Protein AF-0000000081139483 (afdb_homodimer)

Radius of gyration: 36.7 Å; Cα contacts (8 Å, |Δi|>4): 2029; chains: 2; bounding box: 140×143×116 Å

pLDDT: mean 90.01, std 19.85, range [19.95, 98.94]

Secondary structure (DSSP, 8-state):
---------------------------------------SSEEEEEEEEE---GGGGHHHHHHHHHHHHHHHHHHHHHHHHHHHTTPPEEEEEEEES-GGGTT--SSS-HHHHHHHHHHHHHHTT---EEEEEE--HHHHHHHHHHHHHSTT--EEEEEE--TT-HHHHHHHHHHHHHHHT--SSGGGGGGGGGGGEEEEES--S--STTT--PPTT--TT--EEEEEEE-HHHHHHHHHHH-SGGGHHHHHHHHHHHHHHHHHHHHHHHHHHH-PEEEEEE--B---SSTT--HHHHHTTSTT-SSTTSTTHHHHHHHHHHHHTT-TT--B-S--SB---GGG-HHHHH-TT--HHHHHHHHTTSS-EEEEEEEETT--HHHHHHHHHHHHHHHHHHT--EEEEEEEETT--TTSBP----TT----BPPP--/---------------------------------------SSEEEEEEEEE---GGGGHHHHHHHHHHHHHHHHHHHHHHHHHHHTTPPEEEEEEEES-GGGTT--SSS-HHHHHHHHHHHHHHTT---EEEEEE--HHHHHHHHHHHHHSTT--EEEEEE--TT-HHHHHHHHHHHHHHHT--SSGGGGGGGGGGGEEEEES--S--STTT--PPTT--TT--EEEEEEE-HHHHHHHHHHH-SGGGHHHHHHHHHHHHHHHHHHHHHHHHHHH-PEEEEEE--B---SSTT--HHHHHTTSTT-SSTTSTTHHHHHHHHHHHHTT-TT--B-S--SB---GGG-HHHHH-TT--HHHHHHHHTTSS-EEEEEEEETT--HHHHHHHHHHHHHHHHHHT--EEEEEEEETT--TTSBP----TT----BPPP--

Organism: NCBI:txid267567

Structure (mmCIF, N/CA/C/O backbone):
data_AF-0000000081139483-model_v1
#
loop_
_entity.id
_entity.type
_entity.pdbx_description
1 polymer 'DUF711 domain-containing protein'
#
loop_
_atom_site.group_PDB
_atom_site.id
_atom_site.type_symbol
_atom_site.label_atom_id
_atom_site.label_alt_id
_atom_site.label_comp_id
_atom_site.label_asym_id
_atom_site.label_entity_id
_atom_site.label_seq_id
_atom_site.pdbx_PDB_ins_code
_atom_site.Cartn_x
_atom_site.Cartn_y
_atom_site.Cartn_z
_atom_site.occupancy
_atom_site.B_iso_or_equiv
_atom_site.auth_seq_id
_atom_site.auth_comp_id
_atom_site.auth_asym_id
_atom_site.auth_atom_id
_atom_site.pdbx_PDB_model_num
ATOM 1 N N . MET A 1 1 ? -52.719 -104.25 30.328 1 21.84 1 MET A N 1
ATOM 2 C CA . MET A 1 1 ? -52 -103.75 29.172 1 21.84 1 MET A CA 1
ATOM 3 C C . MET A 1 1 ? -52.938 -103.25 28.109 1 21.84 1 MET A C 1
ATOM 5 O O . MET A 1 1 ? -52.562 -103.125 26.938 1 21.84 1 MET A O 1
ATOM 9 N N . HIS A 1 2 ? -54.094 -102.812 28.469 1 23.08 2 HIS A N 1
ATOM 10 C CA . HIS A 1 2 ? -55.281 -102.812 27.609 1 23.08 2 HIS A CA 1
ATOM 11 C C . HIS A 1 2 ? -55.156 -101.812 26.469 1 23.08 2 HIS A C 1
ATOM 13 O O . HIS A 1 2 ? -54.844 -100.625 26.719 1 23.08 2 HIS A O 1
ATOM 19 N N . LEU A 1 3 ? -55.094 -102.188 25.172 1 20.56 3 LEU A N 1
ATOM 20 C CA . LEU A 1 3 ? -54.625 -101.938 23.812 1 20.56 3 LEU A CA 1
ATOM 21 C C . LEU A 1 3 ? -55.469 -100.875 23.094 1 20.56 3 LEU A C 1
ATOM 23 O O . LEU A 1 3 ? -54.969 -100.188 22.219 1 20.56 3 LEU A O 1
ATOM 27 N N . SER A 1 4 ? -56.75 -100.812 23.328 1 19.95 4 SER A N 1
ATOM 28 C CA . SER A 1 4 ? -57.531 -100.875 22.094 1 19.95 4 SER A CA 1
ATOM 29 C C . SER A 1 4 ? -57.375 -99.625 21.25 1 19.95 4 SER A C 1
ATOM 31 O O . SER A 1 4 ? -56.875 -98.562 21.75 1 19.95 4 SER A O 1
ATOM 33 N N . PHE A 1 5 ? -58.5 -99.125 20.625 1 21.5 5 PHE A N 1
ATOM 34 C CA . PHE A 1 5 ? -59 -98.875 19.266 1 21.5 5 PHE A CA 1
ATOM 35 C C . PHE A 1 5 ? -58.75 -97.438 18.859 1 21.5 5 PHE A C 1
ATOM 37 O O . PHE A 1 5 ? -58.625 -96.562 19.703 1 21.5 5 PHE A O 1
ATOM 44 N N . PHE A 1 6 ? -58.688 -97.125 17.516 1 21.31 6 PHE A N 1
ATOM 45 C CA . PHE A 1 6 ? -58.062 -96.438 16.359 1 21.31 6 PHE A CA 1
ATOM 46 C C . PHE A 1 6 ? -58.75 -95.125 16.016 1 21.31 6 PHE A C 1
ATOM 48 O O . PHE A 1 6 ? -58.5 -94.562 14.945 1 21.31 6 PHE A O 1
ATOM 55 N N . PHE A 1 7 ? -59.625 -94.5 16.859 1 22.58 7 PHE A N 1
ATOM 56 C CA . PHE A 1 7 ? -60.531 -93.562 16.188 1 22.58 7 PHE A CA 1
ATOM 57 C C . PHE A 1 7 ? -59.781 -92.5 15.445 1 22.58 7 PHE A C 1
ATOM 59 O O . PHE A 1 7 ? -58.969 -91.75 16.031 1 22.58 7 PHE A O 1
ATOM 66 N N . ILE A 1 8 ? -59.594 -92.562 14.062 1 21 8 ILE A N 1
ATOM 67 C CA . ILE A 1 8 ? -58.844 -92 12.945 1 21 8 ILE A CA 1
ATOM 68 C C . ILE A 1 8 ? -59.375 -90.625 12.641 1 21 8 ILE A C 1
ATOM 70 O O . ILE A 1 8 ? -60.469 -90.438 12.07 1 21 8 ILE A O 1
ATOM 74 N N . SER A 1 9 ? -59.781 -89.812 13.648 1 21.33 9 SER A N 1
ATOM 75 C CA . SER A 1 9 ? -60.5 -88.562 13.242 1 21.33 9 SER A CA 1
ATOM 76 C C . SER A 1 9 ? -59.719 -87.75 12.227 1 21.33 9 SER A C 1
ATOM 78 O O . SER A 1 9 ? -58.5 -87.562 12.422 1 21.33 9 SER A O 1
ATOM 80 N N . ALA A 1 10 ? -60.156 -87.75 10.914 1 21.66 10 ALA A N 1
ATOM 81 C CA . ALA A 1 10 ? -59.781 -87.312 9.578 1 21.66 10 ALA A CA 1
ATOM 82 C C . ALA A 1 10 ? -59.5 -85.812 9.57 1 21.66 10 ALA A C 1
ATOM 84 O O . ALA A 1 10 ? -60.344 -85 9.891 1 21.66 10 ALA A O 1
ATOM 85 N N . VAL A 1 11 ? -58.312 -85.312 10.008 1 21.98 11 VAL A N 1
ATOM 86 C CA . VAL A 1 11 ? -57.688 -84 10.109 1 21.98 11 VAL A CA 1
ATOM 87 C C . VAL A 1 11 ? -57.656 -83.375 8.734 1 21.98 11 VAL A C 1
ATOM 89 O O . VAL A 1 11 ? -56.969 -83.812 7.828 1 21.98 11 VAL A O 1
ATOM 92 N N . GLY A 1 12 ? -58.906 -83.062 8.117 1 20.3 12 GLY A N 1
ATOM 93 C CA . GLY A 1 12 ? -58.969 -82.5 6.77 1 20.3 12 GLY A CA 1
ATOM 94 C C . GLY A 1 12 ? -58.031 -81.375 6.531 1 20.3 12 GLY A C 1
ATOM 95 O O . GLY A 1 12 ? -57.969 -80.438 7.332 1 20.3 12 GLY A O 1
ATOM 96 N N . SER A 1 13 ? -56.844 -81.562 5.875 1 20.36 13 SER A N 1
ATOM 97 C CA . SER A 1 13 ? -55.688 -80.812 5.465 1 20.36 13 SER A CA 1
ATOM 98 C C . SER A 1 13 ? -56.094 -79.625 4.562 1 20.36 13 SER A C 1
ATOM 100 O O . SER A 1 13 ? -56.438 -79.812 3.4 1 20.36 13 SER A O 1
ATOM 102 N N . CYS A 1 14 ? -57.156 -78.812 4.883 1 20.94 14 CYS A N 1
ATOM 103 C CA . CYS A 1 14 ? -57.5 -77.812 3.873 1 20.94 14 CYS A CA 1
ATOM 104 C C . CYS A 1 14 ? -56.281 -77 3.49 1 20.94 14 CYS A C 1
ATOM 106 O O . CYS A 1 14 ? -55.75 -76.25 4.328 1 20.94 14 CYS A O 1
ATOM 108 N N . LEU A 1 15 ? -55.406 -77.5 2.641 1 20.06 15 LEU A N 1
ATOM 109 C CA . LEU A 1 15 ? -54.188 -76.875 2.111 1 20.06 15 LEU A CA 1
ATOM 110 C C . LEU A 1 15 ? -54.531 -75.562 1.419 1 20.06 15 LEU A C 1
ATOM 112 O O . LEU A 1 15 ? -55.25 -75.562 0.403 1 20.06 15 LEU A O 1
ATOM 116 N N . ILE A 1 16 ? -55 -74.562 2.18 1 20.98 16 ILE A N 1
ATOM 117 C CA . ILE A 1 16 ? -55.281 -73.25 1.604 1 20.98 16 ILE A CA 1
ATOM 118 C C . ILE A 1 16 ? -54.094 -72.75 0.771 1 20.98 16 ILE A C 1
ATOM 120 O O . ILE A 1 16 ? -52.969 -72.688 1.283 1 20.98 16 ILE A O 1
ATOM 124 N N . THR A 1 17 ? -54.031 -73.188 -0.533 1 21.34 17 THR A N 1
ATOM 125 C CA . THR A 1 17 ? -53.031 -72.75 -1.516 1 21.34 17 THR A CA 1
ATOM 126 C C . THR A 1 17 ? -52.969 -71.25 -1.59 1 21.34 17 THR A C 1
ATOM 128 O O . THR A 1 17 ? -53.938 -70.562 -1.928 1 21.34 17 THR A O 1
ATOM 131 N N . ALA A 1 18 ? -52.438 -70.625 -0.51 1 21.91 18 ALA A N 1
ATOM 132 C CA . ALA A 1 18 ? -52.188 -69.188 -0.488 1 21.91 18 ALA A CA 1
ATOM 133 C C . ALA A 1 18 ? -51.469 -68.75 -1.761 1 21.91 18 ALA A C 1
ATOM 135 O O . ALA A 1 18 ? -50.375 -69.188 -2.07 1 21.91 18 ALA A O 1
ATOM 136 N N . LEU A 1 19 ? -52.281 -68.562 -2.85 1 23.58 19 LEU A N 1
ATOM 137 C CA . LEU A 1 19 ? -51.781 -67.938 -4.098 1 23.58 19 LEU A CA 1
ATOM 138 C C . LEU A 1 19 ? -50.938 -66.75 -3.834 1 23.58 19 LEU A C 1
ATOM 140 O O . LEU A 1 19 ? -51.438 -65.688 -3.338 1 23.58 19 LEU A O 1
ATOM 144 N N . LEU A 1 20 ? -49.75 -66.938 -3.246 1 22.45 20 LEU A N 1
ATOM 145 C CA . LEU A 1 20 ? -48.812 -65.812 -3.057 1 22.45 20 LEU A CA 1
ATOM 146 C C . LEU A 1 20 ? -48.531 -65.125 -4.379 1 22.45 20 LEU A C 1
ATOM 148 O O . LEU A 1 20 ? -47.969 -65.688 -5.297 1 22.45 20 LEU A O 1
ATOM 152 N N . VAL A 1 21 ? -49.562 -64.375 -4.941 1 26.05 21 VAL A N 1
ATOM 153 C CA . VAL A 1 21 ? -49.25 -63.625 -6.152 1 26.05 21 VAL A CA 1
ATOM 154 C C . VAL A 1 21 ? -48 -62.75 -5.914 1 26.05 21 VAL A C 1
ATOM 156 O O . VAL A 1 21 ? -47.969 -62 -4.93 1 26.05 21 VAL A O 1
ATOM 159 N N . PRO A 1 22 ? -46.844 -63.188 -6.43 1 25.05 22 PRO A N 1
ATOM 160 C CA . PRO A 1 22 ? -45.656 -62.375 -6.285 1 25.05 22 PRO A CA 1
ATOM 161 C C . PRO A 1 22 ? -45.844 -60.969 -6.785 1 25.05 22 PRO A C 1
ATOM 163 O O . PRO A 1 22 ? -46.281 -60.75 -7.91 1 25.05 22 PRO A O 1
ATOM 166 N N . CYS A 1 23 ? -46.469 -60.094 -6.012 1 23.02 23 CYS A N 1
ATOM 167 C CA . CYS A 1 23 ? -46.531 -58.719 -6.445 1 23.02 23 CYS A CA 1
ATOM 168 C C . CYS A 1 23 ? -45.156 -58.219 -6.84 1 23.02 23 CYS A C 1
ATOM 170 O O . CYS A 1 23 ? -44.25 -58.188 -6.016 1 23.02 23 CYS A O 1
ATOM 172 N N . SER A 1 24 ? -44.781 -58.5 -8.055 1 23.52 24 SER A N 1
ATOM 173 C CA . SER A 1 24 ? -43.594 -57.875 -8.641 1 23.52 24 SER A CA 1
ATOM 174 C C . SER A 1 24 ? -43.594 -56.375 -8.43 1 23.52 24 SER A C 1
ATOM 176 O O . SER A 1 24 ? -44.406 -55.656 -9.008 1 23.52 24 SER A O 1
ATOM 178 N N . HIS A 1 25 ? -43.562 -55.938 -7.215 1 24.97 25 HIS A N 1
ATOM 179 C CA . HIS A 1 25 ? -43.375 -54.5 -7.117 1 24.97 25 HIS A CA 1
ATOM 180 C C . HIS A 1 25 ? -42.188 -54.031 -7.953 1 24.97 25 HIS A C 1
ATOM 182 O O . HIS A 1 25 ? -41.062 -54.531 -7.75 1 24.97 25 HIS A O 1
ATOM 188 N N . ALA A 1 26 ? -42.5 -53.531 -9.148 1 29.14 26 ALA A N 1
ATOM 189 C CA . ALA A 1 26 ? -41.5 -52.844 -9.961 1 29.14 26 ALA A CA 1
ATOM 190 C C . ALA A 1 26 ? -40.781 -51.781 -9.148 1 29.14 26 ALA A C 1
ATOM 192 O O . ALA A 1 26 ? -41.406 -50.812 -8.695 1 29.14 26 ALA A O 1
ATOM 193 N N . PHE A 1 27 ? -39.781 -52.188 -8.344 1 25.66 27 PHE A N 1
ATOM 194 C CA . PHE A 1 27 ? -38.875 -51.156 -7.871 1 25.66 27 PHE A CA 1
ATOM 195 C C . PHE A 1 27 ? -38.375 -50.312 -9.031 1 25.66 27 PHE A C 1
ATOM 197 O O . PHE A 1 27 ? -37.656 -50.812 -9.891 1 25.66 27 PHE A O 1
ATOM 204 N N . SER A 1 28 ? -39.219 -49.562 -9.625 1 28.81 28 SER A N 1
ATOM 205 C CA . SER A 1 28 ? -38.594 -48.594 -10.531 1 28.81 28 SER A CA 1
ATOM 206 C C . SER A 1 28 ? -37.406 -47.906 -9.867 1 28.81 28 SER A C 1
ATOM 208 O O . SER A 1 28 ? -37.562 -47.281 -8.812 1 28.81 28 SER A O 1
ATOM 210 N N . ALA A 1 29 ? -36.219 -48.344 -10.086 1 30.84 29 ALA A N 1
ATOM 211 C CA . ALA A 1 29 ? -34.938 -47.656 -9.883 1 30.84 29 ALA A CA 1
ATOM 212 C C . ALA A 1 29 ? -35.031 -46.219 -10.367 1 30.84 29 ALA A C 1
ATOM 214 O O . ALA A 1 29 ? -34.906 -45.969 -11.57 1 30.84 29 ALA A O 1
ATOM 215 N N . THR A 1 30 ? -35.906 -45.5 -9.867 1 31.39 30 THR A N 1
ATOM 216 C CA . THR A 1 30 ? -35.656 -44.094 -10.203 1 31.39 30 THR A CA 1
ATOM 217 C C . THR A 1 30 ? -34.188 -43.75 -9.969 1 31.39 30 THR A C 1
ATOM 219 O O . THR A 1 30 ? -33.688 -43.875 -8.844 1 31.39 30 THR A O 1
ATOM 222 N N . ASN A 1 31 ? -33.312 -44.062 -10.891 1 28.66 31 ASN A N 1
ATOM 223 C CA . ASN A 1 31 ? -32 -43.406 -10.953 1 28.66 31 ASN A CA 1
ATOM 224 C C . ASN A 1 31 ? -32.094 -41.938 -10.547 1 28.66 31 ASN A C 1
ATOM 226 O O . ASN A 1 31 ? -32.656 -41.125 -11.273 1 28.66 31 ASN A O 1
ATOM 230 N N . ASN A 1 32 ? -32.469 -41.688 -9.281 1 31.19 32 ASN A N 1
ATOM 231 C CA . ASN A 1 32 ? -32.188 -40.312 -8.852 1 31.19 32 ASN A CA 1
ATOM 232 C C . ASN A 1 32 ? -30.891 -39.781 -9.461 1 31.19 32 ASN A C 1
ATOM 234 O O . ASN A 1 32 ? -29.797 -40.156 -9.047 1 31.19 32 ASN A O 1
ATOM 238 N N . ASN A 1 33 ? -30.797 -39.75 -10.75 1 31.94 33 ASN A N 1
ATOM 239 C CA . ASN A 1 33 ? -29.797 -38.844 -11.32 1 31.94 33 ASN A CA 1
ATOM 240 C C . ASN A 1 33 ? -29.594 -37.625 -10.461 1 31.94 33 ASN A C 1
ATOM 242 O O . ASN A 1 33 ? -30.422 -36.719 -10.469 1 31.94 33 ASN A O 1
ATOM 246 N N . ILE A 1 34 ? -29.203 -37.75 -9.242 1 35.56 34 ILE A N 1
ATOM 247 C CA . ILE A 1 34 ? -28.688 -36.531 -8.617 1 35.56 34 ILE A CA 1
ATOM 248 C C . ILE A 1 34 ? -28 -35.656 -9.672 1 35.56 34 ILE A C 1
ATOM 250 O O . ILE A 1 34 ? -26.984 -36.062 -10.234 1 35.56 34 ILE A O 1
ATOM 254 N N . MET A 1 35 ? -28.719 -35.188 -10.586 1 36.69 35 MET A N 1
ATOM 255 C CA . MET A 1 35 ? -28.172 -34.062 -11.359 1 36.69 35 MET A CA 1
ATOM 256 C C . MET A 1 35 ? -27.172 -33.281 -10.523 1 36.69 35 MET A C 1
ATOM 258 O O . MET A 1 35 ? -27.562 -32.531 -9.602 1 36.69 35 MET A O 1
ATOM 262 N N . THR A 1 36 ? -26.062 -33.781 -10.102 1 43.81 36 THR A N 1
ATOM 263 C CA . THR A 1 36 ? -24.984 -33.031 -9.484 1 43.81 36 THR A CA 1
ATOM 264 C C . THR A 1 36 ? -24.875 -31.641 -10.086 1 43.81 36 THR A C 1
ATOM 266 O O . THR A 1 36 ? -24.672 -31.484 -11.289 1 43.81 36 THR A O 1
ATOM 269 N N . SER A 1 37 ? -25.703 -30.734 -9.805 1 53.78 37 SER A N 1
ATOM 270 C CA . SER A 1 37 ? -25.688 -29.328 -10.195 1 53.78 37 SER A CA 1
ATOM 271 C C . SER A 1 37 ? -24.25 -28.812 -10.336 1 53.78 37 SER A C 1
ATOM 273 O O . SER A 1 37 ? -23.406 -29.078 -9.477 1 53.78 37 SER A O 1
ATOM 275 N N . ALA A 1 38 ? -23.812 -28.469 -11.531 1 72.75 38 ALA A N 1
ATOM 276 C CA . ALA A 1 38 ? -22.5 -27.953 -11.93 1 72.75 38 ALA A CA 1
ATOM 277 C C . ALA A 1 38 ? -22.031 -26.859 -10.969 1 72.75 38 ALA A C 1
ATOM 279 O O . ALA A 1 38 ? -22.797 -25.969 -10.594 1 72.75 38 ALA A O 1
ATOM 280 N N . ARG A 1 39 ? -20.906 -27.125 -10.281 1 87.5 39 ARG A N 1
ATOM 281 C CA . ARG A 1 39 ? -20.281 -26.172 -9.375 1 87.5 39 ARG A CA 1
ATOM 282 C C . ARG A 1 39 ? -19.984 -24.859 -10.086 1 87.5 39 ARG A C 1
ATOM 284 O O . ARG A 1 39 ? -19.797 -24.828 -11.305 1 87.5 39 ARG A O 1
ATOM 291 N N . PRO A 1 40 ? -20 -23.812 -9.352 1 93.5 40 PRO A N 1
ATOM 292 C CA . PRO A 1 40 ? -19.906 -22.5 -9.984 1 93.5 40 PRO A CA 1
ATOM 293 C C . PRO A 1 40 ? -18.484 -22.141 -10.383 1 93.5 40 PRO A C 1
ATOM 295 O O . PRO A 1 40 ? -18.25 -21.109 -11.016 1 93.5 40 PRO A O 1
ATOM 298 N N . PHE A 1 41 ? -17.5 -22.938 -9.984 1 97.12 41 PHE A N 1
ATOM 299 C CA . PHE A 1 41 ? -16.109 -22.688 -10.375 1 97.12 41 PHE A CA 1
ATOM 300 C C . PHE A 1 41 ? -15.32 -24 -10.43 1 97.12 41 PHE A C 1
ATOM 302 O O . PHE A 1 41 ? -15.859 -25.062 -10.141 1 97.12 41 PHE A O 1
ATOM 309 N N . ARG A 1 42 ? -14.109 -23.938 -10.852 1 97.12 42 ARG A N 1
ATOM 310 C CA . ARG A 1 42 ? -13.211 -25.078 -10.992 1 97.12 42 ARG A CA 1
ATOM 311 C C . ARG A 1 42 ? -12.055 -24.984 -10 1 97.12 42 ARG A C 1
ATOM 313 O O . ARG A 1 42 ? -11.789 -23.922 -9.445 1 97.12 42 ARG A O 1
ATOM 320 N N . ILE A 1 43 ? -11.523 -26.125 -9.773 1 98.25 43 ILE A N 1
ATOM 321 C CA . ILE A 1 43 ? -10.258 -26.188 -9.047 1 98.25 43 ILE A CA 1
ATOM 322 C C . ILE A 1 43 ? -9.094 -26.109 -10.031 1 98.25 43 ILE A C 1
ATOM 324 O O . ILE A 1 43 ? -8.883 -27.016 -10.836 1 98.25 43 ILE A O 1
ATOM 328 N N . ARG A 1 44 ? -8.406 -25.031 -9.898 1 97.69 44 ARG A N 1
ATOM 329 C CA . ARG A 1 44 ? -7.301 -24.828 -10.828 1 97.69 44 ARG A CA 1
ATOM 330 C C . ARG A 1 44 ? -6.16 -25.797 -10.555 1 97.69 44 ARG A C 1
ATOM 332 O O . ARG A 1 44 ? -5.539 -26.312 -11.492 1 97.69 44 ARG A O 1
ATOM 339 N N . THR A 1 45 ? -5.961 -26 -9.258 1 98.25 45 THR A N 1
ATOM 340 C CA . THR A 1 45 ? -4.836 -26.875 -8.969 1 98.25 45 THR A CA 1
ATOM 341 C C . THR A 1 45 ? -4.984 -27.5 -7.582 1 98.25 45 THR A C 1
ATOM 343 O O . THR A 1 45 ? -5.535 -26.875 -6.668 1 98.25 45 THR A O 1
ATOM 346 N N . ILE A 1 46 ? -4.555 -28.672 -7.465 1 98.56 46 ILE A N 1
ATOM 347 C CA . ILE A 1 46 ? -4.078 -29.266 -6.219 1 98.56 46 ILE A CA 1
ATOM 348 C C . ILE A 1 46 ? -2.555 -29.375 -6.25 1 98.56 46 ILE A C 1
ATOM 350 O O . ILE A 1 46 ? -1.995 -30.109 -7.066 1 98.56 46 ILE A O 1
ATOM 354 N N . THR A 1 47 ? -1.9 -28.578 -5.418 1 98.62 47 THR A N 1
ATOM 355 C CA . THR A 1 47 ? -0.442 -28.547 -5.41 1 98.62 47 THR A CA 1
ATOM 356 C C . THR A 1 47 ? 0.106 -29.234 -4.16 1 98.62 47 THR A C 1
ATOM 358 O O . THR A 1 47 ? -0.243 -28.859 -3.037 1 98.62 47 THR A O 1
ATOM 361 N N . SER A 1 48 ? 0.909 -30.203 -4.41 1 98.31 48 SER A N 1
ATOM 362 C CA . SER A 1 48 ? 1.613 -30.859 -3.311 1 98.31 48 SER A CA 1
ATOM 363 C C . SER A 1 48 ? 2.977 -30.219 -3.074 1 98.31 48 SER A C 1
ATOM 365 O O . SER A 1 48 ? 3.629 -29.766 -4.02 1 98.31 48 SER A O 1
ATOM 367 N N . PHE A 1 49 ? 3.355 -30.188 -1.861 1 98.38 49 PHE A N 1
ATOM 368 C CA . PHE A 1 49 ? 4.641 -29.656 -1.44 1 98.38 49 PHE A CA 1
ATOM 369 C C . PHE A 1 49 ? 5.512 -30.734 -0.816 1 98.38 49 PHE A C 1
ATOM 371 O O . PHE A 1 49 ? 5.066 -31.453 0.086 1 98.38 49 PHE A O 1
ATOM 378 N N . ILE A 1 50 ? 6.734 -30.812 -1.274 1 97.88 50 ILE A N 1
ATOM 379 C CA . ILE A 1 50 ? 7.652 -31.812 -0.746 1 97.88 50 ILE A CA 1
ATOM 380 C C . ILE A 1 50 ? 9.031 -31.188 -0.539 1 97.88 50 ILE A C 1
ATOM 382 O O . ILE A 1 50 ? 9.352 -30.172 -1.139 1 97.88 50 ILE A O 1
ATOM 386 N N . THR A 1 51 ? 9.797 -31.844 0.284 1 97.5 51 THR A N 1
ATOM 387 C CA . THR A 1 51 ? 11.188 -31.453 0.511 1 97.5 51 THR A CA 1
ATOM 388 C C . THR A 1 51 ? 12.141 -32.406 -0.181 1 97.5 51 THR A C 1
ATOM 390 O O . THR A 1 51 ? 12.055 -33.625 0.009 1 97.5 51 THR A O 1
ATOM 393 N N . ILE A 1 52 ? 13.016 -31.875 -0.979 1 97.25 52 ILE A N 1
ATOM 394 C CA . ILE A 1 52 ? 14.031 -32.688 -1.652 1 97.25 52 ILE A CA 1
ATOM 395 C C . ILE A 1 52 ? 15.391 -32.469 -0.993 1 97.25 52 ILE A C 1
ATOM 397 O O . ILE A 1 52 ? 15.758 -31.328 -0.685 1 97.25 52 ILE A O 1
ATOM 401 N N . ASP A 1 53 ? 16.047 -33.562 -0.778 1 95.44 53 ASP A N 1
ATOM 402 C CA . ASP A 1 53 ? 17.422 -33.594 -0.302 1 95.44 53 ASP A CA 1
ATOM 403 C C . ASP A 1 53 ? 18.375 -34.031 -1.404 1 95.44 53 ASP A C 1
ATOM 405 O O . ASP A 1 53 ? 18.047 -34.875 -2.219 1 95.44 53 ASP A O 1
ATOM 409 N N . PRO A 1 54 ? 19.625 -33.469 -1.375 1 94.19 54 PRO A N 1
ATOM 410 C CA . PRO A 1 54 ? 20.578 -33.906 -2.389 1 94.19 54 PRO A CA 1
ATOM 411 C C . PRO A 1 54 ? 20.734 -35.438 -2.43 1 94.19 54 PRO A C 1
ATOM 413 O O . PRO A 1 54 ? 20.906 -36 -3.506 1 94.19 54 PRO A O 1
ATOM 416 N N . SER A 1 55 ? 20.594 -36.094 -1.33 1 93.31 55 SER A N 1
ATOM 417 C CA . SER A 1 55 ? 20.781 -37.531 -1.236 1 93.31 55 SER A CA 1
ATOM 418 C C . SER A 1 55 ? 19.625 -38.281 -1.906 1 93.31 55 SER A C 1
ATOM 420 O O . SER A 1 55 ? 19.734 -39.5 -2.164 1 93.31 55 SER A O 1
ATOM 422 N N . ASP A 1 56 ? 18.578 -37.594 -2.229 1 94.75 56 ASP A N 1
ATOM 423 C CA . ASP A 1 56 ? 17.469 -38.219 -2.906 1 94.75 56 ASP A CA 1
ATOM 424 C C . ASP A 1 56 ? 17.844 -38.625 -4.332 1 94.75 56 ASP A C 1
ATOM 426 O O . ASP A 1 56 ? 17.156 -39.438 -4.953 1 94.75 56 ASP A O 1
ATOM 430 N N . PHE A 1 57 ? 18.891 -38.094 -4.824 1 94.12 57 PHE A N 1
ATOM 431 C CA . PHE A 1 57 ? 19.328 -38.375 -6.18 1 94.12 57 PHE A CA 1
ATOM 432 C C . PHE A 1 57 ? 20.328 -39.531 -6.184 1 94.12 57 PHE A C 1
ATOM 434 O O . PHE A 1 57 ? 20.734 -40 -7.246 1 94.12 57 PHE A O 1
ATOM 441 N N . ASP A 1 58 ? 20.672 -40.031 -5.012 1 91 58 ASP A N 1
ATOM 442 C CA . ASP A 1 58 ? 21.609 -41.125 -4.914 1 91 58 ASP A CA 1
ATOM 443 C C . ASP A 1 58 ? 20.969 -42.438 -5.344 1 91 58 ASP A C 1
ATOM 445 O O . ASP A 1 58 ? 19.734 -42.531 -5.441 1 91 58 ASP A O 1
ATOM 449 N N . ASN A 1 59 ? 21.812 -43.438 -5.641 1 91.31 59 ASN A N 1
ATOM 450 C CA . ASN A 1 59 ? 21.344 -44.781 -5.945 1 91.31 59 ASN A CA 1
ATOM 451 C C . ASN A 1 59 ? 20.266 -44.781 -7.016 1 91.31 59 ASN A C 1
ATOM 453 O O . ASN A 1 59 ? 19.172 -45.312 -6.793 1 91.31 59 ASN A O 1
ATOM 457 N N . GLU A 1 60 ? 20.578 -44.156 -8.125 1 89 60 GLU A N 1
ATOM 458 C CA . GLU A 1 60 ? 19.672 -44.062 -9.266 1 89 60 GLU A CA 1
ATOM 459 C C . GLU A 1 60 ? 18.375 -43.375 -8.891 1 89 60 GLU A C 1
ATOM 461 O O . GLU A 1 60 ? 17.297 -43.719 -9.375 1 89 60 GLU A O 1
ATOM 466 N N . ALA A 1 61 ? 18.406 -42.5 -7.844 1 90.94 61 ALA A N 1
ATOM 467 C CA . ALA A 1 61 ? 17.328 -41.625 -7.398 1 90.94 61 ALA A CA 1
ATOM 468 C C . ALA A 1 61 ? 16.156 -42.438 -6.848 1 90.94 61 ALA A C 1
ATOM 470 O O . ALA A 1 61 ? 14.992 -42.094 -7.07 1 90.94 61 ALA A O 1
ATOM 471 N N . SER A 1 62 ? 16.422 -43.5 -6.141 1 90.94 62 SER A N 1
ATOM 472 C CA . SER A 1 62 ? 15.359 -44.375 -5.633 1 90.94 62 SER A CA 1
ATOM 473 C C . SER A 1 62 ? 14.469 -43.656 -4.641 1 90.94 62 SER A C 1
ATOM 475 O O . SER A 1 62 ? 13.242 -43.781 -4.695 1 90.94 62 SER A O 1
ATOM 477 N N . SER A 1 63 ? 15.086 -42.906 -3.773 1 93.69 63 SER A N 1
ATOM 478 C CA . SER A 1 63 ? 14.305 -42.188 -2.785 1 93.69 63 SER A CA 1
ATOM 479 C C . SER A 1 63 ? 13.445 -41.094 -3.445 1 93.69 63 SER A C 1
ATOM 481 O O . SER A 1 63 ? 12.297 -40.875 -3.041 1 93.69 63 SER A O 1
ATOM 483 N N . LEU A 1 64 ? 13.977 -40.438 -4.414 1 95.5 64 LEU A N 1
ATOM 484 C CA . LEU A 1 64 ? 13.219 -39.438 -5.16 1 95.5 64 LEU A CA 1
ATOM 485 C C . LEU A 1 64 ? 12.039 -40.094 -5.887 1 95.5 64 LEU A C 1
ATOM 487 O O . LEU A 1 64 ? 10.93 -39.531 -5.879 1 95.5 64 LEU A O 1
ATOM 491 N N . LYS A 1 65 ? 12.273 -41.156 -6.477 1 96.38 65 LYS A N 1
ATOM 492 C CA . LYS A 1 65 ? 11.234 -41.875 -7.184 1 96.38 65 LYS A CA 1
ATOM 493 C C . LYS A 1 65 ? 10.086 -42.25 -6.246 1 96.38 65 LYS A C 1
ATOM 495 O O . LYS A 1 65 ? 8.914 -42.094 -6.598 1 96.38 65 LYS A O 1
ATOM 500 N N . GLU A 1 66 ? 10.445 -42.719 -5.125 1 95.38 66 GLU A N 1
ATOM 501 C CA . GLU A 1 66 ? 9.43 -43.094 -4.141 1 95.38 66 GLU A CA 1
ATOM 502 C C . GLU A 1 66 ? 8.617 -41.875 -3.711 1 95.38 66 GLU A C 1
ATOM 504 O O . GLU A 1 66 ? 7.391 -41.938 -3.584 1 95.38 66 GLU A O 1
ATOM 509 N N . LYS A 1 67 ? 9.258 -40.812 -3.5 1 94.56 67 LYS A N 1
ATOM 510 C CA . LYS A 1 67 ? 8.609 -39.594 -3.082 1 94.56 67 LYS A CA 1
ATOM 511 C C . LYS A 1 67 ? 7.633 -39.094 -4.148 1 94.56 67 LYS A C 1
ATOM 513 O O . LYS A 1 67 ? 6.496 -38.719 -3.838 1 94.56 67 LYS A O 1
ATOM 518 N N . ILE A 1 68 ? 8.039 -39.062 -5.367 1 96.88 68 ILE A N 1
ATOM 519 C CA . ILE A 1 68 ? 7.227 -38.531 -6.461 1 96.88 68 ILE A CA 1
ATOM 520 C C . ILE A 1 68 ? 6.047 -39.469 -6.723 1 96.88 68 ILE A C 1
ATOM 522 O O . ILE A 1 68 ? 4.934 -39 -6.984 1 96.88 68 ILE A O 1
ATOM 526 N N . HIS A 1 69 ? 6.258 -40.75 -6.625 1 96.62 69 HIS A N 1
ATOM 527 C CA . HIS A 1 69 ? 5.168 -41.688 -6.789 1 96.62 69 HIS A CA 1
ATOM 528 C C . HIS A 1 69 ? 4.121 -41.531 -5.691 1 96.62 69 HIS A C 1
ATOM 530 O O . HIS A 1 69 ? 2.918 -41.594 -5.961 1 96.62 69 HIS A O 1
ATOM 536 N N . ALA A 1 70 ? 4.609 -41.406 -4.5 1 94.94 70 ALA A N 1
ATOM 537 C CA . ALA A 1 70 ? 3.693 -41.188 -3.379 1 94.94 70 ALA A CA 1
ATOM 538 C C . ALA A 1 70 ? 2.883 -39.906 -3.564 1 94.94 70 ALA A C 1
ATOM 540 O O . ALA A 1 70 ? 1.669 -39.906 -3.342 1 94.94 70 ALA A O 1
ATOM 541 N N . CYS A 1 71 ? 3.527 -38.906 -3.99 1 95.38 71 CYS A N 1
ATOM 542 C CA . CYS A 1 71 ? 2.869 -37.625 -4.242 1 95.38 71 CYS A CA 1
ATOM 543 C C . CYS A 1 71 ? 1.818 -37.75 -5.34 1 95.38 71 CYS A C 1
ATOM 545 O O . CYS A 1 71 ? 0.692 -37.281 -5.188 1 95.38 71 CYS A O 1
ATOM 547 N N . SER A 1 72 ? 2.207 -38.344 -6.367 1 96.81 72 SER A N 1
ATOM 548 C CA . SER A 1 72 ? 1.305 -38.531 -7.5 1 96.81 72 SER A CA 1
ATOM 549 C C . SER A 1 72 ? 0.059 -39.312 -7.094 1 96.81 72 SER A C 1
ATOM 551 O O . SER A 1 72 ? -1.059 -38.969 -7.461 1 96.81 72 SER A O 1
ATOM 553 N N . ARG A 1 73 ? 0.241 -40.344 -6.359 1 95.62 73 ARG A N 1
ATOM 554 C CA . ARG A 1 73 ? -0.878 -41.156 -5.906 1 95.62 73 ARG A CA 1
ATOM 555 C C . ARG A 1 73 ? -1.843 -40.344 -5.055 1 95.62 73 ARG A C 1
ATOM 557 O O . ARG A 1 73 ? -3.059 -40.406 -5.246 1 95.62 73 ARG A O 1
ATOM 564 N N . LEU A 1 74 ? -1.32 -39.656 -4.203 1 94.88 74 LEU A N 1
ATOM 565 C CA . LEU A 1 74 ? -2.133 -38.875 -3.281 1 94.88 74 LEU A CA 1
ATOM 566 C C . LEU A 1 74 ? -2.855 -37.75 -4.012 1 94.88 74 LEU A C 1
ATOM 568 O O . LEU A 1 74 ? -4.023 -37.469 -3.736 1 94.88 74 LEU A O 1
ATOM 572 N N . LEU A 1 75 ? -2.182 -37.125 -4.949 1 97.25 75 LEU A N 1
ATOM 573 C CA . LEU A 1 75 ? -2.785 -36.062 -5.762 1 97.25 75 LEU A CA 1
ATOM 574 C C . LEU A 1 75 ? -3.928 -36.625 -6.605 1 97.25 75 LEU A C 1
ATOM 576 O O . LEU A 1 75 ? -4.973 -35.969 -6.738 1 97.25 75 LEU A O 1
ATOM 580 N N . ARG A 1 76 ? -3.777 -37.781 -7.105 1 96.88 76 ARG A N 1
ATOM 581 C CA . ARG A 1 76 ? -4.82 -38.406 -7.91 1 96.88 76 ARG A CA 1
ATOM 582 C C . ARG A 1 76 ? -6.023 -38.781 -7.055 1 96.88 76 ARG A C 1
ATOM 584 O O . ARG A 1 76 ? -7.164 -38.719 -7.52 1 96.88 76 ARG A O 1
ATOM 591 N N . ASP A 1 77 ? -5.734 -39.188 -5.891 1 96.5 77 ASP A N 1
ATOM 592 C CA . ASP A 1 77 ? -6.828 -39.469 -4.961 1 96.5 77 ASP A CA 1
ATOM 593 C C . ASP A 1 77 ? -7.629 -38.188 -4.68 1 96.5 77 ASP A C 1
ATOM 595 O O . ASP A 1 77 ? -8.859 -38.219 -4.684 1 96.5 77 ASP A O 1
ATOM 599 N N . GLY A 1 78 ? -6.93 -37.156 -4.402 1 97.12 78 GLY A N 1
ATOM 600 C CA . GLY A 1 78 ? -7.598 -35.875 -4.211 1 97.12 78 GLY A CA 1
ATOM 601 C C . GLY A 1 78 ? -8.406 -35.438 -5.418 1 97.12 78 GLY A C 1
ATOM 602 O O . GLY A 1 78 ? -9.555 -35 -5.281 1 97.12 78 GLY A O 1
ATOM 603 N N . GLU A 1 79 ? -7.777 -35.531 -6.547 1 97.81 79 GLU A N 1
ATOM 604 C CA . GLU A 1 79 ? -8.453 -35.219 -7.797 1 97.81 79 GLU A CA 1
ATOM 605 C C . GLU A 1 79 ? -9.742 -36.031 -7.953 1 97.81 79 GLU A C 1
ATOM 607 O O . GLU A 1 79 ? -10.781 -35.469 -8.32 1 97.81 79 GLU A O 1
ATOM 612 N N . SER A 1 80 ? -9.703 -37.25 -7.695 1 97.25 80 SER A N 1
ATOM 613 C CA . SER A 1 80 ? -10.852 -38.125 -7.828 1 97.25 80 SER A CA 1
ATOM 614 C C . SER A 1 80 ? -11.969 -37.75 -6.863 1 97.25 80 SER A C 1
ATOM 616 O O . SER A 1 80 ? -13.141 -37.719 -7.242 1 97.25 80 SER A O 1
ATOM 618 N N . GLN A 1 81 ? -11.633 -37.438 -5.672 1 96.88 81 GLN A N 1
ATOM 619 C CA . GLN A 1 81 ? -12.633 -37.062 -4.676 1 96.88 81 GLN A CA 1
ATOM 620 C C . GLN A 1 81 ? -13.289 -35.75 -5.031 1 96.88 81 GLN A C 1
ATOM 622 O O . GLN A 1 81 ? -14.5 -35.594 -4.875 1 96.88 81 GLN A O 1
ATOM 627 N N . MET A 1 82 ? -12.508 -34.844 -5.484 1 97.75 82 MET A N 1
ATOM 628 C CA . MET A 1 82 ? -13.047 -33.562 -5.91 1 97.75 82 MET A CA 1
ATOM 629 C C . MET A 1 82 ? -14.016 -33.75 -7.078 1 97.75 82 MET A C 1
ATOM 631 O O . MET A 1 82 ? -15.086 -33.125 -7.098 1 97.75 82 MET A O 1
ATOM 635 N N . THR A 1 83 ? -13.609 -34.562 -8 1 97.25 83 THR A N 1
ATOM 636 C CA . THR A 1 83 ? -14.43 -34.844 -9.172 1 97.25 83 THR A CA 1
ATOM 637 C C . THR A 1 83 ? -15.742 -35.5 -8.773 1 97.25 83 THR A C 1
ATOM 639 O O . THR A 1 83 ? -16.812 -35.156 -9.312 1 97.25 83 THR A O 1
ATOM 642 N N . THR A 1 84 ? -15.672 -36.375 -7.863 1 96.56 84 THR A N 1
ATOM 643 C CA . THR A 1 84 ? -16.859 -37.031 -7.363 1 96.56 84 THR A CA 1
ATOM 644 C C . THR A 1 84 ? -17.812 -36.031 -6.699 1 96.56 84 THR A C 1
ATOM 646 O O . THR A 1 84 ? -19.031 -36.188 -6.781 1 96.56 84 THR A O 1
ATOM 649 N N . ALA A 1 85 ? -17.188 -35.062 -6.145 1 96.12 85 ALA A N 1
ATOM 650 C CA . ALA A 1 85 ? -17.984 -34.031 -5.461 1 96.12 85 ALA A CA 1
ATOM 651 C C . ALA A 1 85 ? -18.516 -33 -6.449 1 96.12 85 ALA A C 1
ATOM 653 O O . ALA A 1 85 ? -19.188 -32.062 -6.055 1 96.12 85 ALA A O 1
ATOM 654 N N . GLY A 1 86 ? -18.156 -33.125 -7.754 1 96.31 86 GLY A N 1
ATOM 655 C CA . GLY A 1 86 ? -18.734 -32.281 -8.781 1 96.31 86 GLY A CA 1
ATOM 656 C C . GLY A 1 86 ? -17.797 -31.188 -9.258 1 96.31 86 GLY A C 1
ATOM 657 O O . GLY A 1 86 ? -18.172 -30.344 -10.086 1 96.31 86 GLY A O 1
ATOM 658 N N . PHE A 1 87 ? -16.547 -31.172 -8.75 1 97.25 87 PHE A N 1
ATOM 659 C CA . PHE A 1 87 ? -15.594 -30.156 -9.156 1 97.25 87 PHE A CA 1
ATOM 660 C C . PHE A 1 87 ? -14.734 -30.641 -10.32 1 97.25 87 PHE A C 1
ATOM 662 O O . PHE A 1 87 ? -14.344 -31.812 -10.352 1 97.25 87 PHE A O 1
ATOM 669 N N . GLU A 1 88 ? -14.578 -29.75 -11.219 1 96.94 88 GLU A N 1
ATOM 670 C CA . GLU A 1 88 ? -13.547 -30 -12.227 1 96.94 88 GLU A CA 1
ATOM 671 C C . GLU A 1 88 ? -12.164 -29.609 -11.711 1 96.94 88 GLU A C 1
ATOM 673 O O . GLU A 1 88 ? -11.961 -28.5 -11.227 1 96.94 88 GLU A O 1
ATOM 678 N N . VAL A 1 89 ? -11.242 -30.547 -11.742 1 97.69 89 VAL A N 1
ATOM 679 C CA . VAL A 1 89 ? -9.852 -30.281 -11.391 1 97.69 89 VAL A CA 1
ATOM 680 C C . VAL A 1 89 ? -9.016 -30.141 -12.656 1 97.69 89 VAL A C 1
ATOM 682 O O . VAL A 1 89 ? -8.953 -31.062 -13.477 1 97.69 89 VAL A O 1
ATOM 685 N N . GLN A 1 90 ? -8.328 -29.016 -12.766 1 96.06 90 GLN A N 1
ATOM 686 C CA . GLN A 1 90 ? -7.629 -28.734 -14.016 1 96.06 90 GLN A CA 1
ATOM 687 C C . GLN A 1 90 ? -6.211 -29.297 -13.992 1 96.06 90 GLN A C 1
ATOM 689 O O . GLN A 1 90 ? -5.734 -29.828 -14.992 1 96.06 90 GLN A O 1
ATOM 694 N N . THR A 1 91 ? -5.52 -29.078 -12.836 1 96.94 91 THR A N 1
ATOM 695 C CA . THR A 1 91 ? -4.133 -29.531 -12.797 1 96.94 91 THR A CA 1
ATOM 696 C C . THR A 1 91 ? -3.777 -30.062 -11.406 1 96.94 91 THR A C 1
ATOM 698 O O . THR A 1 91 ? -4.379 -29.656 -10.414 1 96.94 91 THR A O 1
ATOM 701 N N . ILE A 1 92 ? -2.881 -31.016 -11.367 1 98 92 ILE A N 1
ATOM 702 C CA . ILE A 1 92 ? -2.156 -31.422 -10.164 1 98 92 ILE A CA 1
ATOM 703 C C . ILE A 1 92 ? -0.684 -31.031 -10.305 1 98 92 ILE A C 1
ATOM 705 O O . ILE A 1 92 ? -0.1 -31.156 -11.383 1 98 92 ILE A O 1
ATOM 709 N N . ARG A 1 93 ? -0.125 -30.453 -9.25 1 98.44 93 ARG A N 1
ATOM 710 C CA . ARG A 1 93 ? 1.203 -29.859 -9.336 1 98.44 93 ARG A CA 1
ATOM 711 C C . ARG A 1 93 ? 2.061 -30.25 -8.141 1 98.44 93 ARG A C 1
ATOM 713 O O . ARG A 1 93 ? 1.54 -30.719 -7.125 1 98.44 93 ARG A O 1
ATOM 720 N N . ILE A 1 94 ? 3.359 -30.094 -8.312 1 98.56 94 ILE A N 1
ATOM 721 C CA . ILE A 1 94 ? 4.297 -30.297 -7.211 1 98.56 94 ILE A CA 1
ATOM 722 C C . ILE A 1 94 ? 5.18 -29.062 -7.047 1 98.56 94 ILE A C 1
ATOM 724 O O . ILE A 1 94 ? 5.598 -28.453 -8.039 1 98.56 94 ILE A O 1
ATOM 728 N N . ALA A 1 95 ? 5.418 -28.656 -5.867 1 98.56 95 ALA A N 1
ATOM 729 C CA . ALA A 1 95 ? 6.387 -27.609 -5.531 1 98.56 95 ALA A CA 1
ATOM 730 C C . ALA A 1 95 ? 7.395 -28.109 -4.5 1 98.56 95 ALA A C 1
ATOM 732 O O . ALA A 1 95 ? 7.031 -28.828 -3.561 1 98.56 95 A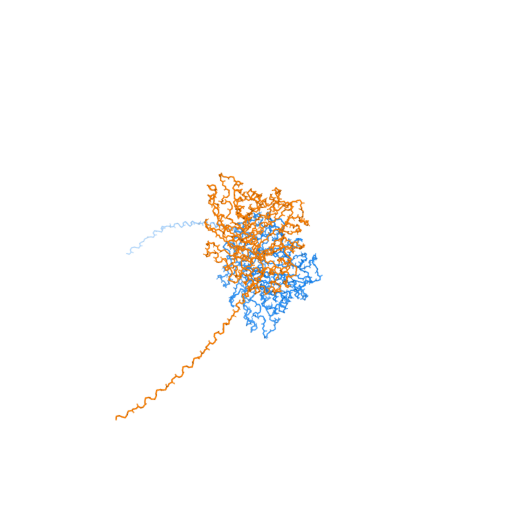LA A O 1
ATOM 733 N N . THR A 1 96 ? 8.641 -27.75 -4.625 1 98.31 96 THR A N 1
ATOM 734 C CA . THR A 1 96 ? 9.695 -28.219 -3.734 1 98.31 96 THR A CA 1
ATOM 735 C C . THR A 1 96 ? 10.227 -27.078 -2.875 1 98.31 96 THR A C 1
ATOM 737 O O . THR A 1 96 ? 9.805 -25.922 -3.027 1 98.31 96 THR A O 1
ATOM 740 N N . ASN A 1 97 ? 11.125 -27.438 -1.898 1 97.75 97 ASN A N 1
ATOM 741 C CA . ASN A 1 97 ? 11.93 -26.438 -1.214 1 97.75 97 ASN A CA 1
ATOM 742 C C . ASN A 1 97 ? 12.867 -25.719 -2.178 1 97.75 97 ASN A C 1
ATOM 744 O O . ASN A 1 97 ? 12.992 -26.109 -3.338 1 97.75 97 ASN A O 1
ATOM 748 N N . PRO A 1 98 ? 13.469 -24.641 -1.732 1 97.31 98 PRO A N 1
ATOM 749 C CA . PRO A 1 98 ? 14.359 -23.891 -2.627 1 97.31 98 PRO A CA 1
ATOM 750 C C . PRO A 1 98 ? 15.391 -24.781 -3.318 1 97.31 98 PRO A C 1
ATOM 752 O O . PRO A 1 98 ? 16.094 -25.547 -2.654 1 97.31 98 PRO A O 1
ATOM 755 N N . PHE A 1 99 ? 15.531 -24.609 -4.594 1 98.12 99 PHE A N 1
ATOM 756 C CA . PHE A 1 99 ? 16.328 -25.531 -5.383 1 98.12 99 PHE A CA 1
ATOM 757 C C . PHE A 1 99 ? 17.797 -25.438 -5.008 1 98.12 99 PHE A C 1
ATOM 759 O O . PHE A 1 99 ? 18.562 -26.406 -5.199 1 98.12 99 PHE A O 1
ATOM 766 N N . GLY A 1 100 ? 18.203 -24.281 -4.492 1 96.94 100 GLY A N 1
ATOM 767 C CA . GLY A 1 100 ? 19.594 -24.141 -4.074 1 96.94 100 GLY A CA 1
ATOM 768 C C . GLY A 1 100 ? 20 -25.141 -3.008 1 96.94 100 GLY A C 1
ATOM 769 O O . GLY A 1 100 ? 21.188 -25.391 -2.811 1 96.94 100 GLY A O 1
ATOM 770 N N . GLU A 1 101 ? 19.078 -25.719 -2.406 1 96.12 101 GLU A N 1
ATOM 771 C CA . GLU A 1 101 ? 19.344 -26.641 -1.303 1 96.12 101 GLU A CA 1
ATOM 772 C C . GLU A 1 101 ? 19.641 -28.047 -1.813 1 96.12 101 GLU A C 1
ATOM 774 O O . GLU A 1 101 ? 20.156 -28.891 -1.07 1 96.12 101 GLU A O 1
ATOM 779 N N . TRP A 1 102 ? 19.328 -28.375 -3.066 1 96.12 102 TRP A N 1
ATOM 780 C CA . TRP A 1 102 ? 19.469 -29.766 -3.455 1 96.12 102 TRP A CA 1
ATOM 781 C C . TRP A 1 102 ? 19.922 -29.891 -4.906 1 96.12 102 TRP A C 1
ATOM 783 O O . TRP A 1 102 ? 20.422 -30.938 -5.32 1 96.12 102 TRP A O 1
ATOM 793 N N . LEU A 1 103 ? 19.734 -28.906 -5.703 1 96.81 103 LEU A N 1
ATOM 794 C CA . LEU A 1 103 ? 20 -29 -7.133 1 96.81 103 LEU A CA 1
ATOM 795 C C . LEU A 1 103 ? 21.453 -28.703 -7.434 1 96.81 103 LEU A C 1
ATOM 797 O O . LEU A 1 103 ? 22.062 -29.328 -8.305 1 96.81 103 LEU A O 1
ATOM 801 N N . VAL A 1 104 ? 22.016 -27.656 -6.746 1 92.31 104 VAL A N 1
ATOM 802 C CA . VAL A 1 104 ? 23.391 -27.234 -6.992 1 92.31 104 VAL A CA 1
ATOM 803 C C . VAL A 1 104 ? 24.344 -27.984 -6.062 1 92.31 104 VAL A C 1
ATOM 805 O O . VAL A 1 104 ? 24.406 -27.703 -4.863 1 92.31 104 VAL A O 1
ATOM 808 N N . THR A 1 105 ? 25.031 -28.984 -6.645 1 86.69 105 THR A N 1
ATOM 809 C CA . THR A 1 105 ? 25.969 -29.797 -5.883 1 86.69 105 THR A CA 1
ATOM 810 C C . THR A 1 105 ? 27.328 -29.859 -6.574 1 86.69 105 THR A C 1
ATOM 812 O O . THR A 1 105 ? 27.484 -29.375 -7.703 1 86.69 105 THR A O 1
ATOM 815 N N . ASN A 1 106 ? 28.312 -30.328 -5.859 1 80.56 106 ASN A N 1
ATOM 816 C CA . ASN A 1 106 ? 29.672 -30.453 -6.398 1 80.56 106 ASN A CA 1
ATOM 817 C C . ASN A 1 106 ? 29.828 -31.734 -7.215 1 80.56 106 ASN A C 1
ATOM 819 O O . ASN A 1 106 ? 30.797 -31.859 -7.98 1 80.56 106 ASN A O 1
ATOM 823 N N . ASN A 1 107 ? 29.031 -32.562 -7.238 1 74 107 ASN A N 1
ATOM 824 C CA . ASN A 1 107 ? 29.266 -33.906 -7.746 1 74 107 ASN A CA 1
ATOM 825 C C . ASN A 1 107 ? 28.547 -34.156 -9.07 1 74 107 ASN A C 1
ATOM 827 O O . ASN A 1 107 ? 28.844 -35.094 -9.789 1 74 107 ASN A O 1
ATOM 831 N N . GLU A 1 108 ? 27.531 -33.531 -9.281 1 77.38 108 GLU A N 1
ATOM 832 C CA . GLU A 1 108 ? 26.734 -33.75 -10.484 1 77.38 108 GLU A CA 1
ATOM 833 C C . GLU A 1 108 ? 26.375 -32.438 -11.156 1 77.38 108 GLU A C 1
ATOM 835 O O . GLU A 1 108 ? 26.125 -31.438 -10.477 1 77.38 108 GLU A O 1
ATOM 840 N N . ASP A 1 109 ? 26.234 -32.594 -12.414 1 89.88 109 ASP A N 1
ATOM 841 C CA . ASP A 1 109 ? 25.844 -31.453 -13.242 1 89.88 109 ASP A CA 1
ATOM 842 C C . ASP A 1 109 ? 24.359 -31.109 -13.047 1 89.88 109 ASP A C 1
ATOM 844 O O . ASP A 1 109 ? 23.516 -32 -12.961 1 89.88 109 ASP A O 1
ATOM 848 N N . VAL A 1 110 ? 24.031 -29.875 -12.945 1 94.81 110 VAL A N 1
ATOM 849 C CA . VAL A 1 110 ? 22.688 -29.344 -12.727 1 94.81 110 VAL A CA 1
ATOM 850 C C . VAL A 1 110 ? 21.75 -29.828 -13.828 1 94.81 110 VAL A C 1
ATOM 852 O O . VAL A 1 110 ? 20.641 -30.281 -13.547 1 94.81 110 VAL A O 1
ATOM 855 N N . ASN A 1 111 ? 22.188 -29.781 -15.039 1 95.31 111 ASN A N 1
ATOM 856 C CA . ASN A 1 111 ? 21.359 -30.188 -16.172 1 95.31 111 ASN A CA 1
ATOM 857 C C . ASN A 1 111 ? 21 -31.672 -16.109 1 95.31 111 ASN A C 1
ATOM 859 O O . ASN A 1 111 ? 19.891 -32.062 -16.438 1 95.31 111 ASN A O 1
ATOM 863 N N . GLU A 1 112 ? 21.922 -32.469 -15.734 1 94.19 112 GLU A N 1
ATOM 864 C CA . GLU A 1 112 ? 21.672 -33.906 -15.617 1 94.19 112 GLU A CA 1
ATOM 865 C C . GLU A 1 112 ? 20.641 -34.188 -14.547 1 94.19 112 GLU A C 1
ATOM 867 O O . GLU A 1 112 ? 19.75 -35.031 -14.75 1 94.19 112 GLU A O 1
ATOM 872 N N . ARG A 1 113 ? 20.766 -33.531 -13.477 1 94.94 113 ARG A N 1
ATOM 873 C CA . ARG A 1 113 ? 19.812 -33.719 -12.391 1 94.94 113 ARG A CA 1
ATOM 874 C C . ARG A 1 113 ? 18.422 -33.281 -12.82 1 94.94 113 ARG A C 1
ATOM 876 O O . ARG A 1 113 ? 17.422 -33.938 -12.516 1 94.94 113 ARG A O 1
ATOM 883 N N . LEU A 1 114 ? 18.328 -32.188 -13.516 1 97.25 114 LEU A N 1
ATOM 884 C CA . LEU A 1 114 ? 17.062 -31.656 -14 1 97.25 114 LEU A CA 1
ATOM 885 C C . LEU A 1 114 ? 16.406 -32.625 -14.977 1 97.25 114 LEU A C 1
ATOM 887 O O . LEU A 1 114 ? 15.203 -32.875 -14.93 1 97.25 114 LEU A O 1
ATOM 891 N N . GLN A 1 115 ? 17.234 -33.219 -15.836 1 96 115 GLN A N 1
ATOM 892 C CA . GLN A 1 115 ? 16.719 -34.188 -16.812 1 96 115 GLN A CA 1
ATOM 893 C C . GLN A 1 115 ? 16.188 -35.438 -16.125 1 96 115 GLN A C 1
ATOM 895 O O . GLN A 1 115 ? 15.125 -35.938 -16.5 1 96 115 GLN A O 1
ATOM 900 N N . ARG A 1 116 ? 16.875 -35.844 -15.148 1 95.12 116 ARG A N 1
ATOM 901 C CA . ARG A 1 116 ? 16.422 -37.031 -14.398 1 95.12 116 ARG A CA 1
ATOM 902 C C . ARG A 1 116 ? 15.109 -36.719 -13.68 1 95.12 116 ARG A C 1
ATOM 904 O O . ARG A 1 116 ? 14.18 -37.531 -13.695 1 95.12 116 ARG A O 1
ATOM 911 N N . PHE A 1 117 ? 15.086 -35.625 -13.047 1 97.62 117 PHE A N 1
ATOM 912 C CA . PHE A 1 117 ? 13.875 -35.219 -12.336 1 97.62 117 PHE A CA 1
ATOM 913 C C . PHE A 1 117 ? 12.711 -35.062 -13.305 1 97.62 117 PHE A C 1
ATOM 915 O O . PHE A 1 117 ? 11.602 -35.5 -13.031 1 97.62 117 PHE A O 1
ATOM 922 N N . ASN A 1 118 ? 12.945 -34.406 -14.438 1 97.88 118 ASN A N 1
ATOM 923 C CA . ASN A 1 118 ? 11.945 -34.219 -15.484 1 97.88 118 ASN A CA 1
ATOM 924 C C . ASN A 1 118 ? 11.359 -35.531 -15.969 1 97.88 118 ASN A C 1
ATOM 926 O O . ASN A 1 118 ? 10.148 -35.625 -16.172 1 97.88 118 ASN A O 1
ATOM 930 N N . LYS A 1 119 ? 12.195 -36.469 -16.156 1 97.06 119 LYS A N 1
ATOM 931 C CA . LYS A 1 119 ? 11.758 -37.781 -16.594 1 97.06 119 LYS A CA 1
ATOM 932 C C . LYS A 1 119 ? 10.859 -38.438 -15.562 1 97.06 119 LYS A C 1
ATOM 934 O O . LYS A 1 119 ? 9.828 -39.031 -15.906 1 97.06 119 LYS A O 1
ATOM 939 N N . LEU A 1 120 ? 11.266 -38.375 -14.359 1 96.88 120 LEU A N 1
ATOM 940 C CA . LEU A 1 120 ? 10.484 -38.938 -13.281 1 96.88 120 LEU A CA 1
ATOM 941 C C . LEU A 1 120 ? 9.094 -38.344 -13.219 1 96.88 120 LEU A C 1
ATOM 943 O O . LEU A 1 120 ? 8.102 -39.031 -13.055 1 96.88 120 LEU A O 1
ATOM 947 N N . LEU A 1 121 ? 8.969 -37.031 -13.32 1 98.19 121 LEU A N 1
ATOM 948 C CA . LEU A 1 121 ? 7.688 -36.344 -13.312 1 98.19 121 LEU A CA 1
ATOM 949 C C . LEU A 1 121 ? 6.84 -36.75 -14.508 1 98.19 121 LEU A C 1
ATOM 951 O O . LEU A 1 121 ? 5.633 -36.969 -14.367 1 98.19 121 LEU A O 1
ATOM 955 N N . SER A 1 122 ? 7.488 -36.875 -15.633 1 97.5 122 SER A N 1
ATOM 956 C CA . SER A 1 122 ? 6.797 -37.312 -16.844 1 97.5 122 SER A CA 1
ATOM 957 C C . SER A 1 122 ? 6.203 -38.688 -16.672 1 97.5 122 SER A C 1
ATOM 959 O O . SER A 1 122 ? 5.066 -38.938 -17.062 1 97.5 122 SER A O 1
ATOM 961 N N . ASP A 1 123 ? 6.91 -39.531 -16.094 1 96.81 123 ASP A N 1
ATOM 962 C CA . ASP A 1 123 ? 6.469 -40.906 -15.867 1 96.81 123 ASP A CA 1
ATOM 963 C C . ASP A 1 123 ? 5.238 -40.969 -14.961 1 96.81 123 ASP A C 1
ATOM 965 O O . ASP A 1 123 ? 4.438 -41.875 -15.039 1 96.81 123 ASP A O 1
ATOM 969 N N . CYS A 1 124 ? 5.102 -39.969 -14.125 1 96.81 124 CYS A N 1
ATOM 970 C CA . CYS A 1 124 ? 3.98 -39.906 -13.195 1 96.81 124 CYS A CA 1
ATOM 971 C C . CYS A 1 124 ? 2.896 -38.969 -13.703 1 96.81 124 CYS A C 1
ATOM 973 O O . CYS A 1 124 ? 1.959 -38.656 -12.969 1 96.81 124 CYS A O 1
ATOM 975 N N . ASP A 1 125 ? 3.041 -38.438 -14.883 1 96.06 125 ASP A N 1
ATOM 976 C CA . ASP A 1 125 ? 2.098 -37.531 -15.547 1 96.06 125 ASP A CA 1
ATOM 977 C C . ASP A 1 125 ? 1.896 -36.25 -14.734 1 96.06 125 ASP A C 1
ATOM 979 O O . ASP A 1 125 ? 0.764 -35.812 -14.547 1 96.06 125 ASP A O 1
ATOM 983 N N . ILE A 1 126 ? 2.943 -35.844 -14.156 1 97.38 126 ILE A N 1
ATOM 984 C CA . ILE A 1 126 ? 2.98 -34.531 -13.523 1 97.38 126 ILE A CA 1
ATOM 985 C C . ILE A 1 126 ? 3.602 -33.5 -14.477 1 97.38 126 ILE A C 1
ATOM 987 O O . ILE A 1 126 ? 4.805 -33.562 -14.742 1 97.38 126 ILE A O 1
ATOM 991 N N . ASN A 1 127 ? 2.867 -32.531 -14.836 1 96.31 127 ASN A N 1
ATOM 992 C CA . ASN A 1 127 ? 3.307 -31.656 -15.922 1 96.31 127 ASN A CA 1
ATOM 993 C C . ASN A 1 127 ? 3.77 -30.297 -15.406 1 96.31 127 ASN A C 1
ATOM 995 O O . ASN A 1 127 ? 4.324 -29.5 -16.156 1 96.31 127 ASN A O 1
ATOM 999 N N . PHE A 1 128 ? 3.543 -30.016 -14.133 1 97.75 128 PHE A N 1
ATOM 1000 C CA . PHE A 1 128 ? 3.906 -28.734 -13.547 1 97.75 128 PHE A CA 1
ATOM 1001 C C . PHE A 1 128 ? 4.637 -28.922 -12.219 1 97.75 128 PHE A C 1
ATOM 1003 O O . PHE A 1 128 ? 4.117 -29.562 -11.305 1 97.75 128 PHE A O 1
ATOM 1010 N N . CYS A 1 129 ? 5.816 -28.297 -12.141 1 98.75 129 CYS A N 1
ATOM 1011 C CA . CYS A 1 129 ? 6.609 -28.406 -10.922 1 98.75 129 CYS A CA 1
ATOM 1012 C C . CYS A 1 129 ? 7.383 -27.125 -10.656 1 98.75 129 CYS A C 1
ATOM 1014 O O . C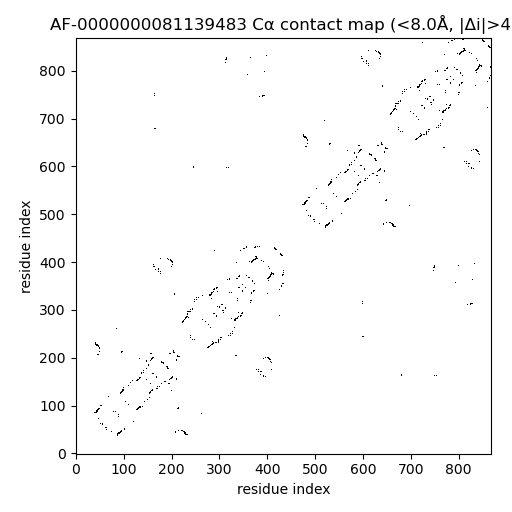YS A 1 129 ? 8.156 -26.672 -11.508 1 98.75 129 CYS A O 1
ATOM 1016 N N . SER A 1 130 ? 7.141 -26.547 -9.531 1 98.62 130 SER A N 1
ATOM 1017 C CA . SER A 1 130 ? 7.938 -25.406 -9.094 1 98.62 130 SER A CA 1
ATOM 1018 C C . SER A 1 130 ? 9.117 -25.844 -8.227 1 98.62 130 SER A C 1
ATOM 1020 O O . SER A 1 130 ? 8.93 -26.547 -7.234 1 98.62 130 SER A O 1
ATOM 1022 N N . LEU A 1 131 ? 10.312 -25.406 -8.531 1 98.56 131 LEU A N 1
ATOM 1023 C CA . LEU A 1 131 ? 11.5 -25.859 -7.816 1 98.56 131 LEU A CA 1
ATOM 1024 C C . LEU A 1 131 ? 11.836 -24.922 -6.668 1 98.56 131 LEU A C 1
ATOM 1026 O O . LEU A 1 131 ? 12.883 -25.062 -6.031 1 98.56 131 LEU A O 1
ATOM 1030 N N . GLY A 1 132 ? 10.953 -23.922 -6.406 1 97.94 132 GLY A N 1
ATOM 1031 C CA . GLY A 1 132 ? 11.172 -22.984 -5.324 1 97.94 132 GLY A CA 1
ATOM 1032 C C . GLY A 1 132 ? 12.062 -21.812 -5.723 1 97.94 132 GLY A C 1
ATOM 1033 O O . GLY A 1 132 ? 12.492 -21.719 -6.871 1 97.94 132 GLY A O 1
ATOM 1034 N N . PRO A 1 133 ? 12.305 -20.938 -4.809 1 98.25 133 PRO A N 1
ATOM 1035 C CA . PRO A 1 133 ? 13.031 -19.703 -5.094 1 98.25 133 PRO A CA 1
ATOM 1036 C C . PRO A 1 133 ? 14.547 -19.859 -4.98 1 98.25 133 PRO A C 1
ATOM 1038 O O . PRO A 1 133 ? 15.023 -20.672 -4.188 1 98.25 133 PRO A O 1
ATOM 1041 N N . SER A 1 134 ? 15.273 -19.062 -5.797 1 98.31 134 SER A N 1
ATOM 1042 C CA . SER A 1 134 ? 16.688 -18.812 -5.562 1 98.31 134 SER A CA 1
ATOM 1043 C C . SER A 1 134 ? 16.891 -17.781 -4.449 1 98.31 134 SER A C 1
ATOM 1045 O O . SER A 1 134 ? 16.172 -16.797 -4.367 1 98.31 134 SER A O 1
ATOM 1047 N N . TYR A 1 135 ? 17.891 -18.047 -3.58 1 97.69 135 TYR A N 1
ATOM 1048 C CA . TYR A 1 135 ? 18.312 -17.078 -2.574 1 97.69 135 TYR A CA 1
ATOM 1049 C C . TYR A 1 135 ? 19.719 -16.578 -2.855 1 97.69 135 TYR A C 1
ATOM 1051 O O . TYR A 1 135 ? 20.297 -15.844 -2.051 1 97.69 135 TYR A O 1
ATOM 1059 N N . ASP A 1 136 ? 20.281 -16.984 -3.941 1 98 136 ASP A N 1
ATOM 1060 C CA . ASP A 1 136 ? 21.625 -16.641 -4.363 1 98 136 ASP A CA 1
ATOM 1061 C C . ASP A 1 136 ? 21.625 -15.945 -5.723 1 98 136 ASP A C 1
ATOM 1063 O O . ASP A 1 136 ? 21.281 -16.562 -6.738 1 98 136 ASP A O 1
ATOM 1067 N N . PRO A 1 137 ? 22.109 -14.695 -5.75 1 98.31 137 PRO A N 1
ATOM 1068 C CA . PRO A 1 137 ? 22.109 -13.953 -7.012 1 98.31 137 PRO A CA 1
ATOM 1069 C C . PRO A 1 137 ? 22.844 -14.695 -8.133 1 98.31 137 PRO A C 1
ATOM 1071 O O . PRO A 1 137 ? 22.453 -14.586 -9.297 1 98.31 137 PRO A O 1
ATOM 1074 N N . GLU A 1 138 ? 23.844 -15.398 -7.809 1 97.62 138 GLU A N 1
ATOM 1075 C CA . GLU A 1 138 ? 24.562 -16.172 -8.82 1 97.62 138 GLU A CA 1
ATOM 1076 C C . GLU A 1 138 ? 23.688 -17.297 -9.367 1 97.62 138 GLU A C 1
ATOM 1078 O O . GLU A 1 138 ? 23.641 -17.531 -10.578 1 97.62 138 GLU A O 1
ATOM 1083 N N . HIS A 1 139 ? 22.984 -18.031 -8.516 1 97.88 139 HIS A N 1
ATOM 1084 C CA . HIS A 1 139 ? 22.047 -19.047 -8.961 1 97.88 139 HIS A CA 1
ATOM 1085 C C . HIS A 1 139 ? 20.922 -18.453 -9.797 1 97.88 139 HIS A C 1
ATOM 1087 O O . HIS A 1 139 ? 20.5 -19.047 -10.789 1 97.88 139 HIS A O 1
ATOM 1093 N N . THR A 1 140 ? 20.484 -17.281 -9.352 1 98.75 140 THR A N 1
ATOM 1094 C CA . THR A 1 140 ? 19.406 -16.609 -10.07 1 98.75 140 THR A CA 1
ATOM 1095 C C . THR A 1 140 ? 19.812 -16.359 -11.523 1 98.75 140 THR A C 1
ATOM 1097 O O . THR A 1 140 ? 19.031 -16.625 -12.445 1 98.75 140 THR A O 1
ATOM 1100 N N . THR A 1 141 ? 21.031 -15.953 -11.766 1 98.5 141 THR A N 1
ATOM 1101 C CA . THR A 1 141 ? 21.453 -15.523 -13.094 1 98.5 141 THR A CA 1
ATOM 1102 C C . THR A 1 141 ? 21.875 -16.719 -13.938 1 98.5 141 THR A C 1
ATOM 1104 O O . THR A 1 141 ? 21.797 -16.688 -15.164 1 98.5 141 THR A O 1
ATOM 1107 N N . THR A 1 142 ? 22.297 -17.828 -13.281 1 97.38 142 THR A N 1
ATOM 1108 C CA . THR A 1 142 ? 22.922 -18.906 -14.055 1 97.38 142 THR A CA 1
ATOM 1109 C C . THR A 1 142 ? 22.031 -20.141 -14.086 1 97.38 142 THR A C 1
ATOM 1111 O O . THR A 1 142 ? 21.906 -20.797 -15.117 1 97.38 142 THR A O 1
ATOM 1114 N N . ILE A 1 143 ? 21.359 -20.438 -12.961 1 98.12 143 ILE A N 1
ATOM 1115 C CA . ILE A 1 143 ? 20.656 -21.703 -12.82 1 98.12 143 ILE A CA 1
ATOM 1116 C C . ILE A 1 143 ? 19.188 -21.516 -13.203 1 98.12 143 ILE A C 1
ATOM 1118 O O . ILE A 1 143 ? 18.594 -22.375 -13.852 1 98.12 143 ILE A O 1
ATOM 1122 N N . CYS A 1 144 ? 18.531 -20.422 -12.852 1 98.69 144 CYS A N 1
ATOM 1123 C CA . CYS A 1 144 ? 17.125 -20.203 -13.141 1 98.69 144 CYS A CA 1
ATOM 1124 C C . CYS A 1 144 ? 16.859 -20.266 -14.641 1 98.69 144 CYS A C 1
ATOM 1126 O O . CYS A 1 144 ? 15.906 -20.906 -15.078 1 98.69 144 CYS A O 1
ATOM 1128 N N . PRO A 1 145 ? 17.75 -19.594 -15.453 1 98.12 145 PRO A N 1
ATOM 1129 C CA . PRO A 1 145 ? 17.516 -19.734 -16.891 1 98.12 145 PRO A CA 1
ATOM 1130 C C . PRO A 1 145 ? 17.609 -21.172 -17.375 1 98.12 145 PRO A C 1
ATOM 1132 O O . PRO A 1 145 ? 16.859 -21.562 -18.297 1 98.12 145 PRO A O 1
ATOM 1135 N N . GLU A 1 146 ? 18.406 -21.984 -16.797 1 97.12 146 GLU A N 1
ATOM 1136 C CA . GLU A 1 146 ? 18.516 -23.391 -17.156 1 97.12 146 GLU A CA 1
ATOM 1137 C C . GLU A 1 146 ? 17.266 -24.172 -16.781 1 97.12 146 GLU A C 1
ATOM 1139 O O . GLU A 1 146 ? 16.766 -24.984 -17.562 1 97.12 146 GLU A O 1
ATOM 1144 N N . ILE A 1 147 ? 16.75 -23.875 -15.633 1 98.38 147 ILE A N 1
ATOM 1145 C CA . ILE A 1 147 ? 15.562 -24.531 -15.125 1 98.38 147 ILE A CA 1
ATOM 1146 C C . ILE A 1 147 ? 14.398 -24.312 -16.078 1 98.38 147 ILE A C 1
ATOM 1148 O O . ILE A 1 147 ? 13.75 -25.25 -16.531 1 98.38 147 ILE A O 1
ATOM 1152 N N . VAL A 1 148 ? 14.211 -23.094 -16.5 1 97.75 148 VAL A N 1
ATOM 1153 C CA . VAL A 1 148 ? 13.055 -22.688 -17.297 1 97.75 148 VAL A CA 1
ATOM 1154 C C . VAL A 1 148 ? 13.195 -23.219 -18.719 1 97.75 148 VAL A C 1
ATOM 1156 O O . VAL A 1 148 ? 12.195 -23.453 -19.406 1 97.75 148 VAL A O 1
ATOM 1159 N N . SER A 1 149 ? 14.406 -23.531 -19.109 1 96.56 149 SER A N 1
ATOM 1160 C CA . SER A 1 149 ? 14.688 -23.906 -20.484 1 96.56 149 SER A CA 1
ATOM 1161 C C . SER A 1 149 ? 14.445 -25.391 -20.734 1 96.56 149 SER A C 1
ATOM 1163 O O . SER A 1 149 ? 14.391 -25.844 -21.875 1 96.56 149 SER A O 1
ATOM 1165 N N . ILE A 1 150 ? 14.289 -26.188 -19.672 1 96.88 150 ILE A N 1
ATOM 1166 C CA . ILE A 1 150 ? 14.102 -27.625 -19.844 1 96.88 150 ILE A CA 1
ATOM 1167 C C . ILE A 1 150 ? 12.789 -27.906 -20.547 1 96.88 150 ILE A C 1
ATOM 1169 O O . ILE A 1 150 ? 11.727 -27.438 -20.125 1 96.88 150 ILE A O 1
ATOM 1173 N N . ALA A 1 151 ? 12.82 -28.578 -21.656 1 94.69 151 ALA A N 1
ATOM 1174 C CA . ALA A 1 151 ? 11.633 -28.984 -22.406 1 94.69 151 ALA A CA 1
ATOM 1175 C C . ALA A 1 151 ? 10.859 -30.078 -21.688 1 94.69 151 ALA A C 1
ATOM 1177 O O . ALA A 1 151 ? 11.461 -30.953 -21.047 1 94.69 151 ALA A O 1
ATOM 1178 N N . PRO A 1 152 ? 9.555 -30.109 -21.75 1 95.06 152 PRO A N 1
ATOM 1179 C CA . PRO A 1 152 ? 8.68 -29.234 -22.547 1 95.06 152 PRO A CA 1
ATOM 1180 C C . PRO A 1 152 ? 8.18 -28.031 -21.75 1 95.06 152 PRO A C 1
ATOM 1182 O O . PRO A 1 152 ? 7.125 -27.469 -22.078 1 95.06 152 PRO A O 1
ATOM 1185 N N . GLY A 1 153 ? 8.812 -27.688 -20.656 1 94.94 153 GLY A N 1
ATOM 1186 C CA . GLY A 1 153 ? 8.391 -26.562 -19.859 1 94.94 153 GLY A CA 1
ATOM 1187 C C . GLY A 1 153 ? 7.672 -26.953 -18.578 1 94.94 153 GLY A C 1
ATOM 1188 O O . GLY A 1 153 ? 6.727 -26.281 -18.172 1 94.94 153 GLY A O 1
ATOM 1189 N N . ARG A 1 154 ? 8.109 -28 -17.953 1 97.12 154 ARG A N 1
ATOM 1190 C CA . ARG A 1 154 ? 7.492 -28.516 -16.734 1 97.12 154 ARG A CA 1
ATOM 1191 C C . ARG A 1 154 ? 7.922 -27.719 -15.508 1 97.12 154 ARG A C 1
ATOM 1193 O O . ARG A 1 154 ? 7.164 -27.578 -14.547 1 97.12 154 ARG A O 1
ATOM 1200 N N . PHE A 1 155 ? 9.117 -27.125 -15.57 1 98.44 155 PHE A N 1
ATOM 1201 C CA . PHE A 1 155 ? 9.719 -26.531 -14.383 1 98.44 155 PHE A CA 1
ATOM 1202 C C . PHE A 1 155 ? 9.484 -25.031 -14.344 1 98.44 155 PHE A C 1
ATOM 1204 O O . PHE A 1 155 ? 9.57 -24.359 -15.367 1 98.44 155 PHE A O 1
ATOM 1211 N N . SER A 1 156 ? 9.125 -24.531 -13.234 1 98.44 156 SER A N 1
ATOM 1212 C CA . SER A 1 156 ? 9.141 -23.109 -12.891 1 98.44 156 SER A CA 1
ATOM 1213 C C . SER A 1 156 ? 10.023 -22.859 -11.672 1 98.44 156 SER A C 1
ATOM 1215 O O . SER A 1 156 ? 10.383 -23.781 -10.945 1 98.44 156 SER A O 1
ATOM 1217 N N . CYS A 1 157 ? 10.422 -21.672 -11.492 1 98.62 157 CYS A N 1
ATOM 1218 C CA . CYS A 1 157 ? 11.148 -21.234 -10.297 1 98.62 157 CYS A CA 1
ATOM 1219 C C . CYS A 1 157 ? 11.031 -19.719 -10.117 1 98.62 157 CYS A C 1
ATOM 1221 O O . CYS A 1 157 ? 10.398 -19.047 -10.922 1 98.62 157 CYS A O 1
ATOM 1223 N N . SER A 1 158 ? 11.508 -19.234 -8.984 1 98.69 158 SER A N 1
ATOM 1224 C CA . SER A 1 158 ? 11.484 -17.812 -8.688 1 98.69 158 SER A CA 1
ATOM 1225 C C . SER A 1 158 ? 12.781 -17.359 -8.031 1 98.69 158 SER A C 1
ATOM 1227 O O . SER A 1 158 ? 13.688 -18.156 -7.82 1 98.69 158 SER A O 1
ATOM 1229 N N . ALA A 1 159 ? 12.945 -16.109 -7.902 1 98.88 159 ALA A N 1
ATOM 1230 C CA . ALA A 1 159 ? 14.023 -15.508 -7.129 1 98.88 159 ALA A CA 1
ATOM 1231 C C . ALA A 1 159 ? 13.477 -14.711 -5.945 1 98.88 159 ALA A C 1
ATOM 1233 O O . ALA A 1 159 ? 12.602 -13.859 -6.109 1 98.88 159 ALA A O 1
ATOM 1234 N N . ASN A 1 160 ? 13.969 -15.031 -4.789 1 98.56 160 ASN A N 1
ATOM 1235 C CA . ASN A 1 160 ? 13.539 -14.281 -3.611 1 98.56 160 ASN A CA 1
ATOM 1236 C C . ASN A 1 160 ? 14.211 -12.914 -3.549 1 98.56 160 ASN A C 1
ATOM 1238 O O . ASN A 1 160 ? 15.422 -12.797 -3.703 1 98.56 160 ASN A O 1
ATOM 1242 N N . ILE A 1 161 ? 13.453 -11.898 -3.367 1 98.69 161 ILE A N 1
ATOM 1243 C CA . ILE A 1 161 ? 13.961 -10.531 -3.252 1 98.69 161 ILE A CA 1
ATOM 1244 C C . ILE A 1 161 ? 13.508 -9.922 -1.927 1 98.69 161 ILE A C 1
ATOM 1246 O O . ILE A 1 161 ? 12.305 -9.781 -1.679 1 98.69 161 ILE A O 1
ATOM 1250 N N . ASN A 1 162 ? 14.43 -9.539 -1.104 1 98 162 ASN A N 1
ATOM 1251 C CA . ASN A 1 162 ? 14.125 -8.789 0.109 1 98 162 ASN A CA 1
ATOM 1252 C C . ASN A 1 162 ? 14.094 -7.281 -0.155 1 98 162 ASN A C 1
ATOM 1254 O O . ASN A 1 162 ? 14.664 -6.809 -1.136 1 98 162 ASN A O 1
ATOM 1258 N N . ALA A 1 163 ? 13.406 -6.566 0.718 1 97.81 163 ALA A N 1
ATOM 1259 C CA . ALA A 1 163 ? 13.375 -5.109 0.611 1 97.81 163 ALA A CA 1
ATOM 1260 C C . ALA A 1 163 ? 14.789 -4.531 0.643 1 97.81 163 ALA A C 1
ATOM 1262 O O . ALA A 1 163 ? 15.594 -4.891 1.503 1 97.81 163 ALA A O 1
ATOM 1263 N N . GLY A 1 164 ? 15.078 -3.686 -0.32 1 97.25 164 GLY A N 1
ATOM 1264 C CA . GLY A 1 164 ? 16.344 -2.963 -0.336 1 97.25 164 GLY A CA 1
ATOM 1265 C C . GLY A 1 164 ? 17.5 -3.799 -0.844 1 97.25 164 GLY A C 1
ATOM 1266 O O . GLY A 1 164 ? 18.641 -3.34 -0.856 1 97.25 164 GLY A O 1
ATOM 1267 N N . ASP A 1 165 ? 17.281 -5.027 -1.192 1 98.19 165 ASP A N 1
ATOM 1268 C CA . ASP A 1 165 ? 18.359 -5.887 -1.679 1 98.19 165 ASP A CA 1
ATOM 1269 C C . ASP A 1 165 ? 18.672 -5.609 -3.15 1 98.19 165 ASP A C 1
ATOM 1271 O O . ASP A 1 165 ? 18.172 -6.316 -4.035 1 98.19 165 ASP A O 1
ATOM 1275 N N . ILE A 1 166 ? 19.562 -4.688 -3.363 1 98.44 166 ILE A N 1
ATOM 1276 C CA . ILE A 1 166 ? 19.875 -4.203 -4.703 1 98.44 166 ILE A CA 1
ATOM 1277 C C . ILE A 1 166 ? 20.5 -5.328 -5.523 1 98.44 166 ILE A C 1
ATOM 1279 O O . ILE A 1 166 ? 20.172 -5.504 -6.699 1 98.44 166 ILE A O 1
ATOM 1283 N N . THR A 1 167 ? 21.328 -6.105 -4.93 1 98.5 167 THR A N 1
ATOM 1284 C CA . THR A 1 167 ? 22.047 -7.172 -5.621 1 98.5 167 THR A CA 1
ATOM 1285 C C . THR A 1 167 ? 21.078 -8.234 -6.125 1 98.5 167 THR A C 1
ATOM 1287 O O . THR A 1 167 ? 21.156 -8.656 -7.281 1 98.5 167 THR A O 1
ATOM 1290 N N . ALA A 1 168 ? 20.188 -8.672 -5.285 1 98.75 168 ALA A N 1
ATOM 1291 C CA . ALA A 1 168 ? 19.203 -9.68 -5.676 1 98.75 168 ALA A CA 1
ATOM 1292 C C . ALA A 1 168 ? 18.297 -9.156 -6.781 1 98.75 168 ALA A C 1
ATOM 1294 O O . ALA A 1 168 ? 17.953 -9.883 -7.715 1 98.75 168 ALA A O 1
ATOM 1295 N N . ALA A 1 169 ? 17.922 -7.898 -6.652 1 98.88 169 ALA A N 1
ATOM 1296 C CA . ALA A 1 169 ? 17.047 -7.305 -7.652 1 98.88 169 ALA A CA 1
ATOM 1297 C C . ALA A 1 169 ? 17.734 -7.23 -9.016 1 98.88 169 ALA A C 1
ATOM 1299 O O . ALA A 1 169 ? 17.109 -7.527 -10.039 1 98.88 169 ALA A O 1
ATOM 1300 N N . LEU A 1 170 ? 18.969 -6.824 -9.023 1 98.81 170 LEU A N 1
ATOM 1301 C CA . LEU A 1 170 ? 19.719 -6.75 -10.266 1 98.81 170 LEU A CA 1
ATOM 1302 C C . LEU A 1 170 ? 19.891 -8.133 -10.883 1 98.81 170 LEU A C 1
ATOM 1304 O O . LEU A 1 170 ? 19.797 -8.289 -12.102 1 98.81 170 LEU A O 1
ATOM 1308 N N . ALA A 1 171 ? 20.141 -9.117 -10.047 1 98.94 171 ALA A N 1
ATOM 1309 C CA . ALA A 1 171 ? 20.266 -10.484 -10.539 1 98.94 171 ALA A CA 1
ATOM 1310 C C . ALA A 1 171 ? 18.953 -10.961 -11.164 1 98.94 171 ALA A C 1
ATOM 1312 O O . ALA A 1 171 ? 18.969 -11.602 -12.227 1 98.94 171 ALA A O 1
ATOM 1313 N N . ALA A 1 172 ? 17.875 -10.68 -10.531 1 98.94 172 ALA A N 1
ATOM 1314 C CA . ALA A 1 172 ? 16.578 -11.07 -11.062 1 98.94 172 ALA A CA 1
ATOM 1315 C C . ALA A 1 172 ? 16.297 -10.375 -12.391 1 98.94 172 ALA A C 1
ATOM 1317 O O . ALA A 1 172 ? 15.781 -10.992 -13.328 1 98.94 172 ALA A O 1
ATOM 1318 N N . ALA A 1 173 ? 16.625 -9.094 -12.422 1 98.88 173 ALA A N 1
ATOM 1319 C CA . ALA A 1 173 ? 16.438 -8.344 -13.656 1 98.88 173 ALA A CA 1
ATOM 1320 C C . ALA A 1 173 ? 17.234 -8.961 -14.805 1 98.88 173 ALA A C 1
ATOM 1322 O O . ALA A 1 173 ? 16.719 -9.156 -15.906 1 98.88 173 ALA A O 1
ATOM 1323 N N . LYS A 1 174 ? 18.453 -9.242 -14.539 1 98.81 174 LYS A N 1
ATOM 1324 C CA . LYS A 1 174 ? 19.312 -9.883 -15.531 1 98.81 174 LYS A CA 1
ATOM 1325 C C . LYS A 1 174 ? 18.75 -11.234 -15.961 1 98.81 174 LYS A C 1
ATOM 1327 O O . LYS A 1 174 ? 18.766 -11.578 -17.141 1 98.81 174 LYS A O 1
ATOM 1332 N N . CYS A 1 175 ? 18.266 -12 -15.039 1 98.88 175 CYS A N 1
ATOM 1333 C CA . CYS A 1 175 ? 17.672 -13.312 -15.305 1 98.88 175 CYS A CA 1
ATOM 1334 C C . CYS A 1 175 ? 16.469 -13.188 -16.234 1 98.88 175 CYS A C 1
ATOM 1336 O O . CYS A 1 175 ? 16.359 -13.93 -17.203 1 98.88 175 CYS A O 1
ATOM 1338 N N . ILE A 1 176 ? 15.586 -12.266 -15.914 1 98.88 176 ILE A N 1
ATOM 1339 C CA . ILE A 1 176 ? 14.375 -12.047 -16.703 1 98.88 176 ILE A CA 1
ATOM 1340 C C . ILE A 1 176 ? 14.75 -11.727 -18.141 1 98.88 176 ILE A C 1
ATOM 1342 O O . ILE A 1 176 ? 14.156 -12.273 -19.078 1 98.88 176 ILE A O 1
ATOM 1346 N N . LYS A 1 177 ? 15.719 -10.867 -18.328 1 98.31 177 LYS A N 1
ATOM 1347 C CA . LYS A 1 177 ? 16.156 -10.508 -19.672 1 98.31 177 LYS A CA 1
ATOM 1348 C C . LYS A 1 177 ? 16.766 -11.703 -20.391 1 98.31 177 LYS A C 1
ATOM 1350 O O . LYS A 1 177 ? 16.484 -11.945 -21.562 1 98.31 177 LYS A O 1
ATOM 1355 N N . THR A 1 178 ? 17.609 -12.445 -19.719 1 98.38 178 THR A N 1
ATOM 1356 C CA . THR A 1 178 ? 18.234 -13.633 -20.297 1 98.38 178 THR A CA 1
ATOM 1357 C C . THR A 1 178 ? 17.172 -14.633 -20.75 1 98.38 178 THR A C 1
ATOM 1359 O O . THR A 1 178 ? 17.234 -15.148 -21.859 1 98.38 178 THR A O 1
ATOM 1362 N N . ILE A 1 179 ? 16.203 -14.898 -19.906 1 98.31 179 ILE A N 1
ATOM 1363 C CA . ILE A 1 179 ? 15.148 -15.852 -20.188 1 98.31 179 ILE A CA 1
ATOM 1364 C C . ILE A 1 179 ? 14.336 -15.383 -21.391 1 98.31 179 ILE A C 1
ATOM 1366 O O . ILE A 1 179 ? 13.938 -16.203 -22.234 1 98.31 179 ILE A O 1
ATOM 1370 N N . SER A 1 180 ? 14.141 -14.055 -21.5 1 97.62 180 SER A N 1
ATOM 1371 C CA . SER A 1 180 ? 13.328 -13.5 -22.562 1 97.62 180 SER A CA 1
ATOM 1372 C C . SER A 1 180 ? 13.953 -13.75 -23.938 1 97.62 180 SER A C 1
ATOM 1374 O O . SER A 1 180 ? 13.266 -13.75 -24.953 1 97.62 180 SER A O 1
ATOM 1376 N N . LEU A 1 181 ? 15.242 -14.016 -23.953 1 96.44 181 LEU A N 1
ATOM 1377 C CA . LEU A 1 181 ? 15.969 -14.156 -25.203 1 96.44 181 LEU A CA 1
ATOM 1378 C C . LEU A 1 181 ? 16.125 -15.625 -25.578 1 96.44 181 LEU A C 1
ATOM 1380 O O . LEU A 1 181 ? 16.594 -15.945 -26.672 1 96.44 181 LEU A O 1
ATOM 1384 N N . LYS A 1 182 ? 15.75 -16.516 -24.672 1 95.31 182 LYS A N 1
ATOM 1385 C CA . LYS A 1 182 ? 15.781 -17.938 -25 1 95.31 182 LYS A CA 1
ATOM 1386 C C . LYS A 1 182 ? 14.695 -18.281 -26.016 1 95.31 182 LYS A C 1
ATOM 1388 O O . LYS A 1 182 ? 13.57 -17.781 -25.922 1 95.31 182 LYS A O 1
ATOM 1393 N N . ASP A 1 183 ? 15.031 -19.125 -26.969 1 90.31 183 ASP A N 1
ATOM 1394 C CA . ASP A 1 183 ? 14.055 -19.422 -28.016 1 90.31 183 ASP A CA 1
ATOM 1395 C C . ASP A 1 183 ? 14.164 -20.875 -28.484 1 90.31 183 ASP A C 1
ATOM 1397 O O . ASP A 1 183 ? 13.594 -21.25 -29.5 1 90.31 183 ASP A O 1
ATOM 1401 N N . GLU A 1 184 ? 14.93 -21.594 -27.781 1 90.06 184 GLU A N 1
ATOM 1402 C CA . GLU A 1 184 ? 15.086 -23 -28.125 1 90.06 184 GLU A CA 1
ATOM 1403 C C . GLU A 1 184 ? 13.938 -23.844 -27.578 1 90.06 184 GLU A C 1
ATOM 1405 O O . GLU A 1 184 ? 14.031 -24.375 -26.469 1 90.06 184 GLU A O 1
ATOM 1410 N N . GLY A 1 185 ? 12.859 -24 -28.219 1 90.06 185 GLY A N 1
ATOM 1411 C CA . GLY A 1 185 ? 11.68 -24.766 -27.812 1 90.06 185 GLY A CA 1
ATOM 1412 C C . GLY A 1 185 ? 10.398 -23.953 -27.875 1 90.06 185 GLY A C 1
ATOM 1413 O O . GLY A 1 185 ? 10.414 -22.734 -27.719 1 90.06 185 GLY A O 1
ATOM 1414 N N . GLU A 1 186 ? 9.32 -24.594 -28.031 1 88.81 186 GLU A N 1
ATOM 1415 C CA . GLU A 1 186 ? 8.023 -23.953 -28.188 1 88.81 186 GLU A CA 1
ATOM 1416 C C . GLU A 1 186 ? 7.625 -23.188 -26.938 1 88.81 186 GLU A C 1
ATOM 1418 O O . GLU A 1 186 ? 7.02 -22.109 -27.016 1 88.81 186 GLU A O 1
ATOM 1423 N N . HIS A 1 187 ? 8.039 -23.719 -25.781 1 90.31 187 HIS A N 1
ATOM 1424 C CA . HIS A 1 187 ? 7.625 -23.141 -24.5 1 90.31 187 HIS A CA 1
ATOM 1425 C C . HIS A 1 187 ? 8.406 -21.859 -24.203 1 90.31 187 HIS A C 1
ATOM 1427 O O . HIS A 1 187 ? 8.086 -21.141 -23.25 1 90.31 187 HIS A O 1
ATOM 1433 N N . LEU A 1 188 ? 9.359 -21.484 -25.047 1 92.5 188 LEU A N 1
ATOM 1434 C CA . LEU A 1 188 ? 10.219 -20.312 -24.828 1 92.5 188 LEU A CA 1
ATOM 1435 C C . LEU A 1 188 ? 9.969 -19.25 -25.891 1 92.5 188 LEU A C 1
ATOM 1437 O O . LEU A 1 188 ? 10.43 -18.109 -25.766 1 92.5 188 LEU A O 1
ATOM 1441 N N . GLN A 1 189 ? 9.227 -19.547 -26.891 1 90.19 189 GLN A N 1
ATOM 1442 C CA . GLN A 1 189 ? 9.156 -18.719 -28.094 1 90.19 189 GLN A CA 1
ATOM 1443 C C . GLN A 1 189 ? 8.531 -17.359 -27.781 1 90.19 189 GLN A C 1
ATOM 1445 O O . GLN A 1 189 ? 7.555 -17.266 -27.031 1 90.19 189 GLN A O 1
ATOM 1450 N N . GLY A 1 190 ? 9.172 -16.312 -28.312 1 89.19 190 GLY A N 1
ATOM 1451 C CA . GLY A 1 190 ? 8.617 -14.977 -28.281 1 89.19 190 GLY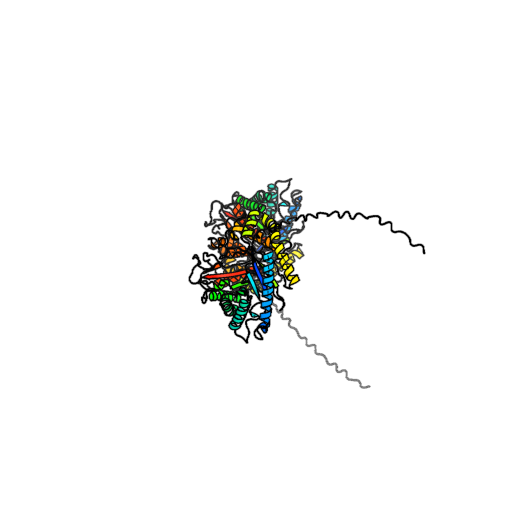 A CA 1
ATOM 1452 C C . GLY A 1 190 ? 8.695 -14.336 -26.906 1 89.19 190 GLY A C 1
ATOM 1453 O O . GLY A 1 190 ? 7.914 -13.438 -26.594 1 89.19 190 GLY A O 1
ATOM 1454 N N . GLY A 1 191 ? 9.547 -14.867 -26.062 1 91.31 191 GLY A N 1
ATOM 1455 C CA . GLY A 1 191 ? 9.672 -14.281 -24.75 1 91.31 191 GLY A CA 1
ATOM 1456 C C . GLY A 1 191 ? 8.812 -14.969 -23.703 1 91.31 191 GLY A C 1
ATOM 1457 O O . GLY A 1 191 ? 8.602 -14.438 -22.609 1 91.31 191 GLY A O 1
ATOM 1458 N N . LEU A 1 192 ? 8.336 -16.172 -23.984 1 94 192 LEU A N 1
ATOM 1459 C CA . LEU A 1 192 ? 7.375 -16.875 -23.141 1 94 192 LEU A CA 1
ATOM 1460 C C . LEU A 1 192 ? 8.078 -17.531 -21.953 1 94 192 LEU A C 1
ATOM 1462 O O . LEU A 1 192 ? 7.422 -17.984 -21.016 1 94 192 LEU A O 1
ATOM 1466 N N . GLY A 1 193 ? 9.398 -17.547 -21.984 1 95.75 193 GLY A N 1
ATOM 1467 C CA . GLY A 1 193 ? 10.133 -18.219 -20.922 1 95.75 193 GLY A CA 1
ATOM 1468 C C . GLY A 1 193 ? 9.805 -17.688 -19.547 1 95.75 193 GLY A C 1
ATOM 1469 O O . GLY A 1 193 ? 9.742 -18.453 -18.578 1 95.75 193 GLY A O 1
ATOM 1470 N N . ASN A 1 194 ? 9.516 -16.406 -19.484 1 97.06 194 ASN A N 1
ATOM 1471 C CA . ASN A 1 194 ? 9.25 -15.766 -18.203 1 97.06 194 ASN A CA 1
ATOM 1472 C C . ASN A 1 194 ? 7.863 -16.109 -17.672 1 97.06 194 ASN A C 1
ATOM 1474 O O . ASN A 1 194 ? 7.512 -15.758 -16.547 1 97.06 194 ASN A O 1
ATOM 1478 N N . PHE A 1 195 ? 7.102 -16.844 -18.438 1 96.12 195 PHE A N 1
ATOM 1479 C CA . PHE A 1 195 ? 5.879 -17.422 -17.906 1 96.12 195 PHE A CA 1
ATOM 1480 C C . PHE A 1 195 ? 6.188 -18.312 -16.703 1 96.12 195 PHE A C 1
ATOM 1482 O O . PHE A 1 195 ? 5.359 -18.453 -15.797 1 96.12 195 PHE A O 1
ATOM 1489 N N . ARG A 1 196 ? 7.398 -18.812 -16.625 1 97.56 196 ARG A N 1
ATOM 1490 C CA . ARG A 1 196 ? 7.781 -19.812 -15.633 1 97.56 196 ARG A CA 1
ATOM 1491 C C . ARG A 1 196 ? 8.797 -19.234 -14.648 1 97.56 196 ARG A C 1
ATOM 1493 O O . ARG A 1 196 ? 9.469 -19.984 -13.938 1 97.56 196 ARG A O 1
ATOM 1500 N N . PHE A 1 197 ? 8.945 -17.891 -14.594 1 98.62 197 PHE A N 1
ATOM 1501 C CA . PHE A 1 197 ? 9.875 -17.25 -13.672 1 98.62 197 PHE A CA 1
ATOM 1502 C C . PHE A 1 197 ? 9.289 -15.945 -13.133 1 98.62 197 PHE A C 1
ATOM 1504 O O . PHE A 1 197 ? 8.594 -15.227 -13.859 1 98.62 197 PHE A O 1
ATOM 1511 N N . ALA A 1 198 ? 9.539 -15.68 -11.852 1 98.62 198 ALA A N 1
ATOM 1512 C CA . ALA A 1 198 ? 9.156 -14.398 -11.258 1 98.62 198 ALA A CA 1
ATOM 1513 C C . ALA A 1 198 ? 10.102 -14.031 -10.117 1 98.62 198 ALA A C 1
ATOM 1515 O O . ALA A 1 198 ? 10.672 -14.906 -9.461 1 98.62 198 ALA A O 1
ATOM 1516 N N . ALA A 1 199 ? 10.367 -12.727 -9.969 1 98.75 199 ALA A N 1
ATOM 1517 C CA . ALA A 1 199 ? 10.867 -12.25 -8.688 1 98.75 199 ALA A CA 1
ATOM 1518 C C . ALA A 1 199 ? 9.781 -12.289 -7.617 1 98.75 199 ALA A C 1
ATOM 1520 O O . ALA A 1 199 ? 8.648 -11.859 -7.859 1 98.75 199 ALA A O 1
ATOM 1521 N N . ALA A 1 200 ? 10.094 -12.859 -6.504 1 97.06 200 ALA A N 1
ATOM 1522 C CA . ALA A 1 200 ? 9.086 -13.109 -5.477 1 97.06 200 ALA A CA 1
ATOM 1523 C C . ALA A 1 200 ? 9.555 -12.594 -4.117 1 97.06 200 ALA A C 1
ATOM 1525 O O . ALA A 1 200 ? 10.734 -12.68 -3.785 1 97.06 200 ALA A O 1
ATOM 1526 N N . SER A 1 201 ? 8.602 -12.047 -3.367 1 97.44 201 SER A N 1
ATOM 1527 C CA . SER A 1 201 ? 8.891 -11.523 -2.035 1 97.44 201 SER A CA 1
ATOM 1528 C C . SER A 1 201 ? 7.836 -11.969 -1.027 1 97.44 201 SER A C 1
ATOM 1530 O O . SER A 1 201 ? 6.637 -11.852 -1.284 1 97.44 201 SER A O 1
ATOM 1532 N N . CYS A 1 202 ? 8.258 -12.562 0.087 1 95.81 202 CYS A N 1
ATOM 1533 C CA . CYS A 1 202 ? 7.418 -12.914 1.225 1 95.81 202 CYS A CA 1
ATOM 1534 C C . CYS A 1 202 ? 6.434 -14.016 0.856 1 95.81 202 CYS A C 1
ATOM 1536 O O . CYS A 1 202 ? 5.289 -14.008 1.309 1 95.81 202 CYS A O 1
ATOM 1538 N N . ILE A 1 203 ? 6.895 -14.883 -0.049 1 93.19 203 ILE A N 1
ATOM 1539 C CA . ILE A 1 203 ? 6.012 -15.977 -0.458 1 93.19 203 ILE A CA 1
ATOM 1540 C C . ILE A 1 203 ? 6.328 -17.234 0.352 1 93.19 203 ILE A C 1
ATOM 1542 O O . ILE A 1 203 ? 7.496 -17.594 0.504 1 93.19 203 ILE A O 1
ATOM 1546 N N . ASP A 1 204 ? 5.312 -17.906 0.835 1 86.81 204 ASP A N 1
ATOM 1547 C CA . ASP A 1 204 ? 5.512 -19.141 1.588 1 86.81 204 ASP A CA 1
ATOM 1548 C C . ASP A 1 204 ? 4.582 -20.234 1.091 1 86.81 204 ASP A C 1
ATOM 1550 O O . ASP A 1 204 ? 4.949 -21.016 0.207 1 86.81 204 ASP A O 1
ATOM 1554 N N . THR A 1 205 ? 3.33 -20.344 1.424 1 88.94 205 THR A N 1
ATOM 1555 C CA . THR A 1 205 ? 2.416 -21.438 1.128 1 88.94 205 THR A CA 1
ATOM 1556 C C . THR A 1 205 ? 1.42 -21.031 0.045 1 88.94 205 THR A C 1
ATOM 1558 O O . THR A 1 205 ? 0.214 -20.969 0.297 1 88.94 205 THR A O 1
ATOM 1561 N N . VAL A 1 206 ? 1.949 -20.828 -1.172 1 94.94 206 VAL A N 1
ATOM 1562 C CA . VAL A 1 206 ? 1.099 -20.484 -2.307 1 94.94 206 VAL A CA 1
ATOM 1563 C C . VAL A 1 206 ? 1.054 -21.656 -3.293 1 94.94 206 VAL A C 1
ATOM 1565 O O . VAL A 1 206 ? 2.096 -22.188 -3.684 1 94.94 206 VAL A O 1
ATOM 1568 N N . PRO A 1 207 ? -0.087 -22.047 -3.686 1 97.5 207 PRO A N 1
ATOM 1569 C CA . PRO A 1 207 ? -0.168 -23.188 -4.609 1 97.5 207 PRO A CA 1
ATOM 1570 C C . PRO A 1 207 ? -0.023 -22.766 -6.07 1 97.5 207 PRO A C 1
ATOM 1572 O O . PRO A 1 207 ? -0.14 -23.609 -6.969 1 97.5 207 PRO A O 1
ATOM 1575 N N . PHE A 1 208 ? 0.224 -21.516 -6.301 1 97.06 208 PHE A N 1
ATOM 1576 C CA . PHE A 1 208 ? 0.294 -20.984 -7.656 1 97.06 208 PHE A CA 1
ATOM 1577 C C . PHE A 1 208 ? 1.743 -20.781 -8.086 1 97.06 208 PHE A C 1
ATOM 1579 O O . PHE A 1 208 ? 2.6 -20.469 -7.258 1 97.06 208 PHE A O 1
ATOM 1586 N N . PHE A 1 209 ? 1.977 -21 -9.336 1 96.19 209 PHE A N 1
ATOM 1587 C CA . PHE A 1 209 ? 3.297 -20.875 -9.945 1 96.19 209 PHE A CA 1
ATOM 1588 C C . PHE A 1 209 ? 3.492 -19.5 -10.547 1 96.19 209 PHE A C 1
ATOM 1590 O O . PHE A 1 209 ? 2.523 -18.844 -10.953 1 96.19 209 PHE A O 1
ATOM 1597 N N . PRO A 1 210 ? 4.699 -18.984 -10.562 1 96.88 210 PRO A N 1
ATOM 1598 C CA . PRO A 1 210 ? 5.938 -19.688 -10.227 1 96.88 210 PRO A CA 1
ATOM 1599 C C . PRO A 1 210 ? 6.379 -19.469 -8.781 1 96.88 210 PRO A C 1
ATOM 1601 O O . PRO A 1 210 ? 7.488 -19.844 -8.406 1 96.88 210 PRO A O 1
ATOM 1604 N N . GLY A 1 211 ? 5.52 -18.875 -7.992 1 95.81 211 GLY A N 1
ATOM 1605 C CA . GLY A 1 211 ? 5.895 -18.5 -6.641 1 95.81 211 GLY A CA 1
ATOM 1606 C C . GLY A 1 211 ? 5.789 -19.656 -5.652 1 95.81 211 GLY A C 1
ATOM 1607 O O . GLY A 1 211 ? 6.293 -19.562 -4.531 1 95.81 211 GLY A O 1
ATOM 1608 N N . ALA A 1 212 ? 5.316 -20.766 -6.051 1 97.56 212 ALA A N 1
ATOM 1609 C CA . ALA A 1 212 ? 5.062 -21.891 -5.152 1 97.56 212 ALA A CA 1
ATOM 1610 C C . ALA A 1 212 ? 6.371 -22.469 -4.617 1 97.56 212 ALA A C 1
ATOM 1612 O O . ALA A 1 212 ? 7.34 -22.625 -5.367 1 97.56 212 ALA A O 1
ATOM 1613 N N . ARG A 1 213 ? 6.363 -22.781 -3.389 1 96.88 213 ARG A N 1
ATOM 1614 C CA . ARG A 1 213 ? 7.477 -23.453 -2.723 1 96.88 213 ARG A CA 1
ATOM 1615 C C . ARG A 1 213 ? 6.996 -24.234 -1.511 1 96.88 213 ARG A C 1
ATOM 1617 O O . ARG A 1 213 ? 5.965 -23.906 -0.916 1 96.88 213 ARG A O 1
ATOM 1624 N N . ALA A 1 214 ? 7.746 -25.203 -1.19 1 96.81 214 ALA A N 1
ATOM 1625 C CA . ALA A 1 214 ? 7.484 -25.906 0.067 1 96.81 214 ALA A CA 1
ATOM 1626 C C . ALA A 1 214 ? 7.703 -24.984 1.262 1 96.81 214 ALA A C 1
ATOM 1628 O O . ALA A 1 214 ? 8.641 -24.188 1.271 1 96.81 214 ALA A O 1
ATOM 1629 N N . PRO A 1 215 ? 6.773 -25.172 2.246 1 95.44 215 PRO A N 1
ATOM 1630 C CA . PRO A 1 215 ? 6.953 -24.359 3.453 1 95.44 215 PRO A CA 1
ATOM 1631 C C . PRO A 1 215 ? 8.281 -24.625 4.16 1 95.44 215 PRO A C 1
ATOM 1633 O O . PRO A 1 215 ? 8.758 -25.766 4.16 1 95.44 215 PRO A O 1
ATOM 1636 N N . LYS A 1 216 ? 8.742 -23.531 4.758 1 90.81 216 LYS A N 1
ATOM 1637 C CA . LYS A 1 216 ? 9.953 -23.688 5.566 1 90.81 216 LYS A CA 1
ATOM 1638 C C . LYS A 1 216 ? 9.727 -24.672 6.711 1 90.81 216 LYS A C 1
ATOM 1640 O O . LYS A 1 216 ? 8.711 -24.594 7.406 1 90.81 216 LYS A O 1
ATOM 1645 N N . GLY A 1 217 ? 10.578 -25.609 6.82 1 90.81 217 GLY A N 1
ATOM 1646 C CA . GLY A 1 217 ? 10.516 -26.547 7.934 1 90.81 217 GLY A CA 1
ATOM 1647 C C . GLY A 1 217 ? 9.664 -27.766 7.637 1 90.81 217 GLY A C 1
ATOM 1648 O O . GLY A 1 217 ? 9.422 -28.578 8.523 1 90.81 217 GLY A O 1
ATOM 1649 N N . LEU A 1 218 ? 9.219 -27.844 6.438 1 95.12 218 LEU A N 1
ATOM 1650 C CA . LEU A 1 218 ? 8.477 -29.047 6.07 1 95.12 218 LEU A CA 1
ATOM 1651 C C . LEU A 1 218 ? 9.352 -30.281 6.211 1 95.12 218 LEU A C 1
ATOM 1653 O O . LEU A 1 218 ? 10.453 -30.344 5.656 1 95.12 218 LEU A O 1
ATOM 1657 N N . GLY A 1 219 ? 8.914 -31.25 6.906 1 93.81 219 GLY A N 1
ATOM 1658 C CA . GLY A 1 219 ? 9.672 -32.469 7.152 1 93.81 219 GLY A CA 1
ATOM 1659 C C . GLY A 1 219 ? 10.086 -33.188 5.879 1 93.81 219 GLY A C 1
ATOM 1660 O O . GLY A 1 219 ? 9.367 -33.125 4.875 1 93.81 219 GLY A O 1
ATOM 1661 N N . LYS A 1 220 ? 11.133 -33.969 5.949 1 91.62 220 LYS A N 1
ATOM 1662 C CA . LYS A 1 220 ? 11.727 -34.625 4.789 1 91.62 220 LYS A CA 1
ATOM 1663 C C . LYS A 1 220 ? 10.758 -35.625 4.164 1 91.62 220 LYS A C 1
ATOM 1665 O O . LYS A 1 220 ? 10.758 -35.812 2.947 1 91.62 220 LYS A O 1
ATOM 1670 N N . ASP A 1 221 ? 9.93 -36.219 4.98 1 91.06 221 ASP A N 1
ATOM 1671 C CA . ASP A 1 221 ? 9.047 -37.281 4.477 1 91.06 221 ASP A CA 1
ATOM 1672 C C . ASP A 1 221 ? 7.59 -36.812 4.457 1 91.06 221 ASP A C 1
ATOM 1674 O O . ASP A 1 221 ? 6.688 -37.562 4.141 1 91.06 221 ASP A O 1
ATOM 1678 N N . THR A 1 222 ? 7.445 -35.562 4.75 1 95.19 222 THR A N 1
ATOM 1679 C CA . THR A 1 222 ? 6.094 -35 4.801 1 95.19 222 THR A CA 1
ATOM 1680 C C . THR A 1 222 ? 5.641 -34.562 3.414 1 95.19 222 THR A C 1
ATOM 1682 O O . THR A 1 222 ? 6.406 -33.938 2.678 1 95.19 222 THR A O 1
ATOM 1685 N N . ILE A 1 223 ? 4.445 -34.938 3.045 1 96.75 223 ILE A N 1
ATOM 1686 C CA . ILE A 1 223 ? 3.783 -34.406 1.851 1 96.75 223 ILE A CA 1
ATOM 1687 C C . ILE A 1 223 ? 2.635 -33.5 2.252 1 96.75 223 ILE A C 1
ATOM 1689 O O . ILE A 1 223 ? 1.721 -33.906 2.971 1 96.75 223 ILE A O 1
ATOM 1693 N N . ALA A 1 224 ? 2.727 -32.25 1.92 1 97.94 224 ALA A N 1
ATOM 1694 C CA . ALA A 1 224 ? 1.669 -31.281 2.178 1 97.94 224 ALA A CA 1
ATOM 1695 C C . ALA A 1 224 ? 0.944 -30.906 0.888 1 97.94 224 ALA A C 1
ATOM 1697 O O . ALA A 1 224 ? 1.395 -31.25 -0.208 1 97.94 224 ALA A O 1
ATOM 1698 N N . PHE A 1 225 ? -0.258 -30.297 1.037 1 98.19 225 PHE A N 1
ATOM 1699 C CA . PHE A 1 225 ? -0.937 -29.875 -0.181 1 98.19 225 PHE A CA 1
ATOM 1700 C C . PHE A 1 225 ? -1.856 -28.688 0.098 1 98.19 225 PHE A C 1
ATOM 1702 O O . PHE A 1 225 ? -2.229 -28.438 1.247 1 98.19 225 PHE A O 1
ATOM 1709 N N . ALA A 1 226 ? -2.109 -27.922 -0.938 1 98.38 226 ALA A N 1
ATOM 1710 C CA . ALA A 1 226 ? -3.047 -26.797 -0.958 1 98.38 226 ALA A CA 1
ATOM 1711 C C . ALA A 1 226 ? -3.854 -26.781 -2.254 1 98.38 226 ALA A C 1
ATOM 1713 O O . ALA A 1 226 ? -3.477 -27.438 -3.234 1 98.38 226 ALA A O 1
ATOM 1714 N N . VAL A 1 227 ? -4.953 -26.094 -2.166 1 98.62 227 VAL A N 1
ATOM 1715 C CA . VAL A 1 227 ? -5.867 -26.047 -3.305 1 98.62 227 VAL A CA 1
ATOM 1716 C C . VAL A 1 227 ? -5.969 -24.625 -3.834 1 98.62 227 VAL A C 1
ATOM 1718 O O . VAL A 1 227 ? -6.031 -23.672 -3.055 1 98.62 227 VAL A O 1
ATOM 1721 N N . GLY A 1 228 ? -5.863 -24.453 -5.141 1 98.31 228 GLY A N 1
ATOM 1722 C CA . GLY A 1 228 ? -6.102 -23.188 -5.812 1 98.31 228 GLY A CA 1
ATOM 1723 C C . GLY A 1 228 ? -7.312 -23.219 -6.727 1 98.31 228 GLY A C 1
ATOM 1724 O O . GLY A 1 228 ? -7.582 -24.234 -7.379 1 98.31 228 GLY A O 1
ATOM 1725 N N . LEU A 1 229 ? -7.961 -22.141 -6.867 1 98.25 229 LEU A N 1
ATOM 1726 C CA . LEU A 1 229 ? -9.242 -22.078 -7.566 1 98.25 229 LEU A CA 1
ATOM 1727 C C . LEU A 1 229 ? -9.109 -21.328 -8.883 1 98.25 229 LEU A C 1
ATOM 1729 O O . LEU A 1 229 ? -8.133 -20.594 -9.094 1 98.25 229 LEU A O 1
ATOM 1733 N N . GLU A 1 230 ? -9.969 -21.516 -9.773 1 97.62 230 GLU A N 1
ATOM 1734 C CA . GLU A 1 230 ? -10.336 -20.656 -10.906 1 97.62 230 GLU A CA 1
ATOM 1735 C C . GLU A 1 230 ? -11.82 -20.281 -10.844 1 97.62 230 GLU A C 1
ATOM 1737 O O . GLU A 1 230 ? -12.688 -21.109 -11.102 1 97.62 230 GLU A O 1
ATOM 1742 N N . ASN A 1 231 ? -12.062 -19.016 -10.57 1 98.31 231 ASN A N 1
ATOM 1743 C CA . ASN A 1 231 ? -13.43 -18.703 -10.148 1 98.31 231 ASN A CA 1
ATOM 1744 C C . ASN A 1 231 ? -13.859 -17.312 -10.609 1 98.31 231 ASN A C 1
ATOM 1746 O O . ASN A 1 231 ? -14.648 -16.656 -9.93 1 98.31 231 ASN A O 1
ATOM 1750 N N . GLY A 1 232 ? -13.352 -16.844 -11.727 1 97.69 232 GLY A N 1
ATOM 1751 C CA . GLY A 1 232 ? -13.688 -15.523 -12.242 1 97.69 232 GLY A CA 1
ATOM 1752 C C . GLY A 1 232 ? -15.164 -15.344 -12.5 1 97.69 232 GLY A C 1
ATOM 1753 O O . GLY A 1 232 ? -15.734 -14.289 -12.195 1 97.69 232 GLY A O 1
ATOM 1754 N N . GLY A 1 233 ? -15.781 -16.391 -13.086 1 97.62 233 GLY A N 1
ATOM 1755 C CA . GLY A 1 233 ? -17.219 -16.328 -13.328 1 97.62 233 GLY A CA 1
ATOM 1756 C C . GLY A 1 233 ? -18.031 -16.234 -12.055 1 97.62 233 GLY A C 1
ATOM 1757 O O . GLY A 1 233 ? -18.984 -15.477 -11.977 1 97.62 233 GLY A O 1
ATOM 1758 N N . PHE A 1 234 ? -17.656 -17 -11.086 1 98.19 234 PHE A N 1
ATOM 1759 C CA . PHE A 1 234 ? -18.297 -16.969 -9.781 1 98.19 234 PHE A CA 1
ATOM 1760 C C . PHE A 1 234 ? -18.109 -15.609 -9.109 1 98.19 234 PHE A C 1
ATOM 1762 O O . PHE A 1 234 ? -19.031 -15.078 -8.484 1 98.19 234 PHE A O 1
ATOM 1769 N N . ALA A 1 235 ? -16.922 -15.016 -9.227 1 98.31 235 ALA A N 1
ATOM 1770 C CA . ALA A 1 235 ? -16.641 -13.68 -8.711 1 98.31 235 ALA A CA 1
ATOM 1771 C C . ALA A 1 235 ? -17.609 -12.656 -9.289 1 98.31 235 ALA A C 1
ATOM 1773 O O . ALA A 1 235 ? -18.094 -11.781 -8.562 1 98.31 235 ALA A O 1
ATOM 1774 N N . ARG A 1 236 ? -17.828 -12.742 -10.562 1 98.12 236 ARG A N 1
ATOM 1775 C CA . ARG A 1 236 ? -18.75 -11.812 -11.211 1 98.12 236 ARG A CA 1
ATOM 1776 C C . ARG A 1 236 ? -20.156 -11.938 -10.617 1 98.12 236 ARG A C 1
ATOM 1778 O O . ARG A 1 236 ? -20.812 -10.922 -10.359 1 98.12 236 ARG A O 1
ATOM 1785 N N . GLU A 1 237 ? -20.594 -13.156 -10.406 1 98.19 237 GLU A N 1
ATOM 1786 C CA . GLU A 1 237 ? -21.891 -13.383 -9.789 1 98.19 237 GLU A CA 1
ATOM 1787 C C . GLU A 1 237 ? -21.969 -12.766 -8.398 1 98.19 237 GLU A C 1
ATOM 1789 O O . GLU A 1 237 ? -22.938 -12.094 -8.062 1 98.19 237 GLU A O 1
ATOM 1794 N N . LEU A 1 238 ? -21 -12.992 -7.602 1 98.5 238 LEU A N 1
ATOM 1795 C CA . LEU A 1 238 ? -20.969 -12.5 -6.23 1 98.5 238 LEU A CA 1
ATOM 1796 C C . LEU A 1 238 ? -20.969 -10.977 -6.203 1 98.5 238 LEU A C 1
ATOM 1798 O O . LEU A 1 238 ? -21.703 -10.367 -5.414 1 98.5 238 LEU A O 1
ATOM 1802 N N . LEU A 1 239 ? -20.172 -10.352 -7.062 1 98.69 239 LEU A N 1
ATOM 1803 C CA . LEU A 1 239 ? -20.016 -8.906 -7.012 1 98.69 239 LEU A CA 1
ATOM 1804 C C . LEU A 1 239 ? -21.219 -8.203 -7.633 1 98.69 239 LEU A C 1
ATOM 1806 O O . LEU A 1 239 ? -21.594 -7.102 -7.223 1 98.69 239 LEU A O 1
ATOM 1810 N N . GLN A 1 240 ? -21.859 -8.867 -8.602 1 98.44 240 GLN A N 1
ATOM 1811 C CA . GLN A 1 240 ? -23.141 -8.359 -9.086 1 98.44 240 GLN A CA 1
ATOM 1812 C C . GLN A 1 240 ? -24.188 -8.352 -7.973 1 98.44 240 GLN A C 1
ATOM 1814 O O . GLN A 1 240 ? -24.953 -7.398 -7.844 1 98.44 240 GLN A O 1
ATOM 1819 N N . GLU A 1 241 ? -24.203 -9.398 -7.27 1 98.5 241 GLU A N 1
ATOM 1820 C CA . GLU A 1 241 ? -25.141 -9.484 -6.156 1 98.5 241 GLU A CA 1
ATOM 1821 C C . GLU A 1 241 ? -24.828 -8.438 -5.09 1 98.5 241 GLU A C 1
ATOM 1823 O O . GLU A 1 241 ? -25.75 -7.82 -4.531 1 98.5 241 GLU A O 1
ATOM 1828 N N . ALA A 1 242 ? -23.562 -8.297 -4.723 1 98.38 242 ALA A N 1
AT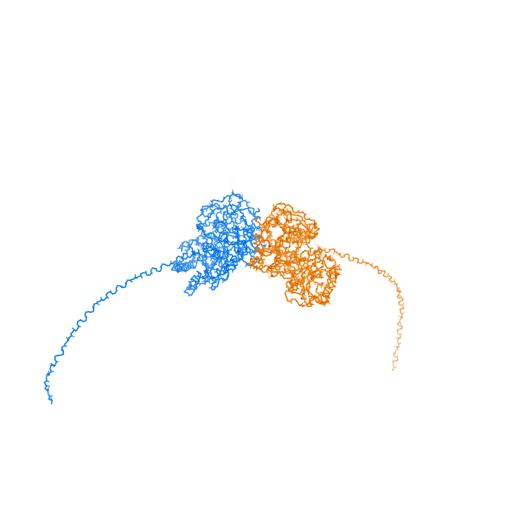OM 1829 C CA . ALA A 1 242 ? -23.203 -7.285 -3.736 1 98.38 242 ALA A CA 1
ATOM 1830 C C . ALA A 1 242 ? -23.641 -5.895 -4.18 1 98.38 242 ALA A C 1
ATOM 1832 O O . ALA A 1 242 ? -24.203 -5.133 -3.385 1 98.38 242 ALA A O 1
ATOM 1833 N N . GLY A 1 243 ? -23.344 -5.531 -5.379 1 98.38 243 GLY A N 1
ATOM 1834 C CA . GLY A 1 243 ? -23.766 -4.285 -5.992 1 98.38 243 GLY A CA 1
ATOM 1835 C C . GLY A 1 243 ? -23.031 -3.07 -5.465 1 98.38 243 GLY A C 1
ATOM 1836 O O . GLY A 1 243 ? -22.984 -2.029 -6.125 1 98.38 243 GLY A O 1
ATOM 1837 N N . SER A 1 244 ? -22.531 -3.164 -4.25 1 98.31 244 SER A N 1
ATOM 1838 C CA . SER A 1 244 ? -21.797 -2.084 -3.598 1 98.31 244 SER A CA 1
ATOM 1839 C C . SER A 1 244 ? -20.719 -2.631 -2.67 1 98.31 244 SER A C 1
ATOM 1841 O O . SER A 1 244 ? -20.859 -3.732 -2.133 1 98.31 244 SER A O 1
ATOM 1843 N N . ILE A 1 245 ? -19.703 -1.844 -2.461 1 98.31 245 ILE A N 1
ATOM 1844 C CA . ILE A 1 245 ? -18.562 -2.215 -1.621 1 98.31 245 ILE A CA 1
ATOM 1845 C C . ILE A 1 245 ? -19.062 -2.598 -0.229 1 98.31 245 ILE A C 1
ATOM 1847 O O . ILE A 1 245 ? -18.547 -3.545 0.378 1 98.31 245 ILE A O 1
ATOM 1851 N N . GLU A 1 246 ? -20.047 -1.934 0.265 1 96.69 246 GLU A N 1
ATOM 1852 C CA . GLU A 1 246 ? -20.516 -2.125 1.634 1 96.69 246 GLU A CA 1
ATOM 1853 C C . GLU A 1 246 ? -21.125 -3.512 1.819 1 96.69 246 GLU A C 1
ATOM 1855 O O . GLU A 1 246 ? -21.219 -4.012 2.943 1 96.69 246 GLU A O 1
ATOM 1860 N N . ASN A 1 247 ? -21.484 -4.207 0.713 1 98.19 247 ASN A N 1
ATOM 1861 C CA . ASN A 1 247 ? -22.172 -5.488 0.8 1 98.19 247 ASN A CA 1
ATOM 1862 C C . ASN A 1 247 ? -21.234 -6.652 0.498 1 98.19 247 ASN A C 1
ATOM 1864 O O . ASN A 1 247 ? -21.625 -7.816 0.63 1 98.19 247 ASN A O 1
ATOM 1868 N N . VAL A 1 248 ? -20.016 -6.426 0.177 1 98.44 248 VAL A N 1
ATOM 1869 C CA . VAL A 1 248 ? -19.094 -7.438 -0.336 1 98.44 248 VAL A CA 1
ATOM 1870 C C . VAL A 1 248 ? -18.844 -8.492 0.735 1 98.44 248 VAL A C 1
ATOM 1872 O O . VAL A 1 248 ? -18.969 -9.695 0.476 1 98.44 248 VAL A O 1
ATOM 1875 N N . GLN A 1 249 ? -18.578 -8.062 1.908 1 97.94 249 GLN A N 1
ATOM 1876 C CA . GLN A 1 249 ? -18.219 -9.008 2.965 1 97.94 249 GLN A CA 1
ATOM 1877 C C . GLN A 1 249 ? -19.359 -9.992 3.227 1 97.94 249 GLN A C 1
ATOM 1879 O O . GLN A 1 249 ? -19.141 -11.195 3.312 1 97.94 249 GLN A O 1
ATOM 1884 N N . LYS A 1 250 ? -20.578 -9.461 3.312 1 98.06 250 LYS A N 1
ATOM 1885 C CA . LYS A 1 250 ? -21.75 -10.297 3.607 1 98.06 250 LYS A CA 1
ATOM 1886 C C . LYS A 1 250 ? -21.969 -11.336 2.51 1 98.06 250 LYS A C 1
ATOM 1888 O O . LYS A 1 250 ? -22.141 -12.516 2.799 1 98.06 250 LYS A O 1
ATOM 1893 N N . VAL A 1 251 ? -21.922 -10.906 1.289 1 98.44 251 VAL A N 1
ATOM 1894 C CA . VAL A 1 251 ? -22.172 -11.789 0.156 1 98.44 251 VAL A CA 1
ATOM 1895 C C . VAL A 1 251 ? -21.078 -12.859 0.074 1 98.44 251 VAL A C 1
ATOM 1897 O O . VAL A 1 251 ? -21.375 -14.039 -0.107 1 98.44 251 VAL A O 1
ATOM 1900 N N . PHE A 1 252 ? -19.812 -12.484 0.247 1 98 252 PHE A N 1
ATOM 1901 C CA . PHE A 1 252 ? -18.688 -13.414 0.148 1 98 252 PHE A CA 1
ATOM 1902 C C . PHE A 1 252 ? -18.719 -14.414 1.303 1 98 252 PHE A C 1
ATOM 1904 O O . PHE A 1 252 ? -18.516 -15.609 1.099 1 98 252 PHE A O 1
ATOM 1911 N N . HIS A 1 253 ? -18.953 -13.953 2.518 1 97.94 253 HIS A N 1
ATOM 1912 C CA . HIS A 1 253 ? -18.984 -14.844 3.674 1 97.94 253 HIS A CA 1
ATOM 1913 C C . HIS A 1 253 ? -20.094 -15.883 3.543 1 97.94 253 HIS A C 1
ATOM 1915 O O . HIS A 1 253 ? -19.922 -17.031 3.947 1 97.94 253 HIS A O 1
ATOM 1921 N N . ASP A 1 254 ? -21.141 -15.508 2.902 1 97.69 254 ASP A N 1
ATOM 1922 C CA . ASP A 1 254 ? -22.281 -16.422 2.771 1 97.69 254 ASP A CA 1
ATOM 1923 C C . ASP A 1 254 ? -22.094 -17.375 1.595 1 97.69 254 ASP A C 1
ATOM 1925 O O . ASP A 1 254 ? -22.078 -18.594 1.771 1 97.69 254 ASP A O 1
ATOM 1929 N N . LYS A 1 255 ? -21.812 -16.844 0.48 1 97.56 255 LYS A N 1
ATOM 1930 C CA . LYS A 1 255 ? -21.875 -17.641 -0.748 1 97.56 255 LYS A CA 1
ATOM 1931 C C . LYS A 1 255 ? -20.562 -18.391 -0.98 1 97.56 255 LYS A C 1
ATOM 1933 O O . LYS A 1 255 ? -20.578 -19.531 -1.429 1 97.56 255 LYS A O 1
ATOM 1938 N N . MET A 1 256 ? -19.422 -17.781 -0.698 1 96.69 256 MET A N 1
ATOM 1939 C CA . MET A 1 256 ? -18.156 -18.484 -0.859 1 96.69 256 MET A CA 1
ATOM 1940 C C . MET A 1 256 ? -18.016 -19.609 0.165 1 96.69 256 MET A C 1
ATOM 1942 O O . MET A 1 256 ? -17.547 -20.703 -0.159 1 96.69 256 MET A O 1
ATOM 1946 N N . ARG A 1 257 ? -18.453 -19.281 1.349 1 96.94 257 ARG A N 1
ATOM 1947 C CA . ARG A 1 257 ? -18.406 -20.312 2.379 1 96.94 257 ARG A CA 1
ATOM 1948 C C . ARG A 1 257 ? -19.156 -21.562 1.936 1 96.94 257 ARG A C 1
ATOM 1950 O O . ARG A 1 257 ? -18.656 -22.672 2.062 1 96.94 257 ARG A O 1
ATOM 1957 N N . LYS A 1 258 ? -20.312 -21.359 1.391 1 97 258 LYS A N 1
ATOM 1958 C CA . LYS A 1 258 ? -21.172 -22.453 0.964 1 97 258 LYS A CA 1
ATOM 1959 C C . LYS A 1 258 ? -20.469 -23.328 -0.075 1 97 258 LYS A C 1
ATOM 1961 O O . LYS A 1 258 ? -20.547 -24.547 -0.011 1 97 258 LYS A O 1
ATOM 1966 N N . GLU A 1 259 ? -19.75 -22.719 -0.944 1 97.38 259 GLU A N 1
ATOM 1967 C CA . GLU A 1 259 ? -19.141 -23.438 -2.055 1 97.38 259 GLU A CA 1
ATOM 1968 C C . GLU A 1 259 ? -17.797 -24.031 -1.651 1 97.38 259 GLU A C 1
ATOM 1970 O O . GLU A 1 259 ? -17.344 -25.031 -2.232 1 97.38 259 GLU A O 1
ATOM 1975 N N . LEU A 1 260 ? -17.109 -23.484 -0.6 1 98.12 260 LEU A N 1
ATOM 1976 C CA . LEU A 1 260 ? -15.773 -23.922 -0.236 1 98.12 260 LEU A CA 1
ATOM 1977 C C . LEU A 1 260 ? -15.82 -25.016 0.82 1 98.12 260 LEU A C 1
ATOM 1979 O O . LEU A 1 260 ? -14.875 -25.812 0.944 1 98.12 260 LEU A O 1
ATOM 1983 N N . LEU A 1 261 ? -16.922 -25.156 1.557 1 97.69 261 LEU A N 1
ATOM 1984 C CA . LEU A 1 261 ? -17 -26.094 2.668 1 97.69 261 LEU A CA 1
ATOM 1985 C C . LEU A 1 261 ? -16.859 -27.531 2.176 1 97.69 261 LEU A C 1
ATOM 1987 O O . LEU A 1 261 ? -16.156 -28.328 2.799 1 97.69 261 LEU A O 1
ATOM 1991 N N . PRO A 1 262 ? -17.516 -27.891 1.014 1 97.44 262 PRO A N 1
ATOM 1992 C CA . PRO A 1 262 ? -17.297 -29.266 0.522 1 97.44 262 PRO A CA 1
ATOM 1993 C C . PRO A 1 262 ? -15.828 -29.547 0.201 1 97.44 262 PRO A C 1
ATOM 1995 O O . PRO A 1 262 ? -15.344 -30.656 0.452 1 97.44 262 PRO A O 1
ATOM 1998 N N . ILE A 1 263 ? -15.125 -28.594 -0.33 1 98.31 263 ILE A N 1
ATOM 1999 C CA . ILE A 1 263 ? -13.703 -28.75 -0.636 1 98.31 263 ILE A CA 1
ATOM 2000 C C . ILE A 1 263 ? -12.914 -28.922 0.659 1 98.31 263 ILE A C 1
ATOM 2002 O O . ILE A 1 263 ? -12.07 -29.812 0.77 1 98.31 263 ILE A O 1
ATOM 2006 N N . GLN A 1 264 ? -13.242 -28.078 1.602 1 98 264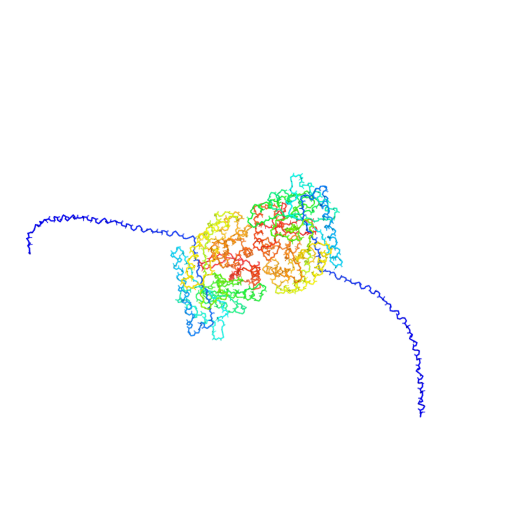 GLN A N 1
ATOM 2007 C CA . GLN A 1 264 ? -12.609 -28.125 2.914 1 98 264 GLN A CA 1
ATOM 2008 C C . GLN A 1 264 ? -12.773 -29.5 3.553 1 98 264 GLN A C 1
ATOM 2010 O O . GLN A 1 264 ? -11.82 -30.062 4.098 1 98 264 GLN A O 1
ATOM 2015 N N . GLN A 1 265 ? -13.875 -30.062 3.428 1 97.81 265 GLN A N 1
ATOM 2016 C CA . GLN A 1 265 ? -14.164 -31.359 4.031 1 97.81 265 GLN A CA 1
ATOM 2017 C C . GLN A 1 265 ? -13.367 -32.469 3.352 1 97.81 265 GLN A C 1
ATOM 2019 O O . GLN A 1 265 ? -12.836 -33.375 4.02 1 97.81 265 GLN A O 1
ATOM 2024 N N . ILE A 1 266 ? -13.328 -32.375 2.082 1 97.62 266 ILE A N 1
ATOM 2025 C CA . ILE A 1 266 ? -12.555 -33.375 1.332 1 97.62 266 ILE A CA 1
ATOM 2026 C C . ILE A 1 266 ? -11.078 -33.281 1.738 1 97.62 266 ILE A C 1
ATOM 2028 O O . ILE A 1 266 ? -10.438 -34.312 1.975 1 97.62 266 ILE A O 1
ATOM 2032 N N . CYS A 1 267 ? -10.57 -32.094 1.873 1 98.06 267 CYS A N 1
ATOM 2033 C CA . CYS A 1 267 ? -9.164 -31.875 2.193 1 98.06 267 CYS A CA 1
ATOM 2034 C C . CYS A 1 267 ? -8.844 -32.375 3.596 1 98.06 267 CYS A C 1
ATOM 2036 O O . CYS A 1 267 ? -7.801 -33 3.812 1 98.06 267 CYS A O 1
ATOM 2038 N N . VAL A 1 268 ? -9.719 -32.125 4.48 1 97.56 268 VAL A N 1
ATOM 2039 C CA . VAL A 1 268 ? -9.539 -32.594 5.844 1 97.56 268 VAL A CA 1
ATOM 2040 C C . VAL A 1 268 ? -9.562 -34.125 5.844 1 97.56 268 VAL A C 1
ATOM 2042 O O . VAL A 1 268 ? -8.797 -34.781 6.574 1 97.56 268 VAL A O 1
ATOM 2045 N N . GLY A 1 269 ? -10.352 -34.688 5.055 1 96.69 269 GLY A N 1
ATOM 2046 C CA . GLY A 1 269 ? -10.406 -36.125 4.914 1 96.69 269 GLY A CA 1
ATOM 2047 C C . GLY A 1 269 ? -9.133 -36.719 4.348 1 96.69 269 GLY A C 1
ATOM 2048 O O . GLY A 1 269 ? -8.664 -37.781 4.82 1 96.69 269 GLY A O 1
ATOM 2049 N N . LEU A 1 270 ? -8.625 -36.094 3.385 1 95.81 270 LEU A N 1
ATOM 2050 C CA . LEU A 1 270 ? -7.383 -36.562 2.779 1 95.81 270 LEU A CA 1
ATOM 2051 C C . LEU A 1 270 ? -6.242 -36.531 3.793 1 95.81 270 LEU A C 1
ATOM 2053 O O . LEU A 1 270 ? -5.383 -37.406 3.783 1 95.81 270 LEU A O 1
ATOM 2057 N N . GLU A 1 271 ? -6.23 -35.531 4.562 1 95.06 271 GLU A N 1
ATOM 2058 C CA . GLU A 1 271 ? -5.219 -35.438 5.617 1 95.06 271 GLU A CA 1
ATOM 2059 C C . GLU A 1 271 ? -5.367 -36.562 6.621 1 95.06 271 GLU A C 1
ATOM 2061 O O . GLU A 1 271 ? -4.379 -37.188 7.008 1 95.06 271 GLU A O 1
ATOM 2066 N N . SER A 1 272 ? -6.547 -36.906 7.02 1 93.88 272 SER A N 1
ATOM 2067 C CA . SER A 1 272 ? -6.824 -37.938 8.008 1 93.88 272 SER A CA 1
ATOM 2068 C C . SER A 1 272 ? -6.559 -39.312 7.438 1 93.88 272 SER A C 1
ATOM 2070 O O . SER A 1 272 ? -6.008 -40.188 8.125 1 93.88 272 SER A O 1
ATOM 2072 N N . ASP A 1 273 ? -6.844 -39.531 6.219 1 90.38 273 ASP A N 1
ATOM 2073 C CA . ASP A 1 273 ? -6.812 -40.844 5.605 1 90.38 273 ASP A CA 1
ATOM 2074 C C . ASP A 1 273 ? -5.414 -41.188 5.086 1 90.38 273 ASP A C 1
ATOM 2076 O O . ASP A 1 273 ? -4.973 -42.312 5.172 1 90.38 273 ASP A O 1
ATOM 2080 N N . ASN A 1 274 ? -4.785 -40.156 4.555 1 84.88 274 ASN A N 1
ATOM 2081 C CA . ASN A 1 274 ? -3.576 -40.438 3.789 1 84.88 274 ASN A CA 1
ATOM 2082 C C . ASN A 1 274 ? -2.34 -39.812 4.434 1 84.88 274 ASN A C 1
ATOM 2084 O O . ASN A 1 274 ? -1.225 -40 3.939 1 84.88 274 ASN A O 1
ATOM 2088 N N . GLY A 1 275 ? -2.523 -39.031 5.406 1 84.12 275 GLY A N 1
ATOM 2089 C CA . GLY A 1 275 ? -1.392 -38.469 6.125 1 84.12 275 GLY A CA 1
ATOM 2090 C C . GLY A 1 275 ? -0.793 -37.25 5.434 1 84.12 275 GLY A C 1
ATOM 2091 O O . GLY A 1 275 ? 0.325 -36.844 5.75 1 84.12 275 GLY A O 1
ATOM 2092 N N . MET A 1 276 ? -1.479 -36.781 4.457 1 91.31 276 MET A N 1
ATOM 2093 C CA . MET A 1 276 ? -1.027 -35.531 3.832 1 91.31 276 MET A CA 1
ATOM 2094 C C . MET A 1 276 ? -1.376 -34.344 4.703 1 91.31 276 MET A C 1
ATOM 2096 O O . MET A 1 276 ? -2.473 -34.25 5.262 1 91.31 276 MET A O 1
ATOM 2100 N N . GLN A 1 277 ? -0.464 -33.469 4.801 1 96.25 277 GLN A N 1
ATOM 2101 C CA . GLN A 1 277 ? -0.743 -32.25 5.566 1 96.25 277 GLN A CA 1
ATOM 2102 C C . GLN A 1 277 ? -1.516 -31.25 4.73 1 96.25 277 GLN A C 1
ATOM 2104 O O . GLN A 1 277 ? -1.021 -30.766 3.707 1 96.25 277 GLN A O 1
ATOM 2109 N N . TYR A 1 278 ? -2.674 -30.922 5.211 1 97.88 278 TYR A N 1
ATOM 2110 C CA . TYR A 1 278 ? -3.514 -29.938 4.543 1 97.88 278 TYR A CA 1
ATOM 2111 C C . TYR A 1 278 ? -3.119 -28.516 4.953 1 97.88 278 TYR A C 1
ATOM 2113 O O . TYR A 1 278 ? -3.174 -28.172 6.133 1 97.88 278 TYR A O 1
ATOM 2121 N N . LEU A 1 279 ? -2.766 -27.688 3.893 1 97.75 279 LEU A N 1
ATOM 2122 C CA . LEU A 1 279 ? -2.26 -26.359 4.195 1 97.75 279 LEU A CA 1
ATOM 2123 C C . LEU A 1 279 ? -3.35 -25.312 4.016 1 97.75 279 LEU A C 1
ATOM 2125 O O . LEU A 1 279 ? -3.215 -24.172 4.492 1 97.75 279 LEU A O 1
ATOM 2129 N N . GLY A 1 280 ? -4.434 -25.625 3.244 1 98 280 GLY A N 1
ATOM 2130 C CA . GLY A 1 280 ? -5.539 -24.688 3.086 1 98 280 GLY A CA 1
ATOM 2131 C C . GLY A 1 280 ? -5.93 -24.469 1.638 1 98 280 GLY A C 1
ATOM 2132 O O . GLY A 1 280 ? -5.359 -25.078 0.734 1 98 280 GLY A O 1
ATOM 2133 N N . ILE A 1 281 ? -6.961 -23.656 1.458 1 98.38 281 ILE A N 1
ATOM 2134 C CA . ILE A 1 281 ? -7.438 -23.234 0.148 1 98.38 281 ILE A CA 1
ATOM 2135 C C . ILE A 1 281 ? -6.984 -21.797 -0.117 1 98.38 281 ILE A C 1
ATOM 2137 O O . ILE A 1 281 ? -7.148 -20.922 0.735 1 98.38 281 ILE A O 1
ATOM 2141 N N . ASP A 1 282 ? -6.316 -21.562 -1.159 1 97.56 282 ASP A N 1
ATOM 2142 C CA . ASP A 1 282 ? -6.16 -20.203 -1.638 1 97.56 282 ASP A CA 1
ATOM 2143 C C . ASP A 1 282 ? -7.457 -19.672 -2.25 1 97.56 282 ASP A C 1
ATOM 2145 O O . ASP A 1 282 ? -7.824 -20.062 -3.361 1 97.56 282 ASP A O 1
ATOM 2149 N N . THR A 1 283 ? -8.062 -18.797 -1.579 1 97.69 283 THR A N 1
ATOM 2150 C CA . THR A 1 283 ? -9.414 -18.359 -1.925 1 97.69 283 THR A CA 1
ATOM 2151 C C . THR A 1 283 ? -9.375 -17.234 -2.955 1 97.69 283 THR A C 1
ATOM 2153 O O . THR A 1 283 ? -10.398 -16.625 -3.248 1 97.69 283 THR A O 1
ATOM 2156 N N . SER A 1 284 ? -8.242 -16.984 -3.535 1 97.44 284 SER A N 1
ATOM 2157 C CA . SER A 1 284 ? -8.078 -15.891 -4.488 1 97.44 284 SER A CA 1
ATOM 2158 C C . SER A 1 284 ? -9.117 -15.969 -5.602 1 97.44 284 SER A C 1
ATOM 2160 O O . SER A 1 284 ? -9.516 -17.062 -6.004 1 97.44 284 SER A O 1
ATOM 2162 N N . LEU A 1 285 ? -9.516 -14.805 -6.039 1 98.12 285 LEU A N 1
ATOM 2163 C CA . LEU A 1 285 ? -10.266 -14.742 -7.285 1 98.12 285 LEU A CA 1
ATOM 2164 C C . LEU A 1 285 ? -9.336 -14.836 -8.484 1 98.12 285 LEU A C 1
ATOM 2166 O O . LEU A 1 285 ? -8.461 -13.984 -8.68 1 98.12 285 LEU A O 1
ATOM 2170 N N . ASN A 1 286 ? -9.484 -15.875 -9.203 1 97.75 286 ASN A N 1
ATOM 2171 C CA . ASN A 1 286 ? -8.672 -16.125 -10.391 1 97.75 286 ASN A CA 1
ATOM 2172 C C . ASN A 1 286 ? -9.508 -16.062 -11.672 1 97.75 286 ASN A C 1
ATOM 2174 O O . ASN A 1 286 ? -10.555 -16.703 -11.766 1 97.75 286 ASN A O 1
ATOM 2178 N N . PRO A 1 287 ? -9.016 -15.328 -12.641 1 97.62 287 PRO A N 1
ATOM 2179 C CA . PRO A 1 287 ? -9.766 -15.242 -13.898 1 97.62 287 PRO A CA 1
ATOM 2180 C C . PRO A 1 287 ? -9.641 -16.516 -14.75 1 97.62 287 PRO A C 1
ATOM 2182 O O . PRO A 1 287 ? -8.805 -17.375 -14.461 1 97.62 287 PRO A O 1
ATOM 2185 N N . SER A 1 288 ? -10.539 -16.609 -15.688 1 96.06 288 SER A N 1
ATOM 2186 C CA . SER A 1 288 ? -10.438 -17.516 -16.828 1 96.06 288 SER A CA 1
ATOM 2187 C C . SER A 1 288 ? -10.625 -16.781 -18.141 1 96.06 288 SER A C 1
ATOM 2189 O O . SER A 1 288 ? -11.055 -15.617 -18.156 1 96.06 288 SER A O 1
ATOM 2191 N N . LEU A 1 289 ? -10.266 -17.406 -19.188 1 94.44 289 LEU A N 1
ATOM 2192 C CA . LEU A 1 289 ? -10.43 -16.781 -20.5 1 94.44 289 LEU A CA 1
ATOM 2193 C C . LEU A 1 289 ? -11.828 -17.031 -21.047 1 94.44 289 LEU A C 1
ATOM 2195 O O . LEU A 1 289 ? -12.164 -16.562 -22.141 1 94.44 289 LEU A O 1
ATOM 2199 N N . ASP A 1 290 ? -12.656 -17.672 -20.234 1 93.38 290 ASP A N 1
ATOM 2200 C CA . ASP A 1 290 ? -14.055 -17.859 -20.609 1 93.38 290 ASP A CA 1
ATOM 2201 C C . ASP A 1 290 ? -14.805 -16.516 -20.609 1 93.38 290 ASP A C 1
ATOM 2203 O O . ASP A 1 290 ? -14.359 -15.555 -19.984 1 93.38 290 ASP A O 1
ATOM 2207 N N . ASP A 1 291 ? -15.891 -16.547 -21.359 1 93.44 291 ASP A N 1
ATOM 2208 C CA . ASP A 1 291 ? -16.766 -15.375 -21.281 1 93.44 291 ASP A CA 1
ATOM 2209 C C . ASP A 1 291 ? -17.25 -15.141 -19.859 1 93.44 291 ASP A C 1
ATOM 2211 O O . ASP A 1 291 ? -17.734 -16.062 -19.203 1 93.44 291 ASP A O 1
ATOM 2215 N N . GLY A 1 292 ? -17.016 -13.977 -19.438 1 95.5 292 GLY A N 1
ATOM 2216 C CA . GLY A 1 292 ? -17.438 -13.617 -18.078 1 95.5 292 GLY A CA 1
ATOM 2217 C C . GLY A 1 292 ? -16.438 -14.031 -17.016 1 95.5 292 GLY A C 1
ATOM 2218 O O . GLY A 1 292 ? -16.672 -13.844 -15.828 1 95.5 292 GLY A O 1
ATOM 2219 N N . GLY A 1 293 ? -15.289 -14.531 -17.453 1 97.25 293 GLY A N 1
ATOM 2220 C CA . GLY A 1 293 ? -14.328 -15.094 -16.516 1 97.25 293 GLY A CA 1
ATOM 2221 C C . GLY A 1 293 ? -13.344 -14.062 -15.992 1 97.25 293 GLY A C 1
ATOM 2222 O O . GLY A 1 293 ? -12.445 -14.398 -15.211 1 97.25 293 GLY A O 1
ATOM 2223 N N . SER A 1 294 ? -13.547 -12.75 -16.328 1 98 294 SER A N 1
ATOM 2224 C CA . SER A 1 294 ? -12.609 -11.695 -15.938 1 98 294 SER A CA 1
ATOM 2225 C C . SER A 1 294 ? -12.844 -11.25 -14.5 1 98 294 SER A C 1
ATOM 2227 O O . SER A 1 294 ? -13.977 -10.969 -14.109 1 98 294 SER A O 1
ATOM 2229 N N . VAL A 1 295 ? -11.789 -11.156 -13.75 1 98.06 295 VAL A N 1
ATOM 2230 C CA . VAL A 1 295 ? -11.867 -10.641 -12.391 1 98.06 295 VAL A CA 1
ATOM 2231 C C . VAL A 1 295 ? -12 -9.117 -12.422 1 98.06 295 VAL A C 1
ATOM 2233 O O . VAL A 1 295 ? -12.742 -8.539 -11.625 1 98.06 295 VAL A O 1
ATOM 2236 N N . ALA A 1 296 ? -11.305 -8.453 -13.344 1 97.75 296 ALA A N 1
ATOM 2237 C CA . ALA A 1 296 ? -11.422 -7.004 -13.492 1 97.75 296 ALA A CA 1
ATOM 2238 C C . ALA A 1 296 ? -12.859 -6.594 -13.797 1 97.75 296 ALA A C 1
ATOM 2240 O O . ALA A 1 296 ? -13.383 -5.645 -13.211 1 97.75 296 ALA A O 1
ATOM 2241 N N . GLU A 1 297 ? -13.492 -7.328 -14.695 1 98 297 GLU A N 1
ATOM 2242 C CA . GLU A 1 297 ? -14.883 -7.035 -15.031 1 98 297 GLU A CA 1
ATOM 2243 C C . GLU A 1 297 ? -15.797 -7.273 -13.828 1 98 297 GLU A C 1
ATOM 2245 O O . GLU A 1 297 ? -16.797 -6.566 -13.648 1 98 297 GLU A O 1
ATOM 2250 N N . ALA A 1 298 ? -15.484 -8.297 -13.094 1 98.44 298 ALA A N 1
ATOM 2251 C CA . ALA A 1 298 ? -16.266 -8.562 -11.891 1 98.44 298 ALA A CA 1
ATOM 2252 C C . ALA A 1 298 ? -16.219 -7.375 -10.93 1 98.44 298 ALA A C 1
ATOM 2254 O O . ALA A 1 298 ? -17.25 -6.977 -10.383 1 98.44 298 ALA A O 1
ATOM 2255 N N . ILE A 1 299 ? -15.086 -6.781 -10.742 1 98.31 299 ILE A N 1
ATOM 2256 C CA . ILE A 1 299 ? -14.898 -5.652 -9.836 1 98.31 299 ILE A CA 1
ATOM 2257 C C . ILE A 1 299 ? -15.695 -4.449 -10.336 1 98.31 299 ILE A C 1
ATOM 2259 O O . ILE A 1 299 ? -16.234 -3.678 -9.547 1 98.31 299 ILE A O 1
ATOM 2263 N N . GLU A 1 300 ? -15.828 -4.328 -11.633 1 98.19 300 GLU A N 1
ATOM 2264 C CA . GLU A 1 300 ? -16.531 -3.217 -12.258 1 98.19 300 GLU A CA 1
ATOM 2265 C C . GLU A 1 300 ? -18.031 -3.305 -12.008 1 98.19 300 GLU A C 1
ATOM 2267 O O . GLU A 1 300 ? -18.781 -2.355 -12.273 1 98.19 300 GLU A O 1
ATOM 2272 N N . CYS A 1 301 ? -18.516 -4.391 -11.43 1 98.25 301 CYS A N 1
ATOM 2273 C CA . CYS A 1 301 ? -19.938 -4.555 -11.117 1 98.25 301 CYS A CA 1
ATOM 2274 C C . CYS A 1 301 ? -20.328 -3.732 -9.898 1 98.25 301 CYS A C 1
ATOM 2276 O O . CYS A 1 301 ? -21.516 -3.541 -9.625 1 98.25 301 CYS A O 1
ATOM 2278 N N . LEU A 1 302 ? -19.375 -3.283 -9.18 1 98.5 302 LEU A N 1
ATOM 2279 C CA . LEU A 1 302 ? -19.656 -2.488 -7.992 1 98.5 302 LEU A CA 1
ATOM 2280 C C . LEU A 1 302 ? -19.922 -1.033 -8.359 1 98.5 302 LEU A C 1
ATOM 2282 O O . LEU A 1 302 ? -19.219 -0.458 -9.188 1 98.5 302 LEU A O 1
ATOM 2286 N N . ASP A 1 303 ? -20.844 -0.411 -7.68 1 97.62 303 ASP A N 1
ATOM 2287 C CA . ASP A 1 303 ? -21.328 0.923 -8.008 1 97.62 303 ASP A CA 1
ATOM 2288 C C . ASP A 1 303 ? -20.219 1.962 -7.898 1 97.62 303 ASP A C 1
ATOM 2290 O O . ASP A 1 303 ? -20.219 2.967 -8.609 1 97.62 303 ASP A O 1
ATOM 2294 N N . GLU A 1 304 ? -19.344 1.712 -7.027 1 97.69 304 GLU A N 1
ATOM 2295 C CA . GLU A 1 304 ? -18.328 2.709 -6.707 1 97.69 304 GLU A CA 1
ATOM 2296 C C . GLU A 1 304 ? -17.172 2.658 -7.703 1 97.69 304 GLU A C 1
ATOM 2298 O O . GLU A 1 304 ? -16.328 3.559 -7.734 1 97.69 304 GLU A O 1
ATOM 2303 N N . VAL A 1 305 ? -17.359 1.351 -8.453 1 95.75 305 VAL A N 1
ATOM 2304 C CA . VAL A 1 305 ? -16.281 1.146 -9.406 1 95.75 305 VAL A CA 1
ATOM 2305 C C . VAL A 1 305 ? -16.75 1.473 -10.82 1 95.75 305 VAL A C 1
ATOM 2307 O O . VAL A 1 305 ? -17.828 1.048 -11.227 1 95.75 305 VAL A O 1
ATOM 2310 N N . GLY A 1 306 ? -16.453 2.346 -11.672 1 92 306 GLY A N 1
ATOM 2311 C CA . GLY A 1 306 ? -16.641 2.57 -13.094 1 92 306 GLY A CA 1
ATOM 2312 C C . GLY A 1 306 ? -15.758 1.688 -13.961 1 92 306 GLY A C 1
ATOM 2313 O O . GLY A 1 306 ? -16.094 0.528 -14.211 1 92 306 GLY A O 1
ATOM 2314 N N . VAL A 1 307 ? -14.742 2.131 -14.289 1 95.56 307 VAL A N 1
ATOM 2315 C CA . VAL A 1 307 ? -13.719 1.427 -15.047 1 95.56 307 VAL A CA 1
ATOM 2316 C C . VAL A 1 307 ? -12.609 0.945 -14.109 1 95.56 307 VAL A C 1
ATOM 2318 O O . VAL A 1 307 ? -12.117 1.712 -13.281 1 95.56 307 VAL A O 1
ATOM 2321 N N . PHE A 1 308 ? -12.258 -0.355 -14.234 1 97.06 308 PHE A N 1
ATOM 2322 C CA . PHE A 1 308 ? -11.203 -0.915 -13.398 1 97.06 308 PHE A CA 1
ATOM 2323 C C . PHE A 1 308 ? -9.93 -0.082 -13.508 1 97.06 308 PHE A C 1
ATOM 2325 O O . PHE A 1 308 ? -9.516 0.284 -14.609 1 97.06 308 PHE A O 1
ATOM 2332 N N . GLY A 1 309 ? -9.305 0.228 -12.406 1 94.75 309 GLY A N 1
ATOM 2333 C CA . GLY A 1 309 ? -8.117 1.059 -12.352 1 94.75 309 GLY A CA 1
ATOM 2334 C C . GLY A 1 309 ? -8.406 2.498 -11.977 1 94.75 309 GLY A C 1
ATOM 2335 O O . GLY A 1 309 ? -7.504 3.24 -11.586 1 94.75 309 GLY A O 1
ATOM 2336 N N . ASN A 1 310 ? -9.602 2.924 -12.102 1 94.56 310 ASN A N 1
ATOM 2337 C CA . ASN A 1 310 ? -10.031 4.258 -11.695 1 94.56 310 ASN A CA 1
ATOM 2338 C C . ASN A 1 310 ? -10.391 4.309 -10.219 1 94.56 310 ASN A C 1
ATOM 2340 O O . ASN A 1 310 ? -10.398 3.277 -9.539 1 94.56 310 ASN A O 1
ATOM 2344 N N . PRO A 1 311 ? -10.672 5.516 -9.719 1 95.88 311 PRO A N 1
ATOM 2345 C CA . PRO A 1 311 ? -11.039 5.621 -8.305 1 95.88 311 PRO A CA 1
ATOM 2346 C C . PRO A 1 311 ? -12.156 4.656 -7.914 1 95.88 311 PRO A C 1
ATOM 2348 O O . PRO A 1 311 ? -13.125 4.488 -8.664 1 95.88 311 PRO A O 1
ATOM 2351 N N . GLY A 1 312 ? -12.062 4.121 -6.805 1 97.62 312 GLY A N 1
ATOM 2352 C CA . GLY A 1 312 ? -13 3.123 -6.316 1 97.62 312 GLY A CA 1
ATOM 2353 C C . GLY A 1 312 ? -12.461 1.707 -6.418 1 97.62 312 GLY A C 1
ATOM 2354 O O . GLY A 1 312 ? -12.898 0.822 -5.676 1 97.62 312 GLY A O 1
ATOM 2355 N N . THR A 1 313 ? -11.508 1.483 -7.289 1 97.5 313 THR A N 1
ATOM 2356 C CA . THR A 1 313 ? -10.977 0.149 -7.539 1 97.5 313 THR A CA 1
ATOM 2357 C C . THR A 1 313 ? -10.219 -0.367 -6.312 1 97.5 313 THR A C 1
ATOM 2359 O O . THR A 1 313 ? -10.367 -1.53 -5.934 1 97.5 313 THR A O 1
ATOM 2362 N N . MET A 1 314 ? -9.406 0.465 -5.719 1 96.81 314 MET A N 1
ATOM 2363 C CA . MET A 1 314 ? -8.633 0.043 -4.555 1 96.81 314 MET A CA 1
ATOM 2364 C C . MET A 1 314 ? -9.555 -0.304 -3.387 1 96.81 314 MET A C 1
ATOM 2366 O O . MET A 1 314 ? -9.312 -1.275 -2.668 1 96.81 314 MET A O 1
ATOM 2370 N N . ALA A 1 315 ? -10.547 0.526 -3.191 1 98.31 315 ALA A N 1
ATOM 2371 C CA . ALA A 1 315 ? -11.508 0.25 -2.125 1 98.31 315 ALA A CA 1
ATOM 2372 C C . ALA A 1 315 ? -12.211 -1.082 -2.357 1 98.31 315 ALA A C 1
ATOM 2374 O O . ALA A 1 315 ? -12.406 -1.861 -1.42 1 98.31 315 ALA A O 1
ATOM 2375 N N . ALA A 1 316 ? -12.617 -1.289 -3.58 1 98.25 316 ALA A N 1
ATOM 2376 C CA . ALA A 1 316 ? -13.25 -2.555 -3.938 1 98.25 316 ALA A CA 1
ATOM 2377 C C . ALA A 1 316 ? -12.312 -3.73 -3.697 1 98.25 316 ALA A C 1
ATOM 2379 O O . ALA A 1 316 ? -12.695 -4.734 -3.096 1 98.25 316 ALA A O 1
ATOM 2380 N N . ALA A 1 317 ? -11.086 -3.596 -4.16 1 97.81 317 ALA A N 1
ATOM 2381 C CA . ALA A 1 317 ? -10.086 -4.645 -3.992 1 97.81 317 ALA A CA 1
ATOM 2382 C C . ALA A 1 317 ? -9.852 -4.953 -2.516 1 97.81 317 ALA A C 1
ATOM 2384 O O . ALA A 1 317 ? -9.727 -6.117 -2.129 1 97.81 317 ALA A O 1
ATOM 2385 N N . ALA A 1 318 ? -9.789 -3.926 -1.742 1 97.81 318 ALA A N 1
ATOM 2386 C CA . ALA A 1 318 ? -9.578 -4.109 -0.309 1 97.81 318 ALA A CA 1
ATOM 2387 C C . ALA A 1 318 ? -10.742 -4.867 0.323 1 97.81 318 ALA A C 1
ATOM 2389 O O . ALA A 1 318 ? -10.531 -5.773 1.133 1 97.81 318 ALA A O 1
ATOM 2390 N N . ALA A 1 319 ? -11.945 -4.48 -0.02 1 98.06 319 ALA A N 1
ATOM 2391 C CA . ALA A 1 319 ? -13.133 -5.141 0.532 1 98.06 319 ALA A CA 1
ATOM 2392 C C . ALA A 1 319 ? -13.164 -6.617 0.14 1 98.06 319 ALA A C 1
ATOM 2394 O O . ALA A 1 319 ? -13.438 -7.48 0.977 1 98.06 319 ALA A O 1
ATOM 2395 N N . VAL A 1 320 ? -12.836 -6.859 -1.055 1 98.06 320 VAL A N 1
ATOM 2396 C CA . VAL A 1 320 ? -12.836 -8.227 -1.557 1 98.06 320 VAL A CA 1
ATOM 2397 C C . VAL A 1 320 ? -11.742 -9.039 -0.865 1 98.06 320 VAL A C 1
ATOM 2399 O O . VAL A 1 320 ? -11.992 -10.141 -0.37 1 98.06 320 VAL A O 1
ATOM 2402 N N . THR A 1 321 ? -10.578 -8.508 -0.796 1 97.38 321 THR A N 1
ATOM 2403 C CA . THR A 1 321 ? -9.438 -9.211 -0.227 1 97.38 321 THR A CA 1
ATOM 2404 C C . THR A 1 321 ? -9.68 -9.539 1.243 1 97.38 321 THR A C 1
ATOM 2406 O O . THR A 1 321 ? -9.438 -10.664 1.682 1 97.38 321 THR A O 1
ATOM 2409 N N . THR A 1 322 ? -10.156 -8.586 1.976 1 96.62 322 THR A N 1
ATOM 2410 C CA . THR A 1 322 ? -10.406 -8.82 3.393 1 96.62 322 THR A CA 1
ATOM 2411 C C . THR A 1 322 ? -11.477 -9.898 3.58 1 96.62 322 THR A C 1
ATOM 2413 O O . THR A 1 322 ? -11.406 -10.688 4.523 1 96.62 322 THR A O 1
ATOM 2416 N N . SER A 1 323 ? -12.414 -9.922 2.711 1 97.69 323 SER A N 1
ATOM 2417 C CA . SER A 1 323 ? -13.461 -10.938 2.773 1 97.69 323 SER A CA 1
ATOM 2418 C C . SER A 1 323 ? -12.906 -12.32 2.455 1 97.69 323 SER A C 1
ATOM 2420 O O . SER A 1 323 ? -13.242 -13.305 3.129 1 97.69 323 SER A O 1
ATOM 2422 N N . LEU A 1 324 ? -12.062 -12.375 1.514 1 97.62 324 LEU A N 1
ATOM 2423 C CA . LEU A 1 324 ? -11.469 -13.641 1.091 1 97.62 324 LEU A CA 1
ATOM 2424 C C . LEU A 1 324 ? -10.578 -14.219 2.186 1 97.62 324 LEU A C 1
ATOM 2426 O O . LEU A 1 324 ? -10.469 -15.438 2.318 1 97.62 324 LEU A O 1
ATOM 2430 N N . GLN A 1 325 ? -9.984 -13.391 2.924 1 96.31 325 GLN A N 1
ATOM 2431 C CA . GLN A 1 325 ? -9.031 -13.812 3.943 1 96.31 325 GLN A CA 1
ATOM 2432 C C . GLN A 1 325 ? -9.742 -14.203 5.238 1 96.31 325 GLN A C 1
ATOM 2434 O O . GLN A 1 325 ? -9.117 -14.758 6.148 1 96.31 325 GLN A O 1
ATOM 2439 N N . SER A 1 326 ? -11.094 -14.016 5.262 1 96.81 326 SER A N 1
ATOM 2440 C CA . SER A 1 326 ? -11.781 -14.234 6.527 1 96.81 326 SER A CA 1
ATOM 2441 C C . SER A 1 326 ? -13.031 -15.094 6.336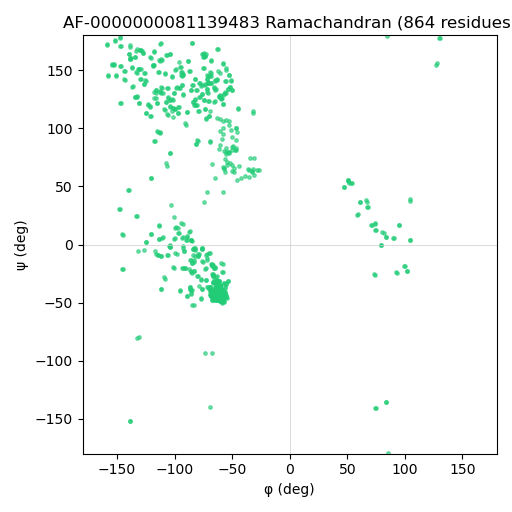 1 96.81 326 SER A C 1
ATOM 2443 O O . SER A 1 326 ? -14 -14.953 7.086 1 96.81 326 SER A O 1
ATOM 2445 N N . ILE A 1 327 ? -13.023 -15.867 5.301 1 97.38 327 ILE A N 1
ATOM 2446 C CA . ILE A 1 327 ? -14.172 -16.734 5.078 1 97.38 327 ILE A CA 1
ATOM 2447 C C . ILE A 1 327 ? -14.352 -17.672 6.27 1 97.38 327 ILE A C 1
ATOM 2449 O O . ILE A 1 327 ? -13.445 -18.438 6.605 1 97.38 327 ILE A O 1
ATOM 2453 N N . PRO A 1 328 ? -15.586 -17.688 6.891 1 96.75 328 PRO A N 1
ATOM 2454 C CA . PRO A 1 328 ? -15.773 -18.5 8.102 1 96.75 328 PRO A CA 1
ATOM 2455 C C . PRO A 1 328 ? -15.617 -19.984 7.844 1 96.75 328 PRO A C 1
ATOM 2457 O O . PRO A 1 328 ? -16.109 -20.5 6.832 1 96.75 328 PRO A O 1
ATOM 2460 N N . ASP A 1 329 ? -14.859 -20.719 8.688 1 96.31 329 ASP A N 1
ATOM 2461 C CA . ASP A 1 329 ? -14.75 -22.172 8.773 1 96.31 329 ASP A CA 1
ATOM 2462 C C . ASP A 1 329 ? -13.922 -22.734 7.617 1 96.31 329 ASP A C 1
ATOM 2464 O O . ASP A 1 329 ? -13.984 -23.938 7.328 1 96.31 329 ASP A O 1
ATOM 2468 N N . VAL A 1 330 ? -13.258 -21.938 6.902 1 97.5 330 VAL A N 1
ATOM 2469 C CA . VAL A 1 330 ? -12.398 -22.375 5.809 1 97.5 330 VAL A CA 1
ATOM 2470 C C . VAL A 1 330 ? -10.945 -22.047 6.129 1 97.5 330 VAL A C 1
ATOM 2472 O O . VAL A 1 330 ? -10.609 -20.906 6.441 1 97.5 330 VAL A O 1
ATOM 2475 N N . LYS A 1 331 ? -10.102 -23.078 6.156 1 97.44 331 LYS A N 1
ATOM 2476 C CA . LYS A 1 331 ? -8.664 -22.859 6.297 1 97.44 331 LYS A CA 1
ATOM 2477 C C . LYS A 1 331 ? -8.078 -22.234 5.031 1 97.44 331 LYS A C 1
ATOM 2479 O O . LYS A 1 331 ? -8.023 -22.891 3.986 1 97.44 331 LYS A O 1
ATOM 2484 N N . THR A 1 332 ? -7.684 -21 5.188 1 96.38 332 THR A N 1
ATOM 2485 C CA . THR A 1 332 ? -7.184 -20.266 4.027 1 96.38 332 THR A CA 1
ATOM 2486 C C . THR A 1 332 ? -5.656 -20.25 4.012 1 96.38 332 THR A C 1
ATOM 2488 O O . THR A 1 332 ? -5.02 -20.375 5.059 1 96.38 332 THR A O 1
ATOM 2491 N N . THR A 1 333 ? -5.02 -20.188 2.773 1 95.69 333 THR A N 1
ATOM 2492 C CA . THR A 1 333 ? -3.576 -20.078 2.6 1 95.69 333 THR A CA 1
ATOM 2493 C C . THR A 1 333 ? -3.236 -19.266 1.352 1 95.69 333 THR A C 1
ATOM 2495 O O . THR A 1 333 ? -4.133 -18.781 0.664 1 95.69 333 THR A O 1
ATOM 2498 N N . GLY A 1 334 ? -1.995 -19.094 1.133 1 94.19 334 GLY A N 1
ATOM 2499 C CA . GLY A 1 334 ? -1.544 -18.469 -0.102 1 94.19 334 GLY A CA 1
ATOM 2500 C C . GLY A 1 334 ? -1.789 -16.969 -0.141 1 94.19 334 GLY A C 1
ATOM 2501 O O . GLY A 1 334 ? -1.603 -16.281 0.862 1 94.19 334 GLY A O 1
ATOM 2502 N N . TYR A 1 335 ? -2.199 -16.547 -1.37 1 93.94 335 TYR A N 1
ATOM 2503 C CA . TYR A 1 335 ? -2.42 -15.117 -1.573 1 93.94 335 TYR A CA 1
ATOM 2504 C C . TYR A 1 335 ? -3.746 -14.68 -0.962 1 93.94 335 TYR A C 1
ATOM 2506 O O . TYR A 1 335 ? -3.807 -13.672 -0.25 1 93.94 335 TYR A O 1
ATOM 2514 N N . SER A 1 336 ? -4.777 -15.5 -1.271 1 94.31 336 SER A N 1
ATOM 2515 C CA . SER A 1 336 ? -6.145 -15.203 -0.862 1 94.31 336 SER A CA 1
ATOM 2516 C C . SER A 1 336 ? -6.512 -13.75 -1.171 1 94.31 336 SER A C 1
ATOM 2518 O O . SER A 1 336 ? -6.965 -13.023 -0.29 1 94.31 336 SER A O 1
ATOM 2520 N N . GLY A 1 337 ? -6.234 -13.383 -2.387 1 94.38 337 GLY A N 1
ATOM 2521 C CA . GLY A 1 337 ? -6.492 -12.039 -2.879 1 94.38 337 GLY A CA 1
ATOM 2522 C C . GLY A 1 337 ? -7.051 -12.023 -4.289 1 94.38 337 GLY A C 1
ATOM 2523 O O . GLY A 1 337 ? -7.781 -12.93 -4.688 1 94.38 337 GLY A O 1
ATOM 2524 N N . LEU A 1 338 ? -6.77 -10.922 -4.992 1 95.25 338 LEU A N 1
ATOM 2525 C CA . LEU A 1 338 ? -7.188 -10.742 -6.379 1 95.25 338 LEU A CA 1
ATOM 2526 C C . LEU A 1 338 ? -6.043 -11.055 -7.336 1 95.25 338 LEU A C 1
ATOM 2528 O O . LEU A 1 338 ? -4.973 -10.445 -7.254 1 95.25 338 LEU A O 1
ATOM 2532 N N . MET A 1 339 ? -6.242 -12.031 -8.094 1 96.12 339 MET A N 1
ATOM 2533 C CA . MET A 1 339 ? -5.27 -12.281 -9.156 1 96.12 339 MET A CA 1
ATOM 2534 C C . MET A 1 339 ? -5.543 -11.398 -10.367 1 96.12 339 MET A C 1
ATOM 2536 O O . MET A 1 339 ? -6.613 -11.469 -10.969 1 96.12 339 MET A O 1
ATOM 2540 N N . LEU A 1 340 ? -4.562 -10.602 -10.68 1 96.81 340 LEU A N 1
ATOM 2541 C CA . LEU A 1 340 ? -4.715 -9.656 -11.789 1 96.81 340 LEU A CA 1
ATOM 2542 C C . LEU A 1 340 ? -3.662 -9.906 -12.859 1 96.81 340 LEU A C 1
ATOM 2544 O O . LEU A 1 340 ? -2.92 -8.992 -13.227 1 96.81 340 LEU A O 1
ATOM 2548 N N . PRO A 1 341 ? -3.609 -11.102 -13.391 1 97.19 341 PRO A N 1
ATOM 2549 C CA . PRO A 1 341 ? -2.68 -11.383 -14.484 1 97.19 341 PRO A CA 1
ATOM 2550 C C . PRO A 1 341 ? -3.117 -10.758 -15.805 1 97.19 341 PRO A C 1
ATOM 2552 O O . PRO A 1 341 ? -4.129 -11.172 -16.391 1 97.19 341 PRO A O 1
ATOM 2555 N N . VAL A 1 342 ? -2.35 -9.844 -16.344 1 97.62 342 VAL A N 1
ATOM 2556 C CA . VAL A 1 342 ? -2.752 -9.016 -17.469 1 97.62 342 VAL A CA 1
ATOM 2557 C C . VAL A 1 342 ? -2.986 -9.883 -18.703 1 97.62 342 VAL A C 1
ATOM 2559 O O . VAL A 1 342 ? -3.971 -9.703 -19.422 1 97.62 342 VAL A O 1
ATOM 2562 N N . LEU A 1 343 ? -2.182 -10.883 -18.891 1 97.31 343 LEU A N 1
ATOM 2563 C CA . LEU A 1 343 ? -2.264 -11.688 -20.109 1 97.31 343 LEU A CA 1
ATOM 2564 C C . LEU A 1 343 ? -3.232 -12.852 -19.922 1 97.31 343 LEU A C 1
ATOM 2566 O O . LEU A 1 343 ? -3.412 -13.664 -20.844 1 97.31 343 LEU A O 1
ATOM 2570 N N . GLU A 1 344 ? -3.896 -12.922 -18.766 1 96.88 344 GLU A N 1
ATOM 2571 C CA . GLU A 1 344 ? -4.812 -14.023 -18.484 1 96.88 344 GLU A CA 1
ATOM 2572 C C . GLU A 1 344 ? -6.203 -13.508 -18.125 1 96.88 344 GLU A C 1
ATOM 2574 O O . GLU A 1 344 ? -7.082 -14.281 -17.75 1 96.88 344 GLU A O 1
ATOM 2579 N N . ASP A 1 345 ? -6.418 -12.297 -18.141 1 97.5 345 ASP A N 1
ATOM 2580 C CA . ASP A 1 345 ? -7.688 -11.617 -17.906 1 97.5 345 ASP A CA 1
ATOM 2581 C C . ASP A 1 345 ? -8.047 -10.703 -19.078 1 97.5 345 ASP A C 1
ATOM 2583 O O . ASP A 1 345 ? -7.418 -9.656 -19.266 1 97.5 345 ASP A O 1
ATOM 2587 N N . ARG A 1 346 ? -9.055 -11 -19.797 1 97.06 346 ARG A N 1
ATOM 2588 C CA . ARG A 1 346 ? -9.367 -10.32 -21.062 1 97.06 346 ARG A CA 1
ATOM 2589 C C . ARG A 1 346 ? -9.641 -8.844 -20.828 1 97.06 346 ARG A C 1
ATOM 2591 O O . ARG A 1 346 ? -9.234 -7.996 -21.625 1 97.06 346 ARG A O 1
ATOM 2598 N N . ARG A 1 347 ? -10.312 -8.539 -19.781 1 97.88 347 ARG A N 1
ATOM 2599 C CA . ARG A 1 347 ? -10.617 -7.145 -19.5 1 97.88 347 ARG A CA 1
ATOM 2600 C C . ARG A 1 347 ? -9.352 -6.355 -19.188 1 97.88 347 ARG A C 1
ATOM 2602 O O . ARG A 1 347 ? -9.172 -5.238 -19.672 1 97.88 347 ARG A O 1
ATOM 2609 N N . LEU A 1 348 ? -8.445 -6.895 -18.359 1 97.44 348 LEU A N 1
ATOM 2610 C CA . LEU A 1 348 ? -7.172 -6.238 -18.078 1 97.44 348 LEU A CA 1
ATOM 2611 C C . LEU A 1 348 ? -6.375 -6.008 -19.359 1 97.44 348 LEU A C 1
ATOM 2613 O O . LEU A 1 348 ? -5.781 -4.941 -19.531 1 97.44 348 LEU A O 1
ATOM 2617 N N . ALA A 1 349 ? -6.402 -6.965 -20.219 1 97.25 349 ALA A N 1
ATOM 2618 C CA . ALA A 1 349 ? -5.629 -6.91 -21.453 1 97.25 349 ALA A CA 1
ATOM 2619 C C . ALA A 1 349 ? -6.156 -5.816 -22.375 1 97.25 349 ALA A C 1
ATOM 2621 O O . ALA A 1 349 ? -5.402 -5.246 -23.172 1 97.25 349 ALA A O 1
ATOM 2622 N N . GLU A 1 350 ? -7.414 -5.516 -22.234 1 96.19 350 GLU A N 1
ATOM 2623 C CA . GLU A 1 350 ? -8.078 -4.598 -23.156 1 96.19 350 GLU A CA 1
ATOM 2624 C C . GLU A 1 350 ? -7.992 -3.158 -22.656 1 96.19 350 GLU A C 1
ATOM 2626 O O . GLU A 1 350 ? -8.219 -2.217 -23.422 1 96.19 350 GLU A O 1
ATOM 2631 N N . LEU A 1 351 ? -7.746 -2.979 -21.406 1 95.88 351 LEU A N 1
ATOM 2632 C CA . LEU A 1 351 ? -7.773 -1.647 -20.812 1 95.88 351 LEU A CA 1
ATOM 2633 C C . LEU A 1 351 ? -6.59 -0.812 -21.297 1 95.88 351 LEU A C 1
ATOM 2635 O O . LEU A 1 351 ? -5.441 -1.107 -20.969 1 95.88 351 LEU A O 1
ATOM 2639 N N . ASP A 1 352 ? -6.84 0.265 -21.844 1 91.88 352 ASP A N 1
ATOM 2640 C CA . ASP A 1 352 ? -5.797 1.152 -22.344 1 91.88 352 ASP A CA 1
ATOM 2641 C C . ASP A 1 352 ? -5.227 2.025 -21.234 1 91.88 352 ASP A C 1
ATOM 2643 O O . ASP A 1 352 ? -4.113 2.545 -21.359 1 91.88 352 ASP A O 1
ATOM 2647 N N . THR A 1 353 ? -5.996 2.203 -20.203 1 90.31 353 THR A N 1
ATOM 2648 C CA . THR A 1 353 ? -5.602 3.119 -19.141 1 90.31 353 THR A CA 1
ATOM 2649 C C . THR A 1 353 ? -4.84 2.379 -18.047 1 90.31 353 THR A C 1
ATOM 2651 O O . THR A 1 353 ? -4.371 2.992 -17.078 1 90.31 353 THR A O 1
ATOM 2654 N N . LEU A 1 354 ? -4.746 1.089 -18.141 1 93.75 354 LEU A N 1
ATOM 2655 C CA . LEU A 1 354 ? -4.051 0.302 -17.125 1 93.75 354 LEU A CA 1
ATOM 2656 C C . LEU A 1 354 ? -2.543 0.52 -17.219 1 93.75 354 LEU A C 1
ATOM 2658 O O . LEU A 1 354 ? -1.995 0.684 -18.312 1 93.75 354 LEU A O 1
ATOM 2662 N N . SER A 1 355 ? -1.902 0.57 -16.125 1 93.62 355 SER A N 1
ATOM 2663 C CA . SER A 1 355 ? -0.453 0.72 -16.031 1 93.62 355 SER A CA 1
ATOM 2664 C C . SER A 1 355 ? 0.131 -0.156 -14.938 1 93.62 355 SER A C 1
ATOM 2666 O O . SER A 1 355 ? -0.604 -0.67 -14.086 1 93.62 355 SER A O 1
ATOM 2668 N N . ILE A 1 356 ? 1.453 -0.351 -14.977 1 95.56 356 ILE A N 1
ATOM 2669 C CA . ILE A 1 356 ? 2.158 -1.114 -13.953 1 95.56 356 ILE A CA 1
ATOM 2670 C C . ILE A 1 356 ? 1.965 -0.452 -12.594 1 95.56 356 ILE A C 1
ATOM 2672 O O . ILE A 1 356 ? 1.772 -1.137 -11.586 1 95.56 356 ILE A O 1
ATOM 2676 N N . GLN A 1 357 ? 1.901 0.83 -12.609 1 91.62 357 GLN A N 1
ATOM 2677 C CA . GLN A 1 357 ? 1.729 1.571 -11.359 1 91.62 357 GLN A CA 1
ATOM 2678 C C . GLN A 1 357 ? 0.346 1.331 -10.766 1 91.62 357 GLN A C 1
ATOM 2680 O O . GLN A 1 357 ? 0.205 1.188 -9.547 1 91.62 357 GLN A O 1
ATOM 2685 N N . LYS A 1 358 ? -0.641 1.371 -11.625 1 93.12 358 LYS A N 1
ATOM 2686 C CA . LYS A 1 358 ? -1.988 1.097 -11.133 1 93.12 358 LYS A CA 1
ATOM 2687 C C . LYS A 1 358 ? -2.082 -0.304 -10.539 1 93.12 358 LYS A C 1
ATOM 2689 O O . LYS A 1 358 ? -2.697 -0.496 -9.484 1 93.12 358 LYS A O 1
ATOM 2694 N N . LEU A 1 359 ? -1.447 -1.247 -11.195 1 95.81 359 LEU A N 1
ATOM 2695 C CA . LEU A 1 359 ? -1.451 -2.617 -10.695 1 95.81 359 LEU A CA 1
ATOM 2696 C C . LEU A 1 359 ? -0.735 -2.709 -9.352 1 95.81 359 LEU A C 1
ATOM 2698 O O . LEU A 1 359 ? -1.214 -3.379 -8.438 1 95.81 359 LEU A O 1
ATOM 2702 N N . LEU A 1 360 ? 0.349 -2.061 -9.305 1 94.88 360 LEU A N 1
ATOM 2703 C CA . LEU A 1 360 ? 1.106 -2.068 -8.055 1 94.88 360 LEU A CA 1
ATOM 2704 C C . LEU A 1 360 ? 0.323 -1.382 -6.941 1 94.88 360 LEU A C 1
ATOM 2706 O O . LEU A 1 360 ? 0.355 -1.824 -5.793 1 94.88 360 LEU A O 1
ATOM 2710 N N . CYS A 1 361 ? -0.344 -0.313 -7.273 1 93.75 361 CYS A N 1
ATOM 2711 C CA . CYS A 1 361 ? -1.187 0.39 -6.312 1 93.75 361 CYS A CA 1
ATOM 2712 C C . CYS A 1 361 ? -2.275 -0.527 -5.77 1 93.75 361 CYS A C 1
ATOM 2714 O O . CYS A 1 361 ? -2.475 -0.607 -4.555 1 93.75 361 CYS A O 1
ATOM 2716 N N . ILE A 1 362 ? -2.926 -1.167 -6.641 1 96.06 362 ILE A N 1
ATOM 2717 C CA . ILE A 1 362 ? -3.996 -2.072 -6.238 1 96.06 362 ILE A CA 1
ATOM 2718 C C . ILE A 1 362 ? -3.422 -3.215 -5.406 1 96.06 362 ILE A C 1
ATOM 2720 O O . ILE A 1 362 ? -4.043 -3.656 -4.434 1 96.06 362 ILE A O 1
ATOM 2724 N N . SER A 1 363 ? -2.201 -3.607 -5.688 1 95.56 363 SER A N 1
ATOM 2725 C CA . SER A 1 363 ? -1.54 -4.691 -4.969 1 95.56 363 SER A CA 1
ATOM 2726 C C . SER A 1 363 ? -1.249 -4.305 -3.523 1 95.56 363 SER A C 1
ATOM 2728 O O . SER A 1 363 ? -0.959 -5.164 -2.689 1 95.56 363 SER A O 1
ATOM 2730 N N . SER A 1 364 ? -1.278 -3.062 -3.268 1 95.5 364 SER A N 1
ATOM 2731 C CA . SER A 1 364 ? -1.023 -2.621 -1.9 1 95.5 364 SER A CA 1
ATOM 2732 C C . SER A 1 364 ? -2.133 -3.076 -0.957 1 95.5 364 SER A C 1
ATOM 2734 O O . SER A 1 364 ? -1.898 -3.262 0.239 1 95.5 364 SER A O 1
ATOM 2736 N N . VAL A 1 365 ? -3.309 -3.271 -1.482 1 95.12 365 VAL A N 1
ATOM 2737 C CA . VAL A 1 365 ? -4.414 -3.684 -0.621 1 95.12 365 VAL A CA 1
ATOM 2738 C C . VAL A 1 365 ? -4.828 -5.113 -0.961 1 95.12 365 VAL A C 1
ATOM 2740 O O . VAL A 1 365 ? -5.641 -5.715 -0.253 1 95.12 365 VAL A O 1
ATOM 2743 N N . CYS A 1 366 ? -4.227 -5.477 -2.062 1 87.81 366 CYS A N 1
ATOM 2744 C CA . CYS A 1 366 ? -4.516 -6.824 -2.533 1 87.81 366 CYS A CA 1
ATOM 2745 C C . CYS A 1 366 ? -3.232 -7.559 -2.906 1 87.81 366 CYS A C 1
ATOM 2747 O O . CYS A 1 366 ? -2.152 -6.965 -2.922 1 87.81 366 CYS A O 1
ATOM 2749 N N . GLY A 1 367 ? -3.277 -8.914 -3.143 1 70.44 367 GLY A N 1
ATOM 2750 C CA . GLY A 1 367 ? -2.098 -9.75 -2.973 1 70.44 367 GLY A CA 1
ATOM 2751 C C . GLY A 1 367 ? -1.438 -10.125 -4.285 1 70.44 367 GLY A C 1
ATOM 2752 O O . GLY A 1 367 ? -0.581 -11.016 -4.324 1 70.44 367 GLY A O 1
ATOM 2753 N N . VAL A 1 368 ? -1.142 -9.766 -5.496 1 84.12 368 VAL A N 1
ATOM 2754 C CA . VAL A 1 368 ? -0.275 -10.68 -6.234 1 84.12 368 VAL A CA 1
ATOM 2755 C C . VAL A 1 368 ? 0.864 -9.906 -6.887 1 84.12 368 VAL A C 1
ATOM 2757 O O . VAL A 1 368 ? 1.758 -10.492 -7.496 1 84.12 368 VAL A O 1
ATOM 2760 N N . GLY A 1 369 ? 0.854 -8.586 -6.797 1 93.69 369 GLY A N 1
ATOM 2761 C CA . GLY A 1 369 ? 1.928 -7.797 -7.383 1 93.69 369 GLY A CA 1
ATOM 2762 C C . GLY A 1 369 ? 1.733 -7.531 -8.867 1 93.69 369 GLY A C 1
ATOM 2763 O O . GLY A 1 369 ? 0.67 -7.07 -9.281 1 93.69 369 GLY A O 1
ATOM 2764 N N . ILE A 1 370 ? 2.781 -7.699 -9.609 1 97.25 370 ILE A N 1
ATOM 2765 C CA . ILE A 1 370 ? 2.766 -7.578 -11.062 1 97.25 370 ILE A CA 1
ATOM 2766 C C . ILE A 1 370 ? 2.809 -8.961 -11.703 1 97.25 370 ILE A C 1
ATOM 2768 O O . ILE A 1 370 ? 3.773 -9.711 -11.516 1 97.25 370 ILE A O 1
ATOM 2772 N N . ASP A 1 371 ? 1.755 -9.25 -12.438 1 97.31 371 ASP A N 1
ATOM 2773 C CA . ASP A 1 371 ? 1.635 -10.625 -12.906 1 97.31 371 ASP A CA 1
ATOM 2774 C C . ASP A 1 371 ? 1.346 -10.664 -14.406 1 97.31 371 ASP A C 1
ATOM 2776 O O . ASP A 1 371 ? 0.326 -10.148 -14.859 1 97.31 371 ASP A O 1
ATOM 2780 N N . THR A 1 372 ? 2.205 -11.305 -15.125 1 97.19 372 THR A N 1
ATOM 2781 C CA . THR A 1 372 ? 2.148 -11.547 -16.562 1 97.19 372 THR A CA 1
ATOM 2782 C C . THR A 1 372 ? 1.973 -10.242 -17.328 1 97.19 372 THR A C 1
ATOM 2784 O O . THR A 1 372 ? 1.066 -10.117 -18.156 1 97.19 372 THR A O 1
ATOM 2787 N N . VAL A 1 373 ? 2.795 -9.344 -17.078 1 98 373 VAL A N 1
ATOM 2788 C CA . VAL A 1 373 ? 2.746 -8.039 -17.734 1 98 373 VAL A CA 1
ATOM 2789 C C . VAL A 1 373 ? 3.803 -7.98 -18.844 1 98 373 VAL A C 1
ATOM 2791 O O . VAL A 1 373 ? 5 -8.109 -18.578 1 98 373 VAL A O 1
ATOM 2794 N N . PRO A 1 374 ? 3.406 -7.82 -20.125 1 98.19 374 PRO A N 1
ATOM 2795 C CA . PRO A 1 374 ? 4.398 -7.633 -21.172 1 98.19 374 PRO A CA 1
ATOM 2796 C C . PRO A 1 374 ? 5.062 -6.258 -21.125 1 98.19 374 PRO A C 1
ATOM 2798 O O . PRO A 1 374 ? 4.383 -5.246 -20.938 1 98.19 374 PRO A O 1
ATOM 2801 N N . ILE A 1 375 ? 6.316 -6.215 -21.234 1 98.5 375 ILE A N 1
ATOM 2802 C CA . ILE A 1 375 ? 7.086 -4.977 -21.219 1 98.5 375 ILE A CA 1
ATOM 2803 C C . ILE A 1 375 ? 8.039 -4.949 -22.422 1 98.5 375 ILE A C 1
ATOM 2805 O O . ILE A 1 375 ? 8.211 -5.961 -23.094 1 98.5 375 ILE A O 1
ATOM 2809 N N . PRO A 1 376 ? 8.648 -3.793 -22.734 1 98.12 376 PRO A N 1
ATOM 2810 C CA . PRO A 1 376 ? 9.531 -3.697 -23.891 1 98.12 376 PRO A CA 1
ATOM 2811 C C . PRO A 1 376 ? 10.766 -4.59 -23.766 1 98.12 376 PRO A C 1
ATOM 2813 O O . PRO A 1 376 ? 11.352 -4.695 -22.688 1 98.12 376 PRO A O 1
ATOM 2816 N N . GLY A 1 377 ? 11.141 -5.16 -24.891 1 97.44 377 GLY A N 1
ATOM 2817 C CA . GLY A 1 377 ? 12.297 -6.039 -24.891 1 97.44 377 GLY A CA 1
ATOM 2818 C C . GLY A 1 377 ? 13.602 -5.32 -24.578 1 97.44 377 GLY A C 1
ATOM 2819 O O . GLY A 1 377 ? 14.57 -5.945 -24.141 1 97.44 377 GLY A O 1
ATOM 2820 N N . ASP A 1 378 ? 13.641 -4.043 -24.734 1 96.38 378 ASP A N 1
ATOM 2821 C CA . ASP A 1 378 ? 14.875 -3.283 -24.547 1 96.38 378 ASP A CA 1
ATOM 2822 C C . ASP A 1 378 ? 14.906 -2.629 -23.172 1 96.38 378 ASP A C 1
ATOM 2824 O O . ASP A 1 378 ? 15.719 -1.734 -22.922 1 96.38 378 ASP A O 1
ATOM 2828 N N . VAL A 1 379 ? 14.039 -3.033 -22.25 1 97.31 379 VAL A N 1
ATOM 2829 C CA . VAL A 1 379 ? 14.055 -2.516 -20.875 1 97.31 379 VAL A CA 1
ATOM 2830 C C . VAL A 1 379 ? 15.461 -2.646 -20.297 1 97.31 379 VAL A C 1
ATOM 2832 O O . VAL A 1 379 ? 16.156 -3.641 -20.547 1 97.31 379 VAL A O 1
ATOM 2835 N N . SER A 1 380 ? 15.914 -1.599 -19.641 1 96.56 380 SER A N 1
ATOM 2836 C CA . SER A 1 380 ? 17.219 -1.698 -19.016 1 96.56 380 SER A CA 1
ATOM 2837 C C . SER A 1 380 ? 17.156 -2.553 -17.75 1 96.56 380 SER A C 1
ATOM 2839 O O . SER A 1 380 ? 16.125 -2.607 -17.078 1 96.56 380 SER A O 1
ATOM 2841 N N . GLU A 1 381 ? 18.281 -3.184 -17.422 1 97.56 381 GLU A N 1
ATOM 2842 C CA . GLU A 1 381 ? 18.375 -3.957 -16.188 1 97.56 381 GLU A CA 1
ATOM 2843 C C . GLU A 1 381 ? 18.141 -3.076 -14.969 1 97.56 381 GLU A C 1
ATOM 2845 O O . GLU A 1 381 ? 17.516 -3.498 -14 1 97.56 381 GLU A O 1
ATOM 2850 N N . LYS A 1 382 ? 18.625 -1.893 -15.062 1 97.12 382 LYS A N 1
ATOM 2851 C CA . LYS A 1 382 ? 18.5 -0.959 -13.945 1 97.12 382 LYS A CA 1
ATOM 2852 C C . LYS A 1 382 ? 17.031 -0.612 -13.695 1 97.12 382 LYS A C 1
ATOM 2854 O O . LYS A 1 382 ? 16.562 -0.645 -12.555 1 97.12 382 LYS A O 1
ATOM 2859 N N . SER A 1 383 ? 16.312 -0.317 -14.719 1 97.12 383 SER A N 1
ATOM 2860 C CA . SER A 1 383 ? 14.898 0.032 -14.594 1 97.12 383 SER A CA 1
ATOM 2861 C C . SER A 1 383 ? 14.078 -1.15 -14.078 1 97.12 383 SER A C 1
ATOM 2863 O O . SER A 1 383 ? 13.203 -0.984 -13.234 1 97.12 383 SER A O 1
ATOM 2865 N N . LEU A 1 384 ? 14.398 -2.236 -14.625 1 98.5 384 LEU A N 1
ATOM 2866 C CA . LEU A 1 384 ? 13.695 -3.443 -14.203 1 98.5 384 LEU A CA 1
ATOM 2867 C C . LEU A 1 384 ? 14.008 -3.771 -12.75 1 98.5 384 LEU A C 1
ATOM 2869 O O . LEU A 1 384 ? 13.117 -4.156 -11.984 1 98.5 384 LEU A O 1
ATOM 2873 N N . ALA A 1 385 ? 15.25 -3.664 -12.359 1 98.69 385 ALA A N 1
ATOM 2874 C CA . ALA A 1 385 ? 15.633 -3.891 -10.969 1 98.69 385 ALA A CA 1
ATOM 2875 C C . ALA A 1 385 ? 14.898 -2.928 -10.039 1 98.69 385 ALA A C 1
ATOM 2877 O O . ALA A 1 385 ? 14.461 -3.318 -8.953 1 98.69 385 ALA A O 1
ATOM 2878 N N . SER A 1 386 ? 14.758 -1.713 -10.461 1 98.56 386 SER A N 1
ATOM 2879 C CA . SER A 1 386 ? 14.047 -0.718 -9.664 1 98.56 386 SER A CA 1
ATOM 2880 C C . SER A 1 386 ? 12.586 -1.103 -9.484 1 98.56 386 SER A C 1
ATOM 2882 O O . SER A 1 386 ? 12.023 -0.922 -8.398 1 98.56 386 SER A O 1
ATOM 2884 N N . LEU A 1 387 ? 12 -1.593 -10.516 1 98.44 387 LEU A N 1
ATOM 2885 C CA . LEU A 1 387 ? 10.617 -2.062 -10.422 1 98.44 387 LEU A CA 1
ATOM 2886 C C . LEU A 1 387 ? 10.508 -3.234 -9.453 1 98.44 387 LEU A C 1
ATOM 2888 O O . LEU A 1 387 ? 9.594 -3.281 -8.633 1 98.44 387 LEU A O 1
ATOM 2892 N N . ILE A 1 388 ? 11.414 -4.16 -9.539 1 98.81 388 ILE A N 1
ATOM 2893 C CA . ILE A 1 388 ? 11.445 -5.324 -8.656 1 98.81 388 ILE A CA 1
ATOM 2894 C C . ILE A 1 388 ? 11.625 -4.879 -7.211 1 98.81 388 ILE A C 1
ATOM 2896 O O . ILE A 1 388 ? 10.969 -5.41 -6.309 1 98.81 388 ILE A O 1
ATOM 2900 N N . LEU A 1 389 ? 12.477 -3.875 -7.027 1 98.75 389 LEU A N 1
ATOM 2901 C CA . LEU A 1 389 ? 12.688 -3.324 -5.691 1 98.75 389 LEU A CA 1
ATOM 2902 C C . LEU A 1 389 ? 11.391 -2.725 -5.145 1 98.75 389 LEU A C 1
ATOM 2904 O O . LEU A 1 389 ? 11.109 -2.836 -3.951 1 98.75 389 LEU A O 1
ATOM 2908 N N . ASP A 1 390 ? 10.625 -2.094 -5.957 1 98.19 390 ASP A N 1
ATOM 2909 C CA . ASP A 1 390 ? 9.344 -1.526 -5.535 1 98.19 390 ASP A CA 1
ATOM 2910 C C . ASP A 1 390 ? 8.391 -2.617 -5.051 1 98.19 390 ASP A C 1
ATOM 2912 O O . ASP A 1 390 ? 7.77 -2.479 -3.998 1 98.19 390 ASP A O 1
ATOM 2916 N N . VAL A 1 391 ? 8.305 -3.654 -5.812 1 98.38 391 VAL A N 1
ATOM 2917 C CA . VAL A 1 391 ? 7.426 -4.758 -5.453 1 98.38 391 VAL A CA 1
ATOM 2918 C C . VAL A 1 391 ? 7.891 -5.387 -4.141 1 98.38 391 VAL A C 1
ATOM 2920 O O . VAL A 1 391 ? 7.078 -5.656 -3.252 1 98.38 391 VAL A O 1
ATOM 2923 N N . ALA A 1 392 ? 9.18 -5.59 -4.023 1 98.44 392 ALA A N 1
ATOM 2924 C CA . ALA A 1 392 ? 9.734 -6.195 -2.818 1 98.44 392 ALA A CA 1
ATOM 2925 C C . ALA A 1 392 ? 9.5 -5.305 -1.601 1 98.44 392 ALA A C 1
ATOM 2927 O O . ALA A 1 392 ? 9.188 -5.801 -0.515 1 98.44 392 ALA A O 1
ATOM 2928 N N . ALA A 1 393 ? 9.664 -4.043 -1.804 1 98.06 393 ALA A N 1
ATOM 2929 C CA . ALA A 1 393 ? 9.445 -3.102 -0.708 1 98.06 393 ALA A CA 1
ATOM 2930 C C . ALA A 1 393 ? 8.008 -3.166 -0.208 1 98.06 393 ALA A C 1
ATOM 2932 O O . ALA A 1 393 ? 7.766 -3.203 1.001 1 98.06 393 ALA A O 1
ATOM 2933 N N . LEU A 1 394 ? 7.113 -3.158 -1.085 1 97.5 394 LEU A N 1
ATOM 2934 C CA . LEU A 1 394 ? 5.703 -3.25 -0.727 1 97.5 394 LEU A CA 1
ATOM 2935 C C . LEU A 1 394 ? 5.41 -4.559 -0.003 1 97.5 394 LEU A C 1
ATOM 2937 O O . LEU A 1 394 ? 4.734 -4.566 1.028 1 97.5 394 LEU A O 1
ATOM 2941 N N . ALA A 1 395 ? 5.902 -5.637 -0.513 1 97.31 395 ALA A N 1
ATOM 2942 C CA . ALA A 1 395 ? 5.695 -6.957 0.077 1 97.31 395 ALA A CA 1
ATOM 2943 C C . ALA A 1 395 ? 6.219 -7.004 1.509 1 97.31 395 ALA A C 1
ATOM 2945 O O . ALA A 1 395 ? 5.5 -7.402 2.428 1 97.31 395 ALA A O 1
ATOM 2946 N N . CYS A 1 396 ? 7.402 -6.574 1.667 1 97.12 396 CYS A N 1
ATOM 2947 C CA . CYS A 1 396 ? 8.078 -6.695 2.953 1 97.12 396 CYS A CA 1
ATOM 2948 C C . CYS A 1 396 ? 7.508 -5.711 3.967 1 97.12 396 CYS A C 1
ATOM 2950 O O . CYS A 1 396 ? 7.449 -6.012 5.16 1 97.12 396 CYS A O 1
ATOM 2952 N N . ARG A 1 397 ? 7.023 -4.562 3.475 1 95.75 397 ARG A N 1
ATOM 2953 C CA . ARG A 1 397 ? 6.453 -3.559 4.363 1 95.75 397 ARG A CA 1
ATOM 2954 C C . ARG A 1 397 ? 5.254 -4.117 5.125 1 95.75 397 ARG A C 1
ATOM 2956 O O . ARG A 1 397 ? 5.051 -3.795 6.297 1 95.75 397 ARG A O 1
ATOM 2963 N N . TRP A 1 398 ? 4.531 -4.949 4.449 1 95.06 398 TRP A N 1
ATOM 2964 C CA . TRP A 1 398 ? 3.273 -5.387 5.043 1 95.06 398 TRP A CA 1
ATOM 2965 C C . TRP A 1 398 ? 3.254 -6.902 5.219 1 95.06 398 TRP A C 1
ATOM 2967 O O . TRP A 1 398 ? 2.209 -7.484 5.523 1 95.06 398 TRP A O 1
ATOM 2977 N N . ASN A 1 399 ? 4.398 -7.559 4.992 1 93.94 399 ASN A N 1
ATOM 2978 C CA . ASN A 1 399 ? 4.535 -9.008 5.102 1 93.94 399 ASN A CA 1
ATOM 2979 C C . ASN A 1 399 ? 3.443 -9.734 4.32 1 93.94 399 ASN A C 1
ATOM 2981 O O . ASN A 1 399 ? 2.715 -10.555 4.883 1 93.94 399 ASN A O 1
ATOM 2985 N N . LYS A 1 400 ? 3.375 -9.391 3.057 1 93.81 400 LYS A N 1
ATOM 2986 C CA . LYS A 1 400 ? 2.422 -10.023 2.152 1 93.81 400 LYS A CA 1
ATOM 2987 C C . LYS A 1 400 ? 3.125 -10.586 0.919 1 93.81 400 LYS A C 1
ATOM 2989 O O . LYS A 1 400 ? 4.078 -9.984 0.417 1 93.81 400 LYS A O 1
ATOM 2994 N N . PRO A 1 401 ? 2.6 -11.656 0.405 1 95.31 401 PRO A N 1
ATOM 2995 C CA . PRO A 1 401 ? 3.242 -12.25 -0.771 1 95.31 401 PRO A CA 1
ATOM 2996 C C . PRO A 1 401 ? 2.982 -11.453 -2.049 1 95.31 401 PRO A C 1
ATOM 2998 O O . PRO A 1 401 ? 1.827 -11.203 -2.4 1 95.31 401 PRO A O 1
ATOM 3001 N N . LEU A 1 402 ? 4.047 -11.055 -2.705 1 96.94 402 LEU A N 1
ATOM 3002 C CA . LEU A 1 402 ? 3.934 -10.398 -4.004 1 96.94 402 LEU A CA 1
ATOM 3003 C C . LEU A 1 402 ? 4.973 -10.938 -4.977 1 96.94 402 LEU A C 1
ATOM 3005 O O . LEU A 1 402 ? 6.047 -11.383 -4.566 1 96.94 402 LEU A O 1
ATOM 3009 N N . SER A 1 403 ? 4.645 -10.867 -6.195 1 96.94 403 SER A N 1
ATOM 3010 C CA . SER A 1 403 ? 5.582 -11.25 -7.246 1 96.94 403 SER A CA 1
ATOM 3011 C C . SER A 1 403 ? 5.672 -10.18 -8.328 1 96.94 403 SER A C 1
ATOM 3013 O O . SER A 1 403 ? 4.77 -9.352 -8.461 1 96.94 403 SER A O 1
ATOM 3015 N N . CYS A 1 404 ? 6.766 -10.102 -8.922 1 98.38 404 CYS A N 1
ATOM 3016 C CA . CYS A 1 404 ? 6.988 -9.328 -10.141 1 98.38 404 CYS A CA 1
ATOM 3017 C C . CYS A 1 404 ? 7.281 -10.242 -11.32 1 98.38 404 CYS A C 1
ATOM 3019 O O . CYS A 1 404 ? 8.422 -10.656 -11.523 1 98.38 404 CYS A O 1
ATOM 3021 N N . ARG A 1 405 ? 6.273 -10.508 -12.07 1 98.44 405 ARG A N 1
ATOM 3022 C CA . ARG A 1 405 ? 6.336 -11.398 -13.227 1 98.44 405 ARG A CA 1
ATOM 3023 C C . ARG A 1 405 ? 6.062 -10.625 -14.516 1 98.44 405 ARG A C 1
ATOM 3025 O O . ARG A 1 405 ? 4.906 -10.445 -14.898 1 98.44 405 ARG A O 1
ATOM 3032 N N . VAL A 1 406 ? 7.148 -10.258 -15.18 1 98.44 406 VAL A N 1
ATOM 3033 C CA . VAL A 1 406 ? 7.039 -9.445 -16.391 1 98.44 406 VAL A CA 1
ATOM 3034 C C . VAL A 1 406 ? 7.613 -10.203 -17.578 1 98.44 406 VAL A C 1
ATOM 3036 O O . VAL A 1 406 ? 8.453 -11.086 -17.406 1 98.44 406 VAL A O 1
ATOM 3039 N N . PHE A 1 407 ? 7.113 -9.844 -18.797 1 97.69 407 PHE A N 1
ATOM 3040 C CA . PHE A 1 407 ? 7.527 -10.469 -20.047 1 97.69 407 PHE A CA 1
ATOM 3041 C C . PHE A 1 407 ? 8.18 -9.445 -20.969 1 97.69 407 PHE A C 1
ATOM 3043 O O . PHE A 1 407 ? 7.512 -8.844 -21.812 1 97.69 407 PHE A O 1
ATOM 3050 N N . PRO A 1 408 ? 9.516 -9.258 -20.859 1 98.19 408 PRO A N 1
ATOM 3051 C CA . PRO A 1 408 ? 10.125 -8.523 -21.969 1 98.19 408 PRO A CA 1
ATOM 3052 C C . PRO A 1 408 ? 9.891 -9.195 -23.312 1 98.19 408 PRO A C 1
ATOM 3054 O O . PRO A 1 408 ? 10.242 -10.367 -23.5 1 98.19 408 PRO A O 1
ATOM 3057 N N . VAL A 1 409 ? 9.273 -8.531 -24.219 1 97.31 409 VAL A N 1
ATOM 3058 C CA . VAL A 1 409 ? 8.969 -9.078 -25.547 1 97.31 409 VAL A CA 1
ATOM 3059 C C . VAL A 1 409 ? 10.031 -8.633 -26.547 1 97.31 409 VAL A C 1
ATOM 3061 O O . VAL A 1 409 ? 10.109 -7.457 -26.906 1 97.31 409 VAL A O 1
ATOM 3064 N N . PRO A 1 410 ? 10.797 -9.617 -27.016 1 95.56 410 PRO A N 1
ATOM 3065 C CA . PRO A 1 410 ? 11.93 -9.258 -27.875 1 95.56 410 PRO A CA 1
ATOM 3066 C C . PRO A 1 410 ? 11.508 -8.43 -29.078 1 95.56 410 PRO A C 1
ATOM 3068 O O . PRO A 1 410 ? 10.516 -8.75 -29.734 1 95.56 410 PRO A O 1
ATOM 3071 N N . SER A 1 411 ? 12.188 -7.316 -29.328 1 94.38 411 SER A N 1
ATOM 3072 C CA . SER A 1 411 ? 12.102 -6.441 -30.484 1 94.38 411 SER A CA 1
ATOM 3073 C C . SER A 1 411 ? 10.789 -5.668 -30.5 1 94.38 411 SER A C 1
ATOM 3075 O O . SER A 1 411 ? 10.336 -5.219 -31.547 1 94.38 411 SER A O 1
ATOM 3077 N N . ARG A 1 412 ? 10.102 -5.582 -29.453 1 95.81 412 ARG A N 1
ATOM 3078 C CA . ARG A 1 412 ? 8.859 -4.82 -29.391 1 95.81 412 ARG A CA 1
ATOM 3079 C C . ARG A 1 412 ? 8.969 -3.689 -28.375 1 95.81 412 ARG A C 1
ATOM 3081 O O . ARG A 1 412 ? 9.734 -3.781 -27.406 1 95.81 412 ARG A O 1
ATOM 3088 N N . LEU A 1 413 ? 8.172 -2.664 -28.609 1 96.31 413 LEU A N 1
ATOM 3089 C CA . LEU A 1 413 ? 8.203 -1.454 -27.797 1 96.31 413 LEU A CA 1
ATOM 3090 C C . LEU A 1 413 ? 6.867 -1.235 -27.094 1 96.31 413 LEU A C 1
ATOM 3092 O O . LEU A 1 413 ? 5.867 -1.867 -27.438 1 96.31 413 LEU A O 1
ATOM 3096 N N . ALA A 1 414 ? 6.93 -0.324 -26.109 1 96.25 414 ALA A N 1
ATOM 3097 C CA . ALA A 1 414 ? 5.703 0.039 -25.406 1 96.25 414 ALA A CA 1
ATOM 3098 C C . ALA A 1 414 ? 4.629 0.51 -26.375 1 96.25 414 ALA A C 1
ATOM 3100 O O . ALA A 1 414 ? 4.922 1.232 -27.328 1 96.25 414 ALA A O 1
ATOM 3101 N N . GLY A 1 415 ? 3.395 0.104 -26.094 1 96.06 415 GLY A N 1
ATOM 3102 C CA . GLY A 1 415 ? 2.285 0.502 -26.938 1 96.06 415 GLY A CA 1
ATOM 3103 C C . GLY A 1 415 ? 1.982 -0.5 -28.047 1 96.06 415 GLY A C 1
ATOM 3104 O O . GLY A 1 415 ? 0.863 -0.548 -28.547 1 96.06 415 GLY A O 1
ATOM 3105 N N . MET A 1 416 ? 2.955 -1.321 -28.453 1 96.31 416 MET A N 1
ATOM 3106 C CA . MET A 1 416 ? 2.721 -2.379 -29.438 1 96.31 416 MET A CA 1
ATOM 3107 C C . MET A 1 416 ? 1.956 -3.541 -28.812 1 96.31 416 MET A C 1
ATOM 3109 O O . MET A 1 416 ? 1.869 -3.645 -27.594 1 96.31 416 MET A O 1
ATOM 3113 N N . ALA A 1 417 ? 1.423 -4.406 -29.656 1 95.88 417 ALA A N 1
ATOM 3114 C CA . ALA A 1 417 ? 0.653 -5.555 -29.172 1 95.88 417 ALA A CA 1
ATOM 3115 C C . ALA A 1 417 ? 1.534 -6.793 -29.047 1 95.88 417 ALA A C 1
ATOM 3117 O O . ALA A 1 417 ? 2.449 -6.996 -29.859 1 95.88 417 ALA A O 1
ATOM 3118 N N . THR A 1 418 ? 1.202 -7.562 -28.047 1 95.62 418 THR A N 1
ATOM 3119 C CA . THR A 1 418 ? 1.802 -8.891 -27.984 1 95.62 418 THR A CA 1
ATOM 3120 C C . THR A 1 418 ? 1.146 -9.82 -29.016 1 95.62 418 THR A C 1
ATOM 3122 O O . THR A 1 418 ? 0.068 -9.523 -29.531 1 95.62 418 THR A O 1
ATOM 3125 N N . SER A 1 419 ? 1.875 -10.953 -29.344 1 93 419 SER A N 1
ATOM 3126 C CA . SER A 1 419 ? 1.345 -11.945 -30.281 1 93 419 SER A CA 1
ATOM 3127 C C . SER A 1 419 ? 1.667 -13.359 -29.828 1 93 419 SER A C 1
ATOM 3129 O O . SER A 1 419 ? 2.154 -14.18 -30.625 1 93 419 SER A O 1
ATOM 3131 N N . PHE A 1 420 ? 1.428 -13.578 -28.578 1 90.44 420 PHE A N 1
ATOM 3132 C CA . PHE A 1 420 ? 1.674 -14.914 -28.047 1 90.44 420 PHE A CA 1
ATOM 3133 C C . PHE A 1 420 ? 0.643 -15.906 -28.578 1 90.44 420 PHE A C 1
ATOM 3135 O O . PHE A 1 420 ? -0.536 -15.57 -28.703 1 90.44 420 PHE A O 1
ATOM 3142 N N . ASP A 1 421 ? 1.123 -17.062 -28.906 1 87.19 421 ASP A N 1
ATOM 3143 C CA . ASP A 1 421 ? 0.255 -18.172 -29.312 1 87.19 421 ASP A CA 1
ATOM 3144 C C . ASP A 1 421 ? 0.117 -19.203 -28.188 1 87.19 421 ASP A C 1
ATOM 3146 O O . ASP A 1 421 ? 0.797 -20.234 -28.203 1 87.19 421 ASP A O 1
ATOM 3150 N N . SER A 1 422 ? -0.672 -18.922 -27.266 1 84.81 422 SER A N 1
ATOM 3151 C CA . SER A 1 422 ? -0.92 -19.766 -26.109 1 84.81 422 SER A CA 1
ATOM 3152 C C . SER A 1 422 ? -2.41 -19.844 -25.781 1 84.81 422 SER A C 1
ATOM 3154 O O . SER A 1 422 ? -3.115 -18.844 -25.844 1 84.81 422 SER A O 1
ATOM 3156 N N . PRO A 1 423 ? -2.83 -21.062 -25.516 1 81.81 423 PRO A N 1
ATOM 3157 C CA . PRO A 1 423 ? -4.238 -21.188 -25.141 1 81.81 423 PRO A CA 1
ATOM 3158 C C . PRO A 1 423 ? -4.531 -20.641 -23.734 1 81.81 423 PRO A C 1
ATOM 3160 O O . PRO A 1 423 ? -5.699 -20.484 -23.375 1 81.81 423 PRO A O 1
ATOM 3163 N N . TYR A 1 424 ? -3.588 -20.297 -23 1 84 424 TYR A N 1
ATOM 3164 C CA . TYR A 1 424 ? -3.758 -19.891 -21.609 1 84 424 TYR A CA 1
ATOM 3165 C C . TYR A 1 424 ? -3.625 -18.375 -21.469 1 84 424 TYR A C 1
ATOM 3167 O O . TYR A 1 424 ? -3.785 -17.828 -20.375 1 84 424 TYR A O 1
ATOM 3175 N N . MET A 1 425 ? -3.346 -17.688 -22.641 1 92.44 425 MET A N 1
ATOM 3176 C CA . MET A 1 425 ? -3.076 -16.266 -22.562 1 92.44 425 MET A CA 1
ATOM 3177 C C . MET A 1 425 ? -3.863 -15.492 -23.609 1 92.44 425 MET A C 1
ATOM 3179 O O . MET A 1 425 ? -4.203 -16.047 -24.656 1 92.44 425 MET A O 1
ATOM 3183 N N . CYS A 1 426 ? -4.223 -14.359 -23.297 1 94.81 426 CYS A N 1
ATOM 3184 C CA . CYS A 1 426 ? -4.688 -13.391 -24.281 1 94.81 426 CYS A CA 1
ATOM 3185 C C . CYS A 1 426 ? -3.617 -12.344 -24.562 1 94.81 426 CYS A C 1
ATOM 3187 O O . CYS A 1 426 ? -2.582 -12.312 -23.891 1 94.81 426 CYS A O 1
ATOM 3189 N N . ASN A 1 427 ? -3.756 -11.625 -25.609 1 95.5 427 ASN A N 1
ATOM 3190 C CA . ASN A 1 427 ? -2.777 -10.609 -25.984 1 95.5 427 ASN A CA 1
ATOM 3191 C C . ASN A 1 427 ? -3.172 -9.227 -25.469 1 95.5 427 ASN A C 1
ATOM 3193 O O . ASN A 1 427 ? -4.352 -8.969 -25.219 1 95.5 427 ASN A O 1
ATOM 3197 N N . SER A 1 428 ? -2.189 -8.438 -25.266 1 97.06 428 SER A N 1
ATOM 3198 C CA . SER A 1 428 ? -2.373 -7.098 -24.719 1 97.06 428 SER A CA 1
ATOM 3199 C C . SER A 1 428 ? -1.343 -6.125 -25.297 1 97.06 428 SER A C 1
ATOM 3201 O O . SER A 1 428 ? -0.44 -6.531 -26.031 1 97.06 428 SER A O 1
ATOM 3203 N N . SER A 1 429 ? -1.583 -4.867 -24.984 1 96.81 429 SER A N 1
ATOM 3204 C CA . SER A 1 429 ? -0.545 -3.879 -25.266 1 96.81 429 SER A CA 1
ATOM 3205 C C . SER A 1 429 ? 0.659 -4.066 -24.344 1 96.81 429 SER A C 1
ATOM 3207 O O . SER A 1 429 ? 0.521 -4.562 -23.234 1 96.81 429 SER A O 1
ATOM 3209 N N . ILE A 1 430 ? 1.811 -3.734 -24.859 1 97.94 430 ILE A N 1
ATOM 3210 C CA . ILE A 1 430 ? 3.037 -3.756 -24.078 1 97.94 430 ILE A CA 1
ATOM 3211 C C . ILE A 1 430 ? 3.107 -2.51 -23.188 1 97.94 430 ILE A C 1
ATOM 3213 O O . ILE A 1 430 ? 2.971 -1.388 -23.688 1 97.94 430 ILE A O 1
ATOM 3217 N N . PHE A 1 431 ? 3.311 -2.725 -21.875 1 97.5 431 PHE A N 1
ATOM 3218 C CA . PHE A 1 431 ? 3.289 -1.644 -20.891 1 97.5 431 PHE A CA 1
ATOM 3219 C C . PHE A 1 431 ? 4.652 -0.97 -20.797 1 97.5 431 PHE A C 1
ATOM 3221 O O . PHE A 1 431 ? 5.688 -1.644 -20.812 1 97.5 431 PHE A O 1
ATOM 3228 N N . PRO A 1 432 ? 4.641 0.359 -20.734 1 95.88 432 PRO A N 1
ATOM 3229 C CA . PRO A 1 432 ? 5.906 1.006 -20.391 1 95.88 432 PRO A CA 1
ATOM 3230 C C . PRO A 1 432 ? 6.324 0.742 -18.938 1 95.88 432 PRO A C 1
ATOM 3232 O O . PRO A 1 432 ? 5.473 0.667 -18.047 1 95.88 432 PRO A O 1
ATOM 3235 N N . VAL A 1 433 ? 7.594 0.607 -18.656 1 94.25 433 VAL A N 1
ATOM 3236 C CA . VAL A 1 433 ? 8.102 0.433 -17.297 1 94.25 433 VAL A CA 1
ATOM 3237 C C . VAL A 1 433 ? 8.312 1.797 -16.656 1 94.25 433 VAL A C 1
ATOM 3239 O O . VAL A 1 433 ? 8.117 1.952 -15.445 1 94.25 433 VAL A O 1
ATOM 3242 N N . GLU A 1 434 ? 8.789 2.797 -17.562 1 84.19 434 GLU A N 1
ATOM 3243 C CA . GLU A 1 434 ? 8.984 4.176 -17.125 1 84.19 434 GLU A CA 1
ATOM 3244 C C . GLU A 1 434 ? 8.016 5.121 -17.828 1 84.19 434 GLU A C 1
ATOM 3246 O O . GLU A 1 434 ? 7.578 4.855 -18.953 1 84.19 434 GLU A O 1
ATOM 3251 N N . MET B 1 1 ? 79.062 8.148 85.625 1 23.7 1 MET B N 1
ATOM 3252 C CA . MET B 1 1 ? 77.875 8.992 85.562 1 23.7 1 MET B CA 1
ATOM 3253 C C . MET B 1 1 ? 78.062 10.109 84.562 1 23.7 1 MET B C 1
ATOM 3255 O O . MET B 1 1 ? 78.562 11.164 84.875 1 23.7 1 MET B O 1
ATOM 3259 N N . HIS B 1 2 ? 78.562 9.688 83.312 1 25.56 2 HIS B N 1
ATOM 3260 C CA . HIS B 1 2 ? 79.188 10.164 82.125 1 25.56 2 HIS B CA 1
ATOM 3261 C C . HIS B 1 2 ? 78.188 11.023 81.312 1 25.56 2 HIS B C 1
ATOM 3263 O O . HIS B 1 2 ? 77.125 10.578 80.938 1 25.56 2 HIS B O 1
ATOM 3269 N N . LEU B 1 3 ? 78.188 12.352 81.625 1 25.42 3 LEU B N 1
ATOM 3270 C CA . LEU B 1 3 ? 77.562 13.633 81.375 1 25.42 3 LEU B CA 1
ATOM 3271 C C . LEU B 1 3 ? 77.562 13.969 79.875 1 25.42 3 LEU B C 1
ATOM 3273 O O . LEU B 1 3 ? 78.625 14.219 79.312 1 25.42 3 LEU B O 1
ATOM 3277 N N . SER B 1 4 ? 76.688 13.125 79.062 1 25.47 4 SER B N 1
ATOM 3278 C CA . SER B 1 4 ? 76.5 12.945 77.625 1 25.47 4 SER B CA 1
ATOM 3279 C C . SER B 1 4 ? 76.062 14.234 77 1 25.47 4 SER B C 1
ATOM 3281 O O . SER B 1 4 ? 75.125 14.867 77.438 1 25.47 4 SER B O 1
ATOM 3283 N N . PHE B 1 5 ? 77 14.922 76.188 1 24.48 5 PHE B N 1
ATOM 3284 C CA . PHE B 1 5 ? 77.25 16.188 75.562 1 24.48 5 PHE B CA 1
ATOM 3285 C C . PHE B 1 5 ? 76.188 16.547 74.5 1 24.48 5 PHE B C 1
ATOM 3287 O O . PHE B 1 5 ? 75.812 15.711 73.688 1 24.48 5 PHE B O 1
ATOM 3294 N N . PHE B 1 6 ? 75.25 17.594 74.75 1 23.23 6 PHE B N 1
ATOM 3295 C CA . PHE B 1 6 ? 74 18.25 74.438 1 23.23 6 PHE B CA 1
ATOM 3296 C C . PHE B 1 6 ? 74.125 18.969 73.125 1 23.23 6 PHE B C 1
ATOM 3298 O O . PHE B 1 6 ? 74.5 20.141 73.062 1 23.23 6 PHE B O 1
ATOM 3305 N N . PHE B 1 7 ? 74.75 18.359 71.938 1 23.7 7 PHE B N 1
ATOM 3306 C CA . PHE B 1 7 ? 75.188 19.172 70.812 1 23.7 7 PHE B CA 1
ATOM 3307 C C . PHE B 1 7 ? 73.938 19.766 70.062 1 23.7 7 PHE B C 1
ATOM 3309 O O . PHE B 1 7 ? 73.062 19.016 69.625 1 23.7 7 PHE B O 1
ATOM 3316 N N . ILE B 1 8 ? 73.375 20.969 70.438 1 22.72 8 ILE B N 1
ATOM 3317 C CA . ILE B 1 8 ? 72.188 21.719 70.125 1 22.72 8 ILE B CA 1
ATOM 3318 C C . ILE B 1 8 ? 72.188 22.234 68.688 1 22.72 8 ILE B C 1
ATOM 3320 O O . ILE B 1 8 ? 73.062 23.062 68.375 1 22.72 8 ILE B O 1
ATOM 3324 N N . SER B 1 9 ? 72.062 21.328 67.625 1 21.56 9 SER B N 1
ATOM 3325 C CA . SER B 1 9 ? 72.25 21.625 66.188 1 21.56 9 SER B CA 1
ATOM 3326 C C . SER B 1 9 ? 71.25 22.672 65.75 1 21.56 9 SER B C 1
ATOM 3328 O O . SER B 1 9 ? 70.062 22.516 65.938 1 21.56 9 SER B O 1
ATOM 3330 N N . ALA B 1 10 ? 71.625 24 65.688 1 24 10 ALA B N 1
ATOM 3331 C CA . ALA B 1 10 ? 71 25.297 65.438 1 24 10 ALA B CA 1
ATOM 3332 C C . ALA B 1 10 ? 70.375 25.344 64 1 24 10 ALA B C 1
ATOM 3334 O O . ALA B 1 10 ? 71.125 25.219 63 1 24 10 ALA B O 1
ATOM 3335 N N . VAL B 1 11 ? 69.125 24.812 63.719 1 23.25 11 VAL B N 1
ATOM 3336 C CA . VAL B 1 11 ? 68.312 24.609 62.531 1 23.25 11 VAL B CA 1
ATOM 3337 C C . VAL B 1 11 ? 68.062 25.953 61.875 1 23.25 11 VAL B C 1
ATOM 3339 O O . VAL B 1 11 ? 67.5 26.875 62.5 1 23.25 11 VAL B O 1
ATOM 3342 N N . GLY B 1 12 ? 68.875 26.484 60.906 1 21.41 12 GLY B N 1
ATOM 3343 C CA . GLY B 1 12 ? 68.938 27.734 60.156 1 21.41 12 GLY B CA 1
ATOM 3344 C C . GLY B 1 12 ? 67.688 28.031 59.375 1 21.41 12 GLY B C 1
ATOM 3345 O O . GLY B 1 12 ? 67.188 27.172 58.688 1 21.41 12 GLY B O 1
ATOM 3346 N N . SER B 1 13 ? 66.812 29 59.781 1 22.34 13 SER B N 1
ATOM 3347 C CA . SER B 1 13 ? 65.5 29.531 59.438 1 22.34 13 SER B CA 1
ATOM 3348 C C . SER B 1 13 ? 65.5 30.172 58.062 1 22.34 13 SER B C 1
ATOM 3350 O O . SER B 1 13 ? 66.125 31.25 57.875 1 22.34 13 SER B O 1
ATOM 3352 N N . CYS B 1 14 ? 65.875 29.453 56.938 1 21.42 14 CYS B N 1
ATOM 3353 C CA . CYS B 1 14 ? 66 30.094 55.625 1 21.42 14 CYS B CA 1
ATOM 3354 C C . CYS B 1 14 ? 64.688 30.75 55.219 1 21.42 14 CYS B C 1
ATOM 3356 O O . CYS B 1 14 ? 63.656 30.078 55.156 1 21.42 14 CYS B O 1
ATOM 3358 N N . LEU B 1 15 ? 64.5 32.031 55.469 1 21.94 15 LEU B N 1
ATOM 3359 C CA . LEU B 1 15 ? 63.406 32.969 55.188 1 21.94 15 LEU B CA 1
ATOM 3360 C C . LEU B 1 15 ? 63.125 33.031 53.688 1 21.94 15 LEU B C 1
ATOM 3362 O O . LEU B 1 15 ? 63.938 33.531 52.938 1 21.94 15 LEU B O 1
ATOM 3366 N N . ILE B 1 16 ? 62.625 31.969 53.031 1 21.05 16 ILE B N 1
ATOM 3367 C CA . ILE B 1 16 ? 62.344 31.969 51.594 1 21.05 16 ILE B CA 1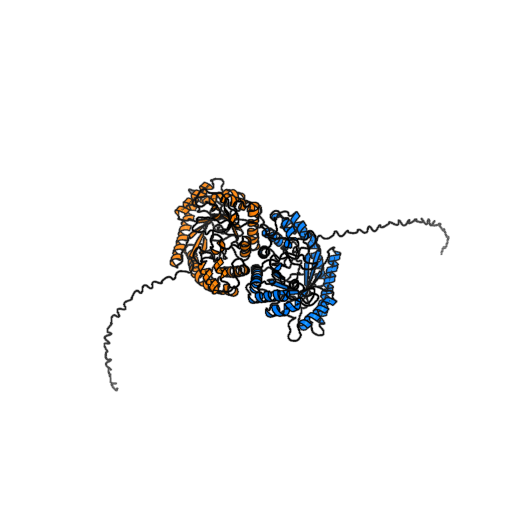
ATOM 3368 C C . ILE B 1 16 ? 61.312 33.031 51.281 1 21.05 16 ILE B C 1
ATOM 3370 O O . ILE B 1 16 ? 60.188 33 51.781 1 21.05 16 ILE B O 1
ATOM 3374 N N . THR B 1 17 ? 61.719 34.312 51.062 1 22.86 17 THR B N 1
ATOM 3375 C CA . THR B 1 17 ? 60.875 35.469 50.656 1 22.86 17 THR B CA 1
ATOM 3376 C C . THR B 1 17 ? 60.125 35.156 49.375 1 22.86 17 THR B C 1
ATOM 3378 O O . THR B 1 17 ? 60.75 34.906 48.312 1 22.86 17 THR B O 1
ATOM 3381 N N . ALA B 1 18 ? 59.094 34.312 49.406 1 22.48 18 ALA B N 1
ATOM 3382 C CA . ALA B 1 18 ? 58.25 33.938 48.281 1 22.48 18 ALA B CA 1
ATOM 3383 C C . ALA B 1 18 ? 57.625 35.156 47.594 1 22.48 18 ALA B C 1
ATOM 3385 O O . ALA B 1 18 ? 56.875 35.906 48.219 1 22.48 18 ALA B O 1
ATOM 3386 N N . LEU B 1 19 ? 58.469 35.844 46.75 1 24.69 19 LEU B N 1
ATOM 3387 C CA . LEU B 1 19 ? 57.969 36.969 45.938 1 24.69 19 LEU B CA 1
ATOM 3388 C C . LEU B 1 19 ? 56.719 36.562 45.188 1 24.69 19 LEU B C 1
ATOM 3390 O O . LEU B 1 19 ? 56.688 35.594 44.438 1 24.69 19 LEU B O 1
ATOM 3394 N N . LEU B 1 20 ? 55.562 36.812 45.781 1 23.66 20 LEU B N 1
ATOM 3395 C CA . LEU B 1 20 ? 54.188 36.656 45.281 1 23.66 20 LEU B CA 1
ATOM 3396 C C . LEU B 1 20 ? 53.969 37.438 44 1 23.66 20 LEU B C 1
ATOM 3398 O O . LEU B 1 20 ? 54 38.688 44 1 23.66 20 LEU B O 1
ATOM 3402 N N . VAL B 1 21 ? 54.719 37.094 42.875 1 25.39 21 VAL B N 1
ATOM 3403 C CA . VAL B 1 21 ? 54.406 37.844 41.688 1 25.39 21 VAL B CA 1
ATOM 3404 C C . VAL B 1 21 ? 52.906 37.75 41.344 1 25.39 21 VAL B C 1
ATOM 3406 O O . VAL B 1 21 ? 52.375 36.625 41.312 1 25.39 21 VAL B O 1
ATOM 3409 N N . PRO B 1 22 ? 52.188 38.844 41.562 1 24.3 22 PRO B N 1
ATOM 3410 C CA . PRO B 1 22 ? 50.75 38.812 41.25 1 24.3 22 PRO B CA 1
ATOM 3411 C C . PRO B 1 22 ? 50.5 38.438 39.781 1 24.3 22 PRO B C 1
ATOM 3413 O O . PRO B 1 22 ? 51.031 39.031 38.875 1 24.3 22 PRO B O 1
ATOM 3416 N N . CYS B 1 23 ? 50.562 37.125 39.469 1 22.05 23 CYS B N 1
ATOM 3417 C CA . CYS B 1 23 ? 50.188 36.75 38.094 1 22.05 23 CYS B CA 1
ATOM 3418 C C . CYS B 1 23 ? 48.812 37.312 37.75 1 22.05 23 CYS B C 1
ATOM 3420 O O . CYS B 1 23 ? 47.812 36.938 38.344 1 22.05 23 CYS B O 1
ATOM 3422 N N . SER B 1 24 ? 48.781 38.594 37.438 1 23.62 24 SER B N 1
ATOM 3423 C CA . SER B 1 24 ? 47.562 39.094 36.875 1 23.62 24 SER B CA 1
ATOM 3424 C C . SER B 1 24 ? 47.062 38.219 35.75 1 23.62 24 SER B C 1
ATOM 3426 O O . SER B 1 24 ? 47.688 38.156 34.688 1 23.62 24 SER B O 1
ATOM 3428 N N . HIS B 1 25 ? 46.688 37.031 36.062 1 25.22 25 HIS B N 1
ATOM 3429 C CA . HIS B 1 25 ? 46.062 36.25 34.969 1 25.22 25 HIS B CA 1
ATOM 3430 C C . HIS B 1 25 ? 44.875 37.031 34.375 1 25.22 25 HIS B C 1
ATOM 3432 O O . HIS B 1 25 ? 43.906 37.312 35.094 1 25.22 25 HIS B O 1
ATOM 3438 N N . ALA B 1 26 ? 45.188 37.969 33.438 1 28.94 26 ALA B N 1
ATOM 3439 C CA . ALA B 1 26 ? 44.062 38.5 32.688 1 28.94 26 ALA B CA 1
ATOM 3440 C C . ALA B 1 26 ? 43.125 37.375 32.188 1 28.94 26 ALA B C 1
ATOM 3442 O O . ALA B 1 26 ? 43.562 36.5 31.453 1 28.94 26 ALA B O 1
ATOM 3443 N N . PHE B 1 27 ? 42.125 37.062 33.062 1 26.31 27 PHE B N 1
ATOM 3444 C CA . PHE B 1 27 ? 41 36.281 32.562 1 26.31 27 PHE B CA 1
ATOM 3445 C C . PHE B 1 27 ? 40.438 36.875 31.297 1 26.31 27 PHE B C 1
ATOM 3447 O O . PHE B 1 27 ? 39.875 37.969 31.328 1 26.31 27 PHE B O 1
ATOM 3454 N N . SER B 1 28 ? 41.156 36.938 30.234 1 29.95 28 SER B N 1
ATOM 3455 C CA . SER B 1 28 ? 40.438 37.312 29.047 1 29.95 28 SER B CA 1
ATOM 3456 C C . SER B 1 28 ? 39.125 36.531 28.906 1 29.95 28 SER B C 1
ATOM 3458 O O . SER B 1 28 ? 39.156 35.312 28.922 1 29.95 28 SER B O 1
ATOM 3460 N N . ALA B 1 29 ? 38 37.125 29.266 1 31.38 29 ALA B N 1
ATOM 3461 C CA . ALA B 1 29 ? 36.656 36.688 28.938 1 31.38 29 ALA B CA 1
ATOM 3462 C C . ALA B 1 29 ? 36.531 36.312 27.469 1 31.38 29 ALA B C 1
ATOM 3464 O O . ALA B 1 29 ? 36.406 37.156 26.594 1 31.38 29 ALA B O 1
ATOM 3465 N N . THR B 1 30 ? 37.344 35.438 27.031 1 31.17 30 THR B N 1
ATOM 3466 C CA . THR B 1 30 ? 36.938 34.969 25.703 1 31.17 30 THR B CA 1
ATOM 3467 C C . THR B 1 30 ? 35.438 34.656 25.688 1 31.17 30 THR B C 1
ATOM 3469 O O . THR B 1 30 ? 34.969 33.812 26.453 1 31.17 30 THR B O 1
ATOM 3472 N N . ASN B 1 31 ? 34.625 35.656 25.5 1 28.02 31 ASN B N 1
ATOM 3473 C CA . ASN B 1 31 ? 33.25 35.406 25.062 1 28.02 31 ASN B CA 1
ATOM 3474 C C . ASN B 1 31 ? 33.188 34.219 24.078 1 28.02 31 ASN B C 1
ATOM 3476 O O . ASN B 1 31 ? 33.625 34.344 22.938 1 28.02 31 ASN B O 1
ATOM 3480 N N . ASN B 1 32 ? 33.531 33.031 24.578 1 30.91 32 ASN B N 1
ATOM 3481 C CA . ASN B 1 32 ? 33.156 31.906 23.734 1 30.91 32 ASN B CA 1
ATOM 3482 C C . ASN B 1 32 ? 31.797 32.094 23.078 1 30.91 32 ASN B C 1
ATOM 3484 O O . ASN B 1 32 ? 30.766 31.969 23.719 1 30.91 32 ASN B O 1
ATOM 3488 N N . ASN B 1 33 ? 31.641 33.156 22.297 1 32.38 33 ASN B N 1
ATOM 3489 C CA . ASN B 1 33 ? 30.531 33.094 21.359 1 32.38 33 ASN B CA 1
ATOM 3490 C C . ASN B 1 33 ? 30.266 31.672 20.875 1 32.38 33 ASN B C 1
ATOM 3492 O O . ASN B 1 33 ? 31.031 31.125 20.078 1 32.38 33 ASN B O 1
ATOM 3496 N N . ILE B 1 34 ? 29.906 30.797 21.719 1 36.03 34 ILE B N 1
ATOM 3497 C CA . ILE B 1 34 ? 29.328 29.562 21.188 1 36.03 34 ILE B CA 1
ATOM 3498 C C . ILE B 1 34 ? 28.562 29.875 19.906 1 36.03 34 ILE B C 1
ATOM 3500 O O . ILE B 1 34 ? 27.531 30.562 19.953 1 36.03 34 ILE B O 1
ATOM 3504 N N . MET B 1 35 ? 29.156 30.328 18.906 1 36.91 35 MET B N 1
ATOM 3505 C CA . MET B 1 35 ? 28.5 30.281 17.594 1 36.91 35 MET B CA 1
ATOM 3506 C C . MET B 1 35 ? 27.531 29.109 17.516 1 36.91 35 MET B C 1
ATOM 3508 O O . MET B 1 35 ? 27.953 27.953 17.469 1 36.91 35 MET B O 1
ATOM 3512 N N . THR B 1 36 ? 26.469 29.016 18.266 1 44.09 36 THR B N 1
ATOM 3513 C CA . THR B 1 36 ? 25.391 28.047 18.125 1 44.09 36 THR B CA 1
ATOM 3514 C C . THR B 1 36 ? 25.203 27.656 16.656 1 44.09 36 THR B C 1
ATOM 3516 O O . THR B 1 36 ? 24.906 28.516 15.82 1 44.09 36 THR B O 1
ATOM 3519 N N . SER B 1 37 ? 26 26.891 16.031 1 53.94 37 SER B N 1
ATOM 3520 C CA . SER B 1 37 ? 25.906 26.344 14.688 1 53.94 37 SER B CA 1
ATOM 3521 C C . SER B 1 37 ? 24.469 26.094 14.289 1 53.94 37 SER B C 1
ATOM 3523 O O . SER B 1 37 ? 23.688 25.562 15.078 1 53.94 37 SER B O 1
ATOM 3525 N N . ALA B 1 38 ? 23.938 26.797 13.289 1 73.19 38 ALA B N 1
ATOM 3526 C CA . ALA B 1 38 ? 22.594 26.75 12.711 1 73.19 38 ALA B CA 1
ATOM 3527 C C . ALA B 1 38 ? 22.141 25.297 12.492 1 73.19 38 ALA B C 1
ATOM 3529 O O . ALA B 1 38 ? 22.922 24.469 12 1 73.19 38 ALA B O 1
ATOM 3530 N N . ARG B 1 39 ? 21.078 24.906 13.195 1 87.69 39 ARG B N 1
ATOM 3531 C CA . ARG B 1 39 ? 20.484 23.578 13.047 1 87.69 39 ARG B CA 1
ATOM 3532 C C . ARG B 1 39 ? 20.109 23.312 11.594 1 87.69 39 ARG B C 1
ATOM 3534 O O . ARG B 1 39 ? 19.828 24.234 10.836 1 87.69 39 ARG B O 1
ATOM 3541 N N . PRO B 1 40 ? 20.125 22.094 11.25 1 93.5 40 PRO B N 1
ATOM 3542 C CA . PRO B 1 40 ? 19.953 21.766 9.836 1 93.5 40 PRO B CA 1
ATOM 3543 C C . PRO B 1 40 ? 18.484 21.812 9.398 1 93.5 40 PRO B C 1
ATOM 3545 O O . PRO B 1 40 ? 18.188 21.656 8.211 1 93.5 40 PRO B O 1
ATOM 3548 N N . PHE B 1 41 ? 17.547 21.969 10.336 1 97.12 41 PHE B N 1
ATOM 3549 C CA . PHE B 1 41 ? 16.141 22.078 9.984 1 97.12 41 PHE B CA 1
ATOM 3550 C C . PHE B 1 41 ? 15.391 22.906 11.016 1 97.12 41 PHE B C 1
ATOM 3552 O O . PHE B 1 41 ? 15.977 23.359 12 1 97.12 41 PHE B O 1
ATOM 3559 N N . ARG B 1 42 ? 14.164 23.156 10.797 1 97.06 42 ARG B N 1
ATOM 3560 C CA . ARG B 1 42 ? 13.297 23.953 11.664 1 97.06 42 ARG B CA 1
ATOM 3561 C C . ARG B 1 42 ? 12.203 23.078 12.281 1 97.06 42 ARG B C 1
ATOM 3563 O O . ARG B 1 42 ? 11.938 21.984 11.812 1 97.06 42 ARG B O 1
ATOM 3570 N N . ILE B 1 43 ? 11.719 23.594 13.344 1 98.25 43 ILE B N 1
ATOM 3571 C CA . ILE B 1 43 ? 10.508 23.031 13.93 1 98.25 43 ILE B CA 1
ATOM 3572 C C . ILE B 1 43 ? 9.281 23.719 13.328 1 98.25 43 ILE B C 1
ATOM 3574 O O . ILE B 1 43 ? 9.047 24.906 13.547 1 98.25 43 ILE B O 1
ATOM 3578 N N . ARG B 1 44 ? 8.57 22.922 12.617 1 97.69 44 ARG B N 1
ATOM 3579 C CA . ARG B 1 44 ? 7.398 23.469 11.945 1 97.69 44 ARG B CA 1
ATOM 3580 C C . ARG B 1 44 ? 6.312 23.844 12.945 1 97.69 44 ARG B C 1
ATOM 3582 O O . ARG B 1 44 ? 5.641 24.859 12.805 1 97.69 44 ARG B O 1
ATOM 3589 N N . THR B 1 45 ? 6.199 22.938 13.93 1 98.25 45 THR B N 1
ATOM 3590 C CA . THR B 1 45 ? 5.125 23.234 14.875 1 98.25 45 THR B CA 1
ATOM 3591 C C . THR B 1 45 ? 5.383 22.531 16.203 1 98.25 45 THR B C 1
ATOM 3593 O O . THR B 1 45 ? 5.977 21.453 16.25 1 98.25 45 THR B O 1
ATOM 3596 N N . ILE B 1 46 ? 4.996 23.172 17.219 1 98.56 46 ILE B N 1
ATOM 3597 C CA . ILE B 1 46 ? 4.621 22.531 18.484 1 98.56 46 ILE B CA 1
ATOM 3598 C C . ILE B 1 46 ? 3.104 22.578 18.641 1 98.56 46 ILE B C 1
ATOM 3600 O O . ILE B 1 46 ? 2.514 23.656 18.75 1 98.56 46 ILE B O 1
ATOM 3604 N N . THR B 1 47 ? 2.477 21.422 18.578 1 98.62 47 THR B N 1
ATOM 3605 C CA . THR B 1 47 ? 1.022 21.344 18.656 1 98.62 47 THR B CA 1
ATOM 3606 C C . THR B 1 47 ? 0.577 20.781 20 1 98.62 47 THR B C 1
ATOM 3608 O O . THR B 1 47 ? 0.983 19.672 20.375 1 98.62 47 THR B O 1
ATOM 3611 N N . SER B 1 48 ? -0.207 21.562 20.656 1 98.31 48 SER B N 1
ATOM 3612 C CA . SER B 1 48 ? -0.816 21.078 21.891 1 98.31 48 SER B CA 1
ATOM 3613 C C . SER B 1 48 ? -2.184 20.453 21.625 1 98.31 48 SER B C 1
ATOM 3615 O O . SER B 1 48 ? -2.91 20.891 20.734 1 98.31 48 SER B O 1
ATOM 3617 N N . PHE B 1 49 ? -2.484 19.484 22.391 1 98.38 49 PHE B N 1
ATOM 3618 C CA . PHE B 1 49 ? -3.758 18.781 22.297 1 98.38 49 PHE B CA 1
ATOM 3619 C C . PHE B 1 49 ? -4.551 18.938 23.594 1 98.38 49 PHE B C 1
ATOM 3621 O O . PHE B 1 49 ? -4.031 18.688 24.688 1 98.38 49 PHE B O 1
ATOM 3628 N N . ILE B 1 50 ? -5.797 19.297 23.453 1 97.88 50 ILE B N 1
ATOM 3629 C CA . ILE B 1 50 ? -6.645 19.484 24.625 1 97.88 50 ILE B CA 1
ATOM 3630 C C . ILE B 1 50 ? -8.031 18.891 24.344 1 97.88 50 ILE B C 1
ATOM 3632 O O . ILE B 1 50 ? -8.422 18.719 23.188 1 97.88 50 ILE B O 1
ATOM 3636 N N . THR B 1 51 ? -8.719 18.641 25.422 1 97.5 51 THR B N 1
ATOM 3637 C CA . THR B 1 51 ? -10.102 18.172 25.344 1 97.5 51 THR B CA 1
ATOM 3638 C C . THR B 1 51 ? -11.07 19.281 25.719 1 97.5 51 THR B C 1
ATOM 3640 O O . THR B 1 51 ? -10.938 19.891 26.781 1 97.5 51 THR B O 1
ATOM 3643 N N . ILE B 1 52 ? -12.008 19.531 24.875 1 97.19 52 ILE B N 1
ATOM 3644 C CA . ILE B 1 52 ? -13.039 20.531 25.156 1 97.19 52 ILE B CA 1
ATOM 3645 C C . ILE B 1 52 ? -14.359 19.828 25.469 1 97.19 52 ILE B C 1
ATOM 3647 O O . ILE B 1 52 ? -14.742 18.875 24.797 1 97.19 52 ILE B O 1
ATOM 3651 N N . ASP B 1 53 ? -14.961 20.328 26.5 1 95.38 53 ASP B N 1
ATOM 3652 C CA . ASP B 1 53 ? -16.312 19.922 26.906 1 95.38 53 ASP B CA 1
ATOM 3653 C C . ASP B 1 53 ? -17.312 21.047 26.625 1 95.38 53 ASP B C 1
ATOM 3655 O O . ASP B 1 53 ? -17 22.219 26.781 1 95.38 53 ASP B O 1
ATOM 3659 N N . PRO B 1 54 ? -18.578 20.641 26.297 1 94.12 54 PRO B N 1
ATOM 3660 C CA . PRO B 1 54 ? -19.578 21.688 26.078 1 94.12 54 PRO B CA 1
ATOM 3661 C C . PRO B 1 54 ? -19.688 22.656 27.25 1 94.12 54 PRO B C 1
ATOM 3663 O O . PRO B 1 54 ? -19.906 23.844 27.047 1 94.12 54 PRO B O 1
ATOM 3666 N N . SER B 1 55 ? -19.453 22.203 28.438 1 93.31 55 SER B N 1
ATOM 3667 C CA . SER B 1 55 ? -19.594 23.016 29.641 1 93.31 55 SER B CA 1
ATOM 3668 C C . SER B 1 55 ? -18.469 24.047 29.734 1 93.31 55 SER B C 1
ATOM 3670 O O . SER B 1 55 ? -18.547 25 30.516 1 93.31 55 SER B O 1
ATOM 3672 N N . ASP B 1 56 ? -17.469 23.891 28.938 1 94.75 56 ASP B N 1
ATOM 3673 C CA . ASP B 1 56 ? -16.359 24.859 28.938 1 94.75 56 ASP B CA 1
ATOM 3674 C C . ASP B 1 56 ? -16.812 26.219 28.406 1 94.75 56 ASP B C 1
ATOM 3676 O O . ASP B 1 56 ? -16.156 27.219 28.609 1 94.75 56 ASP B O 1
ATOM 3680 N N . PHE B 1 57 ? -17.922 26.219 27.734 1 94.06 57 PHE B N 1
ATOM 3681 C CA . PHE B 1 57 ? -18.422 27.469 27.156 1 94.06 57 PHE B CA 1
ATOM 3682 C C . PHE B 1 57 ? -19.391 28.156 28.109 1 94.06 57 PHE B C 1
ATOM 3684 O O . PHE B 1 57 ? -19.844 29.266 27.859 1 94.06 57 PHE B O 1
ATOM 3691 N N . ASP B 1 58 ? -19.641 27.531 29.234 1 91 58 ASP B N 1
ATOM 3692 C CA . ASP B 1 58 ? -20.547 28.109 30.234 1 91 58 ASP B CA 1
ATOM 3693 C C . ASP B 1 58 ? -19.875 29.281 30.953 1 91 58 ASP B C 1
ATOM 3695 O O . ASP B 1 58 ? -18.656 29.453 30.891 1 91 58 ASP B O 1
ATOM 3699 N N . ASN B 1 59 ? -20.703 30.109 31.594 1 91.31 59 ASN B N 1
ATOM 3700 C CA . ASN B 1 59 ? -20.219 31.219 32.438 1 91.31 59 ASN B CA 1
ATOM 3701 C C . ASN B 1 59 ? -19.203 32.062 31.703 1 91.31 59 ASN B C 1
ATOM 3703 O O . ASN B 1 59 ? -18.078 32.25 32.188 1 91.31 59 ASN B O 1
ATOM 3707 N N . GLU B 1 60 ? -19.609 32.562 30.547 1 88.94 60 GLU B N 1
ATOM 3708 C CA . GLU B 1 60 ? -18.781 33.406 29.719 1 88.94 60 GLU B CA 1
ATOM 3709 C C . GLU B 1 60 ? -17.484 32.719 29.312 1 88.94 60 GLU B C 1
ATOM 3711 O O . GLU B 1 60 ? -16.422 33.344 29.219 1 88.94 60 GLU B O 1
ATOM 3716 N N . ALA B 1 61 ? -17.484 31.359 29.281 1 90.81 61 ALA B N 1
ATOM 3717 C CA . ALA B 1 61 ? -16.406 30.5 28.797 1 90.81 61 ALA B CA 1
ATOM 3718 C C . ALA B 1 61 ? -15.18 30.594 29.703 1 90.81 61 ALA B C 1
ATOM 3720 O O . ALA B 1 61 ? -14.047 30.594 29.219 1 90.81 61 ALA B O 1
ATOM 3721 N N . SER B 1 62 ? -15.359 30.719 31 1 90.62 62 SER B N 1
ATOM 3722 C CA . SER B 1 62 ? -14.25 30.891 31.938 1 90.62 62 SER B CA 1
ATOM 3723 C C . SER B 1 62 ? -13.32 29.688 31.922 1 90.62 62 SER B C 1
ATOM 3725 O O . SER B 1 62 ? -12.094 29.844 31.891 1 90.62 62 SER B O 1
ATOM 3727 N N . SER B 1 63 ? -13.914 28.531 31.906 1 93.5 63 SER B N 1
ATOM 3728 C CA . SER B 1 63 ? -13.094 27.312 31.891 1 93.5 63 SER B CA 1
ATOM 3729 C C . SER B 1 63 ? -12.305 27.203 30.594 1 93.5 63 SER B C 1
ATOM 3731 O O . SER B 1 63 ? -11.148 26.781 30.609 1 93.5 63 SER B O 1
ATOM 3733 N N . LEU B 1 64 ? -12.914 27.531 29.5 1 95.44 64 LEU B N 1
ATOM 3734 C CA . LEU B 1 64 ? -12.242 27.516 28.203 1 95.44 64 LEU B CA 1
ATOM 3735 C C . LEU B 1 64 ? -11.094 28.516 28.188 1 95.44 64 LEU B C 1
ATOM 3737 O O . LEU B 1 64 ? -10.008 28.203 27.688 1 95.44 64 LEU B O 1
ATOM 3741 N N . LYS B 1 65 ? -11.328 29.641 28.688 1 96.25 65 LYS B N 1
ATOM 3742 C CA . LYS B 1 65 ? -10.312 30.672 28.75 1 96.25 65 LYS B CA 1
ATOM 3743 C C . LYS B 1 65 ? -9.094 30.203 29.547 1 96.25 65 LYS B C 1
ATOM 3745 O O . LYS B 1 65 ? -7.953 30.406 29.125 1 96.25 65 LYS B O 1
ATOM 3750 N N . GLU B 1 66 ? -9.367 29.609 30.625 1 95.31 66 GLU B N 1
ATOM 3751 C CA . GLU B 1 66 ? -8.281 29.094 31.453 1 95.31 66 GLU B CA 1
ATOM 3752 C C . GLU B 1 66 ? -7.477 28.016 30.719 1 95.31 66 GLU B C 1
ATOM 3754 O O . GLU B 1 66 ? -6.246 28.016 30.781 1 95.31 66 GLU B O 1
ATOM 3759 N N . LYS B 1 67 ? -8.148 27.203 30.062 1 94.5 67 LYS B N 1
ATOM 3760 C CA . LYS B 1 67 ? -7.504 26.125 29.312 1 94.5 67 LYS B CA 1
ATOM 3761 C C . LYS B 1 67 ? -6.617 26.672 28.203 1 94.5 67 LYS B C 1
ATOM 3763 O O . LYS B 1 67 ? -5.473 26.25 28.047 1 94.5 67 LYS B O 1
ATOM 3768 N N . ILE B 1 68 ? -7.098 27.594 27.453 1 96.81 68 ILE B N 1
ATOM 3769 C CA . ILE B 1 68 ? -6.375 28.156 26.312 1 96.81 68 ILE B CA 1
ATOM 3770 C C . ILE B 1 68 ? -5.188 28.984 26.797 1 96.81 68 ILE B C 1
ATOM 3772 O O . ILE B 1 68 ? -4.105 28.938 26.219 1 96.81 68 ILE B O 1
ATOM 3776 N N . HIS B 1 69 ? -5.348 29.672 27.891 1 96.56 69 HIS B N 1
ATOM 3777 C CA . HIS B 1 69 ? -4.242 30.438 28.453 1 96.56 69 HIS B CA 1
ATOM 3778 C C . HIS B 1 69 ? -3.133 29.5 28.938 1 96.56 69 HIS B C 1
ATOM 3780 O O . HIS B 1 69 ? -1.949 29.781 28.734 1 96.56 69 HIS B O 1
ATOM 3786 N N . ALA B 1 70 ? -3.543 28.469 29.609 1 94.88 70 ALA B N 1
ATOM 3787 C CA . ALA B 1 70 ? -2.566 27.5 30.078 1 94.88 70 ALA B CA 1
ATOM 3788 C C . ALA B 1 70 ? -1.808 26.875 28.906 1 94.88 70 ALA B C 1
ATOM 3790 O O . ALA B 1 70 ? -0.584 26.719 28.953 1 94.88 70 ALA B O 1
ATOM 3791 N N . CYS B 1 71 ? -2.51 26.562 27.891 1 95.38 71 CYS B N 1
ATOM 3792 C CA . CYS B 1 71 ? -1.911 25.984 26.703 1 95.38 71 CYS B CA 1
ATOM 3793 C C . CYS B 1 71 ? -0.929 26.953 26.062 1 95.38 71 CYS B C 1
ATOM 3795 O O . CYS B 1 71 ? 0.19 26.578 25.703 1 95.38 71 CYS B O 1
ATOM 3797 N N . SER B 1 72 ? -1.361 28.125 25.922 1 96.75 72 SER B N 1
ATOM 3798 C CA . SER B 1 72 ? -0.529 29.156 25.297 1 96.75 72 SER B CA 1
ATOM 3799 C C . SER B 1 72 ? 0.763 29.359 26.078 1 96.75 72 SER B C 1
ATOM 3801 O O . SER B 1 72 ? 1.843 29.453 25.5 1 96.75 72 SER B O 1
ATOM 3803 N N . ARG B 1 73 ? 0.665 29.406 27.344 1 95.62 73 ARG B N 1
ATOM 3804 C CA . ARG B 1 73 ? 1.836 29.594 28.188 1 95.62 73 ARG B CA 1
ATOM 3805 C C . ARG B 1 73 ? 2.828 28.453 28.031 1 95.62 73 ARG B C 1
ATOM 3807 O O . ARG B 1 73 ? 4.031 28.672 27.875 1 95.62 73 ARG B O 1
ATOM 3814 N N . LEU B 1 74 ? 2.336 27.344 28.047 1 94.94 74 LEU B N 1
ATOM 3815 C CA . LEU B 1 74 ? 3.182 26.156 27.953 1 94.94 74 LEU B CA 1
ATOM 3816 C C . LEU B 1 74 ? 3.82 26.062 26.562 1 94.94 74 LEU B C 1
ATOM 3818 O O . LEU B 1 74 ? 4.996 25.703 26.438 1 94.94 74 LEU B O 1
ATOM 3822 N N . LEU B 1 75 ? 3.066 26.375 25.531 1 97.25 75 LEU B N 1
ATOM 3823 C CA . LEU B 1 75 ? 3.582 26.375 24.156 1 97.25 75 LEU B CA 1
ATOM 3824 C C . LEU B 1 75 ? 4.684 27.406 24 1 97.25 75 LEU B C 1
ATOM 3826 O O . LEU B 1 75 ? 5.699 27.156 23.344 1 97.25 75 LEU B O 1
ATOM 3830 N N . ARG B 1 76 ? 4.543 28.531 24.609 1 96.88 76 ARG B N 1
ATOM 3831 C CA . ARG B 1 76 ? 5.547 29.594 24.531 1 96.88 76 ARG B CA 1
ATOM 3832 C C . ARG B 1 76 ? 6.816 29.188 25.281 1 96.88 76 ARG B C 1
ATOM 3834 O O . ARG B 1 76 ? 7.922 29.547 24.875 1 96.88 76 ARG B O 1
ATOM 3841 N N . ASP B 1 77 ? 6.617 28.516 26.344 1 96.5 77 ASP B N 1
ATOM 3842 C CA . ASP B 1 77 ? 7.777 27.984 27.062 1 96.5 77 ASP B CA 1
ATOM 3843 C C . ASP B 1 77 ? 8.547 27 26.188 1 96.5 77 ASP B C 1
ATOM 3845 O O . ASP B 1 77 ? 9.781 27.062 26.125 1 96.5 77 ASP B O 1
ATOM 3849 N N . GLY B 1 78 ? 7.844 26.125 25.594 1 97.12 78 GLY B N 1
ATOM 3850 C CA . GLY B 1 78 ? 8.484 25.203 24.672 1 97.12 78 GLY B CA 1
ATOM 3851 C C . GLY B 1 78 ? 9.195 25.891 23.531 1 97.12 78 GLY B C 1
ATOM 3852 O O . GLY B 1 78 ? 10.336 25.562 23.203 1 97.12 78 GLY B O 1
ATOM 3853 N N . GLU B 1 79 ? 8.492 26.828 22.938 1 97.81 79 GLU B N 1
ATOM 3854 C CA . GLU B 1 79 ? 9.078 27.609 21.875 1 97.81 79 GLU B CA 1
ATOM 3855 C C . GLU B 1 79 ? 10.375 28.281 22.312 1 97.81 79 GLU B C 1
ATOM 3857 O O . GLU B 1 79 ? 11.375 28.266 21.594 1 97.81 79 GLU B O 1
ATOM 3862 N N . SER B 1 80 ? 10.406 28.844 23.438 1 97.25 80 SER B N 1
ATOM 3863 C CA . SER B 1 80 ? 11.57 29.531 23.969 1 97.25 80 SER B CA 1
ATOM 3864 C C . SER B 1 80 ? 12.734 28.578 24.188 1 97.25 80 SER B C 1
ATOM 3866 O O . SER B 1 80 ? 13.875 28.891 23.859 1 97.25 80 SER B O 1
ATOM 3868 N N . GLN B 1 81 ? 12.469 27.438 24.719 1 96.88 81 GLN B N 1
ATOM 3869 C CA . GLN B 1 81 ? 13.516 26.469 24.984 1 96.88 81 GLN B CA 1
ATOM 3870 C C . GLN B 1 81 ? 14.102 25.938 23.672 1 96.88 81 GLN B C 1
ATOM 3872 O O . GLN B 1 81 ? 15.32 25.75 23.578 1 96.88 81 GLN B O 1
ATOM 3877 N N . MET B 1 82 ? 13.266 25.703 22.75 1 97.69 82 MET B N 1
ATOM 3878 C CA . MET B 1 82 ? 13.742 25.266 21.438 1 97.69 82 MET B CA 1
ATOM 3879 C C . MET B 1 82 ? 14.633 26.312 20.797 1 97.69 82 MET B C 1
ATOM 3881 O O . MET B 1 82 ? 15.68 25.984 20.234 1 97.69 82 MET B O 1
ATOM 3885 N N . THR B 1 83 ? 14.188 27.531 20.891 1 97.25 83 THR B N 1
ATOM 3886 C CA . THR B 1 83 ? 14.938 28.641 20.312 1 97.25 83 THR B CA 1
ATOM 3887 C C . THR B 1 83 ? 16.297 28.781 21 1 97.25 83 THR B C 1
ATOM 3889 O O . THR B 1 83 ? 17.312 29.031 20.328 1 97.25 83 THR B O 1
ATOM 3892 N N . THR B 1 84 ? 16.328 28.609 22.25 1 96.5 84 THR B N 1
ATOM 3893 C CA . THR B 1 84 ? 17.562 28.672 23 1 96.5 84 THR B CA 1
ATOM 3894 C C . THR B 1 84 ? 18.516 27.562 22.578 1 96.5 84 THR B C 1
ATOM 3896 O O . THR B 1 84 ? 19.734 27.75 22.562 1 96.5 84 THR B O 1
ATOM 3899 N N . ALA B 1 85 ? 17.906 26.5 22.188 1 96.06 85 ALA B N 1
ATOM 3900 C CA . ALA B 1 85 ? 18.703 25.359 21.766 1 96.06 85 ALA B CA 1
ATOM 3901 C C . ALA B 1 85 ? 19.141 25.5 20.312 1 96.06 85 ALA B C 1
ATOM 3903 O O . ALA B 1 85 ? 19.812 24.609 19.766 1 96.06 85 ALA B O 1
ATOM 3904 N N . GLY B 1 86 ? 18.703 26.578 19.625 1 96.25 86 GLY B N 1
ATOM 3905 C CA . GLY B 1 86 ? 19.188 26.875 18.281 1 96.25 86 GLY B CA 1
ATOM 3906 C C . GLY B 1 86 ? 18.172 26.531 17.188 1 96.25 86 GLY B C 1
ATOM 3907 O O . GLY B 1 86 ? 18.469 26.672 16 1 96.25 86 GLY B O 1
ATOM 3908 N N . PHE B 1 87 ? 16.969 26.094 17.594 1 97.19 87 PHE B N 1
ATOM 3909 C CA . PHE B 1 87 ? 15.945 25.75 16.594 1 97.19 87 PHE B CA 1
ATOM 3910 C C . PHE B 1 87 ? 15.031 26.938 16.328 1 97.19 87 PHE B C 1
ATOM 3912 O O . PHE B 1 87 ? 14.68 27.672 17.234 1 97.19 87 PHE B O 1
ATOM 3919 N N . GLU B 1 88 ? 14.789 27.078 15.078 1 96.88 88 GLU B N 1
ATOM 3920 C CA . GLU B 1 88 ? 13.711 28 14.719 1 96.88 88 GLU B CA 1
ATOM 3921 C C . GLU B 1 88 ? 12.344 27.312 14.836 1 96.88 88 GLU B C 1
ATOM 3923 O O . GLU B 1 88 ? 12.141 26.234 14.266 1 96.88 88 GLU B O 1
ATOM 3928 N N . VAL B 1 89 ? 11.461 27.891 15.594 1 97.69 89 VAL B N 1
ATOM 3929 C CA . VAL B 1 89 ? 10.094 27.406 15.695 1 97.69 89 VAL B CA 1
ATOM 3930 C C . VAL B 1 89 ? 9.164 28.281 14.859 1 97.69 89 VAL B C 1
ATOM 3932 O O . VAL B 1 89 ? 9.086 29.484 15.07 1 97.69 89 VAL B O 1
ATOM 3935 N N . GLN B 1 90 ? 8.43 27.641 13.961 1 96.06 90 GLN B N 1
ATOM 3936 C CA . GLN B 1 90 ? 7.641 28.422 13.016 1 96.06 90 GLN B CA 1
ATOM 3937 C C . GLN B 1 90 ? 6.246 28.719 13.57 1 96.06 90 GLN B C 1
ATOM 3939 O O . GLN B 1 90 ? 5.723 29.812 13.398 1 96.06 90 GLN B O 1
ATOM 3944 N N . THR B 1 91 ? 5.629 27.656 14.156 1 96.94 91 THR B N 1
ATOM 3945 C CA . THR B 1 91 ? 4.262 27.859 14.625 1 96.94 91 THR B CA 1
ATOM 3946 C C . THR B 1 91 ? 4.016 27.094 15.922 1 96.94 91 THR B C 1
ATOM 3948 O O . THR B 1 91 ? 4.668 26.078 16.188 1 96.94 91 THR B O 1
ATOM 3951 N N . ILE B 1 92 ? 3.152 27.625 16.75 1 98 92 ILE B N 1
ATOM 3952 C CA . ILE B 1 92 ? 2.518 26.906 17.844 1 98 92 ILE B CA 1
ATOM 3953 C C . ILE B 1 92 ? 1.03 26.734 17.562 1 98 92 ILE B C 1
ATOM 3955 O O . ILE B 1 92 ? 0.381 27.625 17.031 1 98 92 ILE B O 1
ATOM 3959 N N . ARG B 1 93 ? 0.517 25.531 17.797 1 98.44 93 ARG B N 1
ATOM 3960 C CA . ARG B 1 93 ? -0.832 25.188 17.359 1 98.44 93 ARG B CA 1
ATOM 3961 C C . ARG B 1 93 ? -1.599 24.469 18.469 1 98.44 93 ARG B C 1
ATOM 3963 O O . ARG B 1 93 ? -1.001 23.984 19.422 1 98.44 93 ARG B O 1
ATOM 3970 N N . ILE B 1 94 ? -2.9 24.469 18.312 1 98.56 94 ILE B N 1
ATOM 3971 C CA . ILE B 1 94 ? -3.758 23.703 19.219 1 98.56 94 ILE B CA 1
ATOM 3972 C C . ILE B 1 94 ? -4.668 22.781 18.406 1 98.56 94 ILE B C 1
ATOM 3974 O O . ILE B 1 94 ? -5.168 23.172 17.344 1 98.56 94 ILE B O 1
ATOM 3978 N N . ALA B 1 95 ? -4.848 21.594 18.844 1 98.56 95 ALA B N 1
ATOM 3979 C CA . ALA B 1 95 ? -5.82 20.656 18.297 1 98.56 95 ALA B CA 1
ATOM 3980 C C . ALA B 1 95 ? -6.75 20.125 19.391 1 98.56 95 ALA B C 1
ATOM 3982 O O . ALA B 1 95 ? -6.305 19.844 20.5 1 98.56 95 ALA B O 1
ATOM 3983 N N . THR B 1 96 ? -8.008 19.953 19.094 1 98.31 96 THR B N 1
ATOM 3984 C CA . THR B 1 96 ? -8.992 19.516 20.078 1 98.31 96 THR B CA 1
ATOM 3985 C C . THR B 1 96 ? -9.508 18.125 19.75 1 98.31 96 THR B C 1
ATOM 3987 O O . THR B 1 96 ? -9.125 17.547 18.734 1 98.31 96 THR B O 1
ATOM 3990 N N . ASN B 1 97 ? -10.328 17.547 20.703 1 97.69 97 ASN B N 1
ATOM 3991 C CA . ASN B 1 97 ? -11.117 16.375 20.391 1 97.69 97 ASN B CA 1
ATOM 3992 C C . ASN B 1 97 ? -12.141 16.641 19.297 1 97.69 97 ASN B C 1
ATOM 3994 O O . ASN B 1 97 ? -12.328 17.797 18.891 1 97.69 97 ASN B O 1
ATOM 3998 N N . PRO B 1 98 ? -12.742 15.609 18.766 1 97.38 98 PRO B N 1
ATOM 3999 C CA . PRO B 1 98 ? -13.703 15.82 17.688 1 97.38 98 PRO B CA 1
ATOM 4000 C C . PRO B 1 98 ? -14.75 16.875 18.016 1 97.38 98 PRO B C 1
ATOM 4002 O O . PRO B 1 98 ? -15.383 16.812 19.078 1 97.38 98 PRO B O 1
ATOM 4005 N N . PHE B 1 99 ? -14.984 17.766 17.094 1 98.12 99 PHE B N 1
ATOM 4006 C CA . PHE B 1 99 ? -15.805 18.938 17.391 1 98.12 99 PHE B CA 1
ATOM 4007 C C . PHE B 1 99 ? -17.25 18.547 17.641 1 98.12 99 PHE B C 1
ATOM 4009 O O . PHE B 1 99 ? -17.984 19.266 18.328 1 98.12 99 PHE B O 1
ATOM 4016 N N . GLY B 1 100 ? -17.672 17.406 17.078 1 96.94 100 GLY B N 1
ATOM 4017 C CA . GLY B 1 100 ? -19.016 16.938 17.312 1 96.94 100 GLY B CA 1
ATOM 4018 C C . GLY B 1 100 ? -19.328 16.719 18.781 1 96.94 100 GLY B C 1
ATOM 4019 O O . GLY B 1 100 ? -20.484 16.688 19.188 1 96.94 100 GLY B O 1
ATOM 4020 N N . GLU B 1 101 ? -18.344 16.641 19.547 1 96.06 101 GLU B N 1
ATOM 4021 C CA . GLU B 1 101 ? -18.5 16.344 20.969 1 96.06 101 GLU B CA 1
ATOM 4022 C C . GLU B 1 101 ? -18.797 17.609 21.781 1 96.06 101 GLU B C 1
ATOM 4024 O O . GLU B 1 101 ? -19.234 17.531 22.922 1 96.06 101 GLU B O 1
ATOM 4029 N N . TRP B 1 102 ? -18.562 18.797 21.234 1 96.12 102 TRP B N 1
ATOM 4030 C CA . TRP B 1 102 ? -18.672 19.969 22.094 1 96.12 102 TRP B CA 1
ATOM 4031 C C . TRP B 1 102 ? -19.219 21.172 21.328 1 96.12 102 TRP B C 1
ATOM 4033 O O . TRP B 1 102 ? -19.703 22.125 21.922 1 96.12 102 TRP B O 1
ATOM 4043 N N . LEU B 1 103 ? -19.125 21.188 20.047 1 96.81 103 LEU B N 1
ATOM 4044 C CA . LEU B 1 103 ? -19.469 22.344 19.25 1 96.81 103 LEU B CA 1
ATOM 4045 C C . LEU B 1 103 ? -20.969 22.359 18.922 1 96.81 103 LEU B C 1
ATOM 4047 O O . LEU B 1 103 ? -21.594 23.406 18.922 1 96.81 103 LEU B O 1
ATOM 4051 N N . VAL B 1 104 ? -21.516 21.141 18.562 1 92.25 104 VAL B N 1
ATOM 4052 C CA . VAL B 1 104 ? -22.906 21.031 18.172 1 92.25 104 VAL B CA 1
ATOM 4053 C C . VAL B 1 104 ? -23.766 20.734 19.406 1 92.25 104 VAL B C 1
ATOM 4055 O O . VAL B 1 104 ? -23.766 19.625 19.922 1 92.25 104 VAL B O 1
ATOM 4058 N N . THR B 1 105 ? -24.469 21.781 19.844 1 86.56 105 THR B N 1
ATOM 4059 C CA . THR B 1 105 ? -25.328 21.672 21.016 1 86.56 105 THR B CA 1
ATOM 4060 C C . THR B 1 105 ? -26.734 22.203 20.734 1 86.56 105 THR B C 1
ATOM 4062 O O . THR B 1 105 ? -26.969 22.797 19.672 1 86.56 105 THR B O 1
ATOM 4065 N N . ASN B 1 106 ? -27.641 21.922 21.609 1 80.56 106 ASN B N 1
ATOM 4066 C CA . ASN B 1 106 ? -29.016 22.375 21.453 1 80.56 106 ASN B CA 1
ATOM 4067 C C . ASN B 1 106 ? -29.203 23.797 21.969 1 80.56 106 ASN B C 1
ATOM 4069 O O . ASN B 1 106 ? -30.203 24.438 21.672 1 80.56 106 ASN B O 1
ATOM 4073 N N . ASN B 1 107 ? -28.375 24.359 22.562 1 73.62 107 ASN B N 1
ATOM 4074 C CA . ASN B 1 107 ? -28.594 25.594 23.312 1 73.62 107 ASN B CA 1
ATOM 4075 C C . ASN B 1 107 ? -27.953 26.797 22.625 1 73.62 107 ASN B C 1
ATOM 4077 O O . ASN B 1 107 ? -28.281 27.938 22.938 1 73.62 107 ASN B O 1
ATOM 4081 N N . GLU B 1 108 ? -26.969 26.625 21.953 1 77.19 108 GLU B N 1
ATOM 4082 C CA . GLU B 1 108 ? -26.25 27.719 21.328 1 77.19 108 GLU B CA 1
ATOM 4083 C C . GLU B 1 108 ? -25.969 27.438 19.859 1 77.19 108 GLU B C 1
ATOM 4085 O O . GLU B 1 108 ? -25.719 26.297 19.484 1 77.19 108 GLU B O 1
ATOM 4090 N N . ASP B 1 109 ? -25.906 28.531 19.203 1 89.69 109 ASP B N 1
ATOM 4091 C CA . ASP B 1 109 ? -25.609 28.484 17.781 1 89.69 109 ASP B CA 1
ATOM 4092 C C . ASP B 1 109 ? -24.141 28.156 17.531 1 89.69 109 ASP B C 1
ATOM 4094 O O . ASP B 1 109 ? -23.266 28.672 18.219 1 89.69 109 ASP B O 1
ATOM 4098 N N . VAL B 1 110 ? -23.844 27.328 16.594 1 94.75 110 VAL B N 1
ATOM 4099 C CA . VAL B 1 110 ? -22.5 26.859 16.219 1 94.75 110 VAL B CA 1
ATOM 4100 C C . VAL B 1 110 ? -21.625 28.047 15.859 1 94.75 110 VAL B C 1
ATOM 4102 O O . VAL B 1 110 ? -20.484 28.141 16.312 1 94.75 110 VAL B O 1
ATOM 4105 N N . ASN B 1 111 ? -22.125 28.969 15.109 1 95.25 111 ASN B N 1
ATOM 4106 C CA . ASN B 1 111 ? -21.359 30.125 14.672 1 95.25 111 ASN B CA 1
ATOM 4107 C C . ASN B 1 111 ? -20.969 31 15.844 1 95.25 111 ASN B C 1
ATOM 4109 O O . ASN B 1 111 ? -19.859 31.547 15.875 1 95.25 111 ASN B O 1
ATOM 4113 N N . GLU B 1 112 ? -21.828 31.172 16.766 1 94.12 112 GLU B N 1
ATOM 4114 C CA . GLU B 1 112 ? -21.531 31.984 17.938 1 94.12 112 GLU B CA 1
ATOM 4115 C C . GLU B 1 112 ? -20.422 31.359 18.766 1 94.12 112 GLU B C 1
ATOM 4117 O O . GLU B 1 112 ? -19.516 32.062 19.234 1 94.12 112 GLU B O 1
ATOM 4122 N N . ARG B 1 113 ? -20.5 30.109 18.922 1 94.94 113 ARG B N 1
ATOM 4123 C CA . ARG B 1 113 ? -19.469 29.406 19.672 1 94.94 113 ARG B CA 1
ATOM 4124 C C . ARG B 1 113 ? -18.125 29.5 18.969 1 94.94 113 ARG B C 1
ATOM 4126 O O . ARG B 1 113 ? -17.094 29.703 19.609 1 94.94 113 ARG B O 1
ATOM 4133 N N . LEU B 1 114 ? -18.125 29.375 17.672 1 97.19 114 LEU B N 1
ATOM 4134 C CA . LEU B 1 114 ? -16.891 29.484 16.891 1 97.19 114 LEU B CA 1
ATOM 4135 C C . LEU B 1 114 ? -16.281 30.875 17 1 97.19 114 LEU B C 1
ATOM 4137 O O . LEU B 1 114 ? -15.07 31.016 17.141 1 97.19 114 LEU B O 1
ATOM 4141 N N . GLN B 1 115 ? -17.141 31.875 16.984 1 96 115 GLN B N 1
ATOM 4142 C CA . GLN B 1 115 ? -16.656 33.25 17.109 1 96 115 GLN B CA 1
ATOM 4143 C C . GLN B 1 115 ? -16.031 33.5 18.469 1 96 115 GLN B C 1
ATOM 4145 O O . GLN B 1 115 ? -14.992 34.156 18.578 1 96 115 GLN B O 1
ATOM 4150 N N . ARG B 1 116 ? -16.656 32.969 19.453 1 95.12 116 ARG B N 1
ATOM 4151 C CA . ARG B 1 116 ? -16.109 33.125 20.797 1 95.12 116 ARG B CA 1
ATOM 4152 C C . ARG B 1 116 ? -14.766 32.406 20.938 1 95.12 116 ARG B C 1
ATOM 4154 O O . ARG B 1 116 ? -13.82 32.969 21.5 1 95.12 116 ARG B O 1
ATOM 4161 N N . PHE B 1 117 ? -14.734 31.234 20.469 1 97.62 117 PHE B N 1
ATOM 4162 C CA . PHE B 1 117 ? -13.492 30.469 20.5 1 97.62 117 PHE B CA 1
ATOM 4163 C C . PHE B 1 117 ? -12.398 31.156 19.703 1 97.62 117 PHE B C 1
ATOM 4165 O O . PHE B 1 117 ? -11.258 31.266 20.172 1 97.62 117 PHE B O 1
ATOM 4172 N N . ASN B 1 118 ? -12.727 31.641 18.516 1 97.88 118 ASN B N 1
ATOM 4173 C CA . ASN B 1 118 ? -11.805 32.375 17.641 1 97.88 118 ASN B CA 1
ATOM 4174 C C . ASN B 1 118 ? -11.211 33.594 18.344 1 97.88 118 ASN B C 1
ATOM 4176 O O . ASN B 1 118 ? -10.016 33.844 18.219 1 97.88 118 ASN B O 1
ATOM 4180 N N . LYS B 1 119 ? -12.016 34.281 19.016 1 97.06 119 LYS B N 1
ATOM 4181 C CA . LYS B 1 119 ? -11.57 35.469 19.75 1 97.06 119 LYS B CA 1
ATOM 4182 C C . LYS B 1 119 ? -10.586 35.094 20.859 1 97.06 119 LYS B C 1
ATOM 4184 O O . LYS B 1 119 ? -9.562 35.781 21.031 1 97.06 119 LYS B O 1
ATOM 4189 N N . LEU B 1 120 ? -10.922 34.094 21.547 1 96.88 120 LEU B N 1
ATOM 4190 C CA . LEU B 1 120 ? -10.055 33.625 22.625 1 96.88 120 LEU B CA 1
ATOM 4191 C C . LEU B 1 120 ? -8.68 33.25 22.094 1 96.88 120 LEU B C 1
ATOM 4193 O O . LEU B 1 120 ? -7.656 33.594 22.688 1 96.88 120 LEU B O 1
ATOM 4197 N N . LEU B 1 121 ? -8.609 32.531 21 1 98.12 121 LEU B N 1
ATOM 4198 C CA . LEU B 1 121 ? -7.352 32.125 20.375 1 98.12 121 LEU B CA 1
ATOM 4199 C C . LEU B 1 121 ? -6.566 33.344 19.906 1 98.12 121 LEU B C 1
ATOM 4201 O O . LEU B 1 121 ? -5.348 33.406 20.094 1 98.12 121 LEU B O 1
ATOM 4205 N N . SER B 1 122 ? -7.285 34.281 19.344 1 97.5 122 SER B N 1
ATOM 4206 C CA . SER B 1 122 ? -6.656 35.531 18.891 1 97.5 122 SER B CA 1
ATOM 4207 C C . SER B 1 122 ? -6.012 36.281 20.062 1 97.5 122 SER B C 1
ATOM 4209 O O . SER B 1 122 ? -4.895 36.781 19.938 1 97.5 122 SER B O 1
ATOM 4211 N N . ASP B 1 123 ? -6.648 36.312 21.125 1 96.81 123 ASP B N 1
ATOM 4212 C CA . ASP B 1 123 ? -6.148 37 22.297 1 96.81 123 ASP B CA 1
ATOM 4213 C C . ASP B 1 123 ? -4.863 36.375 22.812 1 96.81 123 ASP B C 1
ATOM 4215 O O . ASP B 1 123 ? -4.039 37.031 23.453 1 96.81 123 ASP B O 1
ATOM 4219 N N . CYS B 1 124 ? -4.699 35.094 22.562 1 96.81 124 CYS B N 1
ATOM 4220 C CA . CYS B 1 124 ? -3.523 34.375 23.016 1 96.81 124 CYS B CA 1
ATOM 4221 C C . CYS B 1 124 ? -2.506 34.219 21.891 1 96.81 124 CYS B C 1
ATOM 4223 O O . CYS B 1 124 ? -1.533 33.469 22.031 1 96.81 124 CYS B O 1
ATOM 4225 N N . ASP B 1 125 ? -2.752 34.812 20.75 1 96.06 125 ASP B N 1
ATOM 4226 C CA . ASP B 1 125 ? -1.883 34.812 19.578 1 96.06 125 ASP B CA 1
ATOM 4227 C C . ASP B 1 125 ? -1.67 33.375 19.062 1 96.06 125 ASP B C 1
ATOM 4229 O O . ASP B 1 125 ? -0.542 32.969 18.766 1 96.06 125 ASP B O 1
ATOM 4233 N N . ILE B 1 126 ? -2.688 32.625 19.156 1 97.31 126 ILE B N 1
ATOM 4234 C CA . ILE B 1 126 ? -2.725 31.312 18.516 1 97.31 126 ILE B CA 1
ATOM 4235 C C . ILE B 1 126 ? -3.439 31.406 17.172 1 97.31 126 ILE B C 1
ATOM 4237 O O . ILE B 1 126 ? -4.656 31.594 17.125 1 97.31 126 ILE B O 1
ATOM 4241 N N . ASN B 1 127 ? -2.76 31.109 16.125 1 96.38 127 ASN B N 1
ATOM 4242 C CA . ASN B 1 127 ? -3.299 31.406 14.812 1 96.38 127 ASN B CA 1
ATOM 4243 C C . ASN B 1 127 ? -3.766 30.141 14.102 1 96.38 127 ASN B C 1
ATOM 4245 O O . ASN B 1 127 ? -4.398 30.203 13.047 1 96.38 127 ASN B O 1
ATOM 4249 N N . PHE B 1 128 ? -3.463 28.969 14.664 1 97.75 128 PHE B N 1
ATOM 4250 C CA . PHE B 1 128 ? -3.826 27.703 14.047 1 97.75 128 PHE B CA 1
ATOM 4251 C C . PHE B 1 128 ? -4.465 26.766 15.07 1 97.75 128 PHE B C 1
ATOM 4253 O O . PHE B 1 128 ? -3.867 26.469 16.109 1 97.75 128 PHE B O 1
ATOM 4260 N N . CYS B 1 129 ? -5.652 26.266 14.695 1 98.75 129 CYS B N 1
ATOM 4261 C CA . CYS B 1 129 ? -6.363 25.359 15.586 1 98.75 129 CYS B CA 1
ATOM 4262 C C . CYS B 1 129 ? -7.156 24.328 14.789 1 98.75 129 CYS B C 1
ATOM 4264 O O . CYS B 1 129 ? -7.996 24.688 13.969 1 98.75 129 CYS B O 1
ATOM 4266 N N . SER B 1 130 ? -6.867 23.094 15.031 1 98.62 130 SER B N 1
ATOM 4267 C CA . SER B 1 130 ? -7.668 22.016 14.461 1 98.62 130 SER B CA 1
ATOM 4268 C C . SER B 1 130 ? -8.773 21.578 15.414 1 98.62 130 SER B C 1
ATOM 4270 O O . SER B 1 130 ? -8.508 21.25 16.562 1 98.62 130 SER B O 1
ATOM 4272 N N . LEU B 1 131 ? -9.992 21.516 14.961 1 98.62 131 LEU B N 1
ATOM 4273 C CA . LEU B 1 131 ? -11.125 21.188 15.828 1 98.62 131 LEU B CA 1
ATOM 4274 C C . LEU B 1 131 ? -11.414 19.703 15.82 1 98.62 131 LEU B C 1
ATOM 4276 O O . LEU B 1 131 ? -12.414 19.25 16.391 1 98.62 131 LEU B O 1
ATOM 4280 N N . GLY B 1 132 ? -10.547 18.906 15.156 1 97.94 132 GLY B N 1
ATOM 4281 C CA . GLY B 1 132 ? -10.734 17.469 15.102 1 97.94 132 GLY B CA 1
ATOM 4282 C C . GLY B 1 132 ? -11.68 17.031 14 1 97.94 132 GLY B C 1
ATOM 4283 O O . GLY B 1 132 ? -12.18 17.859 13.234 1 97.94 132 GLY B O 1
ATOM 4284 N N . PRO B 1 133 ? -11.891 15.75 13.891 1 98.25 133 PRO B N 1
ATOM 4285 C CA . PRO B 1 133 ? -12.672 15.18 12.789 1 98.25 133 PRO B CA 1
ATOM 4286 C C . PRO B 1 133 ? -14.172 15.148 13.086 1 98.25 133 PRO B C 1
ATOM 4288 O O . PRO B 1 133 ? -14.578 15.023 14.242 1 98.25 133 PRO B O 1
ATOM 4291 N N . SER B 1 134 ? -14.969 15.266 11.992 1 98.31 134 SER B N 1
ATOM 4292 C CA . SER B 1 134 ? -16.375 14.891 12.039 1 98.31 134 SER B CA 1
ATOM 4293 C C . SER B 1 134 ? -16.547 13.375 11.945 1 98.31 134 SER B C 1
ATOM 4295 O O . SER B 1 134 ? -15.844 12.711 11.172 1 98.31 134 SER B O 1
ATOM 4297 N N . TYR B 1 135 ? -17.469 12.82 12.742 1 97.69 135 TYR B N 1
ATOM 4298 C CA . TYR B 1 135 ? -17.859 11.422 12.633 1 97.69 135 TYR B CA 1
ATOM 4299 C C . TYR B 1 135 ? -19.297 11.289 12.164 1 97.69 135 TYR B C 1
ATOM 4301 O O . TYR B 1 135 ? -19.844 10.18 12.117 1 97.69 135 TYR B O 1
ATOM 4309 N N . ASP B 1 136 ? -19.906 12.375 11.844 1 98 136 ASP B N 1
ATOM 4310 C CA . ASP B 1 136 ? -21.297 12.445 11.398 1 98 136 ASP B CA 1
ATOM 4311 C C . ASP B 1 136 ? -21.391 13.078 10.016 1 98 136 ASP B C 1
ATOM 4313 O O . ASP B 1 136 ? -21.109 14.266 9.844 1 98 136 ASP B O 1
ATOM 4317 N N . PRO B 1 137 ? -21.922 12.305 9.039 1 98.31 137 PRO B N 1
ATOM 4318 C CA . PRO B 1 137 ? -22.031 12.828 7.68 1 98.31 137 PRO B CA 1
ATOM 4319 C C . PRO B 1 137 ? -22.812 14.141 7.613 1 98.31 137 PRO B C 1
ATOM 4321 O O . PRO B 1 137 ? -22.516 15 6.781 1 98.31 137 PRO B O 1
ATOM 4324 N N . GLU B 1 138 ? -23.766 14.289 8.43 1 97.62 138 GLU B N 1
ATOM 4325 C CA . GLU B 1 138 ? -24.516 15.539 8.461 1 97.62 138 GLU B CA 1
ATOM 4326 C C . GLU B 1 138 ? -23.641 16.703 8.938 1 97.62 138 GLU B C 1
ATOM 4328 O O . GLU B 1 138 ? -23.688 17.781 8.367 1 97.62 138 GLU B O 1
ATOM 4333 N N . HIS B 1 139 ? -22.875 16.516 9.992 1 97.88 139 HIS B N 1
ATOM 4334 C CA . HIS B 1 139 ? -21.938 17.531 10.461 1 97.88 139 HIS B CA 1
ATOM 4335 C C . HIS B 1 139 ? -20.891 17.844 9.406 1 97.88 139 HIS B C 1
ATOM 4337 O O . HIS B 1 139 ? -20.5 19 9.227 1 97.88 139 HIS B O 1
ATOM 4343 N N . THR B 1 140 ? -20.453 16.781 8.742 1 98.75 140 THR B N 1
ATOM 4344 C CA . THR B 1 140 ? -19.453 16.969 7.699 1 98.75 140 THR B CA 1
ATOM 4345 C C . THR B 1 140 ? -19.938 17.938 6.629 1 98.75 140 THR B C 1
ATOM 4347 O O . THR B 1 140 ? -19.219 18.844 6.223 1 98.75 140 THR B O 1
ATOM 4350 N N . THR B 1 141 ? -21.188 17.828 6.242 1 98.5 141 THR B N 1
ATOM 4351 C CA . THR B 1 141 ? -21.703 18.594 5.109 1 98.5 141 THR B CA 1
ATOM 4352 C C . THR B 1 141 ? -22.156 19.984 5.555 1 98.5 141 THR B C 1
ATOM 4354 O O . THR B 1 141 ? -22.125 20.922 4.762 1 98.5 141 THR B O 1
ATOM 4357 N N . THR B 1 142 ? -22.5 20.156 6.852 1 97.31 142 THR B N 1
ATOM 4358 C CA . THR B 1 142 ? -23.141 21.406 7.25 1 97.31 142 THR B CA 1
ATOM 4359 C C . THR B 1 142 ? -22.203 22.219 8.141 1 97.31 142 THR B C 1
ATOM 4361 O O . THR B 1 142 ? -22.141 23.438 8.016 1 97.31 142 THR B O 1
ATOM 4364 N N . ILE B 1 143 ? -21.453 21.547 9.023 1 98.12 143 ILE B N 1
ATOM 4365 C CA . ILE B 1 143 ? -20.703 22.25 10.055 1 98.12 143 ILE B CA 1
ATOM 4366 C C . ILE B 1 143 ? -19.266 22.484 9.578 1 98.12 143 ILE B C 1
ATOM 4368 O O . ILE B 1 143 ? -18.688 23.547 9.812 1 98.12 143 ILE B O 1
ATOM 4372 N N . CYS B 1 144 ? -18.641 21.547 8.891 1 98.69 144 CYS B N 1
ATOM 4373 C CA . CYS B 1 144 ? -17.25 21.672 8.461 1 98.69 144 CYS B CA 1
ATOM 4374 C C . CYS B 1 144 ? -17.078 22.891 7.559 1 98.69 144 CYS B C 1
ATOM 4376 O O . CYS B 1 144 ? -16.141 23.672 7.734 1 98.69 144 CYS B O 1
ATOM 4378 N N . PRO B 1 145 ? -18.031 23.094 6.59 1 98.12 145 PRO B N 1
ATOM 4379 C CA . PRO B 1 145 ? -17.891 24.312 5.785 1 98.12 145 PRO B CA 1
ATOM 4380 C C . PRO B 1 145 ? -17.969 25.594 6.621 1 98.12 145 PRO B C 1
ATOM 4382 O O . PRO B 1 145 ? -17.281 26.562 6.32 1 98.12 145 PRO B O 1
ATOM 4385 N N . GLU B 1 146 ? -18.703 25.609 7.668 1 97.12 146 GLU B N 1
ATOM 4386 C CA . GLU B 1 146 ? -18.797 26.75 8.555 1 97.12 146 GLU B CA 1
ATOM 4387 C C . GLU B 1 146 ? -17.484 26.984 9.32 1 97.12 146 GLU B C 1
ATOM 4389 O O . GLU B 1 146 ? -17.016 28.109 9.438 1 97.12 146 GLU B O 1
ATOM 4394 N N . ILE B 1 147 ? -16.938 25.906 9.773 1 98.38 147 ILE B N 1
ATOM 4395 C CA . ILE B 1 147 ? -15.688 25.969 10.531 1 98.38 147 ILE B CA 1
ATOM 4396 C C . ILE B 1 147 ? -14.594 26.609 9.68 1 98.38 147 ILE B C 1
ATOM 4398 O O . ILE B 1 147 ? -13.945 27.562 10.109 1 98.38 147 ILE B O 1
ATOM 4402 N N . VAL B 1 148 ? -14.469 26.188 8.453 1 97.75 148 VAL B N 1
ATOM 4403 C CA . VAL B 1 148 ? -13.383 26.594 7.566 1 97.75 148 VAL B CA 1
ATOM 4404 C C . VAL B 1 148 ? -13.594 28.031 7.117 1 97.75 148 VAL B C 1
ATOM 4406 O O . VAL B 1 148 ? -12.633 28.734 6.809 1 97.75 148 VAL B O 1
ATOM 4409 N N . SER B 1 149 ? -14.82 28.5 7.215 1 96.62 149 SER B N 1
ATOM 4410 C CA . SER B 1 149 ? -15.18 29.797 6.66 1 96.62 149 SER B CA 1
ATOM 4411 C C . SER B 1 149 ? -14.898 30.922 7.66 1 96.62 149 SER B C 1
ATOM 4413 O O . SER B 1 149 ? -14.898 32.094 7.293 1 96.62 149 SER B O 1
ATOM 4415 N N . ILE B 1 150 ? -14.656 30.594 8.922 1 96.88 150 ILE B N 1
ATOM 4416 C CA . ILE B 1 150 ? -14.438 31.625 9.938 1 96.88 150 ILE B CA 1
ATOM 4417 C C . ILE B 1 150 ? -13.156 32.406 9.625 1 96.88 150 ILE B C 1
ATOM 4419 O O . ILE B 1 150 ? -12.094 31.797 9.461 1 96.88 150 ILE B O 1
ATOM 4423 N N . ALA B 1 151 ? -13.242 33.688 9.492 1 94.69 151 ALA B N 1
ATOM 4424 C CA . ALA B 1 151 ? -12.094 34.562 9.25 1 94.69 151 ALA B CA 1
ATOM 4425 C C . ALA B 1 151 ? -11.242 34.688 10.508 1 94.69 151 ALA B C 1
ATOM 4427 O O . ALA B 1 151 ? -11.766 34.719 11.625 1 94.69 151 ALA B O 1
ATOM 4428 N N . PRO B 1 152 ? -9.945 34.812 10.398 1 95.06 152 PRO B N 1
ATOM 4429 C CA . PRO B 1 152 ? -9.148 34.906 9.172 1 95.06 152 PRO B CA 1
ATOM 4430 C C . PRO B 1 152 ? -8.641 33.562 8.688 1 95.06 152 PRO B C 1
ATOM 4432 O O . PRO B 1 152 ? -7.637 33.469 7.977 1 95.06 152 PRO B O 1
ATOM 4435 N N . GLY B 1 153 ? -9.211 32.469 9.141 1 95 153 GLY B N 1
ATOM 4436 C CA . GLY B 1 153 ? -8.773 31.141 8.719 1 95 153 GLY B CA 1
ATOM 4437 C C . GLY B 1 153 ? -7.965 30.422 9.773 1 95 153 GLY B C 1
ATOM 4438 O O . GLY B 1 153 ? -7.012 29.703 9.445 1 95 153 GLY B O 1
ATOM 4439 N N . ARG B 1 154 ? -8.328 30.547 11.016 1 97.19 154 ARG B N 1
ATOM 4440 C CA . ARG B 1 154 ? -7.617 29.938 12.141 1 97.19 154 ARG B CA 1
ATOM 4441 C C . ARG B 1 154 ? -7.992 28.469 12.297 1 97.19 154 ARG B C 1
ATOM 4443 O O . ARG B 1 154 ? -7.172 27.656 12.734 1 97.19 154 ARG B O 1
ATOM 4450 N N . PHE B 1 155 ? -9.203 28.125 11.859 1 98.44 155 PHE B N 1
ATOM 4451 C CA . PHE B 1 155 ? -9.742 26.812 12.18 1 98.44 155 PHE B CA 1
ATOM 4452 C C . PHE B 1 155 ? -9.555 25.844 11.008 1 98.44 155 PHE B C 1
ATOM 4454 O O . PHE B 1 155 ? -9.727 26.234 9.852 1 98.44 155 PHE B O 1
ATOM 4461 N N . SER B 1 156 ? -9.133 24.688 11.281 1 98.44 156 SER B N 1
ATOM 4462 C CA . SER B 1 156 ? -9.172 23.531 10.391 1 98.44 156 SER B CA 1
ATOM 4463 C C . SER B 1 156 ? -9.984 22.391 10.992 1 98.44 156 SER B C 1
ATOM 4465 O O . SER B 1 156 ? -10.258 22.391 12.195 1 98.44 156 SER B O 1
ATOM 4467 N N . CYS B 1 157 ? -10.406 21.5 10.195 1 98.69 157 CYS B N 1
ATOM 4468 C CA . CYS B 1 157 ? -11.062 20.266 10.641 1 98.69 157 CYS B CA 1
ATOM 4469 C C . CYS B 1 157 ? -10.984 19.188 9.562 1 98.69 157 CYS B C 1
ATOM 4471 O O . CYS B 1 157 ? -10.422 19.422 8.492 1 98.69 157 CYS B O 1
ATOM 4473 N N . SER B 1 158 ? -11.414 17.984 9.914 1 98.69 158 SER B N 1
ATOM 4474 C CA . SER B 1 158 ? -11.414 16.875 8.977 1 98.69 158 SER B CA 1
ATOM 4475 C C . SER B 1 158 ? -12.688 16.047 9.109 1 98.69 158 SER B C 1
ATOM 4477 O O . SER B 1 158 ? -13.555 16.344 9.938 1 98.69 158 SER B O 1
ATOM 4479 N N . ALA B 1 159 ? -12.867 15.156 8.227 1 98.88 159 ALA B N 1
ATOM 4480 C CA . ALA B 1 159 ? -13.922 14.148 8.305 1 98.88 159 ALA B CA 1
ATOM 4481 C C . ALA B 1 159 ? -13.32 12.742 8.383 1 98.88 159 ALA B C 1
ATOM 4483 O O . ALA B 1 159 ? -12.492 12.367 7.559 1 98.88 159 ALA B O 1
ATOM 4484 N N . ASN B 1 160 ? -13.727 12.016 9.383 1 98.56 160 ASN B N 1
ATOM 4485 C CA . ASN B 1 160 ? -13.25 10.641 9.5 1 98.56 160 ASN B CA 1
ATOM 4486 C C . ASN B 1 160 ? -13.953 9.719 8.508 1 98.56 160 ASN B C 1
ATOM 4488 O O . ASN B 1 160 ? -15.18 9.734 8.398 1 98.56 160 ASN B O 1
ATOM 4492 N N . ILE B 1 161 ? -13.219 8.969 7.781 1 98.69 161 ILE B N 1
ATOM 4493 C CA . ILE B 1 161 ? -13.758 8.016 6.816 1 98.69 161 ILE B CA 1
ATOM 4494 C C . ILE B 1 161 ? -13.234 6.613 7.137 1 98.69 161 ILE B C 1
ATOM 4496 O O . ILE B 1 161 ? -12.031 6.371 7.102 1 98.69 161 ILE B O 1
ATOM 4500 N N . ASN B 1 162 ? -14.117 5.699 7.391 1 98 162 ASN B N 1
ATOM 4501 C CA . ASN B 1 162 ? -13.758 4.289 7.535 1 98 162 ASN B CA 1
ATOM 4502 C C . ASN B 1 162 ? -13.789 3.564 6.191 1 98 162 ASN B C 1
ATOM 4504 O O . ASN B 1 162 ? -14.445 4.016 5.254 1 98 162 ASN B O 1
ATOM 4508 N N . ALA B 1 163 ? -13.07 2.461 6.125 1 97.81 163 ALA B N 1
ATOM 4509 C CA . ALA B 1 163 ? -13.094 1.64 4.918 1 97.81 163 ALA B CA 1
ATOM 4510 C C . ALA B 1 163 ? -14.523 1.21 4.578 1 97.81 163 ALA B C 1
ATOM 4512 O O . ALA B 1 163 ? -15.258 0.736 5.445 1 97.81 163 ALA B O 1
ATOM 4513 N N . GLY B 1 164 ? -14.891 1.423 3.344 1 97.25 164 GLY B N 1
ATOM 4514 C CA . GLY B 1 164 ? -16.172 0.946 2.85 1 97.25 164 GLY B CA 1
ATOM 4515 C C . GLY B 1 164 ? -17.344 1.828 3.264 1 97.25 164 GLY B C 1
ATOM 4516 O O . GLY B 1 164 ? -18.5 1.521 2.965 1 97.25 164 GLY B O 1
ATOM 4517 N N . ASP B 1 165 ? -17.109 2.877 3.994 1 98.12 165 ASP B N 1
ATOM 4518 C CA . ASP B 1 165 ? -18.188 3.758 4.434 1 98.12 165 ASP B CA 1
ATOM 4519 C C . ASP B 1 165 ? -18.594 4.73 3.326 1 98.12 165 ASP B C 1
ATOM 4521 O O . ASP B 1 165 ? -18.141 5.875 3.301 1 98.12 165 ASP B O 1
ATOM 4525 N N . ILE B 1 166 ? -19.531 4.297 2.535 1 98.44 166 ILE B N 1
ATOM 4526 C CA . ILE B 1 166 ? -19.953 5.035 1.347 1 98.44 166 ILE B CA 1
ATOM 4527 C C . ILE B 1 166 ? -20.594 6.359 1.759 1 98.44 166 ILE B C 1
ATOM 4529 O O . ILE B 1 166 ? -20.344 7.395 1.146 1 98.44 166 ILE B O 1
ATOM 4533 N N . THR B 1 167 ? -21.344 6.352 2.783 1 98.5 167 THR B N 1
ATOM 4534 C CA . THR B 1 167 ? -22.078 7.531 3.236 1 98.5 167 THR B CA 1
ATOM 4535 C C . THR B 1 167 ? -21.109 8.617 3.697 1 98.5 167 THR B C 1
ATOM 4537 O O . THR B 1 167 ? -21.25 9.781 3.318 1 98.5 167 THR B O 1
ATOM 4540 N N . ALA B 1 168 ? -20.172 8.258 4.496 1 98.75 168 ALA B N 1
ATOM 4541 C CA . ALA B 1 168 ? -19.188 9.219 4.984 1 98.75 168 ALA B CA 1
ATOM 4542 C C . ALA B 1 168 ? -18.359 9.789 3.83 1 98.75 168 ALA B C 1
ATOM 4544 O O . ALA B 1 168 ? -18.062 10.984 3.807 1 98.75 168 ALA B O 1
ATOM 4545 N N . ALA B 1 169 ? -18.016 8.914 2.898 1 98.88 169 ALA B N 1
ATOM 4546 C CA . ALA B 1 169 ? -17.219 9.359 1.757 1 98.88 169 ALA B CA 1
ATOM 4547 C C . ALA B 1 169 ? -18 10.359 0.903 1 98.88 169 ALA B C 1
ATOM 4549 O O . ALA B 1 169 ? -17.438 11.367 0.46 1 98.88 169 ALA B O 1
ATOM 4550 N N . LEU B 1 170 ? -19.234 10.078 0.664 1 98.81 170 LEU B N 1
ATOM 4551 C CA . LEU B 1 170 ? -20.078 10.977 -0.117 1 98.81 170 LEU B CA 1
ATOM 4552 C C . LEU B 1 170 ? -20.234 12.32 0.596 1 98.81 170 LEU B C 1
ATOM 4554 O O . LEU B 1 170 ? -20.219 13.375 -0.043 1 98.81 170 LEU B O 1
ATOM 4558 N N . ALA B 1 171 ? -20.391 12.273 1.895 1 98.94 171 ALA B N 1
ATOM 4559 C CA . ALA B 1 171 ? -20.516 13.5 2.674 1 98.94 171 ALA B CA 1
ATOM 4560 C C . ALA B 1 171 ? -19.234 14.328 2.576 1 98.94 171 ALA B C 1
ATOM 4562 O O . ALA B 1 171 ? -19.297 15.555 2.42 1 98.94 171 ALA B O 1
ATOM 4563 N N . ALA B 1 172 ? -18.125 13.688 2.68 1 98.94 172 ALA B N 1
ATOM 4564 C CA . ALA B 1 172 ? -16.859 14.383 2.572 1 98.94 172 ALA B CA 1
ATOM 4565 C C . ALA B 1 172 ? -16.672 15 1.187 1 98.94 172 ALA B C 1
ATOM 4567 O O . ALA B 1 172 ? -16.203 16.125 1.058 1 98.94 172 ALA B O 1
ATOM 4568 N N . ALA B 1 173 ? -17.047 14.219 0.19 1 98.88 173 ALA B N 1
ATOM 4569 C CA . ALA B 1 173 ? -16.953 14.727 -1.177 1 98.88 173 ALA B CA 1
ATOM 4570 C C . ALA B 1 173 ? -17.812 15.984 -1.351 1 98.88 173 ALA B C 1
ATOM 4572 O O . ALA B 1 173 ? -17.344 16.984 -1.916 1 98.88 173 ALA B O 1
ATOM 4573 N N . LYS B 1 174 ? -19 15.914 -0.886 1 98.81 174 LYS B N 1
ATOM 4574 C CA . LYS B 1 174 ? -19.891 17.062 -0.946 1 98.81 174 LYS B CA 1
ATOM 4575 C C . LYS B 1 174 ? -19.312 18.266 -0.188 1 98.81 174 LYS B C 1
ATOM 4577 O O . LYS B 1 174 ? -19.391 19.391 -0.655 1 98.81 174 LYS B O 1
ATOM 4582 N N . CYS B 1 175 ? -18.766 18.031 0.942 1 98.88 175 CYS B N 1
ATOM 4583 C CA . CYS B 1 175 ? -18.156 19.062 1.767 1 98.88 175 CYS B CA 1
ATOM 4584 C C . CYS B 1 175 ? -17.016 19.75 1.022 1 98.88 175 CYS B C 1
ATOM 4586 O O . CYS B 1 175 ? -16.938 20.984 0.989 1 98.88 175 CYS B O 1
ATOM 4588 N N . ILE B 1 176 ? -16.141 18.953 0.438 1 98.88 176 ILE B N 1
ATOM 4589 C CA . ILE B 1 176 ? -14.984 19.469 -0.296 1 98.88 176 ILE B CA 1
ATOM 4590 C C . ILE B 1 176 ? -15.461 20.391 -1.419 1 98.88 176 ILE B C 1
ATOM 4592 O O . ILE B 1 176 ? -14.914 21.484 -1.604 1 98.88 176 ILE B O 1
ATOM 4596 N N . LYS B 1 177 ? -16.453 19.969 -2.129 1 98.38 177 LYS B N 1
ATOM 4597 C CA . LYS B 1 177 ? -17 20.781 -3.217 1 98.38 177 LYS B CA 1
ATOM 4598 C C . LYS B 1 177 ? -17.625 22.062 -2.686 1 98.38 177 LYS B C 1
ATOM 4600 O O . LYS B 1 177 ? -17.391 23.141 -3.242 1 98.38 177 LYS B O 1
ATOM 4605 N N . THR B 1 178 ? -18.391 21.984 -1.643 1 98.38 178 THR B N 1
ATOM 4606 C CA . THR B 1 178 ? -19.016 23.156 -1.033 1 98.38 178 THR B CA 1
ATOM 4607 C C . THR B 1 178 ? -17.953 24.172 -0.597 1 98.38 178 THR B C 1
ATOM 4609 O O . THR B 1 178 ? -18.062 25.359 -0.885 1 98.38 178 THR B O 1
ATOM 4612 N N . ILE B 1 179 ? -16.938 23.703 0.06 1 98.31 179 ILE B N 1
ATOM 4613 C CA . ILE B 1 179 ? -15.859 24.547 0.565 1 98.31 179 ILE B CA 1
ATOM 4614 C C . ILE B 1 179 ? -15.148 25.234 -0.602 1 98.31 179 ILE B C 1
ATOM 4616 O O . ILE B 1 179 ? -14.773 26.406 -0.513 1 98.31 179 ILE B O 1
ATOM 4620 N N . SER B 1 180 ? -15 24.484 -1.712 1 97.62 180 SER B N 1
ATOM 4621 C CA . SER B 1 180 ? -14.266 25 -2.863 1 97.62 180 SER B CA 1
ATOM 4622 C C . SER B 1 180 ? -14.977 26.203 -3.473 1 97.62 180 SER B C 1
ATOM 4624 O O . SER B 1 180 ? -14.352 27.031 -4.148 1 97.62 180 SER B O 1
ATOM 4626 N N . LEU B 1 181 ? -16.25 26.359 -3.182 1 96.44 181 LEU B N 1
ATOM 4627 C CA . LEU B 1 181 ? -17.047 27.406 -3.805 1 96.44 181 LEU B CA 1
ATOM 4628 C C . LEU B 1 181 ? -17.188 28.609 -2.877 1 96.44 181 LEU B C 1
ATOM 4630 O O . LEU B 1 181 ? -17.719 29.641 -3.275 1 96.44 181 LEU B O 1
ATOM 4634 N N . LYS B 1 182 ? -16.719 28.453 -1.646 1 95.31 182 LYS B N 1
ATOM 4635 C CA . LYS B 1 182 ? -16.734 29.594 -0.739 1 95.31 182 LYS B CA 1
ATOM 4636 C C . LYS B 1 182 ? -15.695 30.641 -1.158 1 95.31 182 LYS B C 1
ATOM 4638 O O . LYS B 1 182 ? -14.586 30.297 -1.569 1 95.31 182 LYS B O 1
ATOM 4643 N N . ASP B 1 183 ? -16.062 31.906 -1.068 1 90.38 183 ASP B N 1
ATOM 4644 C CA . ASP B 1 183 ? -15.148 32.938 -1.549 1 90.38 183 ASP B CA 1
ATOM 4645 C C . ASP B 1 183 ? -15.242 34.188 -0.691 1 90.38 183 ASP B C 1
ATOM 4647 O O . ASP B 1 183 ? -14.734 35.25 -1.067 1 90.38 183 ASP B O 1
ATOM 4651 N N . GLU B 1 184 ? -15.953 34.062 0.366 1 90.12 184 GLU B N 1
ATOM 4652 C CA . GLU B 1 184 ? -16.078 35.219 1.261 1 90.12 184 GLU B CA 1
ATOM 4653 C C . GLU B 1 184 ? -14.875 35.344 2.188 1 90.12 184 GLU B C 1
ATOM 4655 O O . GLU B 1 184 ? -14.875 34.781 3.291 1 90.12 184 GLU B O 1
ATOM 4660 N N . GLY B 1 185 ? -13.82 35.969 1.84 1 90.12 185 GLY B N 1
ATOM 4661 C CA . GLY B 1 185 ? -12.602 36.156 2.607 1 90.12 185 GLY B CA 1
ATOM 4662 C C . GLY B 1 185 ? -11.352 35.75 1.854 1 90.12 185 GLY B C 1
ATOM 4663 O O . GLY B 1 185 ? -11.398 34.875 0.992 1 90.12 185 GLY B O 1
ATOM 4664 N N . GLU B 1 186 ? -10.266 36.281 2.205 1 89 186 GLU B N 1
ATOM 4665 C CA . GLU B 1 186 ? -9 36.062 1.52 1 89 186 GLU B CA 1
ATOM 4666 C C . GLU B 1 186 ? -8.547 34.625 1.672 1 89 186 GLU B C 1
ATOM 4668 O O . GLU B 1 186 ? -7.977 34.031 0.742 1 89 186 GLU B O 1
ATOM 4673 N N . HIS B 1 187 ? -8.875 34.031 2.824 1 90.5 187 HIS B N 1
ATOM 4674 C CA . HIS B 1 187 ? -8.406 32.688 3.133 1 90.5 187 HIS B CA 1
ATOM 4675 C C . HIS B 1 187 ? -9.203 31.625 2.363 1 90.5 187 HIS B C 1
ATOM 4677 O O . HIS B 1 187 ? -8.859 30.438 2.377 1 90.5 187 HIS B O 1
ATOM 4683 N N . LEU B 1 188 ? -10.227 32.031 1.598 1 92.88 188 LEU B N 1
ATOM 4684 C CA . LEU B 1 188 ? -11.102 31.109 0.879 1 92.88 188 LEU B CA 1
ATOM 4685 C C . LEU B 1 188 ? -10.953 31.281 -0.628 1 92.88 188 LEU B C 1
ATOM 4687 O O . LEU B 1 188 ? -11.438 30.453 -1.404 1 92.88 188 LEU B O 1
ATOM 4691 N N . GLN B 1 189 ? -10.266 32.281 -1.066 1 90.44 189 GLN B N 1
ATOM 4692 C CA . GLN B 1 189 ? -10.297 32.688 -2.461 1 90.44 189 GLN B CA 1
ATOM 4693 C C . GLN B 1 189 ? -9.695 31.625 -3.375 1 90.44 189 GLN B C 1
ATOM 4695 O O . GLN B 1 189 ? -8.68 31.016 -3.045 1 90.44 189 GLN B O 1
ATOM 4700 N N . GLY B 1 190 ? -10.414 31.391 -4.477 1 89.38 190 GLY B N 1
ATOM 4701 C CA . GLY B 1 190 ? -9.891 30.547 -5.543 1 89.38 190 GLY B CA 1
ATOM 4702 C C . GLY B 1 190 ? -9.898 29.078 -5.188 1 89.38 190 GLY B C 1
ATOM 4703 O O . GLY B 1 190 ? -9.125 28.297 -5.75 1 89.38 190 GLY B O 1
ATOM 4704 N N . GLY B 1 191 ? -10.672 28.719 -4.191 1 91.56 191 GLY B N 1
ATOM 4705 C CA . GLY B 1 191 ? -10.734 27.312 -3.822 1 91.56 191 GLY B CA 1
ATOM 4706 C C . GLY B 1 191 ? -9.781 26.953 -2.697 1 91.56 191 GLY B C 1
ATOM 4707 O O . GLY B 1 191 ? -9.516 25.766 -2.453 1 91.56 191 GLY B O 1
ATOM 4708 N N . LEU B 1 192 ? -9.289 27.922 -1.966 1 94.06 192 LEU B N 1
ATOM 4709 C CA . LEU B 1 192 ? -8.258 27.734 -0.951 1 94.06 192 LEU B CA 1
ATOM 4710 C C . LEU B 1 192 ? -8.859 27.188 0.342 1 94.06 192 LEU B C 1
ATOM 4712 O O . LEU B 1 192 ? -8.133 26.75 1.235 1 94.06 192 LEU B O 1
ATOM 4716 N N . GLY B 1 193 ? -10.188 27.172 0.419 1 95.81 193 GLY B N 1
ATOM 4717 C CA . GLY B 1 193 ? -10.828 26.734 1.649 1 95.81 193 GLY B CA 1
ATOM 4718 C C . GLY B 1 193 ? -10.43 25.344 2.066 1 95.81 193 GLY B C 1
ATOM 4719 O O . GLY B 1 193 ? -10.281 25.062 3.258 1 95.81 193 GLY B O 1
ATOM 4720 N N . ASN B 1 194 ? -10.18 24.516 1.076 1 97.12 194 ASN B N 1
ATOM 4721 C CA . ASN B 1 194 ? -9.859 23.125 1.356 1 97.12 194 ASN B CA 1
ATOM 4722 C C . ASN B 1 194 ? -8.43 22.969 1.867 1 97.12 194 ASN B C 1
ATOM 4724 O O . ASN B 1 194 ? -8.023 21.875 2.262 1 97.12 194 ASN B O 1
ATOM 4728 N N . PHE B 1 195 ? -7.699 24.047 1.918 1 96.06 195 PHE B N 1
ATOM 4729 C CA . PHE B 1 195 ? -6.43 24.016 2.631 1 96.06 195 PHE B CA 1
ATOM 4730 C C . PHE B 1 195 ? -6.633 23.625 4.086 1 96.06 195 PHE B C 1
ATOM 4732 O O . PHE B 1 195 ? -5.746 23.016 4.699 1 96.06 195 PHE B O 1
ATOM 4739 N N . ARG B 1 196 ? -7.812 23.844 4.602 1 97.56 196 ARG B N 1
ATOM 4740 C CA . ARG B 1 196 ? -8.102 23.672 6.02 1 97.56 196 ARG B CA 1
ATOM 4741 C C . ARG B 1 196 ? -9.07 22.516 6.25 1 97.56 196 ARG B C 1
ATOM 4743 O O . ARG B 1 196 ? -9.672 22.406 7.316 1 97.56 196 ARG B O 1
ATOM 4750 N N . PHE B 1 197 ? -9.25 21.609 5.238 1 98.62 197 PHE B N 1
ATOM 4751 C CA . PHE B 1 197 ? -10.133 20.453 5.363 1 98.62 197 PHE B CA 1
ATOM 4752 C C . PHE B 1 197 ? -9.555 19.25 4.637 1 98.62 197 PHE B C 1
ATOM 4754 O O . PHE B 1 197 ? -8.938 19.391 3.58 1 98.62 197 PHE B O 1
ATOM 4761 N N . ALA B 1 198 ? -9.734 18.078 5.234 1 98.62 198 ALA B N 1
ATOM 4762 C CA . ALA B 1 198 ? -9.367 16.828 4.578 1 98.62 198 ALA B CA 1
ATOM 4763 C C . ALA B 1 198 ? -10.242 15.672 5.055 1 98.62 198 ALA B C 1
ATOM 4765 O O . ALA B 1 198 ? -10.742 15.688 6.18 1 98.62 198 ALA B O 1
ATOM 4766 N N . ALA B 1 199 ? -10.531 14.742 4.141 1 98.75 199 ALA B N 1
ATOM 4767 C CA . ALA B 1 199 ? -10.969 13.43 4.598 1 98.75 199 ALA B CA 1
ATOM 4768 C C . ALA B 1 199 ? -9.812 12.656 5.219 1 98.75 199 ALA B C 1
ATOM 4770 O O . ALA B 1 199 ? -8.711 12.617 4.668 1 98.75 199 ALA B O 1
ATOM 4771 N N . ALA B 1 200 ? -10.047 12.117 6.375 1 97.06 200 ALA B N 1
ATOM 4772 C CA . ALA B 1 200 ? -8.961 11.5 7.141 1 97.06 200 ALA B CA 1
ATOM 4773 C C . ALA B 1 200 ? -9.352 10.102 7.613 1 97.06 200 ALA B C 1
ATOM 4775 O O . ALA B 1 200 ? -10.508 9.859 7.965 1 97.06 200 ALA B O 1
ATOM 4776 N N . SER B 1 201 ? -8.375 9.203 7.582 1 97.44 201 SER B N 1
ATOM 4777 C CA . SER B 1 201 ? -8.594 7.828 8.016 1 97.44 201 SER B CA 1
ATOM 4778 C C . SER B 1 201 ? -7.465 7.348 8.922 1 97.44 201 SER B C 1
ATOM 4780 O O . SER B 1 201 ? -6.289 7.504 8.594 1 97.44 201 SER B O 1
ATOM 4782 N N . CYS B 1 202 ? -7.801 6.836 10.102 1 95.88 202 CYS B N 1
ATOM 4783 C CA . CYS B 1 202 ? -6.883 6.188 11.031 1 95.88 202 CYS B CA 1
ATOM 4784 C C . CYS B 1 202 ? -5.891 7.191 11.609 1 95.88 202 CYS B C 1
ATOM 4786 O O . CYS B 1 202 ? -4.723 6.863 11.82 1 95.88 202 CYS B O 1
ATOM 4788 N N . ILE B 1 203 ? -6.379 8.422 11.75 1 93.19 203 ILE B N 1
ATOM 4789 C CA . ILE B 1 203 ? -5.492 9.438 12.297 1 93.19 203 ILE B CA 1
ATOM 4790 C C . ILE B 1 203 ? -5.723 9.57 13.805 1 93.19 203 ILE B C 1
ATOM 4792 O O . ILE B 1 203 ? -6.867 9.633 14.258 1 93.19 203 ILE B O 1
ATOM 4796 N N . ASP B 1 204 ? -4.648 9.633 14.555 1 86.88 204 ASP B N 1
ATOM 4797 C CA . ASP B 1 204 ? -4.758 9.797 16 1 86.88 204 ASP B CA 1
ATOM 4798 C C . ASP B 1 204 ? -3.842 10.914 16.5 1 86.88 204 ASP B C 1
ATOM 4800 O O . ASP B 1 204 ? -4.25 12.07 16.578 1 86.88 204 ASP B O 1
ATOM 4804 N N . THR B 1 205 ? -2.553 10.75 16.688 1 89.06 205 THR B N 1
ATOM 4805 C CA . THR B 1 205 ? -1.642 11.711 17.312 1 89.06 205 THR B CA 1
ATOM 4806 C C . THR B 1 205 ? -0.728 12.336 16.25 1 89.06 205 THR B C 1
ATOM 4808 O O . THR B 1 205 ? 0.484 12.109 16.266 1 89.06 205 THR B O 1
ATOM 4811 N N . VAL B 1 206 ? -1.33 13.164 15.398 1 94.88 206 VAL B N 1
ATOM 4812 C CA . VAL B 1 206 ? -0.562 13.859 14.367 1 94.88 206 VAL B CA 1
ATOM 4813 C C . VAL B 1 206 ? -0.544 15.359 14.672 1 94.88 206 VAL B C 1
ATOM 4815 O O . VAL B 1 206 ? -1.592 15.961 14.914 1 94.88 206 VAL B O 1
ATOM 4818 N N . PRO B 1 207 ? 0.585 15.953 14.664 1 97.5 207 PRO B N 1
ATOM 4819 C CA . PRO B 1 207 ? 0.641 17.391 14.977 1 97.5 207 PRO B CA 1
ATOM 4820 C C . PRO B 1 207 ? 0.39 18.266 13.758 1 97.5 207 PRO B C 1
ATOM 4822 O O . PRO B 1 207 ? 0.47 19.5 13.852 1 97.5 207 PRO B O 1
ATOM 4825 N N . PHE B 1 208 ? 0.087 17.656 12.641 1 97 208 PHE B N 1
ATOM 4826 C CA . PHE B 1 208 ? -0.086 18.375 11.391 1 97 208 PHE B CA 1
ATOM 4827 C C . PHE B 1 208 ? -1.564 18.547 11.055 1 97 208 PHE B C 1
ATOM 4829 O O . PHE B 1 208 ? -2.377 17.672 11.375 1 97 208 PHE B O 1
ATOM 4836 N N . PHE B 1 209 ? -1.868 19.656 10.477 1 96.19 209 PHE B N 1
ATOM 4837 C CA . PHE B 1 209 ? -3.229 20.016 10.086 1 96.19 209 PHE B CA 1
ATOM 4838 C C . PHE B 1 209 ? -3.504 19.625 8.641 1 96.19 209 PHE B C 1
ATOM 4840 O O . PHE B 1 209 ? -2.584 19.562 7.82 1 96.19 209 PHE B O 1
ATOM 4847 N N . PRO B 1 210 ? -4.727 19.281 8.32 1 96.81 210 PRO B N 1
ATOM 4848 C CA . PRO B 1 210 ? -5.918 19.422 9.156 1 96.81 210 PRO B CA 1
ATOM 4849 C C . PRO B 1 210 ? -6.273 18.141 9.898 1 96.81 210 PRO B C 1
ATOM 4851 O O . PRO B 1 210 ? -7.348 18.047 10.5 1 96.81 210 PRO B O 1
ATOM 4854 N N . GLY B 1 211 ? -5.387 17.172 9.867 1 95.75 211 GLY B N 1
ATOM 4855 C CA . GLY B 1 211 ? -5.691 15.867 10.438 1 95.75 211 GLY B CA 1
ATOM 4856 C C . GLY B 1 211 ? -5.488 15.805 11.938 1 95.75 211 GLY B C 1
ATOM 4857 O O . GLY B 1 211 ? -5.922 14.859 12.594 1 95.75 211 GLY B O 1
ATOM 4858 N N . ALA B 1 212 ? -5.008 16.828 12.547 1 97.56 212 ALA B N 1
ATOM 4859 C CA . ALA B 1 212 ? -4.664 16.828 13.961 1 97.56 212 ALA B CA 1
ATOM 4860 C C . ALA B 1 212 ? -5.918 16.734 14.828 1 97.56 212 ALA B C 1
ATOM 4862 O O . ALA B 1 212 ? -6.926 17.391 14.547 1 97.56 212 ALA B O 1
ATOM 4863 N N . ARG B 1 213 ? -5.816 15.969 15.836 1 96.94 213 ARG B N 1
ATOM 4864 C CA . ARG B 1 213 ? -6.863 15.828 16.844 1 96.94 213 ARG B CA 1
ATOM 4865 C C . ARG B 1 213 ? -6.277 15.391 18.188 1 96.94 213 ARG B C 1
ATOM 4867 O O . ARG B 1 213 ? -5.227 14.758 18.234 1 96.94 213 ARG B O 1
ATOM 4874 N N . ALA B 1 214 ? -6.984 15.727 19.188 1 96.81 214 ALA B N 1
ATOM 4875 C CA . ALA B 1 214 ? -6.621 15.188 20.484 1 96.81 214 ALA B CA 1
ATOM 4876 C C . ALA B 1 214 ? -6.789 13.672 20.516 1 96.81 214 ALA B C 1
ATOM 4878 O O . ALA B 1 214 ? -7.75 13.133 19.953 1 96.81 214 ALA B O 1
ATOM 4879 N N . PRO B 1 215 ? -5.793 13.031 21.219 1 95.44 215 PRO B N 1
ATOM 4880 C CA . PRO B 1 215 ? -5.918 11.578 21.328 1 95.44 215 PRO B CA 1
ATOM 4881 C C . PRO B 1 215 ? -7.184 11.156 22.078 1 95.44 215 PRO B C 1
ATOM 4883 O O . PRO B 1 215 ? -7.633 11.844 22.984 1 95.44 215 PRO B O 1
ATOM 4886 N N . LYS B 1 216 ? -7.641 9.977 21.625 1 91 216 LYS B N 1
ATOM 4887 C CA . LYS B 1 216 ? -8.789 9.406 22.312 1 91 216 LYS B CA 1
ATOM 4888 C C . LYS B 1 216 ? -8.469 9.125 23.781 1 91 216 LYS B C 1
ATOM 4890 O O . LYS B 1 216 ? -7.41 8.57 24.094 1 91 216 LYS B O 1
ATOM 4895 N N . GLY B 1 217 ? -9.281 9.609 24.625 1 90.69 217 GLY B N 1
ATOM 4896 C CA . GLY B 1 217 ? -9.117 9.32 26.047 1 90.69 217 GLY B CA 1
ATOM 4897 C C . GLY B 1 217 ? -8.25 10.336 26.766 1 90.69 217 GLY B C 1
ATOM 4898 O O . GLY B 1 217 ? -7.926 10.164 27.938 1 90.69 217 GLY B O 1
ATOM 4899 N N . LEU B 1 218 ? -7.879 11.344 26.062 1 95.06 218 LEU B N 1
ATOM 4900 C CA . LEU B 1 218 ? -7.125 12.398 26.719 1 95.06 218 LEU B CA 1
ATOM 4901 C C . LEU B 1 218 ? -7.945 13.031 27.844 1 95.06 218 LEU B C 1
ATOM 4903 O O . LEU B 1 218 ? -9.078 13.461 27.609 1 95.06 218 LEU B O 1
ATOM 4907 N N . GLY B 1 219 ? -7.426 13.109 29 1 93.75 219 GLY B N 1
ATOM 4908 C CA . GLY B 1 219 ? -8.125 13.648 30.156 1 93.75 219 GLY B CA 1
ATOM 4909 C C . GLY B 1 219 ? -8.602 15.07 29.938 1 93.75 219 GLY B C 1
ATOM 4910 O O . GLY B 1 219 ? -7.953 15.859 29.25 1 93.75 219 GLY B O 1
ATOM 4911 N N . LYS B 1 220 ? -9.617 15.477 30.672 1 91.62 220 LYS B N 1
ATOM 4912 C CA . LYS B 1 220 ? -10.266 16.766 30.5 1 91.62 220 LYS B CA 1
ATOM 4913 C C . LYS B 1 220 ? -9.312 17.922 30.844 1 91.62 220 LYS B C 1
ATOM 4915 O O . LYS B 1 220 ? -9.391 18.984 30.25 1 91.62 220 LYS B O 1
ATOM 4920 N N . ASP B 1 221 ? -8.406 17.672 31.75 1 91.06 221 ASP B N 1
ATOM 4921 C CA . ASP B 1 221 ? -7.523 18.75 32.219 1 91.06 221 ASP B CA 1
ATOM 4922 C C . ASP B 1 221 ? -6.09 18.516 31.734 1 91.06 221 ASP B C 1
ATOM 4924 O O . ASP B 1 221 ? -5.188 19.281 32.094 1 91.06 221 ASP B O 1
ATOM 4928 N N . THR B 1 222 ? -5.965 17.516 30.938 1 95.12 222 THR B N 1
ATOM 4929 C CA . THR B 1 222 ? -4.629 17.172 30.453 1 95.12 222 THR B CA 1
ATOM 4930 C C . THR B 1 222 ? -4.281 18 29.203 1 95.12 222 THR B C 1
ATOM 4932 O O . THR B 1 222 ? -5.113 18.172 28.312 1 95.12 222 THR B O 1
ATOM 4935 N N . ILE B 1 223 ? -3.096 18.562 29.203 1 96.75 223 ILE B N 1
ATOM 4936 C CA . ILE B 1 223 ? -2.525 19.203 28.016 1 96.75 223 ILE B CA 1
ATOM 4937 C C . ILE B 1 223 ? -1.383 18.344 27.469 1 96.75 223 ILE B C 1
ATOM 4939 O O . ILE B 1 223 ? -0.412 18.078 28.172 1 96.75 223 ILE B O 1
ATOM 4943 N N . ALA B 1 224 ? -1.545 17.844 26.297 1 97.94 224 ALA B N 1
ATOM 4944 C CA . ALA B 1 224 ? -0.505 17.062 25.625 1 97.94 224 ALA B CA 1
ATOM 4945 C C . ALA B 1 224 ? 0.124 17.859 24.484 1 97.94 224 ALA B C 1
ATOM 4947 O O . ALA B 1 224 ? -0.385 18.922 24.109 1 97.94 224 ALA B O 1
ATOM 4948 N N . PHE B 1 225 ? 1.316 17.391 24.031 1 98.19 225 PHE B N 1
ATOM 4949 C CA . PHE B 1 225 ? 1.904 18.109 22.891 1 98.19 225 PHE B CA 1
ATOM 4950 C C . PHE B 1 225 ? 2.801 17.188 22.078 1 98.19 225 PHE B C 1
ATOM 4952 O O . PHE B 1 225 ? 3.234 16.141 22.578 1 98.19 225 PHE B O 1
ATOM 4959 N N . ALA B 1 226 ? 2.961 17.516 20.828 1 98.38 226 ALA B N 1
ATOM 4960 C CA . ALA B 1 226 ? 3.859 16.859 19.875 1 98.38 226 ALA B CA 1
ATOM 4961 C C . ALA B 1 226 ? 4.578 17.891 19 1 98.38 226 ALA B C 1
ATOM 4963 O O . ALA B 1 226 ? 4.16 19.047 18.922 1 98.38 226 ALA B O 1
ATOM 4964 N N . VAL B 1 227 ? 5.66 17.438 18.453 1 98.62 227 VAL B N 1
ATOM 4965 C CA . VAL B 1 227 ? 6.492 18.328 17.656 1 98.62 227 VAL B CA 1
ATOM 4966 C C . VAL B 1 227 ? 6.52 17.859 16.203 1 98.62 227 VAL B C 1
ATOM 4968 O O . VAL B 1 227 ? 6.602 16.656 15.93 1 98.62 227 VAL B O 1
ATOM 4971 N N . GLY B 1 228 ? 6.328 18.766 15.266 1 98.31 228 GLY B N 1
ATOM 4972 C CA . GLY B 1 228 ? 6.484 18.516 13.836 1 98.31 228 GLY B CA 1
ATOM 4973 C C . GLY B 1 228 ? 7.633 19.281 13.219 1 98.31 228 GLY B C 1
ATOM 4974 O O . GLY B 1 228 ? 7.898 20.422 13.594 1 98.31 228 GLY B O 1
ATOM 4975 N N . LEU B 1 229 ? 8.234 18.734 12.234 1 98.31 229 LEU B N 1
ATOM 4976 C CA . LEU B 1 229 ? 9.461 19.297 11.68 1 98.31 229 LEU B CA 1
ATOM 4977 C C . LEU B 1 229 ? 9.219 19.844 10.281 1 98.31 229 LEU B C 1
ATOM 4979 O O . LEU B 1 229 ? 8.211 19.531 9.648 1 98.31 229 LEU B O 1
ATOM 4983 N N . GLU B 1 230 ? 10.031 20.688 9.82 1 97.62 230 GLU B N 1
ATOM 4984 C CA . GLU B 1 230 ? 10.305 21.047 8.438 1 97.62 230 GLU B CA 1
ATOM 4985 C C . GLU B 1 230 ? 11.766 20.812 8.078 1 97.62 230 GLU B C 1
ATOM 4987 O O . GLU B 1 230 ? 12.641 21.562 8.516 1 97.62 230 GLU B O 1
ATOM 4992 N N . ASN B 1 231 ? 11.992 19.828 7.234 1 98.25 231 ASN B N 1
ATOM 4993 C CA . ASN B 1 231 ? 13.375 19.344 7.168 1 98.25 231 ASN B CA 1
ATOM 4994 C C . ASN B 1 231 ? 13.727 18.844 5.77 1 98.25 231 ASN B C 1
ATOM 4996 O O . ASN B 1 231 ? 14.539 17.922 5.621 1 98.25 231 ASN B O 1
ATOM 5000 N N . GLY B 1 232 ? 13.133 19.406 4.734 1 97.69 232 GLY B N 1
ATOM 5001 C CA . GLY B 1 232 ? 13.391 19 3.361 1 97.69 232 GLY B CA 1
ATOM 5002 C C . GLY B 1 232 ? 14.844 19.141 2.965 1 97.69 232 GLY B C 1
ATOM 5003 O O . GLY B 1 232 ? 15.398 18.266 2.295 1 97.69 232 GLY B O 1
ATOM 5004 N N . GLY B 1 233 ? 15.453 20.266 3.385 1 97.56 233 GLY B N 1
ATOM 5005 C CA . GLY B 1 233 ? 16.875 20.453 3.086 1 97.56 233 GLY B CA 1
ATOM 5006 C C . GLY B 1 233 ? 17.766 19.422 3.762 1 97.56 233 GLY B C 1
ATOM 5007 O O . GLY B 1 233 ? 18.703 18.922 3.15 1 97.56 233 GLY B O 1
ATOM 5008 N N . PHE B 1 234 ? 17.469 19.125 4.984 1 98.25 234 PHE B N 1
ATOM 5009 C CA . PHE B 1 234 ? 18.203 18.109 5.727 1 98.25 234 PHE B CA 1
ATOM 5010 C C . PHE B 1 234 ? 18 16.734 5.09 1 98.25 234 PHE B C 1
ATOM 5012 O O . PHE B 1 234 ? 18.938 15.945 5.004 1 98.25 234 PHE B O 1
ATOM 5019 N N . ALA B 1 235 ? 16.797 16.422 4.633 1 98.31 235 ALA B N 1
ATOM 5020 C CA . ALA B 1 235 ? 16.5 15.172 3.924 1 98.31 235 ALA B CA 1
ATOM 5021 C C . ALA B 1 235 ? 17.406 15.016 2.703 1 98.31 235 ALA B C 1
ATOM 5023 O O . ALA B 1 235 ? 17.906 13.922 2.438 1 98.31 235 ALA B O 1
ATOM 5024 N N . ARG B 1 236 ? 17.547 16.078 1.964 1 98.12 236 ARG B N 1
ATOM 5025 C CA . ARG B 1 236 ? 18.391 16.047 0.781 1 98.12 236 ARG B CA 1
ATOM 5026 C C . ARG B 1 236 ? 19.828 15.695 1.153 1 98.12 236 ARG B C 1
ATOM 5028 O O . ARG B 1 236 ? 20.469 14.875 0.485 1 98.12 236 ARG B O 1
ATOM 5035 N N . GLU B 1 237 ? 20.312 16.297 2.219 1 98.12 237 GLU B N 1
ATOM 5036 C CA . GLU B 1 237 ? 21.656 16 2.699 1 98.12 237 GLU B CA 1
ATOM 5037 C C . GLU B 1 237 ? 21.797 14.523 3.074 1 98.12 237 GLU B C 1
ATOM 5039 O O . GLU B 1 237 ? 22.766 13.867 2.697 1 98.12 237 GLU B O 1
ATOM 5044 N N . LEU B 1 238 ? 20.906 14.016 3.811 1 98.5 238 LEU B N 1
ATOM 5045 C CA . LEU B 1 238 ? 20.938 12.633 4.277 1 98.5 238 LEU B CA 1
ATOM 5046 C C . LEU B 1 238 ? 20.891 11.664 3.1 1 98.5 238 LEU B C 1
ATOM 5048 O O . LEU B 1 238 ? 21.656 10.688 3.068 1 98.5 238 LEU B O 1
ATOM 5052 N N . LEU B 1 239 ? 20.031 11.922 2.123 1 98.69 239 LEU B N 1
ATOM 5053 C CA . LEU B 1 239 ? 19.844 10.977 1.029 1 98.69 239 LEU B CA 1
ATOM 5054 C C . LEU B 1 239 ? 20.984 11.062 0.025 1 98.69 239 LEU B C 1
ATOM 5056 O O . LEU B 1 239 ? 21.344 10.07 -0.606 1 98.69 239 LEU B O 1
ATOM 5060 N N . GLN B 1 240 ? 21.562 12.266 -0.1 1 98.44 240 GLN B N 1
ATOM 5061 C CA . GLN B 1 240 ? 22.797 12.367 -0.877 1 98.44 240 GLN B CA 1
ATOM 5062 C C . GLN B 1 240 ? 23.906 11.523 -0.258 1 98.44 240 GLN B C 1
ATOM 5064 O O . GLN B 1 240 ? 24.656 10.852 -0.971 1 98.44 240 GLN B O 1
ATOM 5069 N N . GLU B 1 241 ? 24 11.617 1.002 1 98.5 241 GLU B N 1
ATOM 5070 C CA . GLU B 1 241 ? 25.016 10.828 1.696 1 98.5 241 GLU B CA 1
ATOM 5071 C C . GLU B 1 241 ? 24.75 9.336 1.559 1 98.5 241 GLU B C 1
ATOM 5073 O O . GLU B 1 241 ? 25.672 8.539 1.369 1 98.5 241 GLU B O 1
ATOM 5078 N N . ALA B 1 242 ? 23.5 8.93 1.752 1 98.38 242 ALA B N 1
ATOM 5079 C CA . ALA B 1 242 ? 23.156 7.516 1.597 1 98.38 242 ALA B CA 1
ATOM 5080 C C . ALA B 1 242 ? 23.531 7.012 0.206 1 98.38 242 ALA B C 1
ATOM 5082 O O . ALA B 1 242 ? 24.109 5.934 0.064 1 98.38 242 ALA B O 1
ATOM 5083 N N . GLY B 1 243 ? 23.141 7.719 -0.814 1 98.44 243 GLY B N 1
ATOM 5084 C CA . GLY B 1 243 ? 23.484 7.434 -2.195 1 98.44 243 GLY B CA 1
ATOM 5085 C C . GLY B 1 243 ? 22.75 6.246 -2.771 1 98.44 243 GLY B C 1
ATOM 5086 O O . GLY B 1 243 ? 22.625 6.113 -3.99 1 98.44 243 GLY B O 1
ATOM 5087 N N . SER B 1 244 ? 22.344 5.332 -1.908 1 98.31 244 SER B N 1
ATOM 5088 C CA . SER B 1 244 ? 21.625 4.129 -2.303 1 98.31 244 SER B CA 1
ATOM 5089 C C . SER B 1 244 ? 20.625 3.709 -1.23 1 98.31 244 SER B C 1
ATOM 5091 O O . SER B 1 244 ? 20.828 3.977 -0.045 1 98.31 244 SER B O 1
ATOM 5093 N N . ILE B 1 245 ? 19.594 3.025 -1.658 1 98.38 245 ILE B N 1
ATOM 5094 C CA . ILE B 1 245 ? 18.516 2.566 -0.777 1 98.38 245 ILE B CA 1
ATOM 5095 C C . ILE B 1 245 ? 19.109 1.729 0.355 1 98.38 245 ILE B C 1
ATOM 5097 O O . ILE B 1 245 ? 18.672 1.829 1.504 1 98.38 245 ILE B O 1
ATOM 5101 N N . GLU B 1 246 ? 20.109 0.957 0.081 1 96.81 246 GLU B N 1
ATOM 5102 C CA . GLU B 1 246 ? 20.656 0.019 1.052 1 96.81 246 GLU B CA 1
ATOM 5103 C C . GLU B 1 246 ? 21.328 0.754 2.213 1 96.81 246 GLU B C 1
ATOM 5105 O O . GLU B 1 246 ? 21.484 0.19 3.297 1 96.81 246 GLU B O 1
ATOM 5110 N N . ASN B 1 247 ? 21.641 2.066 2.045 1 98.19 247 ASN B N 1
ATOM 5111 C CA . ASN B 1 247 ? 22.375 2.816 3.059 1 98.19 247 ASN B CA 1
ATOM 5112 C C . ASN B 1 247 ? 21.453 3.75 3.84 1 98.19 247 ASN B C 1
ATOM 5114 O O . ASN B 1 247 ? 21.875 4.375 4.812 1 98.19 247 ASN B O 1
ATOM 5118 N N . VAL B 1 248 ? 20.219 3.822 3.541 1 98.5 248 VAL B N 1
ATOM 5119 C CA . VAL B 1 248 ? 19.297 4.824 4.07 1 98.5 248 VAL B CA 1
ATOM 5120 C C . VAL B 1 248 ? 19.141 4.637 5.578 1 98.5 248 VAL B C 1
ATOM 5122 O O . VAL B 1 248 ? 19.281 5.59 6.348 1 98.5 248 VAL B O 1
ATOM 5125 N N . GLN B 1 249 ? 18.938 3.443 5.988 1 97.94 249 GLN B N 1
ATOM 5126 C CA . GLN B 1 249 ? 18.688 3.191 7.402 1 97.94 249 GLN B CA 1
ATOM 5127 C C . GLN B 1 249 ? 19.859 3.633 8.266 1 97.94 249 GLN B C 1
ATOM 5129 O O . GLN B 1 249 ? 19.688 4.312 9.273 1 97.94 249 GLN B O 1
ATOM 5134 N N . LYS B 1 250 ? 21.062 3.275 7.828 1 98.06 250 LYS B N 1
ATOM 5135 C CA . LYS B 1 250 ? 22.266 3.602 8.594 1 98.06 250 LYS B CA 1
ATOM 5136 C C . LYS B 1 250 ? 22.453 5.113 8.711 1 98.06 250 LYS B C 1
ATOM 5138 O O . LYS B 1 250 ? 22.688 5.629 9.805 1 98.06 250 LYS B O 1
ATOM 5143 N N . VAL B 1 251 ? 22.312 5.801 7.617 1 98.44 251 VAL B N 1
ATOM 5144 C CA . VAL B 1 251 ? 22.531 7.246 7.59 1 98.44 251 VAL B CA 1
ATOM 5145 C C . VAL B 1 251 ? 21.469 7.938 8.438 1 98.44 251 VAL B C 1
ATOM 5147 O O . VAL B 1 251 ? 21.781 8.828 9.234 1 98.44 251 VAL B O 1
ATOM 5150 N N . PHE B 1 252 ? 20.188 7.531 8.336 1 98.06 252 PHE B N 1
ATOM 5151 C CA . PHE B 1 252 ? 19.109 8.156 9.078 1 98.06 252 PHE B CA 1
ATOM 5152 C C . PHE B 1 252 ? 19.234 7.871 10.562 1 98.06 252 PHE B C 1
ATOM 5154 O O . PHE B 1 252 ? 19.062 8.773 11.391 1 98.06 252 PHE B O 1
ATOM 5161 N N . HIS B 1 253 ? 19.531 6.641 10.945 1 97.94 253 HIS B N 1
ATOM 5162 C CA . HIS B 1 253 ? 19.656 6.289 12.359 1 97.94 253 HIS B CA 1
ATOM 5163 C C . HIS B 1 253 ? 20.781 7.07 13.016 1 97.94 253 HIS B C 1
ATOM 5165 O O . HIS B 1 253 ? 20.672 7.477 14.18 1 97.94 253 HIS B O 1
ATOM 5171 N N . ASP B 1 254 ? 21.797 7.359 12.273 1 97.69 254 ASP B N 1
ATOM 5172 C CA . ASP B 1 254 ? 22.938 8.062 12.836 1 97.69 254 ASP B CA 1
ATOM 5173 C C . ASP B 1 254 ? 22.703 9.57 12.867 1 97.69 254 ASP B C 1
ATOM 5175 O O . ASP B 1 254 ? 22.75 10.188 13.93 1 97.69 254 ASP B O 1
ATOM 5179 N N . LYS B 1 255 ? 22.344 10.117 11.781 1 97.56 255 LYS B N 1
ATOM 5180 C CA . LYS B 1 255 ? 22.344 11.57 11.641 1 97.56 255 LYS B CA 1
ATOM 5181 C C . LYS B 1 255 ? 21.062 12.18 12.172 1 97.56 255 LYS B C 1
ATOM 5183 O O . LYS B 1 255 ? 21.078 13.242 12.789 1 97.56 255 LYS B O 1
ATOM 5188 N N . MET B 1 256 ? 19.922 11.547 11.945 1 96.75 256 MET B N 1
ATOM 5189 C CA . MET B 1 256 ? 18.656 12.07 12.477 1 96.75 256 MET B CA 1
ATOM 5190 C C . MET B 1 256 ? 18.641 11.961 14 1 96.75 256 MET B C 1
ATOM 5192 O O . MET B 1 256 ? 18.172 12.875 14.68 1 96.75 256 MET B O 1
ATOM 5196 N N . ARG B 1 257 ? 19.141 10.844 14.445 1 96.94 257 ARG B N 1
ATOM 5197 C CA . ARG B 1 257 ? 19.188 10.68 15.891 1 96.94 257 ARG B CA 1
ATOM 5198 C C . ARG B 1 257 ? 19.953 11.828 16.547 1 96.94 257 ARG B C 1
ATOM 5200 O O . ARG B 1 257 ? 19.484 12.414 17.531 1 96.94 257 ARG B O 1
ATOM 5207 N N . LYS B 1 258 ? 21.047 12.156 15.969 1 97 258 LYS B N 1
ATOM 5208 C CA . LYS B 1 258 ? 21.922 13.203 16.5 1 97 258 LYS B CA 1
ATOM 5209 C C . LYS B 1 258 ? 21.188 14.539 16.578 1 97 258 LYS B C 1
ATOM 5211 O O . LYS B 1 258 ? 21.297 15.258 17.578 1 97 258 LYS B O 1
ATOM 5216 N N . GLU B 1 259 ? 20.375 14.82 15.609 1 97.38 259 GLU B N 1
ATOM 5217 C CA . GLU B 1 259 ? 19.734 16.125 15.531 1 97.38 259 GLU B CA 1
ATOM 5218 C C . GLU B 1 259 ? 18.438 16.141 16.328 1 97.38 259 GLU B C 1
ATOM 5220 O O . GLU B 1 259 ? 17.984 17.203 16.781 1 97.38 259 GLU B O 1
ATOM 5225 N N . LEU B 1 260 ? 17.812 14.961 16.609 1 98.12 260 LEU B N 1
ATOM 5226 C CA . LEU B 1 260 ? 16.5 14.906 17.25 1 98.12 260 LEU B CA 1
ATOM 5227 C C . LEU B 1 260 ? 16.656 14.758 18.766 1 98.12 260 LEU B C 1
ATOM 5229 O O . LEU B 1 260 ? 15.742 15.117 19.516 1 98.12 260 LEU B O 1
ATOM 5233 N N . LEU B 1 261 ? 17.797 14.297 19.25 1 97.69 261 LEU B N 1
ATOM 5234 C CA . LEU B 1 261 ? 17.984 14.016 20.672 1 97.69 261 LEU B CA 1
ATOM 5235 C C . LEU B 1 261 ? 17.859 15.289 21.5 1 97.69 261 LEU B C 1
ATOM 5237 O O . LEU B 1 261 ? 17.219 15.281 22.562 1 97.69 261 LEU B O 1
ATOM 5241 N N . PRO B 1 262 ? 18.438 16.453 21.031 1 97.44 262 PRO B N 1
ATOM 5242 C CA . PRO B 1 262 ? 18.25 17.672 21.812 1 97.44 262 PRO B CA 1
ATOM 5243 C C . PRO B 1 262 ? 16.766 18.062 21.922 1 97.44 262 PRO B C 1
ATOM 5245 O O . PRO B 1 262 ? 16.344 18.547 22.984 1 97.44 262 PRO B O 1
ATOM 5248 N N . ILE B 1 263 ? 16 17.859 20.906 1 98.25 263 ILE B N 1
ATOM 5249 C CA . ILE B 1 263 ? 14.57 18.156 20.922 1 98.25 263 ILE B CA 1
ATOM 5250 C C . ILE B 1 263 ? 13.867 17.219 21.906 1 98.25 263 ILE B C 1
ATOM 5252 O O . ILE B 1 263 ? 13.062 17.656 22.719 1 98.25 263 ILE B O 1
ATOM 5256 N N . GLN B 1 264 ? 14.234 15.961 21.797 1 98 264 GLN B N 1
ATOM 5257 C CA . GLN B 1 264 ? 13.688 14.945 22.703 1 98 264 GLN B CA 1
ATOM 5258 C C . GLN B 1 264 ? 13.938 15.312 24.156 1 98 264 GLN B C 1
ATOM 5260 O O . GLN B 1 264 ? 13.039 15.203 25 1 98 264 GLN B O 1
ATOM 5265 N N . GLN B 1 265 ? 15.039 15.789 24.453 1 97.75 265 GLN B N 1
ATOM 5266 C CA . GLN B 1 265 ? 15.406 16.125 25.828 1 97.75 265 GLN B CA 1
ATOM 5267 C C . GLN B 1 265 ? 14.602 17.328 26.312 1 97.75 265 GLN B C 1
ATOM 5269 O O . GLN B 1 265 ? 14.148 17.344 27.469 1 97.75 265 GLN B O 1
ATOM 5274 N N . ILE B 1 266 ? 14.492 18.281 25.469 1 97.62 266 ILE B N 1
ATOM 5275 C CA . ILE B 1 266 ? 13.695 19.453 25.828 1 97.62 266 ILE B CA 1
ATOM 5276 C C . ILE B 1 266 ? 12.258 19.031 26.109 1 97.62 266 ILE B C 1
ATOM 5278 O O . ILE B 1 266 ? 11.656 19.453 27.094 1 97.62 266 ILE B O 1
ATOM 5282 N N . CYS B 1 267 ? 11.711 18.172 25.281 1 98.06 267 CYS B N 1
ATOM 5283 C CA . CYS B 1 267 ? 10.32 17.734 25.406 1 98.06 267 CYS B CA 1
ATOM 5284 C C . CYS B 1 267 ? 10.109 16.938 26.688 1 98.06 267 CYS B C 1
ATOM 5286 O O . CYS B 1 267 ? 9.102 17.125 27.375 1 98.06 267 CYS B O 1
ATOM 5288 N N . VAL B 1 268 ? 11.031 16.109 26.984 1 97.56 268 VAL B N 1
ATOM 5289 C CA . VAL B 1 268 ? 10.953 15.352 28.219 1 97.56 268 VAL B CA 1
ATOM 5290 C C . VAL B 1 268 ? 11.031 16.297 29.422 1 97.56 268 VAL B C 1
ATOM 5292 O O . VAL B 1 268 ? 10.336 16.109 30.422 1 97.56 268 VAL B O 1
ATOM 5295 N N . GLY B 1 269 ? 11.781 17.297 29.312 1 96.69 269 GLY B N 1
ATOM 5296 C CA . GLY B 1 269 ? 11.875 18.312 30.359 1 96.69 269 GLY B CA 1
ATOM 5297 C C . GLY B 1 269 ? 10.586 19.078 30.547 1 96.69 269 GLY B C 1
ATOM 5298 O O . GLY B 1 269 ? 10.18 19.344 31.688 1 96.69 269 GLY B O 1
ATOM 5299 N N . LEU B 1 270 ? 10 19.422 29.484 1 95.81 270 LEU B N 1
ATOM 5300 C CA . LEU B 1 270 ? 8.734 20.141 29.547 1 95.81 270 LEU B CA 1
ATOM 5301 C C . LEU B 1 270 ? 7.664 19.297 30.219 1 95.81 270 LEU B C 1
ATOM 5303 O O . LEU B 1 270 ? 6.832 19.828 30.969 1 95.81 270 LEU B O 1
ATOM 5307 N N . GLU B 1 271 ? 7.668 18.078 29.922 1 95 271 GLU B N 1
ATOM 5308 C CA . GLU B 1 271 ? 6.727 17.172 30.562 1 95 271 GLU B CA 1
ATOM 5309 C C . GLU B 1 271 ? 6.973 17.094 32.062 1 95 271 GLU B C 1
ATOM 5311 O O . GLU B 1 271 ? 6.031 17.156 32.875 1 95 271 GLU B O 1
ATOM 5316 N N . SER B 1 272 ? 8.188 17.016 32.469 1 93.81 272 SER B N 1
ATOM 5317 C CA . SER B 1 272 ? 8.562 16.891 33.875 1 93.81 272 SER B CA 1
ATOM 5318 C C . SER B 1 272 ? 8.305 18.188 34.656 1 93.81 272 SER B C 1
ATOM 5320 O O . SER B 1 272 ? 7.824 18.172 35.781 1 93.81 272 SER B O 1
ATOM 5322 N N . ASP B 1 273 ? 8.523 19.281 34.031 1 90.44 273 ASP B N 1
ATOM 5323 C CA . ASP B 1 273 ? 8.492 20.578 34.688 1 90.44 273 ASP B CA 1
ATOM 5324 C C . ASP B 1 273 ? 7.078 21.156 34.719 1 90.44 273 ASP B C 1
ATOM 5326 O O . ASP B 1 273 ? 6.68 21.781 35.688 1 90.44 273 ASP B O 1
ATOM 5330 N N . ASN B 1 274 ? 6.375 20.922 33.625 1 84.94 274 ASN B N 1
ATOM 5331 C CA . ASN B 1 274 ? 5.129 21.656 33.469 1 84.94 274 ASN B CA 1
ATOM 5332 C C . ASN B 1 274 ? 3.92 20.734 33.438 1 84.94 274 ASN B C 1
ATOM 5334 O O . ASN B 1 274 ? 2.781 21.188 33.344 1 84.94 274 ASN B O 1
ATOM 5338 N N . GLY B 1 275 ? 4.145 19.484 33.438 1 84.19 275 GLY B N 1
ATOM 5339 C CA . GLY B 1 275 ? 3.045 18.531 33.5 1 84.19 275 GLY B CA 1
ATOM 5340 C C . GLY B 1 275 ? 2.365 18.312 32.156 1 84.19 275 GLY B C 1
ATOM 5341 O O . GLY B 1 275 ? 1.261 17.766 32.125 1 84.19 275 GLY B O 1
ATOM 5342 N N . MET B 1 276 ? 2.961 18.797 31.141 1 91.31 276 MET B N 1
ATOM 5343 C CA . MET B 1 276 ? 2.43 18.5 29.812 1 91.31 276 MET B CA 1
ATOM 5344 C C . MET B 1 276 ? 2.795 17.078 29.375 1 91.31 276 MET B C 1
ATOM 5346 O O . MET B 1 276 ? 3.924 16.625 29.594 1 91.31 276 MET B O 1
ATOM 5350 N N . GLN B 1 277 ? 1.859 16.438 28.828 1 96.25 277 GLN B N 1
ATOM 5351 C CA . GLN B 1 277 ? 2.148 15.094 28.344 1 96.25 277 GLN B CA 1
ATOM 5352 C C . GLN B 1 277 ? 2.836 15.133 26.984 1 96.25 277 GLN B C 1
ATOM 5354 O O . GLN B 1 277 ? 2.264 15.633 26.016 1 96.25 277 GLN B O 1
ATOM 5359 N N . TYR B 1 278 ? 4.012 14.594 26.938 1 97.88 278 TYR B N 1
ATOM 5360 C CA . TYR B 1 278 ? 4.777 14.523 25.703 1 97.88 278 TYR B CA 1
ATOM 5361 C C . TYR B 1 278 ? 4.367 13.312 24.875 1 97.88 278 TYR B C 1
ATOM 5363 O O . TYR B 1 278 ? 4.477 12.172 25.328 1 97.88 278 TYR B O 1
ATOM 5371 N N . LEU B 1 279 ? 3.93 13.625 23.594 1 97.69 279 LEU B N 1
ATOM 5372 C CA . LEU B 1 279 ? 3.402 12.539 22.766 1 97.69 279 LEU B CA 1
ATOM 5373 C C . LEU B 1 279 ? 4.445 12.062 21.75 1 97.69 279 LEU B C 1
ATOM 5375 O O . LEU B 1 279 ? 4.305 10.992 21.172 1 97.69 279 LEU B O 1
ATOM 5379 N N . GLY B 1 280 ? 5.48 12.891 21.469 1 98 280 GLY B N 1
ATOM 5380 C CA . GLY B 1 280 ? 6.543 12.469 20.562 1 98 280 GLY B CA 1
ATOM 5381 C C . GLY B 1 280 ? 6.832 13.477 19.469 1 98 280 GLY B C 1
ATOM 5382 O O . GLY B 1 280 ? 6.223 14.547 19.422 1 98 280 GLY B O 1
ATOM 5383 N N . ILE B 1 281 ? 7.816 13.141 18.656 1 98.44 281 ILE B N 1
ATOM 5384 C CA . ILE B 1 281 ? 8.195 13.914 17.484 1 98.44 281 ILE B CA 1
ATOM 5385 C C . ILE B 1 281 ? 7.68 13.211 16.219 1 98.44 281 ILE B C 1
ATOM 5387 O O . ILE B 1 281 ? 7.867 12.008 16.047 1 98.44 281 ILE B O 1
ATOM 5391 N N . ASP B 1 282 ? 6.945 13.867 15.438 1 97.62 282 ASP B N 1
ATOM 5392 C CA . ASP B 1 282 ? 6.715 13.383 14.078 1 97.62 282 ASP B CA 1
ATOM 5393 C C . ASP B 1 282 ? 7.953 13.57 13.211 1 97.62 282 ASP B C 1
ATOM 5395 O O . ASP B 1 282 ? 8.266 14.695 12.797 1 97.62 282 ASP B O 1
ATOM 5399 N N . THR B 1 283 ? 8.57 12.516 12.891 1 97.69 283 THR B N 1
ATOM 5400 C CA . THR B 1 283 ? 9.883 12.562 12.258 1 97.69 283 THR B CA 1
ATOM 5401 C C . THR B 1 283 ? 9.742 12.672 10.742 1 97.69 283 THR B C 1
ATOM 5403 O O . THR B 1 283 ? 10.727 12.547 10.008 1 97.69 283 THR B O 1
ATOM 5406 N N . SER B 1 284 ? 8.562 12.922 10.258 1 97.38 284 SER B N 1
ATOM 5407 C CA . SER B 1 284 ? 8.312 12.984 8.82 1 97.38 284 SER B CA 1
ATOM 5408 C C . SER B 1 284 ? 9.273 13.938 8.125 1 97.38 284 SER B C 1
ATOM 5410 O O . SER B 1 284 ? 9.68 14.953 8.703 1 97.38 284 SER B O 1
ATOM 5412 N N . LEU B 1 285 ? 9.609 13.578 6.922 1 98.12 285 LEU B N 1
ATOM 5413 C CA . LEU B 1 285 ? 10.273 14.531 6.051 1 98.12 285 LEU B CA 1
ATOM 5414 C C . LEU B 1 285 ? 9.273 15.508 5.441 1 98.12 285 LEU B C 1
ATOM 5416 O O . LEU B 1 285 ? 8.367 15.102 4.711 1 98.12 285 LEU B O 1
ATOM 5420 N N . ASN B 1 286 ? 9.414 16.719 5.793 1 97.75 286 ASN B N 1
ATOM 5421 C CA . ASN B 1 286 ? 8.539 17.781 5.312 1 97.75 286 ASN B CA 1
ATOM 5422 C C . ASN B 1 286 ? 9.281 18.75 4.414 1 97.75 286 ASN B C 1
ATOM 5424 O O . ASN B 1 286 ? 10.344 19.266 4.789 1 97.75 286 ASN B O 1
ATOM 5428 N N . PRO B 1 287 ? 8.711 19.062 3.275 1 97.62 287 PRO B N 1
ATOM 5429 C CA . PRO B 1 287 ? 9.375 20.016 2.381 1 97.62 287 PRO B CA 1
ATOM 5430 C C . PRO B 1 287 ? 9.234 21.453 2.855 1 97.62 287 PRO B C 1
ATOM 5432 O O . PRO B 1 287 ? 8.445 21.75 3.758 1 97.62 287 PRO B O 1
ATOM 5435 N N . SER B 1 288 ? 10.078 22.281 2.289 1 96.06 288 SER B N 1
ATOM 5436 C CA . SER B 1 288 ? 9.938 23.734 2.309 1 96.06 288 SER B CA 1
ATOM 5437 C C . SER B 1 288 ? 10.016 24.312 0.901 1 96.06 288 SER B C 1
ATOM 5439 O O . SER B 1 288 ? 10.406 23.625 -0.042 1 96.06 288 SER B O 1
ATOM 5441 N N . LEU B 1 289 ? 9.617 25.516 0.771 1 94.25 289 LEU B N 1
ATOM 5442 C CA . LEU B 1 289 ? 9.68 26.172 -0.533 1 94.25 289 LEU B CA 1
ATOM 5443 C C . LEU B 1 289 ? 11.055 26.781 -0.772 1 94.25 289 LEU B C 1
ATOM 5445 O O . LEU B 1 289 ? 11.297 27.359 -1.83 1 94.25 289 LEU B O 1
ATOM 5449 N N . ASP B 1 290 ? 11.945 26.562 0.176 1 93.31 290 ASP B N 1
ATOM 5450 C CA . ASP B 1 290 ? 13.328 27.016 -0.001 1 93.31 290 ASP B CA 1
ATOM 5451 C C . ASP B 1 290 ? 14.023 26.203 -1.101 1 93.31 290 ASP B C 1
ATOM 5453 O O . ASP B 1 290 ? 13.594 25.109 -1.438 1 93.31 290 ASP B O 1
ATOM 5457 N N . ASP B 1 291 ? 15.062 26.828 -1.594 1 93.44 291 ASP B N 1
ATOM 5458 C CA . ASP B 1 291 ? 15.898 26.078 -2.52 1 93.44 291 ASP B CA 1
ATOM 5459 C C . ASP B 1 291 ? 16.469 24.828 -1.855 1 93.44 291 ASP B C 1
ATOM 5461 O O . ASP B 1 291 ? 17.016 24.906 -0.753 1 93.44 291 ASP B O 1
ATOM 5465 N N . GLY B 1 292 ? 16.219 23.766 -2.498 1 95.44 292 GLY B N 1
ATOM 5466 C CA . GLY B 1 292 ? 16.703 22.5 -1.971 1 95.44 292 GLY B CA 1
ATOM 5467 C C . GLY B 1 292 ? 15.797 21.891 -0.925 1 95.44 292 GLY B C 1
ATOM 5468 O O . GLY B 1 292 ? 16.094 20.844 -0.357 1 95.44 292 GLY B O 1
ATOM 5469 N N . GLY B 1 293 ? 14.641 22.516 -0.728 1 97.19 293 GLY B N 1
ATOM 5470 C CA . GLY B 1 293 ? 13.766 22.094 0.353 1 97.19 293 GLY B CA 1
ATOM 5471 C C . GLY B 1 293 ? 12.781 21.016 -0.063 1 97.19 293 GLY B C 1
ATOM 5472 O O . GLY B 1 293 ? 11.945 20.594 0.736 1 97.19 293 GLY B O 1
ATOM 5473 N N . SER B 1 294 ? 12.914 20.469 -1.312 1 97.94 294 SER B N 1
ATOM 5474 C CA . SER B 1 294 ? 11.969 19.484 -1.835 1 97.94 294 SER B CA 1
ATOM 5475 C C . SER B 1 294 ? 12.273 18.094 -1.311 1 97.94 294 SER B C 1
ATOM 5477 O O . SER B 1 294 ? 13.422 17.641 -1.359 1 97.94 294 SER B O 1
ATOM 5479 N N . VAL B 1 295 ? 11.281 17.406 -0.854 1 98.06 295 VAL B N 1
ATOM 5480 C CA . VAL B 1 295 ? 11.422 16.031 -0.421 1 98.06 295 VAL B CA 1
ATOM 5481 C C . VAL B 1 295 ? 11.508 15.109 -1.64 1 98.06 295 VAL B C 1
ATOM 5483 O O . VAL B 1 295 ? 12.281 14.148 -1.648 1 98.06 295 VAL B O 1
ATOM 5486 N N . ALA B 1 296 ? 10.727 15.398 -2.686 1 97.75 296 ALA B N 1
ATOM 5487 C CA . ALA B 1 296 ? 10.789 14.609 -3.918 1 97.75 296 ALA B CA 1
ATOM 5488 C C . ALA B 1 296 ? 12.195 14.648 -4.52 1 97.75 296 ALA B C 1
ATOM 5490 O O . ALA B 1 296 ? 12.719 13.609 -4.938 1 97.75 296 ALA B O 1
ATOM 5491 N N . GLU B 1 297 ? 12.789 15.828 -4.543 1 97.94 297 GLU B N 1
ATOM 5492 C CA . GLU B 1 297 ? 14.141 15.953 -5.066 1 97.94 297 GLU B CA 1
ATOM 5493 C C . GLU B 1 297 ? 15.141 15.195 -4.199 1 97.94 297 GLU B C 1
ATOM 5495 O O . GLU B 1 297 ? 16.125 14.641 -4.707 1 97.94 297 GLU B O 1
ATOM 5500 N N . ALA B 1 298 ? 14.906 15.242 -2.928 1 98.44 298 ALA B N 1
ATOM 5501 C CA . ALA B 1 298 ? 15.773 14.484 -2.021 1 98.44 298 ALA B CA 1
ATOM 5502 C C . ALA B 1 298 ? 15.758 13 -2.355 1 98.44 298 ALA B C 1
ATOM 5504 O O . ALA B 1 298 ? 16.812 12.352 -2.391 1 98.44 298 ALA B O 1
ATOM 5505 N N . ILE B 1 299 ? 14.617 12.438 -2.629 1 98.31 299 ILE B N 1
ATOM 5506 C CA . ILE B 1 299 ? 14.461 11.023 -2.938 1 98.31 299 ILE B CA 1
ATOM 5507 C C . ILE B 1 299 ? 15.188 10.695 -4.242 1 98.31 299 ILE B C 1
ATOM 5509 O O . ILE B 1 299 ? 15.758 9.609 -4.387 1 98.31 299 ILE B O 1
ATOM 5513 N N . GLU B 1 300 ? 15.219 11.641 -5.152 1 98.19 300 GLU B N 1
ATOM 5514 C CA . GLU B 1 300 ? 15.852 11.461 -6.457 1 98.19 300 GLU B CA 1
ATOM 5515 C C . GLU B 1 300 ? 17.375 11.367 -6.32 1 98.19 300 GLU B C 1
ATOM 5517 O O . GLU B 1 300 ? 18.062 11.016 -7.281 1 98.19 300 GLU B O 1
ATOM 5522 N N . CYS B 1 301 ? 17.922 11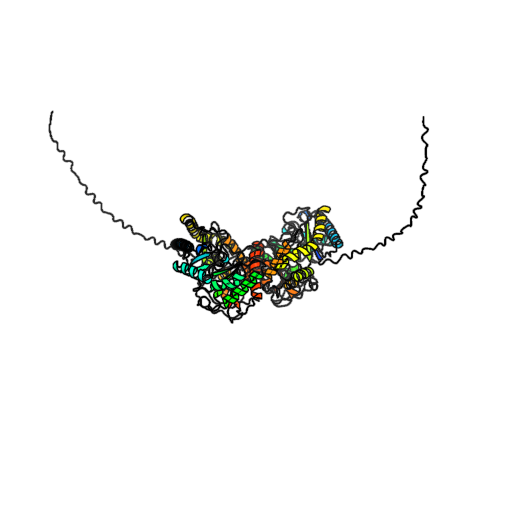.602 -5.145 1 98.25 301 CYS B N 1
ATOM 5523 C CA . CYS B 1 301 ? 19.359 11.508 -4.91 1 98.25 301 CYS B CA 1
ATOM 5524 C C . CYS B 1 301 ? 19.797 10.047 -4.82 1 98.25 301 CYS B C 1
ATOM 5526 O O . CYS B 1 301 ? 21 9.75 -4.883 1 98.25 301 CYS B O 1
ATOM 5528 N N . LEU B 1 302 ? 18.891 9.172 -4.676 1 98.5 302 LEU B N 1
ATOM 5529 C CA . LEU B 1 302 ? 19.219 7.758 -4.578 1 98.5 302 LEU B CA 1
ATOM 5530 C C . LEU B 1 302 ? 19.422 7.152 -5.965 1 98.5 302 LEU B C 1
ATOM 5532 O O . LEU B 1 302 ? 18.641 7.426 -6.883 1 98.5 302 LEU B O 1
ATOM 5536 N N . ASP B 1 303 ? 20.359 6.27 -6.086 1 97.69 303 ASP B N 1
ATOM 5537 C CA . ASP B 1 303 ? 20.781 5.715 -7.367 1 97.69 303 ASP B CA 1
ATOM 5538 C C . ASP B 1 303 ? 19.641 4.953 -8.047 1 97.69 303 ASP B C 1
ATOM 5540 O O . ASP B 1 303 ? 19.578 4.887 -9.273 1 97.69 303 ASP B O 1
ATOM 5544 N N . GLU B 1 304 ? 18.828 4.398 -7.258 1 97.69 304 GLU B N 1
ATOM 5545 C CA . GLU B 1 304 ? 17.812 3.498 -7.777 1 97.69 304 GLU B CA 1
ATOM 5546 C C . GLU B 1 304 ? 16.594 4.273 -8.281 1 97.69 304 GLU B C 1
ATOM 5548 O O . GLU B 1 304 ? 15.727 3.711 -8.953 1 97.69 304 GLU B O 1
ATOM 5553 N N . VAL B 1 305 ? 16.766 5.668 -7.699 1 95.44 305 VAL B N 1
ATOM 5554 C CA . VAL B 1 305 ? 15.625 6.508 -8.055 1 95.44 305 VAL B CA 1
ATOM 5555 C C . VAL B 1 305 ? 16 7.438 -9.203 1 95.44 305 VAL B C 1
ATOM 5557 O O . VAL B 1 305 ? 17.047 8.078 -9.18 1 95.44 305 VAL B O 1
ATOM 5560 N N . GLY B 1 306 ? 15.695 7.531 -10.43 1 92.19 306 GLY B N 1
ATOM 5561 C CA . GLY B 1 306 ? 15.773 8.516 -11.5 1 92.19 306 GLY B CA 1
ATOM 5562 C C . GLY B 1 306 ? 14.867 9.703 -11.289 1 92.19 306 GLY B C 1
ATOM 5563 O O . GLY B 1 306 ? 15.219 10.641 -10.562 1 92.19 306 GLY B O 1
ATOM 5564 N N . VAL B 1 307 ? 13.805 9.672 -11.773 1 95.56 307 VAL B N 1
ATOM 5565 C CA . VAL B 1 307 ? 12.75 10.672 -11.633 1 95.56 307 VAL B CA 1
ATOM 5566 C C . VAL B 1 307 ? 11.727 10.203 -10.602 1 95.56 307 VAL B C 1
ATOM 5568 O O . VAL B 1 307 ? 11.258 9.062 -10.656 1 95.56 307 VAL B O 1
ATOM 5571 N N . PHE B 1 308 ? 11.391 11.094 -9.641 1 97 308 PHE B N 1
ATOM 5572 C CA . PHE B 1 308 ? 10.406 10.758 -8.625 1 97 308 PHE B CA 1
ATOM 5573 C C . PHE B 1 308 ? 9.109 10.281 -9.258 1 97 308 PHE B C 1
ATOM 5575 O O . PHE B 1 308 ? 8.609 10.898 -10.203 1 97 308 PHE B O 1
ATOM 5582 N N . GLY B 1 309 ? 8.555 9.203 -8.781 1 94.75 309 GLY B N 1
ATOM 5583 C CA . GLY B 1 309 ? 7.34 8.617 -9.328 1 94.75 309 GLY B CA 1
ATOM 5584 C C . GLY B 1 309 ? 7.609 7.434 -10.242 1 94.75 309 GLY B C 1
ATOM 5585 O O . GLY B 1 309 ? 6.711 6.641 -10.523 1 94.75 309 GLY B O 1
ATOM 5586 N N . ASN B 1 310 ? 8.781 7.309 -10.719 1 94.62 310 ASN B N 1
ATOM 5587 C CA . ASN B 1 310 ? 9.195 6.176 -11.539 1 94.62 310 ASN B CA 1
ATOM 5588 C C . ASN B 1 310 ? 9.641 4.992 -10.68 1 94.62 310 ASN B C 1
ATOM 5590 O O . ASN B 1 310 ? 9.719 5.109 -9.461 1 94.62 310 ASN B O 1
ATOM 5594 N N . PRO B 1 311 ? 9.906 3.863 -11.336 1 96 311 PRO B N 1
ATOM 5595 C CA . PRO B 1 311 ? 10.359 2.701 -10.562 1 96 311 PRO B CA 1
ATOM 5596 C C . PRO B 1 311 ? 11.531 3.023 -9.641 1 96 311 PRO B C 1
ATOM 5598 O O . PRO B 1 311 ? 12.453 3.742 -10.039 1 96 311 PRO B O 1
ATOM 5601 N N . GLY B 1 312 ? 11.516 2.492 -8.531 1 97.69 312 GLY B N 1
ATOM 5602 C CA . GLY B 1 312 ? 12.508 2.76 -7.504 1 97.69 312 GLY B CA 1
ATOM 5603 C C . GLY B 1 312 ? 12.016 3.699 -6.422 1 97.69 312 GLY B C 1
ATOM 5604 O O . GLY B 1 312 ? 12.516 3.678 -5.293 1 97.69 312 GLY B O 1
ATOM 5605 N N . THR B 1 313 ? 11.016 4.496 -6.73 1 97.5 313 THR B N 1
ATOM 5606 C CA . THR B 1 313 ? 10.508 5.504 -5.809 1 97.5 313 THR B CA 1
ATOM 5607 C C . THR B 1 313 ? 9.844 4.84 -4.602 1 97.5 313 THR B C 1
ATOM 5609 O O . THR B 1 313 ? 10.047 5.27 -3.463 1 97.5 313 THR B O 1
ATOM 5612 N N . MET B 1 314 ? 9.055 3.828 -4.832 1 96.88 314 MET B N 1
ATOM 5613 C CA . MET B 1 314 ? 8.367 3.154 -3.732 1 96.88 314 MET B CA 1
ATOM 5614 C C . MET B 1 314 ? 9.367 2.484 -2.797 1 96.88 314 MET B C 1
ATOM 5616 O O . MET B 1 314 ? 9.203 2.518 -1.577 1 96.88 314 MET B O 1
ATOM 5620 N N . ALA B 1 315 ? 10.344 1.841 -3.387 1 98.38 315 ALA B N 1
ATOM 5621 C CA . ALA B 1 315 ? 11.375 1.208 -2.572 1 98.38 315 ALA B CA 1
ATOM 5622 C C . ALA B 1 315 ? 12.109 2.238 -1.717 1 98.38 315 ALA B C 1
ATOM 5624 O O . ALA B 1 315 ? 12.383 1.996 -0.539 1 98.38 315 ALA B O 1
ATOM 5625 N N . ALA B 1 316 ? 12.438 3.344 -2.338 1 98.31 316 ALA B N 1
ATOM 5626 C CA . ALA B 1 316 ? 13.086 4.43 -1.61 1 98.31 316 ALA B CA 1
ATOM 5627 C C . ALA B 1 316 ? 12.195 4.941 -0.481 1 98.31 316 ALA B C 1
ATOM 5629 O O . ALA B 1 316 ? 12.656 5.105 0.653 1 98.31 316 ALA B O 1
ATOM 5630 N N . ALA B 1 317 ? 10.945 5.176 -0.797 1 97.81 317 ALA B N 1
ATOM 5631 C CA . ALA B 1 317 ? 9.992 5.668 0.192 1 97.81 317 ALA B CA 1
ATOM 5632 C C . ALA B 1 317 ? 9.859 4.695 1.36 1 97.81 317 ALA B C 1
ATOM 5634 O O . ALA B 1 317 ? 9.789 5.113 2.52 1 97.81 317 ALA B O 1
ATOM 5635 N N . ALA B 1 318 ? 9.82 3.449 1.044 1 97.81 318 ALA B N 1
ATOM 5636 C CA . ALA B 1 318 ? 9.703 2.436 2.088 1 97.81 318 ALA B CA 1
ATOM 5637 C C . ALA B 1 318 ? 10.93 2.449 3.002 1 97.81 318 ALA B C 1
ATOM 5639 O O . ALA B 1 318 ? 10.797 2.369 4.227 1 97.81 318 ALA B O 1
ATOM 5640 N N . ALA B 1 319 ? 12.094 2.523 2.416 1 98.12 319 ALA B N 1
ATOM 5641 C CA . ALA B 1 319 ? 13.328 2.539 3.199 1 98.12 319 ALA B CA 1
ATOM 5642 C C . ALA B 1 319 ? 13.383 3.764 4.109 1 98.12 319 ALA B C 1
ATOM 5644 O O . ALA B 1 319 ? 13.734 3.656 5.285 1 98.12 319 ALA B O 1
ATOM 5645 N N . VAL B 1 320 ? 12.977 4.836 3.574 1 98.06 320 VAL B N 1
ATOM 5646 C CA . VAL B 1 320 ? 12.992 6.082 4.336 1 98.06 320 VAL B CA 1
ATOM 5647 C C . VAL B 1 320 ? 11.969 6.004 5.465 1 98.06 320 VAL B C 1
ATOM 5649 O O . VAL B 1 320 ? 12.281 6.312 6.617 1 98.06 320 VAL B O 1
ATOM 5652 N N . THR B 1 321 ? 10.805 5.582 5.168 1 97.38 321 THR B N 1
ATOM 5653 C CA . THR B 1 321 ? 9.719 5.539 6.145 1 97.38 321 THR B CA 1
ATOM 5654 C C . THR B 1 321 ? 10.07 4.598 7.297 1 97.38 321 THR B C 1
ATOM 5656 O O . THR B 1 321 ? 9.891 4.949 8.469 1 97.38 321 THR B O 1
ATOM 5659 N N . THR B 1 322 ? 10.562 3.445 6.973 1 96.62 322 THR B N 1
ATOM 5660 C CA . THR B 1 322 ? 10.914 2.492 8.016 1 96.62 322 THR B CA 1
ATOM 5661 C C . THR B 1 322 ? 12.016 3.047 8.906 1 96.62 322 THR B C 1
ATOM 5663 O O . THR B 1 322 ? 12.039 2.797 10.117 1 96.62 322 THR B O 1
ATOM 5666 N N . SER B 1 323 ? 12.898 3.777 8.336 1 97.69 323 SER B N 1
ATOM 5667 C CA . SER B 1 323 ? 13.977 4.395 9.102 1 97.69 323 SER B CA 1
ATOM 5668 C C . SER B 1 323 ? 13.445 5.484 10.023 1 97.69 323 SER B C 1
ATOM 5670 O O . SER B 1 323 ? 13.852 5.578 11.188 1 97.69 323 SER B O 1
ATOM 5672 N N . LEU B 1 324 ? 12.539 6.227 9.531 1 97.62 324 LEU B N 1
ATOM 5673 C CA . LEU B 1 324 ? 11.961 7.328 10.297 1 97.62 324 LEU B CA 1
ATOM 5674 C C . LEU B 1 324 ? 11.164 6.805 11.484 1 97.62 324 LEU B C 1
ATOM 5676 O O . LEU B 1 324 ? 11.094 7.457 12.531 1 97.62 324 LEU B O 1
ATOM 5680 N N . GLN B 1 325 ? 10.594 5.699 11.336 1 96.25 325 GLN B N 1
ATOM 5681 C CA . GLN B 1 325 ? 9.719 5.133 12.359 1 96.25 325 GLN B CA 1
ATOM 5682 C C . GLN B 1 325 ? 10.523 4.387 13.422 1 96.25 325 GLN B C 1
ATOM 5684 O O . GLN B 1 325 ? 9.984 3.996 14.453 1 96.25 325 GLN B O 1
ATOM 5689 N N . SER B 1 326 ? 11.875 4.293 13.203 1 96.81 326 SER B N 1
ATOM 5690 C CA . SER B 1 326 ? 12.648 3.461 14.117 1 96.81 326 SER B CA 1
ATOM 5691 C C . SER B 1 326 ? 13.914 4.18 14.586 1 96.81 326 SER B C 1
ATOM 5693 O O . SER B 1 326 ? 14.93 3.545 14.867 1 96.81 326 SER B O 1
ATOM 5695 N N . ILE B 1 327 ? 13.859 5.48 14.547 1 97.31 327 ILE B N 1
ATOM 5696 C CA . ILE B 1 327 ? 15.023 6.23 15.016 1 97.31 327 ILE B CA 1
ATOM 5697 C C . ILE B 1 327 ? 15.305 5.883 16.469 1 97.31 327 ILE B C 1
ATOM 5699 O O . ILE B 1 327 ? 14.453 6.066 17.344 1 97.31 327 ILE B O 1
ATOM 5703 N N . PRO B 1 328 ? 16.562 5.449 16.797 1 96.75 328 PRO B N 1
ATOM 5704 C CA . PRO B 1 328 ? 16.859 5.004 18.156 1 96.75 328 PRO B CA 1
ATOM 5705 C C . PRO B 1 328 ? 16.734 6.129 19.188 1 96.75 328 PRO B C 1
ATOM 5707 O O . PRO B 1 328 ? 17.172 7.254 18.938 1 96.75 328 PRO B O 1
ATOM 5710 N N . ASP B 1 329 ? 16.062 5.898 20.328 1 96.31 329 ASP B N 1
ATOM 5711 C CA . ASP B 1 329 ? 16 6.723 21.531 1 96.31 329 ASP B CA 1
ATOM 5712 C C . ASP B 1 329 ? 15.125 7.953 21.312 1 96.31 329 ASP B C 1
ATOM 5714 O O . ASP B 1 329 ? 15.203 8.922 22.062 1 96.31 329 ASP B O 1
ATOM 5718 N N . VAL B 1 330 ? 14.391 8 20.281 1 97.5 330 VAL B N 1
ATOM 5719 C CA . VAL B 1 330 ? 13.484 9.109 20.016 1 97.5 330 VAL B CA 1
ATOM 5720 C C . VAL B 1 330 ? 12.039 8.609 20.047 1 97.5 330 VAL B C 1
ATOM 5722 O O . VAL B 1 330 ? 11.688 7.645 19.375 1 97.5 330 VAL B O 1
ATOM 5725 N N . LYS B 1 331 ? 11.227 9.211 20.938 1 97.38 331 LYS B N 1
ATOM 5726 C CA . LYS B 1 331 ? 9.797 8.914 20.938 1 97.38 331 LYS B CA 1
ATOM 5727 C C . LYS B 1 331 ? 9.109 9.5 19.703 1 97.38 331 LYS B C 1
ATOM 5729 O O . LYS B 1 331 ? 9.016 10.719 19.562 1 97.38 331 LYS B O 1
ATOM 5734 N N . THR B 1 332 ? 8.688 8.594 18.844 1 96.38 332 THR B N 1
ATOM 5735 C CA . THR B 1 332 ? 8.094 9.023 17.594 1 96.38 332 THR B CA 1
ATOM 5736 C C . THR B 1 332 ? 6.566 8.992 17.672 1 96.38 332 THR B C 1
ATOM 5738 O O . THR B 1 332 ? 6 8.227 18.453 1 96.38 332 THR B O 1
ATOM 5741 N N . THR B 1 333 ? 5.859 9.891 16.891 1 95.69 333 THR B N 1
ATOM 5742 C CA . THR B 1 333 ? 4.406 9.922 16.781 1 95.69 333 THR B CA 1
ATOM 5743 C C . THR B 1 333 ? 3.965 10.383 15.398 1 95.69 333 THR B C 1
ATOM 5745 O O . THR B 1 333 ? 4.801 10.648 14.531 1 95.69 333 THR B O 1
ATOM 5748 N N . GLY B 1 334 ? 2.699 10.398 15.203 1 94.19 334 GLY B N 1
ATOM 5749 C CA . GLY B 1 334 ? 2.152 10.969 13.977 1 94.19 334 GLY B CA 1
ATOM 5750 C C . GLY B 1 334 ? 2.348 10.07 12.773 1 94.19 334 GLY B C 1
ATOM 5751 O O . GLY B 1 334 ? 2.205 8.852 12.859 1 94.19 334 GLY B O 1
ATOM 5752 N N . TYR B 1 335 ? 2.666 10.773 11.641 1 94 335 TYR B N 1
ATOM 5753 C CA . TYR B 1 335 ? 2.83 10.047 10.391 1 94 335 TYR B CA 1
ATOM 5754 C C . TYR B 1 335 ? 4.176 9.336 10.344 1 94 335 TYR B C 1
ATOM 5756 O O . TYR B 1 335 ? 4.25 8.156 9.984 1 94 335 TYR B O 1
ATOM 5764 N N . SER B 1 336 ? 5.211 10.125 10.734 1 94.38 336 SER B N 1
ATOM 5765 C CA . SER B 1 336 ? 6.594 9.656 10.664 1 94.38 336 SER B CA 1
ATOM 5766 C C . SER B 1 336 ? 6.887 9.008 9.312 1 94.38 336 SER B C 1
ATOM 5768 O O . SER B 1 336 ? 7.371 7.875 9.25 1 94.38 336 SER B O 1
ATOM 5770 N N . GLY B 1 337 ? 6.52 9.727 8.289 1 94.44 337 GLY B N 1
ATOM 5771 C CA . GLY B 1 337 ? 6.703 9.281 6.918 1 94.44 337 GLY B CA 1
ATOM 5772 C C . GLY B 1 337 ? 7.176 10.391 5.992 1 94.44 337 GLY B C 1
ATOM 5773 O O . GLY B 1 337 ? 7.926 11.273 6.41 1 94.44 337 GLY B O 1
ATOM 5774 N N . LEU B 1 338 ? 6.812 10.25 4.727 1 95.25 338 LEU B N 1
ATOM 5775 C CA . LEU B 1 338 ? 7.145 11.234 3.699 1 95.25 338 LEU B CA 1
ATOM 5776 C C . LEU B 1 338 ? 5.953 12.148 3.416 1 95.25 338 LEU B C 1
ATOM 5778 O O . LEU B 1 338 ? 4.871 11.672 3.059 1 95.25 338 LEU B O 1
ATOM 5782 N N . MET B 1 339 ? 6.137 13.352 3.689 1 96.12 339 MET B N 1
ATOM 5783 C CA . MET B 1 339 ? 5.105 14.312 3.293 1 96.12 339 MET B CA 1
ATOM 5784 C C . MET B 1 339 ? 5.273 14.719 1.832 1 96.12 339 MET B C 1
ATOM 5786 O O . MET B 1 339 ? 6.305 15.273 1.454 1 96.12 339 MET B O 1
ATOM 5790 N N . LEU B 1 340 ? 4.254 14.438 1.073 1 96.75 340 LEU B N 1
ATOM 5791 C CA . LEU B 1 340 ? 4.309 14.727 -0.356 1 96.75 340 LEU B CA 1
ATOM 5792 C C . LEU B 1 340 ? 3.193 15.688 -0.761 1 96.75 340 LEU B C 1
ATOM 5794 O O . LEU B 1 340 ? 2.398 15.375 -1.651 1 96.75 340 LEU B O 1
ATOM 5798 N N . PRO B 1 341 ? 3.15 16.844 -0.153 1 97.19 341 PRO B N 1
ATOM 5799 C CA . PRO B 1 341 ? 2.158 17.844 -0.549 1 97.19 341 PRO B CA 1
ATOM 5800 C C . PRO B 1 341 ? 2.49 18.5 -1.884 1 97.19 341 PRO B C 1
ATOM 5802 O O . PRO B 1 341 ? 3.473 19.25 -1.983 1 97.19 341 PRO B O 1
ATOM 5805 N N . VAL B 1 342 ? 1.659 18.328 -2.877 1 97.56 342 VAL B N 1
ATOM 5806 C CA . VAL B 1 342 ? 1.959 18.719 -4.254 1 97.56 342 VAL B CA 1
ATOM 5807 C C . VAL B 1 342 ? 2.143 20.219 -4.344 1 97.56 342 VAL B C 1
ATOM 5809 O O . VAL B 1 342 ? 3.072 20.703 -5 1 97.56 342 VAL B O 1
ATOM 5812 N N . LEU B 1 343 ? 1.356 20.969 -3.639 1 97.25 343 LEU B N 1
ATOM 5813 C CA . LEU B 1 343 ? 1.384 22.422 -3.766 1 97.25 343 LEU B CA 1
ATOM 5814 C C . LEU B 1 343 ? 2.396 23.047 -2.805 1 97.25 343 LEU B C 1
ATOM 5816 O O . LEU B 1 343 ? 2.543 24.266 -2.744 1 97.25 343 LEU B O 1
ATOM 5820 N N . GLU B 1 344 ? 3.139 22.188 -2.07 1 96.81 344 GLU B N 1
ATOM 5821 C CA . GLU B 1 344 ? 4.105 22.688 -1.099 1 96.81 344 GLU B CA 1
ATOM 5822 C C . GLU B 1 344 ? 5.5 22.125 -1.367 1 96.81 344 GLU B C 1
ATOM 5824 O O . GLU B 1 344 ? 6.426 22.344 -0.587 1 96.81 344 GLU B O 1
ATOM 5829 N N . ASP B 1 345 ? 5.672 21.391 -2.338 1 97.5 345 ASP B N 1
ATOM 5830 C CA . ASP B 1 345 ? 6.934 20.828 -2.803 1 97.5 345 ASP B CA 1
ATOM 5831 C C . ASP B 1 345 ? 7.188 21.188 -4.266 1 97.5 345 ASP B C 1
ATOM 5833 O O . ASP B 1 345 ? 6.516 20.672 -5.164 1 97.5 345 ASP B O 1
ATOM 5837 N N . ARG B 1 346 ? 8.164 21.969 -4.543 1 97 346 ARG B N 1
ATOM 5838 C CA . ARG B 1 346 ? 8.383 22.547 -5.867 1 97 346 ARG B CA 1
ATOM 5839 C C . ARG B 1 346 ? 8.617 21.438 -6.902 1 97 346 ARG B C 1
ATOM 5841 O O . ARG B 1 346 ? 8.141 21.531 -8.031 1 97 346 ARG B O 1
ATOM 5848 N N . ARG B 1 347 ? 9.344 20.453 -6.531 1 97.81 347 ARG B N 1
ATOM 5849 C CA . ARG B 1 347 ? 9.625 19.375 -7.477 1 97.81 347 ARG B CA 1
ATOM 5850 C C . ARG B 1 347 ? 8.352 18.609 -7.816 1 97.81 347 ARG B C 1
ATOM 5852 O O . ARG B 1 347 ? 8.109 18.281 -8.984 1 97.81 347 ARG B O 1
ATOM 5859 N N . LEU B 1 348 ? 7.52 18.266 -6.84 1 97.44 348 LEU B N 1
ATOM 5860 C CA . LEU B 1 348 ? 6.25 17.594 -7.094 1 97.44 348 LEU B CA 1
ATOM 5861 C C . LEU B 1 348 ? 5.367 18.438 -8.016 1 97.44 348 LEU B C 1
ATOM 5863 O O . LEU B 1 348 ? 4.73 17.891 -8.922 1 97.44 348 LEU B O 1
ATOM 5867 N N . ALA B 1 349 ? 5.363 19.703 -7.785 1 97.19 349 ALA B N 1
ATOM 5868 C CA . ALA B 1 349 ? 4.516 20.609 -8.547 1 97.19 349 ALA B CA 1
ATOM 5869 C C . ALA B 1 349 ? 4.953 20.672 -10.008 1 97.19 349 ALA B C 1
ATOM 5871 O O . ALA B 1 349 ? 4.133 20.922 -10.898 1 97.19 349 ALA B O 1
ATOM 5872 N N . GLU B 1 350 ? 6.211 20.406 -10.234 1 96.12 350 GLU B N 1
ATOM 5873 C CA . GLU B 1 350 ? 6.789 20.578 -11.562 1 96.12 350 GLU B CA 1
ATOM 5874 C C . GLU B 1 350 ? 6.691 19.297 -12.375 1 96.12 350 GLU B C 1
ATOM 5876 O O . GLU B 1 350 ? 6.84 19.312 -13.602 1 96.12 350 GLU B O 1
ATOM 5881 N N . LEU B 1 351 ? 6.52 18.203 -11.742 1 95.81 351 LEU B N 1
ATOM 5882 C CA . LEU B 1 351 ? 6.543 16.906 -12.414 1 95.81 351 LEU B CA 1
ATOM 5883 C C . LEU B 1 351 ? 5.305 16.719 -13.289 1 95.81 351 LEU B C 1
ATOM 5885 O O . LEU B 1 351 ? 4.188 16.609 -12.781 1 95.81 351 LEU B O 1
ATOM 5889 N N . ASP B 1 352 ? 5.488 16.484 -14.484 1 91.88 352 ASP B N 1
ATOM 5890 C CA . ASP B 1 352 ? 4.387 16.312 -15.43 1 91.88 352 ASP B CA 1
ATOM 5891 C C . ASP B 1 352 ? 3.863 14.875 -15.383 1 91.88 352 ASP B C 1
ATOM 5893 O O . ASP B 1 352 ? 2.732 14.609 -15.797 1 91.88 352 ASP B O 1
ATOM 5897 N N . THR B 1 353 ? 4.688 13.992 -14.93 1 90.31 353 THR B N 1
ATOM 5898 C CA . THR B 1 353 ? 4.332 12.57 -14.969 1 90.31 353 THR B CA 1
ATOM 5899 C C . THR B 1 353 ? 3.662 12.156 -13.664 1 90.31 353 THR B C 1
ATOM 5901 O O . THR B 1 353 ? 3.238 11 -13.523 1 90.31 353 THR B O 1
ATOM 5904 N N . LEU B 1 354 ? 3.598 13.023 -12.711 1 93.75 354 LEU B N 1
ATOM 5905 C CA . LEU B 1 354 ? 2.992 12.695 -11.43 1 93.75 354 LEU B CA 1
ATOM 5906 C C . LEU B 1 354 ? 1.477 12.578 -11.555 1 93.75 354 LEU B C 1
ATOM 5908 O O . LEU B 1 354 ? 0.854 13.312 -12.32 1 93.75 354 LEU B O 1
ATOM 5912 N N . SER B 1 355 ? 0.907 11.672 -10.875 1 93.56 355 SER B N 1
ATOM 5913 C CA . SER B 1 355 ? -0.538 11.469 -10.844 1 93.56 355 SER B CA 1
ATOM 5914 C C . SER B 1 355 ? -1.021 11.133 -9.438 1 93.56 355 SER B C 1
ATOM 5916 O O . SER B 1 355 ? -0.218 10.82 -8.562 1 93.56 355 SER B O 1
ATOM 5918 N N . ILE B 1 356 ? -2.34 11.258 -9.227 1 95.5 356 ILE B N 1
ATOM 5919 C CA . ILE B 1 356 ? -2.953 10.906 -7.953 1 95.5 356 ILE B CA 1
ATOM 5920 C C . ILE B 1 356 ? -2.693 9.438 -7.637 1 95.5 356 ILE B C 1
ATOM 5922 O O . ILE B 1 356 ? -2.416 9.078 -6.492 1 95.5 356 ILE B O 1
ATOM 5926 N N . GLN B 1 357 ? -2.668 8.641 -8.648 1 91.69 357 GLN B N 1
ATOM 5927 C CA . GLN B 1 357 ? -2.441 7.215 -8.469 1 91.69 357 GLN B CA 1
ATOM 5928 C C . GLN B 1 357 ? -1.016 6.938 -7.996 1 91.69 357 GLN B C 1
ATOM 5930 O O . GLN B 1 357 ? -0.794 6.074 -7.145 1 91.69 357 GLN B O 1
ATOM 5935 N N . LYS B 1 358 ? -0.083 7.621 -8.633 1 93.06 358 LYS B N 1
ATOM 5936 C CA . LYS B 1 358 ? 1.302 7.449 -8.203 1 93.06 358 LYS B CA 1
ATOM 5937 C C . LYS B 1 358 ? 1.475 7.855 -6.742 1 93.06 358 LYS B C 1
ATOM 5939 O O . LYS B 1 358 ? 2.164 7.176 -5.977 1 93.06 358 LYS B O 1
ATOM 5944 N N . LEU B 1 359 ? 0.823 8.938 -6.367 1 95.75 359 LEU B N 1
ATOM 5945 C CA . LEU B 1 359 ? 0.899 9.398 -4.988 1 95.75 359 LEU B CA 1
ATOM 5946 C C . LEU B 1 359 ? 0.272 8.383 -4.039 1 95.75 359 LEU B C 1
ATOM 5948 O O . LEU B 1 359 ? 0.828 8.094 -2.977 1 95.75 359 LEU B O 1
ATOM 5952 N N . LEU B 1 360 ? -0.823 7.906 -4.445 1 94.88 360 LEU B N 1
ATOM 5953 C CA . LEU B 1 360 ? -1.498 6.91 -3.619 1 94.88 360 LEU B CA 1
ATOM 5954 C C . LEU B 1 360 ? -0.667 5.637 -3.516 1 94.88 360 LEU B C 1
ATOM 5956 O O . LEU B 1 360 ? -0.613 5.008 -2.455 1 94.88 360 LEU B O 1
ATOM 5960 N N . CYS B 1 361 ? -0.06 5.254 -4.598 1 93.81 361 CYS B N 1
ATOM 5961 C CA . CYS B 1 361 ? 0.821 4.094 -4.605 1 93.81 361 CYS B CA 1
ATOM 5962 C C . CYS B 1 361 ? 1.97 4.27 -3.621 1 93.81 361 CYS B C 1
ATOM 5964 O O . CYS B 1 361 ? 2.248 3.379 -2.818 1 93.81 361 CYS B O 1
ATOM 5966 N N . ILE B 1 362 ? 2.586 5.371 -3.697 1 96.06 362 ILE B N 1
ATOM 5967 C CA . ILE B 1 362 ? 3.707 5.656 -2.807 1 96.06 362 ILE B CA 1
ATOM 5968 C C . ILE B 1 362 ? 3.221 5.691 -1.36 1 96.06 362 ILE B C 1
ATOM 5970 O O . ILE B 1 362 ? 3.914 5.227 -0.454 1 96.06 362 ILE B O 1
ATOM 5974 N N . SER B 1 363 ? 1.996 6.117 -1.148 1 95.62 363 SER B N 1
ATOM 5975 C CA . SER B 1 363 ? 1.414 6.211 0.186 1 95.62 363 SER B CA 1
ATOM 5976 C C . SER B 1 363 ? 1.204 4.828 0.794 1 95.62 363 SER B C 1
ATOM 5978 O O . SER B 1 363 ? 0.999 4.699 2.002 1 95.62 363 SER B O 1
ATOM 5980 N N . SER B 1 364 ? 1.206 3.857 -0.021 1 95.5 364 SER B N 1
ATOM 5981 C CA . SER B 1 364 ? 1.024 2.506 0.496 1 95.5 364 SER B CA 1
ATOM 5982 C C . SER B 1 364 ? 2.203 2.084 1.366 1 95.5 364 SER B C 1
ATOM 5984 O O . SER B 1 364 ? 2.051 1.259 2.27 1 95.5 364 SER B O 1
ATOM 5986 N N . VAL B 1 365 ? 3.355 2.65 1.104 1 95.38 365 VAL B N 1
ATOM 5987 C CA . VAL B 1 365 ? 4.523 2.268 1.891 1 95.38 365 VAL B CA 1
ATOM 5988 C C . VAL B 1 365 ? 4.961 3.436 2.771 1 95.38 365 VAL B C 1
ATOM 5990 O O . VAL B 1 365 ? 5.828 3.283 3.633 1 95.38 365 VAL B O 1
ATOM 5993 N N . CYS B 1 366 ? 4.289 4.52 2.422 1 88.06 366 CYS B N 1
ATOM 5994 C CA . CYS B 1 366 ? 4.586 5.738 3.166 1 88.06 366 CYS B CA 1
ATOM 5995 C C . CYS B 1 366 ? 3.307 6.449 3.586 1 88.06 366 CYS B C 1
ATOM 5997 O O . CYS B 1 366 ? 2.215 6.078 3.152 1 88.06 366 CYS B O 1
ATOM 5999 N N . GLY B 1 367 ? 3.352 7.43 4.496 1 71.44 367 GLY B N 1
ATOM 6000 C CA . GLY B 1 367 ? 2.213 7.77 5.332 1 71.44 367 GLY B CA 1
ATOM 6001 C C . GLY B 1 367 ? 1.455 8.992 4.836 1 71.44 367 GLY B C 1
ATOM 6002 O O . GLY B 1 367 ? 0.457 9.391 5.438 1 71.44 367 GLY B O 1
ATOM 6003 N N . VAL B 1 368 ? 1.156 9.75 3.873 1 84 368 VAL B N 1
ATOM 6004 C CA . VAL B 1 368 ? 0.276 10.867 4.18 1 84 368 VAL B CA 1
ATOM 6005 C C . VAL B 1 368 ? -0.922 10.859 3.232 1 84 368 VAL B C 1
ATOM 6007 O O . VAL B 1 368 ? -1.829 11.688 3.361 1 84 368 VAL B O 1
ATOM 6010 N N . GLY B 1 369 ? -0.96 9.977 2.258 1 93.5 369 GLY B N 1
ATOM 6011 C CA . GLY B 1 369 ? -2.092 9.914 1.347 1 93.5 369 GLY B CA 1
ATOM 6012 C C . GLY B 1 369 ? -2 10.914 0.211 1 93.5 369 GLY B C 1
ATOM 6013 O O . GLY B 1 369 ? -0.975 11 -0.469 1 93.5 369 GLY B O 1
ATOM 6014 N N . ILE B 1 370 ? -3.094 11.562 -0.051 1 97.19 370 ILE B N 1
ATOM 6015 C CA . ILE B 1 370 ? -3.174 12.625 -1.05 1 97.19 370 ILE B CA 1
ATOM 6016 C C . ILE B 1 370 ? -3.217 13.984 -0.356 1 97.19 370 ILE B C 1
ATOM 6018 O O . ILE B 1 370 ? -4.145 14.273 0.404 1 97.19 370 ILE B O 1
ATOM 6022 N N . ASP B 1 371 ? -2.207 14.773 -0.66 1 97.31 371 ASP B N 1
ATOM 6023 C CA . ASP B 1 371 ? -2.074 16 0.118 1 97.31 371 ASP B CA 1
ATOM 6024 C C . ASP B 1 371 ? -1.885 17.203 -0.793 1 97.31 371 ASP B C 1
ATOM 6026 O O . ASP B 1 371 ? -0.913 17.281 -1.548 1 97.31 371 ASP B O 1
ATOM 6030 N N . THR B 1 372 ? -2.76 18.141 -0.683 1 97.19 372 THR B N 1
ATOM 6031 C CA . THR B 1 372 ? -2.787 19.422 -1.387 1 97.19 372 THR B CA 1
ATOM 6032 C C . THR B 1 372 ? -2.699 19.219 -2.895 1 97.19 372 THR B C 1
ATOM 6034 O O . THR B 1 372 ? -1.85 19.812 -3.562 1 97.19 372 THR B O 1
ATOM 6037 N N . VAL B 1 373 ? -3.537 18.438 -3.389 1 98 373 VAL B N 1
ATOM 6038 C CA . VAL B 1 373 ? -3.57 18.141 -4.82 1 98 373 VAL B CA 1
ATOM 6039 C C . VAL B 1 373 ? -4.695 18.938 -5.48 1 98 373 VAL B C 1
ATOM 6041 O O . VAL B 1 373 ? -5.867 18.766 -5.137 1 98 373 VAL B O 1
ATOM 6044 N N . PRO B 1 374 ? -4.387 19.859 -6.422 1 98.19 374 PRO B N 1
ATOM 6045 C CA . PRO B 1 374 ? -5.449 20.531 -7.16 1 98.19 374 PRO B CA 1
ATOM 6046 C C . PRO B 1 374 ? -6.152 19.625 -8.164 1 98.19 374 PRO B C 1
ATOM 6048 O O . PRO B 1 374 ? -5.496 18.875 -8.883 1 98.19 374 PRO B O 1
ATOM 6051 N N . ILE B 1 375 ? -7.41 19.641 -8.188 1 98.5 375 ILE B N 1
ATOM 6052 C CA . ILE B 1 375 ? -8.219 18.844 -9.102 1 98.5 375 ILE B CA 1
ATOM 6053 C C . ILE B 1 375 ? -9.25 19.734 -9.797 1 98.5 375 ILE B C 1
ATOM 6055 O O . ILE B 1 375 ? -9.43 20.891 -9.414 1 98.5 375 ILE B O 1
ATOM 6059 N N . PRO B 1 376 ? -9.914 19.25 -10.859 1 98.12 376 PRO B N 1
ATOM 6060 C CA . PRO B 1 376 ? -10.875 20.062 -11.594 1 98.12 376 PRO B CA 1
ATOM 6061 C C . PRO B 1 376 ? -12.07 20.484 -10.742 1 98.12 376 PRO B C 1
ATOM 6063 O O . PRO B 1 376 ? -12.578 19.688 -9.953 1 98.12 376 PRO B O 1
ATOM 6066 N N . GLY B 1 377 ? -12.5 21.703 -10.961 1 97.44 377 GLY B N 1
ATOM 6067 C CA . GLY B 1 377 ? -13.625 22.219 -10.195 1 97.44 377 GLY B CA 1
ATOM 6068 C C . GLY B 1 377 ? -14.922 21.484 -10.477 1 97.44 377 GLY B C 1
ATOM 6069 O O . GLY B 1 377 ? -15.844 21.5 -9.656 1 97.44 377 GLY B O 1
ATOM 6070 N N . ASP B 1 378 ? -15.016 20.812 -11.586 1 96.38 378 ASP B N 1
ATOM 6071 C CA . ASP B 1 378 ? -16.266 20.156 -11.977 1 96.38 378 ASP B CA 1
ATOM 6072 C C . ASP B 1 378 ? -16.219 18.672 -11.633 1 96.38 378 ASP B C 1
ATOM 6074 O O . ASP B 1 378 ? -17.047 17.891 -12.133 1 96.38 378 ASP B O 1
ATOM 6078 N N . VAL B 1 379 ? -15.281 18.234 -10.805 1 97.31 379 VAL B N 1
ATOM 6079 C CA . VAL B 1 379 ? -15.227 16.844 -10.367 1 97.31 379 VAL B CA 1
ATOM 6080 C C . VAL B 1 379 ? -16.594 16.422 -9.805 1 97.31 379 VAL B C 1
ATOM 6082 O O . VAL B 1 379 ? -17.266 17.203 -9.133 1 97.31 379 VAL B O 1
ATOM 6085 N N . SER B 1 380 ? -17.031 15.25 -10.188 1 96.56 380 SER B N 1
ATOM 6086 C CA . SER B 1 380 ? -18.297 14.773 -9.633 1 96.56 380 SER B CA 1
ATOM 6087 C C . SER B 1 380 ? -18.125 14.312 -8.188 1 96.56 380 SER B C 1
ATOM 6089 O O . SER B 1 380 ? -17.047 13.852 -7.797 1 96.56 380 SER B O 1
ATOM 6091 N N . GLU B 1 381 ? -19.203 14.414 -7.422 1 97.56 381 GLU B N 1
ATOM 6092 C CA . GLU B 1 381 ? -19.188 13.93 -6.047 1 97.56 381 GLU B CA 1
ATOM 6093 C C . GLU B 1 381 ? -18.922 12.43 -5.996 1 97.56 381 GLU B C 1
ATOM 6095 O O . GLU B 1 381 ? -18.219 11.945 -5.105 1 97.56 381 GLU B O 1
ATOM 6100 N N . LYS B 1 382 ? -19.438 11.758 -6.957 1 97.06 382 LYS B N 1
ATOM 6101 C CA . LYS B 1 382 ? -19.266 10.305 -7.008 1 97.06 382 LYS B CA 1
ATOM 6102 C C . LYS B 1 382 ? -17.797 9.938 -7.219 1 97.06 382 LYS B C 1
ATOM 6104 O O . LYS B 1 382 ? -17.266 9.07 -6.516 1 97.06 382 LYS B O 1
ATOM 6109 N N . SER B 1 383 ? -17.141 10.57 -8.125 1 97.12 383 SER B N 1
ATOM 6110 C CA . SER B 1 383 ? -15.742 10.297 -8.406 1 97.12 383 SER B CA 1
ATOM 6111 C C . SER B 1 383 ? -14.852 10.656 -7.223 1 97.12 383 SER B C 1
ATOM 6113 O O . SER B 1 383 ? -13.922 9.922 -6.887 1 97.12 383 SER B O 1
ATOM 6115 N N . LEU B 1 384 ? -15.18 11.742 -6.691 1 98.5 384 LEU B N 1
ATOM 6116 C CA . LEU B 1 384 ? -14.414 12.188 -5.527 1 98.5 384 LEU B CA 1
ATOM 6117 C C . LEU B 1 384 ? -14.625 11.234 -4.352 1 98.5 384 LEU B C 1
ATOM 6119 O O . LEU B 1 384 ? -13.672 10.906 -3.639 1 98.5 384 LEU B O 1
ATOM 6123 N N . ALA B 1 385 ? -15.836 10.836 -4.117 1 98.69 385 ALA B N 1
ATOM 6124 C CA . ALA B 1 385 ? -16.125 9.875 -3.055 1 98.69 385 ALA B CA 1
ATOM 6125 C C . ALA B 1 385 ? -15.367 8.562 -3.279 1 98.69 385 ALA B C 1
ATOM 6127 O O . ALA B 1 385 ? -14.844 7.973 -2.332 1 98.69 385 ALA B O 1
ATOM 6128 N N . SER B 1 386 ? -15.289 8.141 -4.5 1 98.56 386 SER B N 1
ATOM 6129 C CA . SER B 1 386 ? -14.562 6.926 -4.832 1 98.56 386 SER B CA 1
ATOM 6130 C C . SER B 1 386 ? -13.078 7.066 -4.508 1 98.56 386 SER B C 1
ATOM 6132 O O . SER B 1 386 ? -12.453 6.125 -4.016 1 98.56 386 SER B O 1
ATOM 6134 N N . LEU B 1 387 ? -12.539 8.203 -4.809 1 98.44 387 LEU B N 1
ATOM 6135 C CA . LEU B 1 387 ? -11.141 8.469 -4.473 1 98.44 387 LEU B CA 1
ATOM 6136 C C . LEU B 1 387 ? -10.93 8.438 -2.961 1 98.44 387 LEU B C 1
ATOM 6138 O O . LEU B 1 387 ? -9.961 7.855 -2.475 1 98.44 387 LEU B O 1
ATOM 6142 N N . ILE B 1 388 ? -11.82 9.055 -2.23 1 98.81 388 ILE B N 1
ATOM 6143 C CA . ILE B 1 388 ? -11.758 9.094 -0.773 1 98.81 388 ILE B CA 1
ATOM 6144 C C . ILE B 1 388 ? -11.852 7.672 -0.216 1 98.81 388 ILE B C 1
ATOM 6146 O O . ILE B 1 388 ? -11.133 7.316 0.717 1 98.81 388 ILE B O 1
ATOM 6150 N N . LEU B 1 389 ? -12.727 6.875 -0.827 1 98.75 389 LEU B N 1
ATOM 6151 C CA . LEU B 1 389 ? -12.859 5.484 -0.418 1 98.75 389 LEU B CA 1
ATOM 6152 C C . LEU B 1 389 ? -11.562 4.723 -0.634 1 98.75 389 LEU B C 1
ATOM 6154 O O . LEU B 1 389 ? -11.195 3.865 0.176 1 98.75 389 LEU B O 1
ATOM 6158 N N . ASP B 1 390 ? -10.859 4.984 -1.682 1 98.19 390 ASP B N 1
ATOM 6159 C CA . ASP B 1 390 ? -9.578 4.34 -1.945 1 98.19 390 ASP B CA 1
ATOM 6160 C C . ASP B 1 390 ? -8.562 4.668 -0.853 1 98.19 390 ASP B C 1
ATOM 6162 O O . ASP B 1 390 ? -7.871 3.777 -0.349 1 98.19 390 ASP B O 1
ATOM 6166 N N . VAL B 1 391 ? -8.5 5.906 -0.517 1 98.38 391 VAL B N 1
ATOM 6167 C CA . VAL B 1 391 ? -7.559 6.34 0.514 1 98.38 391 VAL B CA 1
ATOM 6168 C C . VAL B 1 391 ? -7.922 5.688 1.848 1 98.38 391 VAL B C 1
ATOM 6170 O O . VAL B 1 391 ? -7.047 5.184 2.555 1 98.38 391 VAL B O 1
ATOM 6173 N N . ALA B 1 392 ? -9.188 5.688 2.156 1 98.44 392 ALA B N 1
ATOM 6174 C CA . ALA B 1 392 ? -9.648 5.098 3.41 1 98.44 392 ALA B CA 1
ATOM 6175 C C . ALA B 1 392 ? -9.367 3.6 3.451 1 98.44 392 ALA B C 1
ATOM 6177 O O . ALA B 1 392 ? -8.969 3.066 4.492 1 98.44 392 ALA B O 1
ATOM 6178 N N . ALA B 1 393 ? -9.586 2.969 2.354 1 98 393 ALA B N 1
ATOM 6179 C CA . ALA B 1 393 ? -9.328 1.533 2.279 1 98 393 ALA B CA 1
ATOM 6180 C C . ALA B 1 393 ? -7.855 1.226 2.549 1 98 393 ALA B C 1
ATOM 6182 O O . ALA B 1 393 ? -7.535 0.309 3.311 1 98 393 ALA B O 1
ATOM 6183 N N . LEU B 1 394 ? -7.02 1.939 1.945 1 97.5 394 LEU B N 1
ATOM 6184 C CA . LEU B 1 394 ? -5.586 1.759 2.15 1 97.5 394 LEU B CA 1
ATOM 6185 C C . LEU B 1 394 ? -5.207 2.016 3.605 1 97.5 394 LEU B C 1
ATOM 6187 O O . LEU B 1 394 ? -4.469 1.231 4.207 1 97.5 394 LEU B O 1
ATOM 6191 N N . ALA B 1 395 ? -5.699 3.068 4.164 1 97.38 395 ALA B N 1
ATOM 6192 C CA . ALA B 1 395 ? -5.41 3.434 5.547 1 97.38 395 ALA B CA 1
ATOM 6193 C C . ALA B 1 395 ? -5.84 2.326 6.508 1 97.38 395 ALA B C 1
ATOM 6195 O O . ALA B 1 395 ? -5.051 1.877 7.34 1 97.38 395 ALA B O 1
ATOM 6196 N N . CYS B 1 396 ? -7.023 1.896 6.34 1 97.06 396 CYS B N 1
ATOM 6197 C CA . CYS B 1 396 ? -7.609 0.941 7.273 1 97.06 396 CYS B CA 1
ATOM 6198 C C . CYS B 1 396 ? -7 -0.443 7.094 1 97.06 396 CYS B C 1
ATOM 6200 O O . CYS B 1 396 ? -6.855 -1.193 8.062 1 97.06 396 CYS B O 1
ATOM 6202 N N . ARG B 1 397 ? -6.586 -0.754 5.863 1 95.75 397 ARG B N 1
ATOM 6203 C CA . ARG B 1 397 ? -5.988 -2.057 5.59 1 95.75 397 ARG B CA 1
ATOM 6204 C C . ARG B 1 397 ? -4.727 -2.264 6.418 1 95.75 397 ARG B C 1
ATOM 6206 O O . ARG B 1 397 ? -4.453 -3.377 6.879 1 95.75 397 ARG B O 1
ATOM 6213 N N . TRP B 1 398 ? -4.023 -1.198 6.605 1 95.06 398 TRP B N 1
ATOM 6214 C CA . TRP B 1 398 ? -2.715 -1.35 7.234 1 95.06 398 TRP B CA 1
ATOM 6215 C C . TRP B 1 398 ? -2.637 -0.543 8.523 1 95.06 398 TRP B C 1
ATOM 6217 O O . TRP B 1 398 ? -1.558 -0.386 9.102 1 95.06 398 TRP B O 1
ATOM 6227 N N . ASN B 1 399 ? -3.773 0.006 8.969 1 93.94 399 ASN B N 1
ATOM 6228 C CA . ASN B 1 399 ? -3.859 0.815 10.18 1 93.94 399 ASN B CA 1
ATOM 6229 C C . ASN B 1 399 ? -2.801 1.914 10.203 1 93.94 399 ASN B C 1
ATOM 6231 O O . ASN B 1 399 ? -2.01 2.006 11.141 1 93.94 399 ASN B O 1
ATOM 6235 N N . LYS B 1 400 ? -2.822 2.689 9.141 1 93.75 400 LYS B N 1
ATOM 6236 C CA . LYS B 1 400 ? -1.912 3.824 9.023 1 93.75 400 LYS B CA 1
ATOM 6237 C C . LYS B 1 400 ? -2.678 5.113 8.742 1 93.75 400 LYS B C 1
ATOM 6239 O O . LYS B 1 400 ? -3.68 5.105 8.023 1 93.75 400 LYS B O 1
ATOM 6244 N N . PRO B 1 401 ? -2.154 6.203 9.234 1 95.25 401 PRO B N 1
ATOM 6245 C CA . PRO B 1 401 ? -2.854 7.469 9.008 1 95.25 401 PRO B CA 1
ATOM 6246 C C . PRO B 1 401 ? -2.699 7.988 7.582 1 95.25 401 PRO B C 1
ATOM 6248 O O . PRO B 1 401 ? -1.575 8.148 7.098 1 95.25 401 PRO B O 1
ATOM 6251 N N . LEU B 1 402 ? -3.818 8.219 6.93 1 96.94 402 LEU B N 1
ATOM 6252 C CA . LEU B 1 402 ? -3.807 8.828 5.605 1 96.94 402 LEU B CA 1
ATOM 6253 C C . LEU B 1 402 ? -4.891 9.891 5.484 1 96.94 402 LEU B C 1
ATOM 6255 O O . LEU B 1 402 ? -5.922 9.812 6.156 1 96.94 402 LEU B O 1
ATOM 6259 N N . SER B 1 403 ? -4.637 10.82 4.668 1 96.94 403 SER B N 1
ATOM 6260 C CA . SER B 1 403 ? -5.629 11.844 4.375 1 96.94 403 SER B CA 1
ATOM 6261 C C . SER B 1 403 ? -5.82 12.016 2.871 1 96.94 403 SER B C 1
ATOM 6263 O O . SER B 1 403 ? -4.957 11.633 2.082 1 96.94 403 SER B O 1
ATOM 6265 N N . CYS B 1 404 ? -6.961 12.406 2.5 1 98.38 404 CYS B N 1
ATOM 6266 C CA . CYS B 1 404 ? -7.285 12.867 1.156 1 98.38 404 CYS B CA 1
ATOM 6267 C C . CYS B 1 404 ? -7.625 14.352 1.158 1 98.38 404 CYS B C 1
ATOM 6269 O O . CYS B 1 404 ? -8.766 14.734 1.428 1 98.38 404 CYS B O 1
ATOM 6271 N N . ARG B 1 405 ? -6.652 15.141 0.851 1 98.44 405 ARG B N 1
ATOM 6272 C CA . ARG B 1 405 ? -6.762 16.594 0.829 1 98.44 405 ARG B CA 1
ATOM 6273 C C . ARG B 1 405 ? -6.594 17.141 -0.587 1 98.44 405 ARG B C 1
ATOM 6275 O O . ARG B 1 405 ? -5.473 17.344 -1.046 1 98.44 405 ARG B O 1
ATOM 6282 N N . VAL B 1 406 ? -7.73 17.391 -1.229 1 98.44 406 VAL B N 1
ATOM 6283 C CA . VAL B 1 406 ? -7.723 17.844 -2.619 1 98.44 406 VAL B CA 1
ATOM 6284 C C . VAL B 1 406 ? -8.344 19.234 -2.723 1 98.44 406 VAL B C 1
ATOM 6286 O O . VAL B 1 406 ? -9.141 19.625 -1.869 1 98.44 406 VAL B O 1
ATOM 6289 N N . PHE B 1 407 ? -7.926 19.969 -3.779 1 97.69 407 PHE B N 1
ATOM 6290 C CA . PHE B 1 407 ? -8.398 21.328 -4.039 1 97.69 407 PHE B CA 1
ATOM 6291 C C . PHE B 1 407 ? -9.141 21.391 -5.367 1 97.69 407 PHE B C 1
ATOM 6293 O O . PHE B 1 407 ? -8.547 21.688 -6.406 1 97.69 407 PHE B O 1
ATOM 6300 N N . PRO B 1 408 ? -10.484 21.141 -5.352 1 98.19 408 PRO B N 1
ATOM 6301 C CA . PRO B 1 408 ? -11.188 21.531 -6.574 1 98.19 408 PRO B CA 1
ATOM 6302 C C . PRO B 1 408 ? -11.016 23.016 -6.902 1 98.19 408 PRO B C 1
ATOM 6304 O O . PRO B 1 408 ? -11.344 23.875 -6.074 1 98.19 408 PRO B O 1
ATOM 6307 N N . VAL B 1 409 ? -10.484 23.328 -8.031 1 97.38 409 VAL B N 1
ATOM 6308 C CA . VAL B 1 409 ? -10.25 24.703 -8.438 1 97.38 409 VAL B CA 1
ATOM 6309 C C . VAL B 1 409 ? -11.391 25.188 -9.336 1 97.38 409 VAL B C 1
ATOM 6311 O O . VAL B 1 409 ? -11.523 24.734 -10.477 1 97.38 409 VAL B O 1
ATOM 6314 N N . PRO B 1 410 ? -12.141 26.156 -8.797 1 95.56 410 PRO B N 1
ATOM 6315 C CA . PRO B 1 410 ? -13.336 26.562 -9.539 1 95.56 410 PRO B CA 1
ATOM 6316 C C . PRO B 1 410 ? -13.023 27.016 -10.969 1 95.56 410 PRO B C 1
ATOM 6318 O O . PRO B 1 410 ? -12.062 27.75 -11.188 1 95.56 410 PRO B O 1
ATOM 6321 N N . SER B 1 411 ? -13.75 26.5 -11.938 1 94.38 411 SER B N 1
ATOM 6322 C CA . SER B 1 411 ? -13.766 26.875 -13.352 1 94.38 411 SER B CA 1
ATOM 6323 C C . SER B 1 411 ? -12.484 26.438 -14.055 1 94.38 411 SER B C 1
ATOM 6325 O O . SER B 1 411 ? -12.117 27 -15.086 1 94.38 411 SER B O 1
ATOM 6327 N N . ARG B 1 412 ? -11.734 25.578 -13.523 1 95.81 412 ARG B N 1
ATOM 6328 C CA . ARG B 1 412 ? -10.516 25.094 -14.156 1 95.81 412 ARG B CA 1
ATOM 6329 C C . ARG B 1 412 ? -10.586 23.594 -14.406 1 95.81 412 ARG B C 1
ATOM 6331 O O . ARG B 1 412 ? -11.289 22.875 -13.688 1 95.81 412 ARG B O 1
ATOM 6338 N N . LEU B 1 413 ? -9.844 23.156 -15.406 1 96.38 413 LEU B N 1
ATOM 6339 C CA . LEU B 1 413 ? -9.867 21.766 -15.844 1 96.38 413 LEU B CA 1
ATOM 6340 C C . LEU B 1 413 ? -8.492 21.125 -15.664 1 96.38 413 LEU B C 1
ATOM 6342 O O . LEU B 1 413 ? -7.5 21.828 -15.453 1 96.38 413 LEU B O 1
ATOM 6346 N N . ALA B 1 414 ? -8.523 19.781 -15.773 1 96.25 414 ALA B N 1
ATOM 6347 C CA . ALA B 1 414 ? -7.266 19.047 -15.695 1 96.25 414 ALA B CA 1
ATOM 6348 C C . ALA B 1 414 ? -6.27 19.547 -16.734 1 96.25 414 ALA B C 1
ATOM 6350 O O . ALA B 1 414 ? -6.648 19.844 -17.875 1 96.25 414 ALA B O 1
ATOM 6351 N N . GLY B 1 415 ? -5.004 19.625 -16.328 1 96.12 415 GLY B N 1
ATOM 6352 C CA . GLY B 1 415 ? -3.961 20.078 -17.234 1 96.12 415 GLY B CA 1
ATOM 6353 C C . GLY B 1 415 ? -3.697 21.562 -17.141 1 96.12 415 GLY B C 1
ATOM 6354 O O . GLY B 1 415 ? -2.609 22.031 -17.5 1 96.12 415 GLY B O 1
ATOM 6355 N N . MET B 1 416 ? -4.668 22.375 -16.703 1 96.31 416 MET B N 1
ATOM 6356 C CA . MET B 1 416 ? -4.465 23.812 -16.484 1 96.31 416 MET B CA 1
ATOM 6357 C C . MET B 1 416 ? -3.627 24.062 -15.242 1 96.31 416 MET B C 1
ATOM 6359 O O . MET B 1 416 ? -3.471 23.172 -14.398 1 96.31 416 MET B O 1
ATOM 6363 N N . ALA B 1 417 ? -3.113 25.281 -15.125 1 95.88 417 ALA B N 1
ATOM 6364 C CA . ALA B 1 417 ? -2.281 25.641 -13.977 1 95.88 417 ALA B CA 1
ATOM 6365 C C . ALA B 1 417 ? -3.117 26.281 -12.875 1 95.88 417 ALA B C 1
ATOM 6367 O O . ALA B 1 417 ? -4.074 27.016 -13.156 1 95.88 417 ALA B O 1
ATOM 6368 N N . THR B 1 418 ? -2.701 25.969 -11.672 1 95.62 418 THR B N 1
ATOM 6369 C CA . THR B 1 418 ? -3.258 26.734 -10.562 1 95.62 418 THR B CA 1
ATOM 6370 C C . THR B 1 418 ? -2.645 28.141 -10.508 1 95.62 418 THR B C 1
ATOM 6372 O O . THR B 1 418 ? -1.608 28.391 -11.125 1 95.62 418 THR B O 1
ATOM 6375 N N . SER B 1 419 ? -3.359 29.078 -9.781 1 92.88 419 SER B N 1
ATOM 6376 C CA . SER B 1 419 ? -2.863 30.453 -9.617 1 92.88 419 SER B CA 1
ATOM 6377 C C . SER B 1 419 ? -3.111 30.953 -8.203 1 92.88 419 SER B C 1
ATOM 6379 O O . SER B 1 419 ? -3.631 32.062 -8.016 1 92.88 419 SER B O 1
ATOM 6381 N N . PHE B 1 420 ? -2.779 30.125 -7.285 1 90.38 420 PHE B N 1
ATOM 6382 C CA . PHE B 1 420 ? -2.949 30.516 -5.895 1 90.38 420 PHE B CA 1
ATOM 6383 C C . PHE B 1 420 ? -1.928 31.578 -5.504 1 90.38 420 PHE B C 1
ATOM 6385 O O . PHE B 1 420 ? -0.771 31.516 -5.926 1 90.38 420 PHE B O 1
ATOM 6392 N N . ASP B 1 421 ? -2.385 32.562 -4.746 1 87.12 421 ASP B N 1
ATOM 6393 C CA . ASP B 1 421 ? -1.513 33.594 -4.188 1 87.12 421 ASP B CA 1
ATOM 6394 C C . ASP B 1 421 ? -1.273 33.344 -2.699 1 87.12 421 ASP B C 1
ATOM 6396 O O . ASP B 1 421 ? -1.92 33.969 -1.855 1 87.12 421 ASP B O 1
ATOM 6400 N N . SER B 1 422 ? -0.446 32.469 -2.396 1 84.56 422 SER B N 1
ATOM 6401 C CA . SER B 1 422 ? -0.101 32.094 -1.03 1 84.56 422 SER B CA 1
ATOM 6402 C C . SER B 1 422 ? 1.406 31.938 -0.864 1 84.56 422 SER B C 1
ATOM 6404 O O . SER B 1 422 ? 2.08 31.391 -1.739 1 84.56 422 SER B O 1
ATOM 6406 N N . PRO B 1 423 ? 1.876 32.469 0.226 1 81.69 423 PRO B N 1
ATOM 6407 C CA . PRO B 1 423 ? 3.311 32.312 0.473 1 81.69 423 PRO B CA 1
ATOM 6408 C C . PRO B 1 423 ? 3.674 30.891 0.885 1 81.69 423 PRO B C 1
ATOM 6410 O O . PRO B 1 423 ? 4.855 30.531 0.921 1 81.69 423 PRO B O 1
ATOM 6413 N N . TYR B 1 424 ? 2.773 30.062 1.133 1 83.62 424 TYR B N 1
ATOM 6414 C CA . TYR B 1 424 ? 3.018 28.719 1.654 1 83.62 424 TYR B CA 1
ATOM 6415 C C . TYR B 1 424 ? 2.852 27.672 0.562 1 83.62 424 TYR B C 1
ATOM 6417 O O . TYR B 1 424 ? 3.062 26.484 0.8 1 83.62 424 TYR B O 1
ATOM 6425 N N . MET B 1 425 ? 2.492 28.172 -0.693 1 92.25 425 MET B N 1
ATOM 6426 C CA . MET B 1 425 ? 2.186 27.203 -1.746 1 92.25 425 MET B CA 1
ATOM 6427 C C . MET B 1 425 ? 2.885 27.578 -3.049 1 92.25 425 MET B C 1
ATOM 6429 O O . MET B 1 425 ? 3.182 28.75 -3.283 1 92.25 425 MET B O 1
ATOM 6433 N N . CYS B 1 426 ? 3.217 26.656 -3.76 1 94.75 426 CYS B N 1
ATOM 6434 C CA . CYS B 1 426 ? 3.59 26.828 -5.16 1 94.75 426 CYS B CA 1
ATOM 6435 C C . CYS B 1 426 ? 2.473 26.359 -6.086 1 94.75 426 CYS B C 1
ATOM 6437 O O . CYS B 1 426 ? 1.486 25.781 -5.633 1 94.75 426 CYS B O 1
ATOM 6439 N N . ASN B 1 427 ? 2.523 26.734 -7.301 1 95.5 427 ASN B N 1
ATOM 6440 C CA . ASN B 1 427 ? 1.493 26.375 -8.266 1 95.5 427 ASN B CA 1
ATOM 6441 C C . ASN B 1 427 ? 1.879 25.125 -9.055 1 95.5 427 ASN B C 1
ATOM 6443 O O . ASN B 1 427 ? 3.061 24.812 -9.18 1 95.5 427 ASN B O 1
ATOM 6447 N N . SER B 1 428 ? 0.885 24.453 -9.484 1 97 428 SER B N 1
ATOM 6448 C CA . SER B 1 428 ? 1.061 23.203 -10.211 1 97 428 SER B CA 1
ATOM 6449 C C . SER B 1 428 ? -0.033 23 -11.258 1 97 428 SER B C 1
ATOM 6451 O O . SER B 1 428 ? -0.972 23.797 -11.336 1 97 428 SER B O 1
ATOM 6453 N N . SER B 1 429 ? 0.188 22 -12.062 1 96.81 429 SER B N 1
ATOM 6454 C CA . SER B 1 429 ? -0.894 21.562 -12.945 1 96.81 429 SER B CA 1
ATOM 6455 C C . SER B 1 429 ? -2.031 20.922 -12.156 1 96.81 429 SER B C 1
ATOM 6457 O O . SER B 1 429 ? -1.807 20.359 -11.086 1 96.81 429 SER B O 1
ATOM 6459 N N . ILE B 1 430 ? -3.223 21.094 -12.664 1 97.94 430 ILE B N 1
ATOM 6460 C CA . ILE B 1 430 ? -4.395 20.453 -12.078 1 97.94 430 ILE B CA 1
ATOM 6461 C C . ILE B 1 430 ? -4.445 18.984 -12.508 1 97.94 430 ILE B C 1
ATOM 6463 O O . ILE B 1 430 ? -4.375 18.672 -13.703 1 97.94 430 ILE B O 1
ATOM 6467 N N . PHE B 1 431 ? -4.551 18.062 -11.508 1 97.5 431 PHE B N 1
ATOM 6468 C CA . PHE B 1 431 ? -4.504 16.625 -11.75 1 97.5 431 PHE B CA 1
ATOM 6469 C C . PHE B 1 431 ? -5.879 16.109 -12.141 1 97.5 431 PHE B C 1
ATOM 6471 O O . PHE B 1 431 ? -6.891 16.5 -11.555 1 97.5 431 PHE B O 1
ATOM 6478 N N . PRO B 1 432 ? -5.906 15.234 -13.133 1 95.94 432 PRO B N 1
ATOM 6479 C CA . PRO B 1 432 ? -7.168 14.523 -13.344 1 95.94 432 PRO B CA 1
ATOM 6480 C C . PRO B 1 432 ? -7.488 13.539 -12.219 1 95.94 432 PRO B C 1
ATOM 6482 O O . PRO B 1 432 ? -6.578 12.914 -11.664 1 95.94 432 PRO B O 1
ATOM 6485 N N . VAL B 1 433 ? -8.734 13.359 -11.867 1 94.25 433 VAL B N 1
ATOM 6486 C CA . VAL B 1 433 ? -9.156 12.383 -10.859 1 94.25 433 VAL B CA 1
ATOM 6487 C C . VAL B 1 433 ? -9.375 11.023 -11.516 1 94.25 433 VAL B C 1
ATOM 6489 O O . VAL B 1 433 ? -9.102 9.984 -10.906 1 94.25 433 VAL B O 1
ATOM 6492 N N . GLU B 1 434 ? -9.93 11.109 -12.82 1 84.06 434 GLU B N 1
ATOM 6493 C CA . GLU B 1 434 ? -10.148 9.914 -13.625 1 84.06 434 GLU B CA 1
ATOM 6494 C C . GLU B 1 434 ? -9.266 9.914 -14.867 1 84.06 434 GLU B C 1
ATOM 6496 O O . GLU B 1 434 ? -8.906 10.977 -15.375 1 84.06 434 GLU B O 1
#

Solvent-accessible surface area (backbone atoms only — not comparable to full-atom values): 43433 Å² total; per-residue (Å²): 133,91,74,82,85,74,88,72,77,82,77,78,76,76,75,75,77,72,76,73,73,76,73,75,71,76,73,72,74,70,72,72,66,68,70,71,70,78,53,72,48,35,34,42,28,43,21,32,26,36,43,72,51,52,71,28,59,42,84,89,23,50,61,42,50,51,51,51,51,53,48,44,52,52,49,50,51,51,48,50,53,40,40,74,73,47,34,52,70,72,40,58,34,40,18,21,33,43,34,68,70,37,51,69,56,93,83,52,59,53,66,59,53,50,52,52,50,50,50,54,33,53,77,62,71,43,62,41,34,19,37,9,39,28,88,40,45,66,46,29,51,60,45,48,48,54,48,38,56,41,83,85,46,36,37,20,25,23,30,50,32,57,57,57,39,61,65,39,22,40,21,45,25,46,25,52,55,55,28,18,68,40,57,83,48,81,62,17,44,80,11,38,26,30,73,27,37,27,40,29,12,67,64,45,59,29,62,49,81,23,64,11,25,26,48,90,83,58,48,73,86,46,44,32,32,26,34,29,44,31,28,7,46,41,46,26,54,50,30,50,70,29,37,32,59,72,33,36,45,62,46,44,40,53,57,50,31,64,66,44,47,64,55,49,51,52,46,54,46,45,23,72,73,69,63,34,43,69,60,27,36,23,57,28,43,20,37,34,84,52,90,62,7,19,41,54,56,15,56,32,43,19,69,56,21,68,56,72,75,35,45,16,35,45,26,42,41,28,41,49,18,56,30,44,66,58,34,66,96,52,62,64,28,46,61,19,17,52,48,69,36,30,27,37,16,63,52,53,22,64,43,81,85,62,46,65,61,52,41,46,34,39,27,67,51,21,27,43,36,43,33,52,38,42,27,29,39,78,64,50,50,67,57,45,15,13,41,44,32,24,51,14,22,53,11,56,74,68,70,35,38,25,30,45,20,54,25,36,26,68,92,41,49,56,70,38,71,53,83,76,91,47,98,76,45,54,58,28,56,20,40,61,82,113,139,83,84,78,84,79,82,77,80,81,81,80,82,79,78,76,79,75,77,76,70,78,72,74,71,76,75,70,76,68,73,72,68,70,71,72,68,78,53,73,46,35,33,42,27,43,22,33,26,34,43,67,51,54,71,29,59,43,82,88,23,50,59,42,50,52,50,52,52,53,49,46,52,52,49,50,51,50,46,49,53,40,42,73,71,47,34,52,69,72,40,58,35,40,18,21,32,43,36,70,70,37,51,71,55,94,84,52,59,53,64,58,53,49,52,53,52,50,50,55,33,53,76,62,72,42,64,40,34,20,38,10,39,28,88,42,46,67,48,28,50,59,46,47,49,53,48,39,56,42,82,86,47,36,37,20,24,23,29,51,32,57,54,57,40,61,64,39,22,41,21,44,26,46,24,52,55,54,27,20,69,39,55,82,48,82,60,16,45,79,12,39,27,29,73,27,35,27,40,30,12,68,64,45,60,28,62,49,82,22,62,11,24,26,49,88,84,57,47,72,85,44,46,32,35,27,35,28,45,31,26,7,46,40,46,25,53,49,29,49,69,30,37,32,59,70,33,36,43,61,45,44,42,53,54,49,31,65,67,43,48,65,55,48,51,52,44,54,46,44,24,72,74,70,65,34,44,71,60,26,35,26,56,27,43,20,38,35,85,51,90,62,8,20,40,53,55,16,55,33,43,18,69,55,20,67,55,72,76,34,45,14,34,44,25,42,41,27,42,50,18,57,30,42,66,58,33,67,96,52,62,65,28,46,62,19,17,52,48,69,37,30,28,38,17,63,52,54,23,65,43,83,84,64,47,65,62,51,41,44,35,42,27,67,51,21,25,44,36,42,33,51,36,41,26,29,38,78,64,50,48,66,57,45,15,14,41,44,31,24,50,13,21,52,11,58,74,67,70,35,38,23,29,45,21,54,24,36,27,66,92,42,49,54,71,38,71,53,81,76,90,47,95,78,46,53,58,29,56,20,40,59,82,113

Foldseek 3Di:
DDDDDDPPPCPPPPVPPPPVVVPPPPPPPPVPPVVLPAFQWAWAEKEKEAEDAQCCPPPVNVNVLVLLLLQLVLRVVLCVLCVVNRHHYNAYEYEYAALVRHQDDDPDDNLVVLVSNVVSCVVSVHQAYADEEDADLVCLQPVQLSQLLDPPRRYAYEHEDAAPRLSSLLSNLNSLLVQQPDDPYLCSHQQNSLVRYWHKYLFAPARDPDNHHHHPPQDNNAMAIEIEIQRQLVLLVQLLVQQALVSNLVSCLPPVLVSCVSVQVSQVVSCVPSVHHYQFYLQEHHAAPDVSRANQVSLCSHPQHPHALDPPNLSSQLSQQVSQVCRPPGRHDGFSGYDDACFQGPSSQPDPPDALVSQQVSCLSGAERAHAAEAASPDDSNLSSVSSSSQNNSCNVVSGMYIHRYGHGPPDHAQDKRDDDDPRTHIHGHHYSD/DDPPDPPPPPPDPPPPPPPPPVPPPPPPPPVPPVVLPAFQWAWAEKEKEAEDAQCCPPPVNVNVLVLLLLQLVLRVVLCVLCVVNRHHYNAYEYEYAALVRHQDDDPDDNLVVLVSNVVSCVVSVHQAYADEEDADLVCLQPVQLSQLLPPPRRYAYEHEDAAPRLSSLLSNLNSLLVQQPDDPYLCSHQQNSLVRYWHKYLFAPARDPDNHHHHPPQDNNAMAIEIEIQRQQVLLVQLLVQQALVSNLVSCLPPVLVSCVSVQVSQVVSCVPPVHHYQFYLQEHHAAPDVSRANQVSLCSHPQHPHALDPPNLSSQLSQQVSQVCRPPGRHDGFSGYDDACFQGPSSQPDPPDALVSQQVSCLSGAERHHAAEAASPDDSNLSSVSSSSQNNSCNVVSGMYIHRYGHGPPDHAQDKRDDDDPRTHIHGHHYSD

Sequence (868 aa):
MHLSFFFISAVGSCLITALLVPCSHAFSATNNNIMTSARPFRIRTITSFITIDPSDFDNEASSLKEKIHACSRLLRDGESQMTTAGFEVQTIRIATNPFGEWLVTNNEDVNERLQRFNKLLSDCDINFCSLGPSYDPEHTTTICPEIVSIAPGRFSCSANINAGDITAALAAAKCIKTISLKDEGEHLQGGLGNFRFAAASCIDTVPFFPGARAPKGLGKDTIAFAVGLENGGFARELLQEAGSIENVQKVFHDKMRKELLPIQQICVGLESDNGMQYLGIDTSLNPSLDDGGSVAEAIECLDEVGVFGNPGTMAAAAAVTTSLQSIPDVKTTGYSGLMLPVLEDRRLAELDTLSIQKLLCISSVCGVGIDTVPIPGDVSEKSLASLILDVAALACRWNKPLSCRVFPVPSRLAGMATSFDSPYMCNSSIFPVEMHLSFFFISAVGSCLITALLVPCSHAFSATNNNIMTSARPFRIRTITSFITIDPSDFDNEASSLKEKIHACSRLLRDGESQMTTAGFEVQTIRIATNPFGEWLVTNNEDVNERLQRFNKLLSDCDINFCSLGPSYDPEHTTTICPEIVSIAPGRFSCSANINAGDITAALAAAKCIKTISLKDEGEHLQGGLGNFRFAAASCIDTVPFFPGARAPKGLGKDTIAFAVGLENGGFARELLQEAGSIENVQKVFHDKMRKELLPIQQICVGLESDNGMQYLGIDTSLNPSLDDGGSVAEAIECLDEVGVFGNPGTMAAAAAVTTSLQSIPDVKTTGYSGLMLPVLEDRRLAELDTLSIQKLLCISSVCGVGIDTVPIPGDVSEKSLASLILDVAALACRWNKPLSCRVFPVPSRLAGMATSFDSPYMCNSSIFPVE

Nearest PDB structures (foldseek):
  2ha9-assembly1_A  TM=8.011E-01  e=5.303E-19  Streptococcus pneumoniae
  7uek-assembly1_A  TM=3.927E-01  e=1.925E-01  synthetic construct
  2ze3-assembly1_A-2  TM=5.019E-01  e=2.461E+00  Deinococcus ficus
  5ume-assembly2_B  TM=2.578E-01  e=7.929E-01  Haemophilus influenzae Rd KW20
  2ha9-assembly1_B  TM=8.084E-01  e=4.905E-19  Streptococcus pneumoniae

InterPro domains:
  IPR007841 Uncharacterised protein family UPF0210 [PF05167] (35-420)
  IPR007841 Uncharacterised protein family UPF0210 [PTHR37560] (26-433)